Protein AF-A0A523Q2D2-F1 (afdb_monomer_lite)

Secondary structure (DSSP, 8-state):
-----------HHHHHHHHHHHS-SSSHHHHHHHHHHHHHHHHHHHHTSSSHHHHGGG--EEEEEETTTTEEEEEE-SS---HHHHHHHHH-TT--HHHHHHHHHTTT--HHHHHHHTT----SS-HHHHHHHHEEEEEEEEE-TTS--EEEEEETT-S--EEEE--HHHHHHHHHHTTPPP-SSEEEEEEEE-HHHHHHH---HHHHHHHHHHHHTT-SS-EEETTEE-SS--GGGTSTTT--HHHHHHHHHHHH---EEEEEEEEE-TTTT-EEEEEEEESS--SS---EEEEEETTEEEESS-SSSS-TT-TT-EEEEEESS--B-TTSSSB--SHHHHHHHHHHHHHHHHHHHHHHHS-HHHHHHHHGGGHHHHHHHHHH-HHHHHHHGGG-EEEETTEEEEHHHHHHHHHTTSS-SSEEEEE-SGGGHHHHHHHHHHH----EE--SHHHHHHHHHHHHHHT-EEEEHHHHHHHHSBPPTTGGGGHHHHHHHHHTT--EEEEB-S-TT--EEEEE-HHHHHHHHHHHHHHTTS-GGGHHHHHHHHHHHHTT--TTEEEEEETTSHHHHHHHTS-HHHHHHHHHHHHHHHHHHT-TTS-HHHHHHHHHHHHHHHHHHHHHHHHHHHHHHTS-S---------PPPPP-S--EEEEE--SSGGGHHHHHHHHHHHTSTTT--EEE-TTT---SSSHHHHHHHHHHH-SEEEEE-TT--HHHHHHHHHHHHTT--S-EEEEEETT--SPPPS-S--SEEEEEE-TTS-HHHHHHHHHHHHEETTEE--HHHHHHHHH--S-B--HHHHHTSSSPPPHHHHHHHHHH-SBHHHHHHS-HHHHHHHH---HHHHHHHHHHHHHTTT-

pLDDT: mean 80.3, std 15.92, range [27.22, 97.12]

Foldseek 3Di:
DDDDDDDDDDQLLVVLQCCQVAADPAPLLLVLLLVLVLLLQQLLVLLPDPHSLVSLAVKEWEWEQDVVQQKTKIWILGQWDAPVRCCVLVVCQFDFPLVVVVVVCVPDDDPSSVVSNLLRDDGGSNSVSNLQNFAQKKWKWWDGAPHFIKIWIDGRPDSDIDIDGDHPVVVQVVCVVVVHDDHNGIMMIMGNGDPVSCVPHVDDLVNSLLSCLLFAQLRSHFYHYNRHTRHPPQCCSVPVVPDDPVSLQVVCCNNPVFGFLDKQWDDDPPVPLQKGWIKGQTQADDPDFQAFEFEAASRGTQDTSACQQAAVLPRRMHIYMYTPPWDDDPRGSHTDNDPSSVVNRVVNVVSVLVSLLVLVVDPPVSVCSRCVNCLLSLLLSLLVDPSSVVSPQQPRWFDFQPDTDGPCRLLVQVVVQDVDRQEAEEDQALLCNLLLNVLCQFSVHTYTYNVDPSSVSSVVVVCVVVVGHYHYSVVSCVVAFAADPCQVLQVLLCVLCVVLPHREDETAIDDQQDFKRKGFDPVLVVVLVVLVVVLPPPPDVCNVVSVVVSSVVCSVDVPGMYMYGHPSHPLSNLLSVDDSVLSNVLSSVQVVLNVVLSDSPDDPVRSVLSNNQSSVVSVVLSVVLVVVVVVVVVDDPDDDDPDDPDDPPDPPLAAEEEEQERPDPLCVLVVLLVCLQQCAPPHLHHYDYLVVDAPDSDSVVSLVSSLVNHQEYEAEPLAPRVSSVVSLVVNVVVVDPHYYEYEYEPPRPDDDPPCPVDLYYFHQYHSVDGSVSSNVRNCVRQDDPSDGPGPNSVVSVVSRPFRFDDPSHQVPFPDDDDPLLSVQQVVQDGTLCVLLPDDLVRSCVRRVDDSVSSVSSNVRSVVSVVD

Sequence (867 aa):
MTEEQINLVADIPGLVAIFGDALYKDFGSIVRELVQNSHDTIIEIAAASQHPEEALREYRVDVDFDRARQRLTVCDDGKGMDRVTILDSLNNFAKSRKRDLQKNLNSSARSDSAQALMRIVGEYGVGFLSAMAVSDKLRVWSHRDGATPVLWEYNAGKATAHVTDIERSQFEAMLSRLRLRPIRSGTVVECQLKDSIFEQYWISEEDVGTSLTQYAGLLPVPINYNGEAVSCKYSAWSNPAAATEEEWLDAIRGMHKEEPMLVVPIYSPPRELDIQGVLWIPERTSYFTTPRLDVYVKRMFVVADDEIIVPTWARFVSGMLNGNKLRRIVSGNTIQNDKNATAIREYLKDRIIDEFKKLRSKPERDYWKVVSPHDEAIKGSAADDDEFRACVWDKLRFVCGDRRLTIPEYLTALERKTEKKNTIYFYDQKKQQHSADLVGEATGIPILDIDQTRDDMLVRKICADKDYELRSFRELAEEHFQKPAKEEDFSSLVAACAHWNIEAEVRDYSPAHLPAVMIEDQTFQDRRDQLLQGLNKHGDEHFAKDLEKLFRRQHAANFGVSFYLNSSNPLIQELARANFADQLQICLALYNTSFMAAVPNLKDAERKTIYESISTVYLSALSKATSERRTSSETKKDESKPHEKQRPAQTDGVITVFMITPFSDTYRKLEAAVRSVFEAPPYYFKVVLARDHTFHNSLIGNVKSHIARADAYVAEISDLNPNVMLELGAVLLTGSERPIFSLRDVNAKSDVPADLKSELYLQYGTIEDAEDTIAGRIRSLIERDGRPTHDGITTLLAKRQRRALTRTCMAKLSYRLGEDELSAVLRSYSTVEALQQATREQVIQTTGLKSYAVEALRGELLEADKR

Structure (mmCIF, N/CA/C/O backbone):
data_AF-A0A523Q2D2-F1
#
_entry.id   AF-A0A523Q2D2-F1
#
loop_
_atom_site.group_PDB
_atom_site.id
_atom_site.type_symbol
_atom_site.label_atom_id
_atom_site.label_alt_id
_atom_site.label_comp_id
_atom_site.label_asym_id
_atom_site.label_entity_id
_atom_site.label_seq_id
_atom_site.pdbx_PDB_ins_code
_atom_site.Cartn_x
_atom_site.Cartn_y
_atom_site.Cartn_z
_atom_site.occupancy
_atom_site.B_iso_or_equiv
_atom_site.auth_seq_id
_atom_site.auth_comp_id
_atom_site.auth_asym_id
_atom_site.auth_atom_id
_atom_site.pdbx_PDB_model_num
ATOM 1 N N . MET A 1 1 ? 46.027 -43.782 -34.708 1.00 42.00 1 MET A N 1
ATOM 2 C CA . MET A 1 1 ? 44.742 -43.092 -34.496 1.00 42.00 1 MET A CA 1
ATOM 3 C C . MET A 1 1 ? 44.568 -42.127 -35.647 1.00 42.00 1 MET A C 1
ATOM 5 O O . MET A 1 1 ? 45.498 -41.377 -35.907 1.00 42.00 1 MET A O 1
ATOM 9 N N . THR A 1 2 ? 43.469 -42.228 -36.384 1.00 44.62 2 THR A N 1
ATOM 10 C CA . THR A 1 2 ? 43.080 -41.246 -37.401 1.00 44.62 2 THR A CA 1
ATOM 11 C C . THR A 1 2 ? 42.182 -40.223 -36.726 1.00 44.62 2 THR A C 1
ATOM 13 O O . THR A 1 2 ? 41.169 -40.585 -36.135 1.00 44.62 2 THR A O 1
ATOM 16 N N . GLU A 1 3 ? 42.611 -38.969 -36.752 1.00 51.34 3 GLU A N 1
ATOM 17 C CA . GLU A 1 3 ? 41.861 -37.831 -36.236 1.00 51.34 3 GLU A CA 1
ATOM 18 C C . GLU A 1 3 ? 41.251 -37.104 -37.435 1.00 51.34 3 GLU A C 1
ATOM 20 O O . GLU A 1 3 ? 41.966 -36.739 -38.369 1.00 51.34 3 GLU A O 1
ATOM 25 N N . GLU A 1 4 ? 39.928 -36.946 -37.430 1.00 65.00 4 GLU A N 1
ATOM 26 C CA . GLU A 1 4 ? 39.203 -36.170 -38.433 1.00 65.00 4 GLU A CA 1
ATOM 27 C C . GLU A 1 4 ? 38.565 -34.956 -37.770 1.00 65.00 4 GLU A C 1
ATOM 29 O O . GLU A 1 4 ? 37.821 -35.063 -36.794 1.00 65.00 4 GLU A O 1
ATOM 34 N N . GLN A 1 5 ? 38.859 -33.788 -38.331 1.00 61.59 5 GLN A N 1
ATOM 35 C CA . GLN A 1 5 ? 38.245 -32.536 -37.934 1.00 61.59 5 GLN A CA 1
ATOM 36 C C . GLN A 1 5 ? 37.001 -32.305 -38.794 1.00 61.59 5 GLN A C 1
ATOM 38 O O . GLN A 1 5 ? 37.095 -32.155 -40.011 1.00 61.59 5 GLN A O 1
ATOM 43 N N . ILE A 1 6 ? 35.832 -32.267 -38.155 1.00 68.88 6 ILE A N 1
ATOM 44 C CA . ILE A 1 6 ? 34.550 -32.014 -38.820 1.00 68.88 6 ILE A CA 1
ATOM 45 C C . ILE A 1 6 ? 34.116 -30.579 -38.519 1.00 68.88 6 ILE A C 1
ATOM 47 O O . ILE A 1 6 ? 34.051 -30.168 -37.360 1.00 68.88 6 ILE A O 1
ATOM 51 N N . ASN A 1 7 ? 33.787 -29.823 -39.567 1.00 72.69 7 ASN A N 1
ATOM 52 C CA . ASN A 1 7 ? 33.152 -28.516 -39.424 1.00 72.69 7 ASN A CA 1
ATOM 53 C C . ASN A 1 7 ? 31.661 -28.701 -39.134 1.00 72.69 7 ASN A C 1
ATOM 55 O O . ASN A 1 7 ? 30.945 -29.340 -39.905 1.00 72.69 7 ASN A O 1
ATOM 59 N N . LEU A 1 8 ? 31.193 -28.122 -38.031 1.00 70.06 8 LEU A N 1
ATOM 60 C CA . LEU A 1 8 ? 29.776 -28.117 -37.687 1.00 70.06 8 LEU A CA 1
ATOM 61 C C . LEU A 1 8 ? 29.033 -27.115 -38.581 1.00 70.06 8 LEU A C 1
ATOM 63 O O . LEU A 1 8 ? 29.460 -25.970 -38.726 1.00 70.06 8 LEU A O 1
ATOM 67 N N . VAL A 1 9 ? 27.915 -27.549 -39.162 1.00 70.12 9 VAL A N 1
ATOM 68 C CA . VAL A 1 9 ? 27.018 -26.717 -39.975 1.00 70.12 9 VAL A CA 1
ATOM 69 C C . VAL A 1 9 ? 25.708 -26.541 -39.210 1.00 70.12 9 VAL A C 1
ATOM 71 O O . VAL A 1 9 ? 25.189 -27.508 -38.657 1.00 70.12 9 VAL A O 1
ATOM 74 N N . ALA A 1 10 ? 25.181 -25.316 -39.169 1.00 68.56 10 ALA A N 1
ATOM 75 C CA . ALA A 1 10 ? 23.910 -25.002 -38.521 1.00 68.56 10 ALA A CA 1
ATOM 76 C C . ALA A 1 10 ? 22.816 -24.706 -39.559 1.00 68.56 10 ALA A C 1
ATOM 78 O O . ALA A 1 10 ? 23.071 -24.021 -40.550 1.00 68.56 10 ALA A O 1
ATOM 79 N N . ASP A 1 11 ? 21.601 -25.200 -39.311 1.00 77.62 11 ASP A N 1
ATOM 80 C CA . ASP A 1 11 ? 20.426 -24.921 -40.139 1.00 77.62 11 ASP A CA 1
ATOM 81 C C . ASP A 1 11 ? 19.831 -23.550 -39.785 1.00 77.62 11 ASP A C 1
ATOM 83 O O . ASP A 1 11 ? 19.248 -23.366 -38.715 1.00 77.62 11 ASP A O 1
ATOM 87 N N . ILE A 1 12 ? 20.009 -22.570 -40.675 1.00 75.31 12 ILE A N 1
ATOM 88 C CA . ILE A 1 12 ? 19.568 -21.186 -40.450 1.00 75.31 12 ILE A CA 1
ATOM 89 C C . ILE A 1 12 ? 18.037 -21.088 -40.303 1.00 75.31 12 ILE A C 1
ATOM 91 O O . ILE A 1 12 ? 17.600 -20.489 -39.320 1.00 75.31 12 ILE A O 1
ATOM 95 N N . PRO A 1 13 ? 17.203 -21.687 -41.182 1.00 76.56 13 PRO A N 1
ATOM 96 C CA . PRO A 1 13 ? 15.758 -21.779 -40.966 1.00 76.56 13 PRO A CA 1
ATOM 97 C C . PRO A 1 13 ? 15.357 -22.338 -39.594 1.00 76.56 13 PRO A C 1
ATOM 99 O O . PRO A 1 13 ? 14.528 -21.728 -38.917 1.00 76.56 13 PRO A O 1
ATOM 102 N N . GLY A 1 14 ? 15.965 -23.446 -39.155 1.00 72.69 14 GLY A N 1
ATOM 103 C CA . GLY A 1 14 ? 15.716 -24.030 -37.837 1.00 72.69 14 GLY A CA 1
ATOM 104 C C . GLY A 1 14 ? 16.104 -23.104 -36.682 1.00 72.69 14 GLY A C 1
ATOM 105 O O . GLY A 1 14 ? 15.333 -22.945 -35.738 1.00 72.69 14 GLY A O 1
ATOM 106 N N . LEU A 1 15 ? 17.254 -22.426 -36.771 1.00 73.38 15 LEU A N 1
ATOM 107 C CA . LEU A 1 15 ? 17.663 -21.429 -35.776 1.00 73.38 15 LEU A CA 1
ATOM 108 C C . LEU A 1 15 ? 16.689 -20.248 -35.714 1.00 73.38 15 LEU A C 1
ATOM 110 O O . LEU A 1 15 ? 16.307 -19.834 -34.624 1.00 73.38 15 LEU A O 1
ATOM 114 N N . VAL A 1 16 ? 16.259 -19.724 -36.864 1.00 76.25 16 VAL A N 1
ATOM 115 C CA . VAL A 1 16 ? 15.290 -18.620 -36.939 1.00 76.25 16 VAL A CA 1
ATOM 116 C C . VAL A 1 16 ? 13.948 -19.020 -36.316 1.00 76.25 16 VAL A C 1
ATOM 118 O O . VAL A 1 16 ? 13.368 -18.219 -35.587 1.00 76.25 16 VAL A O 1
ATOM 121 N N . ALA A 1 17 ? 13.479 -20.251 -36.546 1.00 71.50 17 ALA A N 1
ATOM 122 C CA . ALA A 1 17 ? 12.258 -20.767 -35.926 1.00 71.50 17 ALA A CA 1
ATOM 123 C C . ALA A 1 17 ? 12.384 -20.867 -34.395 1.00 71.50 17 ALA A C 1
ATOM 125 O O . ALA A 1 17 ? 11.532 -20.361 -33.671 1.00 71.50 17 ALA A O 1
ATOM 126 N N . ILE A 1 18 ? 13.488 -21.433 -33.892 1.00 68.00 18 ILE A N 1
ATOM 127 C CA . ILE A 1 18 ? 13.741 -21.555 -32.447 1.00 68.00 18 ILE A CA 1
ATOM 128 C C . ILE A 1 18 ? 13.837 -20.176 -31.784 1.00 68.00 18 ILE A C 1
ATOM 130 O O . ILE A 1 18 ? 13.262 -19.954 -30.721 1.00 68.00 18 ILE A O 1
ATOM 134 N N . PHE A 1 19 ? 14.563 -19.239 -32.396 1.00 66.06 19 PHE A N 1
ATOM 135 C CA . PHE A 1 19 ? 14.744 -17.903 -31.834 1.00 66.06 19 PHE A CA 1
ATOM 136 C C . PHE A 1 19 ? 13.473 -17.050 -31.893 1.00 66.06 19 PHE A C 1
ATOM 138 O O . PHE A 1 19 ? 13.278 -16.229 -30.998 1.00 66.06 19 PHE A O 1
ATOM 145 N N . GLY A 1 20 ? 12.610 -17.259 -32.892 1.00 63.75 20 GLY A N 1
ATOM 146 C CA . GLY A 1 20 ? 11.301 -16.611 -32.974 1.00 63.75 20 GLY A CA 1
ATOM 147 C C . GLY A 1 20 ? 10.392 -16.974 -31.801 1.00 63.75 20 GLY A C 1
ATOM 148 O O . GLY A 1 20 ? 9.861 -16.078 -31.152 1.00 63.75 20 GLY A O 1
ATOM 149 N N . ASP A 1 21 ? 10.291 -18.267 -31.482 1.00 59.34 21 ASP A N 1
ATOM 150 C CA . ASP A 1 21 ? 9.347 -18.761 -30.472 1.00 59.34 21 ASP A CA 1
ATOM 151 C C . ASP A 1 21 ? 9.895 -18.705 -29.033 1.00 59.34 21 ASP A C 1
ATOM 153 O O . ASP A 1 21 ? 9.125 -18.576 -28.081 1.00 59.34 21 ASP A O 1
ATOM 157 N N . ALA A 1 22 ? 11.219 -18.811 -28.841 1.00 52.28 22 ALA A N 1
ATOM 158 C CA . ALA A 1 22 ? 11.813 -19.015 -27.514 1.00 52.28 22 ALA A CA 1
ATOM 159 C C . ALA A 1 22 ? 12.477 -17.779 -26.877 1.00 52.28 22 ALA A C 1
ATOM 161 O O . ALA A 1 22 ? 12.662 -17.771 -25.659 1.00 52.28 22 ALA A O 1
ATOM 162 N N . LEU A 1 23 ? 12.881 -16.756 -27.649 1.00 55.44 23 LEU A N 1
ATOM 163 C CA . LEU A 1 23 ? 13.675 -15.634 -27.110 1.00 55.44 23 LEU A CA 1
ATOM 164 C C . LEU A 1 23 ? 12.900 -14.338 -26.856 1.00 55.44 23 LEU A C 1
ATOM 166 O O . LEU A 1 23 ? 13.345 -13.536 -26.033 1.00 55.44 23 LEU A O 1
ATOM 170 N N . TYR A 1 24 ? 11.775 -14.107 -27.532 1.00 64.00 24 TYR A N 1
ATOM 171 C CA . TYR A 1 24 ? 11.112 -12.801 -27.521 1.00 64.00 24 TYR A CA 1
ATOM 172 C C . TYR A 1 24 ? 9.724 -12.888 -26.886 1.00 64.00 24 TYR A C 1
ATOM 174 O O . TYR A 1 24 ? 8.779 -13.422 -27.464 1.00 64.00 24 TYR A O 1
ATOM 182 N N . LYS A 1 25 ? 9.610 -12.349 -25.665 1.00 63.88 25 LYS A N 1
ATOM 183 C CA . LYS A 1 25 ? 8.348 -12.294 -24.908 1.00 63.88 25 LYS A CA 1
ATOM 184 C C . LYS A 1 25 ? 7.326 -11.334 -25.522 1.00 63.88 25 LYS A C 1
ATOM 186 O O . LYS A 1 25 ? 6.132 -11.528 -25.333 1.00 63.88 25 LYS A O 1
ATOM 191 N N . ASP A 1 26 ? 7.795 -10.319 -26.238 1.00 76.56 26 ASP A N 1
ATOM 192 C CA . ASP A 1 26 ? 6.992 -9.238 -26.800 1.00 76.56 26 ASP A CA 1
ATOM 193 C C . ASP A 1 26 ? 7.633 -8.694 -28.091 1.00 76.56 26 ASP A C 1
ATOM 195 O O . ASP A 1 26 ? 8.830 -8.878 -28.340 1.00 76.56 26 ASP A O 1
ATOM 199 N N . PHE A 1 27 ? 6.838 -8.001 -28.911 1.00 82.50 27 PHE A N 1
ATOM 200 C CA . PHE A 1 27 ? 7.305 -7.423 -30.173 1.00 82.50 27 PHE A CA 1
ATOM 201 C C . PHE A 1 27 ? 8.293 -6.259 -29.983 1.00 82.50 27 PHE A C 1
ATOM 203 O O . PHE A 1 27 ? 9.198 -6.065 -30.798 1.00 82.50 27 PHE A O 1
ATOM 210 N N . GLY A 1 28 ? 8.167 -5.500 -28.895 1.00 82.94 28 GLY A N 1
ATOM 211 C CA . GLY A 1 28 ? 9.057 -4.387 -28.581 1.00 82.94 28 GLY A CA 1
ATOM 212 C C . GLY A 1 28 ? 10.504 -4.834 -28.354 1.00 82.94 28 GLY A C 1
ATOM 213 O O . GLY A 1 28 ? 11.431 -4.142 -28.776 1.00 82.94 28 GLY A O 1
ATOM 214 N N . SER A 1 29 ? 10.719 -6.031 -27.806 1.00 79.25 29 SER A N 1
ATOM 215 C CA . SER A 1 29 ? 12.049 -6.635 -27.677 1.00 79.25 29 SER A CA 1
ATOM 216 C C . SER A 1 29 ? 12.773 -6.795 -29.027 1.00 79.25 29 SER A C 1
ATOM 218 O O . SER A 1 29 ? 13.994 -6.671 -29.075 1.00 79.25 29 SER A O 1
ATOM 220 N N . ILE A 1 30 ? 12.060 -7.006 -30.140 1.00 80.31 30 ILE A N 1
ATOM 221 C CA . ILE A 1 30 ? 12.662 -7.074 -31.488 1.00 80.31 30 ILE A CA 1
ATOM 222 C C . ILE A 1 30 ? 13.090 -5.683 -31.956 1.00 80.31 30 ILE A C 1
ATOM 224 O O . ILE A 1 30 ? 14.203 -5.497 -32.455 1.00 80.31 30 ILE A O 1
ATOM 228 N N . VAL A 1 31 ? 12.216 -4.691 -31.758 1.00 88.56 31 VAL A N 1
ATOM 229 C CA . VAL A 1 31 ? 12.511 -3.286 -32.070 1.00 88.56 31 VAL A CA 1
ATOM 230 C C . VAL A 1 31 ? 13.744 -2.829 -31.289 1.00 88.56 31 VAL A C 1
ATOM 232 O O . VAL A 1 31 ? 14.643 -2.219 -31.868 1.00 88.56 31 VAL A O 1
ATOM 235 N N . ARG A 1 32 ? 13.846 -3.209 -30.007 1.00 86.88 32 ARG A N 1
ATOM 236 C CA . ARG A 1 32 ? 15.015 -2.959 -29.156 1.00 86.88 32 ARG A CA 1
ATOM 237 C C . ARG A 1 32 ? 16.307 -3.485 -29.778 1.00 86.88 32 ARG A C 1
ATOM 239 O O . ARG A 1 32 ? 17.277 -2.739 -29.828 1.00 86.88 32 ARG A O 1
ATOM 246 N N . GLU A 1 33 ? 16.345 -4.730 -30.258 1.00 85.31 33 GLU A N 1
ATOM 247 C CA . GLU A 1 33 ? 17.566 -5.310 -30.847 1.00 85.31 33 GLU A CA 1
ATOM 248 C C . GLU A 1 33 ? 18.010 -4.569 -32.119 1.00 85.31 33 GLU A C 1
ATOM 250 O O . GLU A 1 33 ? 19.201 -4.315 -32.313 1.00 85.31 33 GLU A O 1
ATOM 255 N N . LEU A 1 34 ? 17.065 -4.189 -32.986 1.00 89.62 34 LEU A N 1
ATOM 256 C CA . LEU A 1 34 ? 17.369 -3.413 -34.192 1.00 89.62 34 LEU A CA 1
ATOM 257 C C . LEU A 1 34 ? 17.904 -2.020 -33.843 1.00 89.62 34 LEU A C 1
ATOM 259 O O . LEU A 1 34 ? 18.958 -1.623 -34.340 1.00 89.62 34 LEU A O 1
ATOM 263 N N . VAL A 1 35 ? 17.226 -1.320 -32.933 1.00 92.25 35 VAL A N 1
ATOM 264 C CA . VAL A 1 35 ? 17.639 0.003 -32.449 1.00 92.25 35 VAL A CA 1
ATOM 265 C C . VAL A 1 35 ? 18.993 -0.063 -31.747 1.00 92.25 35 VAL A C 1
ATOM 267 O O . VAL A 1 35 ? 19.826 0.817 -31.949 1.00 92.25 35 VAL A O 1
ATOM 270 N N . GLN A 1 36 ? 19.264 -1.122 -30.983 1.00 87.50 36 GLN A N 1
ATOM 271 C CA . GLN A 1 36 ? 20.547 -1.338 -30.321 1.00 87.50 36 GLN A CA 1
ATOM 272 C C . GLN A 1 36 ? 21.699 -1.476 -31.322 1.00 87.50 36 GLN A C 1
ATOM 274 O O . GLN A 1 36 ? 22.759 -0.895 -31.105 1.00 87.50 36 GLN A O 1
ATOM 279 N N . ASN A 1 37 ? 21.505 -2.191 -32.434 1.00 87.50 37 ASN A N 1
ATOM 280 C CA . ASN A 1 37 ? 22.538 -2.321 -33.469 1.00 87.50 37 ASN A CA 1
ATOM 281 C C . ASN A 1 37 ? 22.850 -0.976 -34.148 1.00 87.50 37 ASN A C 1
ATOM 283 O O . ASN A 1 37 ? 24.019 -0.651 -34.384 1.00 87.50 37 ASN A O 1
ATOM 287 N N . SER A 1 38 ? 21.813 -0.188 -34.435 1.00 91.62 38 SER A N 1
ATOM 288 C CA . SER A 1 38 ? 21.954 1.169 -34.970 1.00 91.62 38 SER A CA 1
ATOM 289 C C . SER A 1 38 ? 22.647 2.103 -33.970 1.00 91.62 38 SER A C 1
ATOM 291 O O . SER A 1 38 ? 23.609 2.786 -34.322 1.00 91.62 38 SER A O 1
ATOM 293 N N . HIS A 1 39 ? 22.232 2.069 -32.700 1.00 90.94 39 HIS A N 1
ATOM 294 C CA . HIS A 1 39 ? 22.859 2.805 -31.602 1.00 90.94 39 HIS A CA 1
ATOM 295 C C . HIS A 1 39 ? 24.345 2.459 -31.458 1.00 90.94 39 HIS A C 1
ATOM 297 O O . HIS A 1 39 ? 25.183 3.356 -31.458 1.00 90.94 39 HIS A O 1
ATOM 303 N N . ASP A 1 40 ? 24.688 1.171 -31.374 1.00 86.94 40 ASP A N 1
ATOM 304 C CA . ASP A 1 40 ? 26.066 0.717 -31.168 1.00 86.94 40 ASP A CA 1
ATOM 305 C C . ASP A 1 40 ? 26.981 1.161 -32.325 1.00 86.94 40 ASP A C 1
ATOM 307 O O . ASP A 1 40 ? 28.126 1.551 -32.094 1.00 86.94 40 ASP A O 1
ATOM 311 N N . THR A 1 41 ? 26.456 1.194 -33.556 1.00 88.12 41 THR A N 1
ATOM 312 C CA . THR A 1 41 ? 27.173 1.718 -34.731 1.00 88.12 41 THR A CA 1
ATOM 313 C C . THR A 1 41 ? 27.460 3.216 -34.599 1.00 88.12 41 THR A C 1
ATOM 315 O O . THR A 1 41 ? 28.573 3.660 -34.877 1.00 88.12 41 THR A O 1
ATOM 318 N N . ILE A 1 42 ? 26.482 4.005 -34.150 1.00 91.94 42 ILE A N 1
ATOM 319 C CA . ILE A 1 42 ? 26.646 5.450 -33.936 1.00 91.94 42 ILE A CA 1
ATOM 320 C C . ILE A 1 42 ? 27.626 5.728 -32.786 1.00 91.94 42 ILE A C 1
ATOM 322 O O . ILE A 1 42 ? 28.489 6.599 -32.914 1.00 91.94 42 ILE A O 1
ATOM 326 N N . ILE A 1 43 ? 27.559 4.957 -31.693 1.00 87.62 43 ILE A N 1
ATOM 327 C CA . ILE A 1 43 ? 28.524 5.035 -30.586 1.00 87.62 43 ILE A CA 1
ATOM 328 C C . ILE A 1 43 ? 29.952 4.777 -31.082 1.00 87.62 43 ILE A C 1
ATOM 330 O O . ILE A 1 43 ? 30.865 5.504 -30.693 1.00 87.62 43 ILE A O 1
ATOM 334 N N . GLU A 1 44 ? 30.163 3.767 -31.934 1.00 85.19 44 GLU A N 1
ATOM 335 C CA . GLU A 1 44 ? 31.485 3.447 -32.491 1.00 85.19 44 GLU A CA 1
ATOM 336 C C . GLU A 1 44 ? 32.065 4.624 -33.289 1.00 85.19 44 GLU A C 1
ATOM 338 O O . GLU A 1 44 ? 33.235 4.971 -33.122 1.00 85.19 44 GLU A O 1
ATOM 343 N N . ILE A 1 45 ? 31.242 5.272 -34.116 1.00 87.06 45 ILE A N 1
ATOM 344 C CA . ILE A 1 45 ? 31.650 6.445 -34.901 1.00 87.06 45 ILE A CA 1
ATOM 345 C C . ILE A 1 45 ? 31.987 7.613 -33.979 1.00 87.06 45 ILE A C 1
ATOM 347 O O . ILE A 1 45 ? 33.052 8.219 -34.098 1.00 87.06 45 ILE A O 1
ATOM 351 N N . ALA A 1 46 ? 31.102 7.911 -33.029 1.00 87.25 46 ALA A N 1
ATOM 352 C CA . ALA A 1 46 ? 31.290 9.007 -32.092 1.00 87.25 46 ALA A CA 1
ATOM 353 C C . ALA A 1 46 ? 32.535 8.810 -31.213 1.00 87.25 46 ALA A C 1
ATOM 355 O O . ALA A 1 46 ? 33.238 9.774 -30.924 1.00 87.25 46 ALA A O 1
ATOM 356 N N . ALA A 1 47 ? 32.870 7.570 -30.842 1.00 83.19 47 ALA A N 1
ATOM 357 C CA . ALA A 1 47 ? 34.066 7.254 -30.059 1.00 83.19 47 ALA A CA 1
ATOM 358 C C . ALA A 1 47 ? 35.390 7.604 -30.769 1.00 83.19 47 ALA A C 1
ATOM 360 O O . ALA A 1 47 ? 36.416 7.774 -30.099 1.00 83.19 47 ALA A O 1
ATOM 361 N N . ALA A 1 48 ? 35.375 7.719 -32.102 1.00 83.88 48 ALA A N 1
ATOM 362 C CA . ALA A 1 48 ? 36.514 8.172 -32.899 1.00 83.88 48 ALA A CA 1
ATOM 363 C C . ALA A 1 48 ? 36.649 9.710 -32.954 1.00 83.88 48 ALA A C 1
ATOM 365 O O . ALA A 1 48 ? 37.684 10.213 -33.395 1.00 83.88 48 ALA A O 1
ATOM 366 N N . SER A 1 49 ? 35.634 10.461 -32.505 1.00 85.81 49 SER A N 1
ATOM 367 C CA . SER A 1 49 ? 35.655 11.928 -32.434 1.00 85.81 49 SER A CA 1
ATOM 368 C C . SER A 1 49 ? 36.486 12.445 -31.251 1.00 85.81 49 SER A C 1
ATOM 370 O O . SER A 1 49 ? 36.682 11.755 -30.251 1.00 85.81 49 SER A O 1
ATOM 372 N N . GLN A 1 50 ? 36.950 13.698 -31.341 1.00 81.38 50 GLN A N 1
ATOM 373 C CA . GLN A 1 50 ? 37.571 14.410 -30.213 1.00 81.38 50 GLN A CA 1
ATOM 374 C C . GLN A 1 50 ? 36.557 14.759 -29.115 1.00 81.38 50 GLN A C 1
ATOM 376 O O . GLN A 1 50 ? 36.925 14.787 -27.943 1.00 81.38 50 GLN A O 1
ATOM 381 N N . HIS A 1 51 ? 35.290 14.966 -29.491 1.00 84.31 51 HIS A N 1
ATOM 382 C CA . HIS A 1 51 ? 34.178 15.248 -28.583 1.00 84.31 51 HIS A CA 1
ATOM 383 C C . HIS A 1 51 ? 33.051 14.231 -28.818 1.00 84.31 51 HIS A C 1
ATOM 385 O O . HIS A 1 51 ? 32.078 14.537 -29.511 1.00 84.31 51 HIS A O 1
ATOM 391 N N . PRO A 1 52 ? 33.171 12.997 -28.282 1.00 82.69 52 PRO A N 1
ATOM 392 C CA . PRO A 1 52 ? 32.223 11.924 -28.570 1.00 82.69 52 PRO A CA 1
ATOM 393 C C . PRO A 1 52 ? 30.768 12.278 -28.259 1.00 82.69 52 PRO A C 1
ATOM 395 O O . PRO A 1 52 ? 29.892 11.961 -29.050 1.00 82.69 52 PRO A O 1
ATOM 398 N N . GLU A 1 53 ? 30.486 12.963 -27.148 1.00 81.19 53 GLU A N 1
ATOM 399 C CA . GLU A 1 53 ? 29.101 13.296 -26.774 1.00 81.19 53 GLU A CA 1
ATOM 400 C C . GLU A 1 53 ? 28.449 14.331 -27.693 1.00 81.19 53 GLU A C 1
ATOM 402 O O . GLU A 1 53 ? 27.253 14.243 -27.961 1.00 81.19 53 GLU A O 1
ATOM 407 N N . GLU A 1 54 ? 29.226 15.286 -28.203 1.00 84.38 54 GLU A N 1
ATOM 408 C CA . GLU A 1 54 ? 28.744 16.260 -29.184 1.00 84.38 54 GLU A CA 1
ATOM 409 C C . GLU A 1 54 ? 28.495 15.580 -30.532 1.00 84.38 54 GLU A C 1
ATOM 411 O O . GLU A 1 54 ? 27.444 15.789 -31.136 1.00 84.38 54 GLU A O 1
ATOM 416 N N . ALA A 1 55 ? 29.401 14.686 -30.943 1.00 87.19 55 ALA A N 1
ATOM 417 C CA . ALA A 1 55 ? 29.275 13.923 -32.180 1.00 87.19 55 ALA A CA 1
ATOM 418 C C . ALA A 1 55 ? 28.004 13.059 -32.213 1.00 87.19 55 ALA A C 1
ATOM 420 O O . ALA A 1 55 ? 27.397 12.923 -33.269 1.00 87.19 55 ALA A O 1
ATOM 421 N N . LEU A 1 56 ? 27.544 12.520 -31.074 1.00 87.56 56 LEU A N 1
ATOM 422 C CA . LEU A 1 56 ? 26.299 11.735 -31.017 1.00 87.56 56 LEU A CA 1
ATOM 423 C C . LEU A 1 56 ? 25.065 12.517 -31.481 1.00 87.56 56 LEU A C 1
ATOM 425 O O . LEU A 1 56 ? 24.123 11.906 -31.976 1.00 87.56 56 LEU A O 1
ATOM 429 N N . ARG A 1 57 ? 25.062 13.848 -31.336 1.00 86.00 57 ARG A N 1
ATOM 430 C CA . ARG A 1 57 ? 23.927 14.702 -31.720 1.00 86.00 57 ARG A CA 1
ATOM 431 C C . ARG A 1 57 ? 23.827 14.926 -33.229 1.00 86.00 57 ARG A C 1
ATOM 433 O O . ARG A 1 57 ? 22.796 15.400 -33.695 1.00 86.00 57 ARG A O 1
ATOM 440 N N . GLU A 1 58 ? 24.880 14.606 -33.978 1.00 88.88 58 GLU A N 1
ATOM 441 C CA . GLU A 1 58 ? 24.894 14.693 -35.442 1.00 88.88 58 GLU A CA 1
ATOM 442 C C . GLU A 1 58 ? 24.186 13.504 -36.103 1.00 88.88 58 GLU A C 1
ATOM 444 O O . GLU A 1 58 ? 23.750 13.611 -37.249 1.00 88.88 58 GLU A O 1
ATOM 449 N N . TYR A 1 59 ? 24.050 12.399 -35.366 1.00 93.06 59 TYR A N 1
ATOM 450 C CA . TYR A 1 59 ? 23.441 11.154 -35.818 1.00 93.06 59 TYR A CA 1
ATOM 451 C C . TYR A 1 59 ? 22.058 10.958 -35.200 1.00 93.06 59 TYR A C 1
ATOM 453 O O . TYR A 1 59 ? 21.717 11.558 -34.179 1.00 93.06 59 TYR A O 1
ATOM 461 N N . ARG A 1 60 ? 21.245 10.095 -35.807 1.00 93.69 60 ARG A N 1
ATOM 462 C CA . ARG A 1 60 ? 19.921 9.729 -35.306 1.00 93.69 60 ARG A CA 1
ATOM 463 C C . ARG A 1 60 ? 19.420 8.415 -35.901 1.00 93.69 60 ARG A C 1
ATOM 465 O O . ARG A 1 60 ? 19.668 8.102 -37.066 1.00 93.69 60 ARG A O 1
ATOM 472 N N . VAL A 1 61 ? 18.634 7.695 -35.106 1.00 96.25 61 VAL A N 1
ATOM 473 C CA . VAL A 1 61 ? 17.875 6.517 -35.539 1.00 96.25 61 VAL A CA 1
ATOM 474 C C . VAL A 1 61 ? 16.402 6.893 -35.706 1.00 96.25 61 VAL A C 1
ATOM 476 O O . VAL A 1 61 ? 15.790 7.424 -34.785 1.00 96.25 61 VAL A O 1
ATOM 479 N N . ASP A 1 62 ? 15.823 6.630 -36.870 1.00 96.06 62 ASP A N 1
ATOM 480 C CA . ASP A 1 62 ? 14.400 6.803 -37.156 1.00 96.06 62 ASP A CA 1
ATOM 481 C C . ASP A 1 62 ? 13.728 5.418 -37.201 1.00 96.06 62 ASP A C 1
ATOM 483 O O . ASP A 1 62 ? 14.110 4.559 -37.999 1.00 96.06 62 ASP A O 1
ATOM 487 N N . VAL A 1 63 ? 12.738 5.194 -36.336 1.00 96.50 63 VAL A N 1
ATOM 488 C CA . VAL A 1 63 ? 11.902 3.988 -36.291 1.00 96.50 63 VAL A CA 1
ATOM 489 C C . VAL A 1 63 ? 10.511 4.342 -36.810 1.00 96.50 63 VAL A C 1
ATOM 491 O O . VAL A 1 63 ? 9.889 5.276 -36.315 1.00 96.50 63 VAL A O 1
ATOM 494 N N . ASP A 1 64 ? 10.019 3.600 -37.797 1.00 95.25 64 ASP A N 1
ATOM 495 C CA . ASP A 1 64 ? 8.683 3.775 -38.373 1.00 95.25 64 ASP A CA 1
ATOM 496 C C . ASP A 1 64 ? 7.921 2.448 -38.326 1.00 95.25 64 ASP A C 1
ATOM 498 O O . ASP A 1 64 ? 8.405 1.433 -38.837 1.00 95.25 64 ASP A O 1
ATOM 502 N N . PHE A 1 65 ? 6.747 2.440 -37.702 1.00 94.94 65 PHE A N 1
ATOM 503 C CA . PHE A 1 65 ? 5.852 1.286 -37.684 1.00 94.94 65 PHE A CA 1
ATOM 504 C C . PHE A 1 65 ? 4.499 1.673 -38.274 1.00 94.94 65 PHE A C 1
ATOM 506 O O . PHE A 1 65 ? 3.810 2.549 -37.757 1.00 94.94 65 PHE A O 1
ATOM 513 N N . ASP A 1 66 ? 4.137 0.989 -39.359 1.00 93.25 66 ASP A N 1
ATOM 514 C CA . ASP A 1 66 ? 2.902 1.182 -40.113 1.00 93.25 66 ASP A CA 1
ATOM 515 C C . ASP A 1 66 ? 2.078 -0.101 -40.015 1.00 93.25 66 ASP A C 1
ATOM 517 O O . ASP A 1 66 ? 2.350 -1.095 -40.708 1.00 93.25 66 ASP A O 1
ATOM 521 N N . ARG A 1 67 ? 1.066 -0.089 -39.139 1.00 91.25 67 ARG A N 1
ATOM 522 C CA . ARG A 1 67 ? 0.224 -1.271 -38.903 1.00 91.25 67 ARG A CA 1
ATOM 523 C C . ARG A 1 67 ? -0.577 -1.648 -40.147 1.00 91.25 67 ARG A C 1
ATOM 525 O O . ARG A 1 67 ? -0.720 -2.831 -40.442 1.00 91.25 67 ARG A O 1
ATOM 532 N N . ALA A 1 68 ? -1.074 -0.664 -40.896 1.00 91.25 68 ALA A N 1
ATOM 533 C CA . ALA A 1 68 ? -1.902 -0.898 -42.079 1.00 91.25 68 ALA A CA 1
ATOM 534 C C . ALA A 1 68 ? -1.122 -1.576 -43.215 1.00 91.25 68 ALA A C 1
ATOM 536 O O . ALA A 1 68 ? -1.691 -2.351 -43.981 1.00 91.25 68 ALA A O 1
ATOM 537 N N . ARG A 1 69 ? 0.181 -1.293 -43.326 1.00 91.94 69 ARG A N 1
ATOM 538 C CA . ARG A 1 69 ? 1.081 -1.930 -44.302 1.00 91.94 69 ARG A CA 1
ATOM 539 C C . ARG A 1 69 ? 1.893 -3.088 -43.726 1.00 91.94 69 ARG A C 1
ATOM 541 O O . ARG A 1 69 ? 2.717 -3.648 -44.451 1.00 91.94 69 ARG A O 1
ATOM 548 N N . GLN A 1 70 ? 1.676 -3.428 -42.455 1.00 93.56 70 GLN A N 1
ATOM 549 C CA . GLN A 1 70 ? 2.395 -4.470 -41.721 1.00 93.56 70 GLN A CA 1
ATOM 550 C C . GLN A 1 70 ? 3.919 -4.329 -41.833 1.00 93.56 70 GLN A C 1
ATOM 552 O O . GLN A 1 70 ? 4.641 -5.295 -42.089 1.00 93.56 70 GLN A O 1
ATOM 557 N N . ARG A 1 71 ? 4.416 -3.097 -41.702 1.00 94.25 71 ARG A N 1
ATOM 558 C CA . ARG A 1 71 ? 5.816 -2.773 -41.980 1.00 94.25 71 ARG A CA 1
ATOM 559 C C . ARG A 1 71 ? 6.468 -2.106 -40.780 1.00 94.25 71 ARG A C 1
ATOM 561 O O . ARG A 1 71 ? 5.955 -1.115 -40.273 1.00 94.25 71 ARG A O 1
ATOM 568 N N . LEU A 1 72 ? 7.630 -2.622 -40.392 1.00 95.19 72 LEU A N 1
ATOM 569 C CA . LEU A 1 72 ? 8.551 -1.982 -39.455 1.00 95.19 72 LEU A CA 1
ATOM 570 C C . LEU A 1 72 ? 9.801 -1.538 -40.221 1.00 95.19 72 LEU A C 1
ATOM 572 O O . LEU A 1 72 ? 10.390 -2.326 -40.960 1.00 95.19 72 LEU A O 1
ATOM 576 N N . THR A 1 73 ? 10.213 -0.292 -40.031 1.00 96.06 73 THR A N 1
ATOM 577 C CA . THR A 1 73 ? 11.420 0.281 -40.630 1.00 96.06 73 THR A CA 1
ATOM 578 C C . THR A 1 73 ? 12.309 0.844 -39.530 1.00 96.06 73 THR A C 1
ATOM 580 O O . THR A 1 73 ? 11.838 1.607 -38.695 1.00 96.06 73 THR A O 1
ATOM 583 N N . VAL A 1 74 ? 13.595 0.497 -39.536 1.00 96.44 74 VAL A N 1
ATOM 584 C CA . VAL A 1 74 ? 14.611 1.109 -38.666 1.00 96.44 74 VAL A CA 1
ATOM 585 C C . VAL A 1 74 ? 15.710 1.674 -39.551 1.00 96.44 74 VAL A C 1
ATOM 587 O O . VAL A 1 74 ? 16.306 0.945 -40.342 1.00 96.44 74 VAL A O 1
ATOM 590 N N . CYS A 1 75 ? 15.951 2.976 -39.449 1.00 96.62 75 CYS A N 1
ATOM 591 C CA . CYS A 1 75 ? 16.912 3.709 -40.261 1.00 96.62 75 CYS A CA 1
ATOM 592 C C . CYS A 1 75 ? 17.927 4.413 -39.363 1.00 96.62 75 CYS A C 1
ATOM 594 O O . CYS A 1 75 ? 17.543 5.255 -38.561 1.00 96.62 75 CYS A O 1
ATOM 596 N N . ASP A 1 76 ? 19.216 4.145 -39.543 1.00 96.38 76 ASP A N 1
ATOM 597 C CA . ASP A 1 76 ? 20.296 4.949 -38.967 1.00 96.38 76 ASP A CA 1
ATOM 598 C C . ASP A 1 76 ? 21.052 5.718 -40.045 1.00 96.38 76 ASP A C 1
ATOM 600 O O . ASP A 1 76 ? 21.152 5.273 -41.187 1.00 96.38 76 ASP A O 1
ATOM 604 N N . ASP A 1 77 ? 21.605 6.868 -39.669 1.00 94.56 77 ASP A N 1
ATOM 605 C CA . ASP A 1 77 ? 22.530 7.664 -40.482 1.00 94.56 77 ASP A CA 1
ATOM 606 C C . ASP A 1 77 ? 24.003 7.413 -40.111 1.00 94.56 77 ASP A C 1
ATOM 608 O O . ASP A 1 77 ? 24.852 8.294 -40.251 1.00 94.56 77 ASP A O 1
ATOM 612 N N . GLY A 1 78 ? 24.312 6.208 -39.618 1.00 92.31 78 GLY A N 1
ATOM 613 C CA . GLY A 1 78 ? 25.651 5.824 -39.193 1.00 92.31 78 GLY A CA 1
ATOM 614 C C . GLY A 1 78 ? 26.610 5.511 -40.352 1.00 92.31 78 GLY A C 1
ATOM 615 O O . GLY A 1 78 ? 26.518 5.999 -41.479 1.00 92.31 78 GLY A O 1
ATOM 616 N N . LYS A 1 79 ? 27.583 4.636 -40.085 1.00 90.62 79 LYS A N 1
ATOM 617 C CA . LYS A 1 79 ? 28.706 4.329 -40.993 1.00 90.62 79 LYS A CA 1
ATOM 618 C C . LYS A 1 79 ? 28.277 3.584 -42.258 1.00 90.62 79 LYS A C 1
ATOM 620 O O . LYS A 1 79 ? 29.012 3.577 -43.246 1.00 90.62 79 LYS A O 1
ATOM 625 N N . GLY A 1 80 ? 27.141 2.894 -42.192 1.00 91.50 80 GLY A N 1
ATOM 626 C CA . GLY A 1 80 ? 26.694 1.986 -43.237 1.00 91.50 80 GLY A CA 1
ATOM 627 C C . GLY A 1 80 ? 27.698 0.873 -43.565 1.00 91.50 80 GLY A C 1
ATOM 628 O O . GLY A 1 80 ? 28.786 0.718 -42.984 1.00 91.50 80 GLY A O 1
ATOM 629 N N . MET A 1 81 ? 27.318 0.052 -44.531 1.00 93.06 81 MET A N 1
ATOM 630 C CA . MET A 1 81 ? 28.047 -1.130 -44.959 1.00 93.06 81 MET A CA 1
ATOM 631 C C . MET A 1 81 ? 28.229 -1.108 -46.474 1.00 93.06 81 MET A C 1
ATOM 633 O O . MET A 1 81 ? 27.335 -0.719 -47.220 1.00 93.06 81 MET A O 1
ATOM 637 N N . ASP A 1 82 ? 29.407 -1.540 -46.913 1.00 92.62 82 ASP A N 1
ATOM 638 C CA . ASP A 1 82 ? 29.662 -1.914 -48.301 1.00 92.62 82 ASP A CA 1
ATOM 639 C C . ASP A 1 82 ? 29.355 -3.408 -48.509 1.00 92.62 82 ASP A C 1
ATOM 641 O O . ASP A 1 82 ? 29.040 -4.142 -47.565 1.00 92.62 82 ASP A O 1
ATOM 645 N N . ARG A 1 83 ? 29.464 -3.881 -49.755 1.00 92.06 83 ARG A N 1
ATOM 646 C CA . ARG A 1 83 ? 29.169 -5.274 -50.124 1.00 92.06 83 ARG A CA 1
ATOM 647 C C . ARG A 1 83 ? 29.963 -6.280 -49.291 1.00 92.06 83 ARG A C 1
ATOM 649 O O . ARG A 1 83 ? 29.411 -7.282 -48.843 1.00 92.06 83 ARG A O 1
ATOM 656 N N . VAL A 1 84 ? 31.250 -6.009 -49.079 1.00 89.56 84 VAL A N 1
ATOM 657 C CA . VAL A 1 84 ? 32.149 -6.886 -48.316 1.00 89.56 84 VAL A CA 1
ATOM 658 C C . VAL A 1 84 ? 31.699 -6.959 -46.859 1.00 89.56 84 VAL A C 1
ATOM 660 O O . VAL A 1 84 ? 31.562 -8.050 -46.310 1.00 89.56 84 VAL A O 1
ATOM 663 N N . THR A 1 85 ? 31.399 -5.808 -46.256 1.00 87.81 85 THR A N 1
ATOM 664 C CA . THR A 1 85 ? 30.936 -5.712 -44.870 1.00 87.81 85 THR A CA 1
ATOM 665 C C . THR A 1 85 ? 29.588 -6.410 -44.686 1.00 87.81 85 THR A C 1
ATOM 667 O O . THR A 1 85 ? 29.430 -7.134 -43.705 1.00 87.81 85 THR A O 1
ATOM 670 N N . ILE A 1 86 ? 28.638 -6.242 -45.618 1.00 88.06 86 ILE A N 1
ATOM 671 C CA . ILE A 1 86 ? 27.342 -6.943 -45.588 1.00 88.06 86 ILE A CA 1
ATOM 672 C C . ILE A 1 86 ? 27.549 -8.458 -45.621 1.00 88.06 86 ILE A C 1
ATOM 674 O O . ILE A 1 86 ? 26.969 -9.172 -44.803 1.00 88.06 86 ILE A O 1
ATOM 678 N N . LEU A 1 87 ? 28.392 -8.949 -46.533 1.00 85.62 87 LEU A N 1
ATOM 679 C CA . LEU A 1 87 ? 28.643 -10.380 -46.680 1.00 85.62 87 LEU A CA 1
ATOM 680 C C . LEU A 1 87 ? 29.358 -10.983 -45.463 1.00 85.62 87 LEU A C 1
ATOM 682 O O . LEU A 1 87 ? 29.049 -12.116 -45.115 1.00 85.62 87 LEU A O 1
ATOM 686 N N . ASP A 1 88 ? 30.270 -10.265 -44.799 1.00 82.44 88 ASP A N 1
ATOM 687 C CA . ASP A 1 88 ? 30.901 -10.763 -43.562 1.00 82.44 88 ASP A CA 1
ATOM 688 C C . ASP A 1 88 ? 29.950 -10.673 -42.357 1.00 82.44 88 ASP A C 1
ATOM 690 O O . ASP A 1 88 ? 29.877 -11.598 -41.551 1.00 82.44 88 ASP A O 1
ATOM 694 N N . SER A 1 89 ? 29.194 -9.577 -42.239 1.00 78.00 89 SER A N 1
ATOM 695 C CA . SER A 1 89 ? 28.413 -9.262 -41.033 1.00 78.00 89 SER A CA 1
ATOM 696 C C . SER A 1 89 ? 27.069 -9.981 -40.961 1.00 78.00 89 SER A C 1
ATOM 698 O O . SER A 1 89 ? 26.631 -10.311 -39.860 1.00 78.00 89 SER A O 1
ATOM 700 N N . LEU A 1 90 ? 26.403 -10.195 -42.102 1.00 77.94 90 LEU A N 1
ATOM 701 C CA . LEU A 1 90 ? 25.068 -10.804 -42.164 1.00 77.94 90 LEU A CA 1
ATOM 702 C C . LEU A 1 90 ? 25.089 -12.292 -42.536 1.00 77.94 90 LEU A C 1
ATOM 704 O O . LEU A 1 90 ? 24.047 -12.924 -42.456 1.00 77.94 90 LEU A O 1
ATOM 708 N N . ASN A 1 91 ? 26.237 -12.872 -42.908 1.00 69.38 91 ASN A N 1
ATOM 709 C CA . ASN A 1 91 ? 26.356 -14.326 -43.113 1.00 69.38 91 ASN A CA 1
ATOM 710 C C . ASN A 1 91 ? 26.966 -15.061 -41.906 1.00 69.38 91 ASN A C 1
ATOM 712 O O . ASN A 1 91 ? 26.865 -16.282 -41.823 1.00 69.38 91 ASN A O 1
ATOM 716 N N . ASN A 1 92 ? 27.581 -14.342 -40.959 1.00 69.69 92 ASN A N 1
ATOM 717 C CA . ASN A 1 92 ? 28.267 -14.918 -39.799 1.00 69.69 92 ASN A CA 1
ATOM 718 C C . ASN A 1 92 ? 27.574 -14.531 -38.477 1.00 69.69 92 ASN A C 1
ATOM 720 O O . ASN A 1 92 ? 28.115 -13.768 -37.675 1.00 69.69 92 ASN A O 1
ATOM 724 N N . PHE A 1 93 ? 26.390 -15.098 -38.218 1.00 62.00 93 PHE A N 1
ATOM 725 C CA . PHE A 1 93 ? 25.498 -14.747 -37.093 1.00 62.00 93 PHE A CA 1
ATOM 726 C C . PHE A 1 93 ? 26.045 -15.012 -35.667 1.00 62.00 93 PHE A C 1
ATOM 728 O O . PHE A 1 93 ? 25.374 -14.702 -34.688 1.00 62.00 93 PHE A O 1
ATOM 735 N N . ALA A 1 94 ? 27.260 -15.560 -35.520 1.00 55.44 94 ALA A N 1
ATOM 736 C CA . ALA A 1 94 ? 27.879 -15.913 -34.231 1.00 55.44 94 ALA A CA 1
ATOM 737 C C . ALA A 1 94 ? 29.228 -15.209 -33.953 1.00 55.44 94 ALA A C 1
ATOM 739 O O . ALA A 1 94 ? 29.934 -15.549 -32.999 1.00 55.44 94 ALA A O 1
ATOM 740 N N . LYS A 1 95 ? 29.624 -14.226 -34.773 1.00 58.88 95 LYS A N 1
ATOM 741 C CA . LYS A 1 95 ? 30.880 -13.483 -34.582 1.00 58.88 95 LYS A CA 1
ATOM 742 C C . LYS A 1 95 ? 30.648 -12.307 -33.621 1.00 58.88 95 LYS A C 1
ATOM 744 O O . LYS A 1 95 ? 30.045 -11.297 -33.976 1.00 58.88 95 LYS A O 1
ATOM 749 N N . SER A 1 96 ? 31.103 -12.442 -32.372 1.00 52.34 96 SER A N 1
ATOM 750 C CA . SER A 1 96 ? 30.966 -11.392 -31.348 1.00 52.34 96 SER A CA 1
ATOM 751 C C . SER A 1 96 ? 31.839 -10.174 -31.684 1.00 52.34 96 SER A C 1
ATOM 753 O O . SER A 1 96 ? 33.038 -10.164 -31.397 1.00 52.34 96 SER A O 1
ATOM 755 N N . ARG A 1 97 ? 31.228 -9.117 -32.245 1.00 55.62 97 ARG A N 1
ATOM 756 C CA . ARG A 1 97 ? 31.906 -7.849 -32.602 1.00 55.62 97 ARG A CA 1
ATOM 757 C C . ARG A 1 97 ? 32.641 -7.213 -31.416 1.00 55.62 97 ARG A C 1
ATOM 759 O O . ARG A 1 97 ? 33.709 -6.632 -31.582 1.00 55.62 97 ARG A O 1
ATOM 766 N N . LYS A 1 98 ? 32.121 -7.392 -30.197 1.00 55.94 98 LYS A N 1
ATOM 767 C CA . LYS A 1 98 ? 32.707 -6.868 -28.955 1.00 55.94 98 LYS A CA 1
ATOM 768 C C . LYS A 1 98 ? 34.081 -7.470 -28.630 1.00 55.94 98 LYS A C 1
ATOM 770 O O . LYS A 1 98 ? 34.945 -6.753 -28.129 1.00 55.94 98 LYS A O 1
ATOM 775 N N . ARG A 1 99 ? 34.314 -8.759 -28.924 1.00 56.38 99 ARG A N 1
ATOM 776 C CA . ARG A 1 99 ? 35.624 -9.409 -28.705 1.00 56.38 99 ARG A CA 1
ATOM 777 C C . ARG A 1 99 ? 36.693 -8.875 -29.653 1.00 56.38 99 ARG A C 1
ATOM 779 O O . ARG A 1 99 ? 37.831 -8.688 -29.228 1.00 56.38 99 ARG A O 1
ATOM 786 N N . ASP A 1 100 ? 36.326 -8.611 -30.902 1.00 59.22 100 ASP A N 1
ATOM 787 C CA . ASP A 1 100 ? 37.245 -8.051 -31.895 1.00 59.22 100 ASP A CA 1
ATOM 788 C C . ASP A 1 100 ? 37.578 -6.584 -31.567 1.00 59.22 100 ASP A C 1
ATOM 790 O O . ASP A 1 100 ? 38.740 -6.183 -31.633 1.00 59.22 100 ASP A O 1
ATOM 794 N N . LEU A 1 101 ? 36.601 -5.816 -31.067 1.00 56.31 101 LEU A N 1
ATOM 795 C CA . LEU A 1 101 ? 36.820 -4.451 -30.576 1.00 56.31 101 LEU A CA 1
ATOM 796 C C . LEU A 1 101 ? 37.715 -4.395 -29.322 1.00 56.31 101 LEU A C 1
ATOM 798 O O . LEU A 1 101 ? 38.625 -3.570 -29.249 1.00 56.31 101 LEU A O 1
ATOM 802 N N . GLN A 1 102 ? 37.506 -5.291 -28.348 1.00 55.88 102 GLN A N 1
ATOM 803 C CA . GLN A 1 102 ? 38.334 -5.376 -27.133 1.00 55.88 102 GLN A CA 1
ATOM 804 C C . GLN A 1 102 ? 39.795 -5.735 -27.424 1.00 55.88 102 GLN A C 1
ATOM 806 O O . GLN A 1 102 ? 40.689 -5.232 -26.747 1.00 55.88 102 GLN A O 1
ATOM 811 N N . LYS A 1 103 ? 40.058 -6.561 -28.444 1.00 58.09 103 LYS A N 1
ATOM 812 C CA . LYS A 1 103 ? 41.430 -6.861 -28.879 1.00 58.09 103 LYS A CA 1
ATOM 813 C C . LYS A 1 103 ? 42.140 -5.627 -29.442 1.00 58.09 103 LYS A C 1
ATOM 815 O O . LYS A 1 103 ? 43.314 -5.432 -29.143 1.00 58.09 103 LYS A O 1
ATOM 820 N N . ASN A 1 104 ? 41.425 -4.779 -30.182 1.00 54.41 104 ASN A N 1
ATOM 821 C CA . ASN A 1 104 ? 41.980 -3.565 -30.794 1.00 54.41 104 ASN A CA 1
ATOM 822 C C . ASN A 1 104 ? 42.162 -2.401 -29.793 1.00 54.41 104 ASN A C 1
ATOM 824 O O . ASN A 1 104 ? 42.996 -1.520 -30.008 1.00 54.41 104 ASN A O 1
ATOM 828 N N . LEU A 1 105 ? 41.421 -2.406 -28.677 1.00 51.69 105 LEU A N 1
ATOM 829 C CA . LEU A 1 105 ? 41.514 -1.413 -27.595 1.00 51.69 105 LEU A CA 1
ATOM 830 C C . LEU A 1 105 ? 42.833 -1.478 -26.805 1.00 51.69 105 LEU A C 1
ATOM 832 O O . LEU A 1 105 ? 43.319 -0.445 -26.346 1.00 51.69 105 LEU A O 1
ATOM 836 N N . ASN A 1 106 ? 43.441 -2.662 -26.688 1.00 49.69 106 ASN A N 1
ATOM 837 C CA . ASN A 1 106 ? 44.676 -2.869 -25.920 1.00 49.69 106 ASN A CA 1
ATOM 838 C C . ASN A 1 106 ? 45.936 -2.290 -26.589 1.00 49.69 106 ASN A C 1
ATOM 840 O O . ASN A 1 106 ? 47.000 -2.301 -25.972 1.00 49.69 106 ASN A O 1
ATOM 844 N N . SER A 1 107 ? 45.842 -1.797 -27.830 1.00 46.34 107 SER A N 1
ATOM 845 C CA . SER A 1 107 ? 47.015 -1.376 -28.604 1.00 46.34 107 SER A CA 1
ATOM 846 C C . SER A 1 107 ? 47.240 0.134 -28.734 1.00 46.34 107 SER A C 1
ATOM 848 O O . SER A 1 107 ? 48.390 0.503 -28.962 1.00 46.34 107 SER A O 1
ATOM 850 N N . SER A 1 108 ? 46.246 1.038 -28.619 1.00 46.06 108 SER A N 1
ATOM 851 C CA . SER A 1 108 ? 46.500 2.487 -28.876 1.00 46.06 108 SER A CA 1
ATOM 852 C C . SER A 1 108 ? 45.429 3.517 -28.429 1.00 46.06 108 SER A C 1
ATOM 854 O O . SER A 1 108 ? 45.483 4.657 -28.889 1.00 46.06 108 SER A O 1
ATOM 856 N N . ALA A 1 109 ? 44.425 3.192 -27.604 1.00 46.53 109 ALA A N 1
ATOM 857 C CA . ALA A 1 109 ? 43.287 4.107 -27.377 1.00 46.53 109 ALA A CA 1
ATOM 858 C C . ALA A 1 109 ? 43.496 5.143 -26.240 1.00 46.53 109 ALA A C 1
ATOM 860 O O . ALA A 1 109 ? 44.036 4.821 -25.183 1.00 46.53 109 ALA A O 1
ATOM 861 N N . ARG A 1 110 ? 43.013 6.386 -26.439 1.00 57.22 110 ARG A N 1
ATOM 862 C CA . ARG A 1 110 ? 42.872 7.433 -25.395 1.00 57.22 110 ARG A CA 1
ATOM 863 C C . ARG A 1 110 ? 41.803 7.026 -24.361 1.00 57.22 110 ARG A C 1
ATOM 865 O O . ARG A 1 110 ? 40.882 6.283 -24.702 1.00 57.22 110 ARG A O 1
ATOM 872 N N . SER A 1 111 ? 41.880 7.545 -23.127 1.00 56.50 111 SER A N 1
ATOM 873 C CA . SER A 1 111 ? 40.940 7.220 -22.031 1.00 56.50 111 SER A CA 1
ATOM 874 C C . SER A 1 111 ? 39.470 7.431 -22.401 1.00 56.50 111 SER A C 1
ATOM 876 O O . SER A 1 111 ? 38.626 6.610 -22.047 1.00 56.50 111 SER A O 1
ATOM 878 N N . ASP A 1 112 ? 39.175 8.493 -23.149 1.00 49.91 112 ASP A N 1
ATOM 879 C CA . ASP A 1 112 ? 37.801 8.927 -23.422 1.00 49.91 112 ASP A CA 1
ATOM 880 C C . ASP A 1 112 ? 37.162 8.100 -24.549 1.00 49.91 112 ASP A C 1
ATOM 882 O O . ASP A 1 112 ? 35.997 7.716 -24.462 1.00 49.91 112 ASP A O 1
ATOM 886 N N . SER A 1 113 ? 37.952 7.700 -25.555 1.00 53.75 113 SER A N 1
ATOM 887 C CA . SER A 1 113 ? 37.529 6.739 -26.584 1.00 53.75 113 SER A CA 1
ATOM 888 C C . SER A 1 113 ? 37.255 5.357 -25.984 1.00 53.75 113 SER A C 1
ATOM 890 O O . SER A 1 113 ? 36.283 4.699 -26.354 1.00 53.75 113 SER A O 1
ATOM 892 N N . ALA A 1 114 ? 38.069 4.919 -25.015 1.00 55.91 114 ALA A N 1
ATOM 893 C CA . ALA A 1 114 ? 37.826 3.669 -24.297 1.00 55.91 114 ALA A CA 1
ATOM 894 C C . ALA A 1 114 ? 36.521 3.721 -23.477 1.00 55.91 114 ALA A C 1
ATOM 896 O O . ALA A 1 114 ? 35.767 2.749 -23.478 1.00 55.91 114 ALA A O 1
ATOM 897 N N . GLN A 1 115 ? 36.212 4.855 -22.835 1.00 57.56 115 GLN A N 1
ATOM 898 C CA . GLN A 1 115 ? 34.946 5.057 -22.117 1.00 57.56 115 GLN A CA 1
ATOM 899 C C . GLN A 1 115 ? 33.729 5.102 -23.054 1.00 57.56 115 GLN A C 1
ATOM 901 O O . GLN A 1 115 ? 32.701 4.501 -22.741 1.00 57.56 115 GLN A O 1
ATOM 906 N N . ALA A 1 116 ? 33.830 5.749 -24.219 1.00 56.75 116 ALA A N 1
ATOM 907 C CA . ALA A 1 116 ? 32.749 5.776 -25.206 1.00 56.75 116 ALA A CA 1
ATOM 908 C C . ALA A 1 116 ? 32.413 4.364 -25.721 1.00 56.75 116 ALA A C 1
ATOM 910 O O . ALA A 1 116 ? 31.246 3.976 -25.758 1.00 56.75 116 ALA A O 1
ATOM 911 N N . LEU A 1 117 ? 33.430 3.544 -26.004 1.00 56.31 117 LEU A N 1
ATOM 912 C CA . LEU A 1 117 ? 33.253 2.161 -26.463 1.00 56.31 117 LEU A CA 1
ATOM 913 C C . LEU A 1 117 ? 32.699 1.221 -25.378 1.00 56.31 117 LEU A C 1
ATOM 915 O O . LEU A 1 117 ? 32.091 0.198 -25.698 1.00 56.31 117 LEU A O 1
ATOM 919 N N . MET A 1 118 ? 32.824 1.571 -24.092 1.00 56.97 118 MET A N 1
ATOM 920 C CA . MET A 1 118 ? 32.148 0.838 -23.015 1.00 56.97 118 MET A CA 1
ATOM 921 C C . MET A 1 118 ? 30.621 0.973 -23.066 1.00 56.97 118 MET A C 1
ATOM 923 O O . MET A 1 118 ? 29.952 0.129 -22.470 1.00 56.97 118 MET A O 1
ATOM 927 N N . ARG A 1 119 ? 30.054 1.951 -23.790 1.00 58.16 119 ARG A N 1
ATOM 928 C CA . ARG A 1 119 ? 28.596 2.145 -23.934 1.00 58.16 119 ARG A CA 1
ATOM 929 C C . ARG A 1 119 ? 27.929 1.134 -24.879 1.00 58.16 119 ARG A C 1
ATOM 931 O O . ARG A 1 119 ? 26.714 1.000 -24.828 1.00 58.16 119 ARG A O 1
ATOM 938 N N . ILE A 1 120 ? 28.705 0.368 -25.655 1.00 65.06 120 ILE A N 1
ATOM 939 C CA . ILE A 1 120 ? 28.186 -0.692 -26.539 1.00 65.06 120 ILE A CA 1
ATOM 940 C C . ILE A 1 120 ? 27.500 -1.793 -25.721 1.00 65.06 120 ILE A C 1
ATOM 942 O O . ILE A 1 120 ? 28.087 -2.346 -24.774 1.00 65.06 120 ILE A O 1
ATOM 946 N N . VAL A 1 121 ? 26.266 -2.127 -26.098 1.00 60.97 121 VAL A N 1
ATOM 947 C CA . VAL A 1 121 ? 25.420 -3.084 -25.368 1.00 60.97 121 VAL A CA 1
ATOM 948 C C . VAL A 1 121 ? 25.497 -4.486 -25.979 1.00 60.97 121 VAL A C 1
ATOM 950 O O . VAL A 1 121 ? 25.537 -5.459 -25.228 1.00 60.97 121 VAL A O 1
ATOM 953 N N . GLY A 1 122 ? 25.583 -4.615 -27.310 1.00 59.88 122 GLY A N 1
ATOM 954 C CA . GLY A 1 122 ? 25.531 -5.907 -28.006 1.00 59.88 122 GLY A CA 1
ATOM 955 C C . GLY A 1 122 ? 26.731 -6.827 -27.740 1.00 59.88 122 GLY A C 1
ATOM 956 O O . GLY A 1 122 ? 27.880 -6.461 -27.988 1.00 59.88 122 GLY A O 1
ATOM 957 N N . GLU A 1 123 ? 26.478 -8.059 -27.274 1.00 58.62 123 GLU A N 1
ATOM 958 C CA . GLU A 1 123 ? 27.539 -9.046 -26.975 1.00 58.62 123 GLU A CA 1
ATOM 959 C C . GLU A 1 123 ? 27.492 -10.312 -27.853 1.00 58.62 123 GLU A C 1
ATOM 961 O O . GLU A 1 123 ? 28.548 -10.882 -28.149 1.00 58.62 123 GLU A O 1
ATOM 966 N N . TYR A 1 124 ? 26.299 -10.735 -28.298 1.00 60.41 124 TYR A N 1
ATOM 967 C CA . TYR A 1 124 ? 26.055 -12.094 -28.815 1.00 60.41 124 TYR A CA 1
ATOM 968 C C . TYR A 1 124 ? 25.866 -12.200 -30.337 1.00 60.41 124 TYR A C 1
ATOM 970 O O . TYR A 1 124 ? 25.992 -13.293 -30.876 1.00 60.41 124 TYR A O 1
ATOM 978 N N . GLY A 1 125 ? 25.594 -11.098 -31.047 1.00 62.75 125 GLY A N 1
ATOM 979 C CA . GLY A 1 125 ? 25.492 -11.089 -32.519 1.00 62.75 125 GLY A CA 1
ATOM 980 C C . GLY A 1 125 ? 24.233 -11.739 -33.116 1.00 62.75 125 GLY A C 1
ATOM 981 O O . GLY A 1 125 ? 24.082 -11.743 -34.332 1.00 62.75 125 GLY A O 1
ATOM 982 N N . VAL A 1 126 ? 23.309 -12.226 -32.280 1.00 67.31 126 VAL A N 1
ATOM 983 C CA . VAL A 1 126 ? 22.075 -12.918 -32.704 1.00 67.31 126 VAL A CA 1
ATOM 984 C C . VAL A 1 126 ? 20.877 -11.991 -32.929 1.00 67.31 126 VAL A C 1
ATOM 986 O O . VAL A 1 126 ? 19.892 -12.413 -33.525 1.00 67.31 126 VAL A O 1
ATOM 989 N N . GLY A 1 127 ? 20.952 -10.722 -32.509 1.00 70.56 127 GLY A N 1
ATOM 990 C CA . GLY A 1 127 ? 19.817 -9.788 -32.540 1.00 70.56 127 GLY A CA 1
ATOM 991 C C . GLY A 1 127 ? 19.208 -9.578 -33.932 1.00 70.56 127 GLY A C 1
ATOM 992 O O . GLY A 1 127 ? 18.009 -9.363 -34.043 1.00 70.56 127 GLY A O 1
ATOM 993 N N . PHE A 1 128 ? 19.985 -9.726 -35.010 1.00 78.94 128 PHE A N 1
ATOM 994 C CA . PHE A 1 128 ? 19.474 -9.618 -36.384 1.00 78.94 128 PHE A CA 1
ATOM 995 C C . PHE A 1 128 ? 18.611 -10.821 -36.821 1.00 78.94 128 PHE A C 1
ATOM 997 O O . PHE A 1 128 ? 17.730 -10.667 -37.666 1.00 78.94 128 PHE A O 1
ATOM 1004 N N . LEU A 1 129 ? 18.794 -12.002 -36.213 1.00 79.25 129 LEU A N 1
ATOM 1005 C CA . LEU A 1 129 ? 17.949 -13.175 -36.482 1.00 79.25 129 LEU A CA 1
ATOM 1006 C C . LEU A 1 129 ? 16.493 -12.938 -36.057 1.00 79.25 129 LEU A C 1
ATOM 1008 O O . LEU A 1 129 ? 15.585 -13.503 -36.663 1.00 79.25 129 LEU A O 1
ATOM 1012 N N . SER A 1 130 ? 16.258 -12.061 -35.076 1.00 78.94 130 SER A N 1
ATOM 1013 C CA . SER A 1 130 ? 14.908 -11.679 -34.644 1.00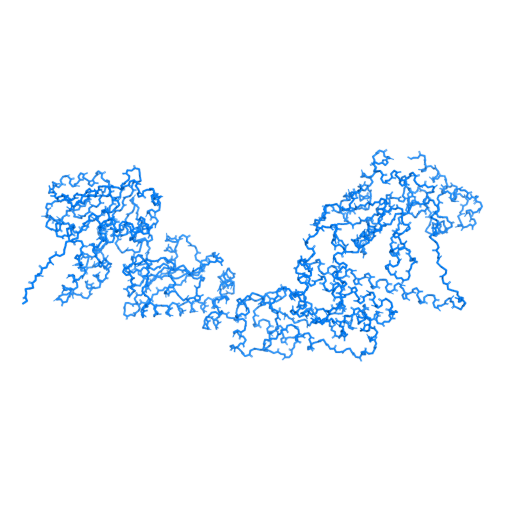 78.94 130 SER A CA 1
ATOM 1014 C C . SER A 1 130 ? 14.099 -11.027 -35.767 1.00 78.94 130 SER A C 1
ATOM 1016 O O . SER A 1 130 ? 12.948 -11.391 -35.995 1.00 78.94 130 SER A O 1
ATOM 1018 N N . ALA A 1 131 ? 14.728 -10.151 -36.556 1.00 86.56 131 ALA A N 1
ATOM 1019 C CA . ALA A 1 131 ? 14.100 -9.518 -37.709 1.00 86.56 131 ALA A CA 1
ATOM 1020 C C . ALA A 1 131 ? 13.759 -10.538 -38.805 1.00 86.56 131 ALA A C 1
ATOM 1022 O O . ALA A 1 131 ? 12.714 -10.430 -39.445 1.00 86.56 131 ALA A O 1
ATOM 1023 N N . MET A 1 132 ? 14.600 -11.563 -38.990 1.00 87.19 132 MET A N 1
ATOM 1024 C CA . MET A 1 132 ? 14.316 -12.677 -39.905 1.00 87.19 132 MET A CA 1
ATOM 1025 C C . MET A 1 132 ? 13.168 -13.562 -39.403 1.00 87.19 132 MET A C 1
ATOM 1027 O O . MET A 1 132 ? 12.408 -14.087 -40.215 1.00 87.19 132 MET A O 1
ATOM 1031 N N . ALA A 1 133 ? 13.032 -13.731 -38.085 1.00 83.50 133 ALA A N 1
ATOM 1032 C CA . ALA A 1 133 ? 11.994 -14.562 -37.481 1.00 83.50 133 ALA A CA 1
ATOM 1033 C C . ALA A 1 133 ? 10.592 -13.976 -37.668 1.00 83.50 133 ALA A C 1
ATOM 1035 O O . ALA A 1 133 ? 9.650 -14.723 -37.945 1.00 83.50 133 ALA A O 1
ATOM 1036 N N . VAL A 1 134 ? 10.459 -12.651 -37.597 1.00 86.50 134 VAL A N 1
ATOM 1037 C CA . VAL A 1 134 ? 9.152 -11.973 -37.643 1.00 86.50 134 VAL A CA 1
ATOM 1038 C C . VAL A 1 134 ? 8.745 -11.448 -39.013 1.00 86.50 134 VAL A C 1
ATOM 1040 O O . VAL A 1 134 ? 7.603 -11.028 -39.185 1.00 86.50 134 VAL A O 1
ATOM 1043 N N . SER A 1 135 ? 9.651 -11.481 -39.991 1.00 91.56 135 SER A N 1
ATOM 1044 C CA . SER A 1 135 ? 9.392 -10.947 -41.328 1.00 91.56 135 SER A CA 1
ATOM 1045 C C . SER A 1 135 ? 9.104 -12.052 -42.341 1.00 91.56 135 SER A C 1
ATOM 1047 O O . SER A 1 135 ? 9.850 -13.026 -42.418 1.00 91.56 135 SER A O 1
ATOM 1049 N N . ASP A 1 136 ? 8.080 -11.872 -43.176 1.00 93.31 136 ASP A N 1
ATOM 1050 C CA . ASP A 1 136 ? 7.910 -12.635 -44.420 1.00 93.31 136 ASP A CA 1
ATOM 1051 C C . ASP A 1 136 ? 8.963 -12.236 -45.451 1.00 93.31 136 ASP A C 1
ATOM 1053 O O . ASP A 1 136 ? 9.522 -13.076 -46.164 1.00 93.31 136 ASP A O 1
ATOM 1057 N N . LYS A 1 137 ? 9.275 -10.937 -45.488 1.00 95.50 137 LYS A N 1
ATOM 1058 C CA . LYS A 1 137 ? 10.326 -10.375 -46.326 1.00 95.50 137 LYS A CA 1
ATOM 1059 C C . LYS A 1 137 ? 11.131 -9.340 -45.554 1.00 95.50 137 LYS A C 1
ATOM 1061 O O . LYS A 1 137 ? 10.576 -8.384 -45.026 1.00 95.50 137 LYS A O 1
ATOM 1066 N N . LEU A 1 138 ? 12.446 -9.512 -45.539 1.00 95.31 138 LEU A N 1
ATOM 1067 C CA . LEU A 1 138 ? 13.390 -8.611 -44.890 1.00 95.31 138 LEU A CA 1
ATOM 1068 C C . LEU A 1 138 ? 14.294 -7.978 -45.946 1.00 95.31 138 LEU A C 1
ATOM 1070 O O . LEU A 1 138 ? 14.880 -8.689 -46.768 1.00 95.31 138 LEU A O 1
ATOM 1074 N N . ARG A 1 139 ? 14.417 -6.650 -45.927 1.00 96.44 139 ARG A N 1
ATOM 1075 C CA . ARG A 1 139 ? 15.350 -5.910 -46.783 1.00 96.44 139 ARG A CA 1
ATOM 1076 C C . ARG A 1 139 ? 16.285 -5.063 -45.937 1.00 96.44 139 ARG A C 1
ATOM 1078 O O . ARG A 1 139 ? 15.832 -4.338 -45.059 1.00 96.44 139 ARG A O 1
ATOM 1085 N N . VAL A 1 140 ? 17.575 -5.119 -46.235 1.00 96.31 140 VAL A N 1
ATOM 1086 C CA . VAL A 1 140 ? 18.588 -4.247 -45.642 1.00 96.31 140 VAL A CA 1
ATOM 1087 C C . VAL A 1 140 ? 19.225 -3.439 -46.756 1.00 96.31 140 VAL A C 1
ATOM 1089 O O . VAL A 1 140 ? 19.944 -3.974 -47.599 1.00 96.31 140 VAL A O 1
ATOM 1092 N N . TRP A 1 141 ? 18.948 -2.145 -46.756 1.00 96.88 141 TRP A N 1
ATOM 1093 C CA . TRP A 1 141 ? 19.574 -1.180 -47.644 1.00 96.88 141 TRP A CA 1
ATOM 1094 C C . TRP A 1 141 ? 20.706 -0.519 -46.875 1.00 96.88 141 TRP A C 1
ATOM 1096 O O . TRP A 1 141 ? 20.467 0.037 -45.808 1.00 96.88 141 TRP A O 1
ATOM 1106 N N . SER A 1 142 ? 21.933 -0.551 -47.378 1.00 96.12 142 SER A N 1
ATOM 1107 C CA . SER A 1 142 ? 23.050 0.093 -46.687 1.00 96.12 142 SER A CA 1
ATOM 1108 C C . SER A 1 142 ? 23.946 0.835 -47.659 1.00 96.12 142 SER A C 1
ATOM 1110 O O . SER A 1 142 ? 24.147 0.414 -48.799 1.00 96.12 142 SER A O 1
ATOM 1112 N N . HIS A 1 143 ? 24.473 1.961 -47.200 1.00 95.44 143 HIS A N 1
ATOM 1113 C CA . HIS A 1 143 ? 25.420 2.756 -47.954 1.00 95.44 143 HIS A CA 1
ATOM 1114 C C . HIS A 1 143 ? 26.487 3.293 -47.019 1.00 95.44 143 HIS A C 1
ATOM 1116 O O . HIS A 1 143 ? 26.178 4.001 -46.063 1.00 95.44 143 HIS A O 1
ATOM 1122 N N . ARG A 1 144 ? 27.742 2.988 -47.333 1.00 94.31 144 ARG A N 1
ATOM 1123 C CA . ARG A 1 144 ? 28.902 3.627 -46.723 1.00 94.31 144 ARG A CA 1
ATOM 1124 C C . ARG A 1 144 ? 29.375 4.767 -47.606 1.00 94.31 144 ARG A C 1
ATOM 1126 O O . ARG A 1 144 ? 29.479 4.584 -48.817 1.00 94.31 144 ARG A O 1
ATOM 1133 N N . ASP A 1 145 ? 29.708 5.896 -46.990 1.00 90.06 145 ASP A N 1
ATOM 1134 C CA . ASP A 1 145 ? 30.256 7.040 -47.716 1.00 90.06 145 ASP A CA 1
ATOM 1135 C C . ASP A 1 145 ? 31.470 6.630 -48.573 1.00 90.06 145 ASP A C 1
ATOM 1137 O O . ASP A 1 145 ? 32.364 5.911 -48.117 1.00 90.06 145 ASP A O 1
ATOM 1141 N N . GLY A 1 146 ? 31.461 7.035 -49.842 1.00 88.88 146 GLY A N 1
ATOM 1142 C CA . GLY A 1 146 ? 32.466 6.646 -50.836 1.00 88.88 146 GLY A CA 1
ATOM 1143 C C . GLY A 1 146 ? 32.349 5.226 -51.419 1.00 88.88 146 GLY A C 1
ATOM 1144 O O . GLY A 1 146 ? 33.181 4.866 -52.251 1.00 88.88 146 GLY A O 1
ATOM 1145 N N . ALA A 1 147 ? 31.347 4.422 -51.043 1.00 93.56 147 ALA A N 1
ATOM 1146 C CA . ALA A 1 147 ? 31.123 3.073 -51.579 1.00 93.56 147 ALA A CA 1
ATOM 1147 C C . ALA A 1 147 ? 29.802 2.952 -52.362 1.00 93.56 147 ALA A C 1
ATOM 1149 O O . ALA A 1 147 ? 28.882 3.751 -52.204 1.00 93.56 147 ALA A O 1
ATOM 1150 N N . THR A 1 148 ? 29.672 1.924 -53.204 1.00 94.00 148 THR A N 1
ATOM 1151 C CA . THR A 1 148 ? 28.401 1.620 -53.883 1.00 94.00 148 THR A CA 1
ATOM 1152 C C . THR A 1 148 ? 27.349 1.180 -52.853 1.00 94.00 148 THR A C 1
ATOM 1154 O O . THR A 1 148 ? 27.661 0.316 -52.029 1.00 94.00 148 THR A O 1
ATOM 1157 N N . PRO A 1 149 ? 26.120 1.743 -52.857 1.00 95.81 149 PRO A N 1
ATOM 1158 C CA . PRO A 1 149 ? 25.045 1.246 -52.005 1.00 95.81 149 PRO A CA 1
ATOM 1159 C C . PRO A 1 149 ? 24.680 -0.206 -52.337 1.00 95.81 149 PRO A C 1
ATOM 1161 O O . PRO A 1 149 ? 24.778 -0.649 -53.483 1.00 95.81 149 PRO A O 1
ATOM 1164 N N . VAL A 1 150 ? 24.226 -0.943 -51.327 1.00 96.50 150 VAL A N 1
ATOM 1165 C CA . VAL A 1 150 ? 23.934 -2.374 -51.434 1.00 96.50 150 VAL A CA 1
ATOM 1166 C C . VAL A 1 150 ? 22.566 -2.682 -50.840 1.00 96.50 150 VAL A C 1
ATOM 1168 O O . VAL A 1 150 ? 22.190 -2.156 -49.791 1.00 96.50 150 VAL A O 1
ATOM 1171 N N . LEU A 1 151 ? 21.836 -3.564 -51.515 1.00 96.25 151 LEU A N 1
ATOM 1172 C CA . LEU A 1 151 ? 20.594 -4.166 -51.059 1.00 96.25 151 LEU A CA 1
ATOM 1173 C C . LEU A 1 151 ? 20.835 -5.637 -50.713 1.00 96.25 151 LEU A C 1
ATOM 1175 O O . LEU A 1 151 ? 21.266 -6.419 -51.560 1.00 96.25 151 LEU A O 1
ATOM 1179 N N . TRP A 1 152 ? 20.505 -6.019 -49.485 1.00 95.69 152 TRP A N 1
ATOM 1180 C CA . TRP A 1 152 ? 20.409 -7.405 -49.041 1.00 95.69 152 TRP A CA 1
ATOM 1181 C C . TRP A 1 152 ? 18.930 -7.775 -48.845 1.00 95.69 152 TRP A C 1
ATOM 1183 O O . TRP A 1 152 ? 18.206 -7.056 -48.160 1.00 95.69 152 TRP A O 1
ATOM 1193 N N . GLU A 1 153 ? 18.462 -8.872 -49.446 1.00 95.25 153 GLU A N 1
ATOM 1194 C CA . GLU A 1 153 ? 17.069 -9.338 -49.357 1.00 95.25 153 GLU A CA 1
ATOM 1195 C C . GLU A 1 153 ? 16.975 -10.794 -48.894 1.00 95.25 153 GLU A C 1
ATOM 1197 O O . GLU A 1 153 ? 17.647 -11.681 -49.426 1.00 95.25 153 GLU A O 1
ATOM 1202 N N . TYR A 1 154 ? 16.055 -11.049 -47.967 1.00 92.00 154 TYR A N 1
ATOM 1203 C CA . TYR A 1 154 ? 15.734 -12.374 -47.451 1.00 92.00 154 TYR A CA 1
ATOM 1204 C C . TYR A 1 154 ? 14.221 -12.604 -47.437 1.00 92.00 154 TYR A C 1
ATOM 1206 O O . TYR A 1 154 ? 13.449 -11.701 -47.114 1.00 92.00 154 TYR A O 1
ATOM 1214 N N . ASN A 1 155 ? 13.803 -13.826 -47.773 1.00 92.56 155 ASN A N 1
ATOM 1215 C CA . ASN A 1 155 ? 12.413 -14.270 -47.667 1.00 92.56 155 ASN A CA 1
ATOM 1216 C C . ASN A 1 155 ? 12.325 -15.404 -46.643 1.00 92.56 155 ASN A C 1
ATOM 1218 O O . ASN A 1 155 ? 13.205 -16.270 -46.607 1.00 92.56 155 ASN A O 1
ATOM 1222 N N . ALA A 1 156 ? 11.255 -15.416 -45.849 1.00 87.38 156 ALA A N 1
ATOM 1223 C CA . ALA A 1 156 ? 11.055 -16.401 -44.794 1.00 87.38 156 ALA A CA 1
ATOM 1224 C C . ALA A 1 156 ? 11.165 -17.853 -45.298 1.00 87.38 156 ALA A C 1
ATOM 1226 O O . ALA A 1 156 ? 10.731 -18.200 -46.400 1.00 87.38 156 ALA A O 1
ATOM 1227 N N . GLY A 1 157 ? 11.766 -18.715 -44.472 1.00 80.38 157 GLY A N 1
ATOM 1228 C CA . GLY A 1 157 ? 11.908 -20.149 -44.745 1.00 80.38 157 GLY A CA 1
ATOM 1229 C C . GLY A 1 157 ? 12.950 -20.513 -45.810 1.00 80.38 157 GLY A C 1
ATOM 1230 O O . GLY A 1 157 ? 13.031 -21.675 -46.206 1.00 80.38 157 GLY A O 1
ATOM 1231 N N . LYS A 1 158 ? 13.746 -19.556 -46.303 1.00 84.94 158 LYS A N 1
ATOM 1232 C CA . LYS A 1 158 ? 14.859 -19.828 -47.226 1.00 84.94 158 LYS A CA 1
ATOM 1233 C C . LYS A 1 158 ? 16.176 -19.964 -46.465 1.00 84.94 158 LYS A C 1
ATOM 1235 O O . LYS A 1 158 ? 16.382 -19.331 -45.444 1.00 84.94 158 LYS A O 1
ATOM 1240 N N . ALA A 1 159 ? 17.099 -20.764 -46.992 1.00 81.56 159 ALA A N 1
ATOM 1241 C CA . ALA A 1 159 ? 18.460 -20.860 -46.457 1.00 81.56 159 ALA A CA 1
ATOM 1242 C C . ALA A 1 159 ? 19.410 -19.790 -47.036 1.00 81.56 159 ALA A C 1
ATOM 1244 O O . ALA A 1 159 ? 20.559 -19.690 -46.617 1.00 81.56 159 ALA A O 1
ATOM 1245 N N . THR A 1 160 ? 18.954 -19.007 -48.020 1.00 84.81 160 THR A N 1
ATOM 1246 C CA . THR A 1 160 ? 19.781 -18.071 -48.794 1.00 84.81 160 THR A CA 1
ATOM 1247 C C . THR A 1 160 ? 19.167 -16.675 -48.839 1.00 84.81 160 THR A C 1
ATOM 1249 O O . THR A 1 160 ? 17.949 -16.538 -48.957 1.00 84.81 160 THR A O 1
ATOM 1252 N N . ALA A 1 161 ? 20.024 -15.654 -48.839 1.00 88.69 161 ALA A N 1
ATOM 1253 C CA . ALA A 1 161 ? 19.676 -14.259 -49.097 1.00 88.69 161 ALA A CA 1
ATOM 1254 C C . ALA A 1 161 ? 20.341 -13.762 -50.394 1.00 88.69 161 ALA A C 1
ATOM 1256 O O . ALA A 1 161 ? 21.326 -14.340 -50.860 1.00 88.69 161 ALA A O 1
ATOM 1257 N N . HIS A 1 162 ? 19.811 -12.689 -50.975 1.00 92.62 162 HIS A N 1
ATOM 1258 C CA . HIS A 1 162 ? 20.330 -12.072 -52.197 1.00 92.62 162 HIS A CA 1
ATOM 1259 C C . HIS A 1 162 ? 21.018 -10.747 -51.879 1.00 92.62 162 HIS A C 1
ATOM 1261 O O . HIS A 1 162 ? 20.498 -9.970 -51.088 1.00 92.62 162 HIS A O 1
ATOM 1267 N N . VAL A 1 163 ? 22.170 -10.482 -52.507 1.00 94.00 163 VAL A N 1
ATOM 1268 C CA . VAL A 1 163 ? 22.942 -9.244 -52.307 1.00 94.00 163 VAL A CA 1
ATOM 1269 C C . VAL A 1 163 ? 23.223 -8.573 -53.644 1.00 94.00 163 VAL A C 1
ATOM 1271 O O . VAL A 1 163 ? 24.001 -9.091 -54.455 1.00 94.00 163 VAL A O 1
ATOM 1274 N N . THR A 1 164 ? 22.642 -7.396 -53.837 1.00 95.75 164 THR A N 1
ATOM 1275 C CA . THR A 1 164 ? 22.655 -6.645 -55.094 1.00 95.75 164 THR A CA 1
ATOM 1276 C C . THR A 1 164 ? 23.266 -5.268 -54.878 1.00 95.75 164 THR A C 1
ATOM 1278 O O . THR A 1 164 ? 22.879 -4.555 -53.954 1.00 95.75 164 THR A O 1
ATOM 1281 N N . ASP A 1 165 ? 24.201 -4.884 -55.742 1.00 95.50 165 ASP A N 1
ATOM 1282 C CA . ASP A 1 165 ? 24.711 -3.514 -55.778 1.00 95.50 165 ASP A CA 1
ATOM 1283 C C . ASP A 1 165 ? 23.675 -2.642 -56.498 1.00 95.50 165 ASP A C 1
ATOM 1285 O O . ASP A 1 165 ? 23.162 -3.031 -57.550 1.00 95.50 165 ASP A O 1
ATOM 1289 N N . ILE A 1 166 ? 23.335 -1.491 -55.923 1.00 95.19 166 ILE A N 1
ATOM 1290 C CA . ILE A 1 166 ? 22.278 -0.610 -56.436 1.00 95.19 166 ILE A CA 1
ATOM 1291 C C . ILE A 1 166 ? 22.824 0.787 -56.720 1.00 95.19 166 ILE A C 1
ATOM 1293 O O . ILE A 1 166 ? 23.822 1.224 -56.142 1.00 95.19 166 ILE A O 1
ATOM 1297 N N . GLU A 1 167 ? 22.147 1.522 -57.598 1.00 94.12 167 GLU A N 1
ATOM 1298 C CA . GLU A 1 167 ? 22.517 2.908 -57.873 1.00 94.12 167 GLU A CA 1
ATOM 1299 C C . GLU A 1 167 ? 22.165 3.827 -56.695 1.00 94.12 167 GLU A C 1
ATOM 1301 O O . GLU A 1 167 ? 21.186 3.617 -55.973 1.00 94.12 167 GLU A O 1
ATOM 1306 N N . ARG A 1 168 ? 22.927 4.915 -56.529 1.00 91.50 168 ARG A N 1
ATOM 1307 C CA . ARG A 1 168 ? 22.652 5.928 -55.496 1.00 91.50 168 ARG A CA 1
ATOM 1308 C C . ARG A 1 168 ? 21.249 6.533 -55.636 1.00 91.50 168 ARG A C 1
ATOM 1310 O O . ARG A 1 168 ? 20.566 6.719 -54.633 1.00 91.50 168 ARG A O 1
ATOM 1317 N N . SER A 1 169 ? 20.799 6.753 -56.870 1.00 93.62 169 SER A N 1
ATOM 1318 C CA . SER A 1 169 ? 19.445 7.213 -57.209 1.00 93.62 169 SER A CA 1
ATOM 1319 C C . SER A 1 169 ? 18.356 6.270 -56.677 1.00 93.62 169 SER A C 1
ATOM 1321 O O . SER A 1 169 ? 17.334 6.727 -56.169 1.00 93.62 169 SER A O 1
ATOM 1323 N N . GLN A 1 170 ? 18.581 4.953 -56.738 1.00 93.94 170 GLN A N 1
ATOM 1324 C CA . GLN A 1 170 ? 17.654 3.936 -56.233 1.00 93.94 170 GLN A CA 1
ATOM 1325 C C . GLN A 1 170 ? 17.602 3.936 -54.702 1.00 93.94 170 GLN A C 1
ATOM 1327 O O . GLN A 1 170 ? 16.521 3.811 -54.126 1.00 93.94 170 GLN A O 1
ATOM 1332 N N . PHE A 1 171 ? 18.748 4.128 -54.041 1.00 93.00 171 PHE A N 1
ATOM 1333 C CA . PHE A 1 171 ? 18.813 4.283 -52.587 1.00 93.00 171 PHE A CA 1
ATOM 1334 C C . PHE A 1 171 ? 18.061 5.544 -52.120 1.00 93.00 171 PHE A C 1
ATOM 1336 O O . PHE A 1 171 ? 17.240 5.479 -51.210 1.00 93.00 171 PHE A O 1
ATOM 1343 N N . GLU A 1 172 ? 18.254 6.681 -52.790 1.00 92.94 172 GLU A N 1
ATOM 1344 C CA . GLU A 1 172 ? 17.560 7.940 -52.472 1.00 92.94 172 GLU A CA 1
ATOM 1345 C C . GLU A 1 172 ? 16.050 7.878 -52.754 1.00 92.94 172 GLU A C 1
ATOM 1347 O O . GLU A 1 172 ? 15.235 8.374 -51.965 1.00 92.94 172 GLU A O 1
ATOM 1352 N N . ALA A 1 173 ? 15.652 7.203 -53.836 1.00 94.06 173 ALA A N 1
ATOM 1353 C CA . ALA A 1 173 ? 14.250 6.921 -54.127 1.00 94.06 173 ALA A CA 1
ATOM 1354 C C . ALA A 1 173 ? 13.613 6.019 -53.055 1.00 94.06 173 ALA A C 1
ATOM 1356 O O . ALA A 1 173 ? 12.455 6.226 -52.687 1.00 94.06 173 ALA A O 1
ATOM 1357 N N . MET A 1 174 ? 14.359 5.046 -52.518 1.00 94.56 174 MET A N 1
ATOM 1358 C CA . MET A 1 174 ? 13.907 4.187 -51.420 1.00 94.56 174 MET A CA 1
ATOM 1359 C C . MET A 1 174 ? 13.673 4.981 -50.129 1.00 94.56 174 MET A C 1
ATOM 1361 O O . MET A 1 174 ? 12.602 4.830 -49.541 1.00 94.56 174 MET A O 1
ATOM 1365 N N . LEU A 1 175 ? 14.598 5.866 -49.738 1.00 93.12 175 LEU A N 1
ATOM 1366 C CA . LEU A 1 175 ? 14.411 6.743 -48.573 1.00 93.12 175 LEU A CA 1
ATOM 1367 C C . LEU A 1 175 ? 13.139 7.584 -48.728 1.00 93.12 175 LEU A C 1
ATOM 1369 O O . LEU A 1 175 ? 12.296 7.617 -47.835 1.00 93.12 175 LEU A O 1
ATOM 1373 N N . SER A 1 176 ? 12.950 8.171 -49.913 1.00 92.44 176 SER A N 1
ATOM 1374 C CA . SER A 1 176 ? 11.765 8.971 -50.240 1.00 92.44 176 SER A CA 1
ATOM 1375 C C . SER A 1 176 ? 10.470 8.148 -50.180 1.00 92.44 176 SER A C 1
ATOM 1377 O O . SER A 1 176 ? 9.477 8.597 -49.609 1.00 92.44 176 SER A O 1
ATOM 1379 N N . ARG A 1 177 ? 10.476 6.915 -50.714 1.00 92.88 177 ARG A N 1
ATOM 1380 C CA . ARG A 1 177 ? 9.338 5.975 -50.659 1.00 92.88 177 ARG A CA 1
ATOM 1381 C C . ARG A 1 177 ? 8.948 5.642 -49.221 1.00 92.88 177 ARG A C 1
ATOM 1383 O O . ARG A 1 177 ? 7.759 5.544 -48.926 1.00 92.88 177 ARG A O 1
ATOM 1390 N N . LEU A 1 178 ? 9.939 5.451 -48.355 1.00 88.81 178 LEU A N 1
ATOM 1391 C CA . LEU A 1 178 ? 9.752 5.139 -46.939 1.00 88.81 178 LEU A CA 1
ATOM 1392 C C . LEU A 1 178 ? 9.546 6.386 -46.070 1.00 88.81 178 LEU A C 1
ATOM 1394 O O . LEU A 1 178 ? 9.415 6.252 -44.862 1.00 88.81 178 LEU A O 1
ATOM 1398 N N . ARG A 1 179 ? 9.481 7.585 -46.672 1.00 88.62 179 ARG A N 1
ATOM 1399 C CA . ARG A 1 179 ? 9.346 8.874 -45.968 1.00 88.62 179 ARG A CA 1
ATOM 1400 C C . ARG A 1 179 ? 10.464 9.123 -44.948 1.00 88.62 179 ARG A C 1
ATOM 1402 O O . ARG A 1 179 ? 10.277 9.851 -43.978 1.00 88.62 179 ARG A O 1
ATOM 1409 N N . LEU A 1 180 ? 11.635 8.545 -45.192 1.00 88.44 180 LEU A N 1
ATOM 1410 C CA . LEU A 1 180 ? 12.833 8.754 -44.395 1.00 88.44 180 LEU A CA 1
ATOM 1411 C C . LEU A 1 180 ? 13.558 10.011 -44.874 1.00 88.44 180 LEU A C 1
ATOM 1413 O O . LEU A 1 180 ? 13.500 10.385 -46.049 1.00 88.44 180 LEU A O 1
ATOM 1417 N N . ARG A 1 181 ? 14.280 10.664 -43.963 1.00 88.38 181 ARG A N 1
ATOM 1418 C CA . ARG A 1 181 ? 15.140 11.790 -44.338 1.00 88.38 181 ARG A CA 1
ATOM 1419 C C . ARG A 1 181 ? 16.256 11.338 -45.294 1.00 88.38 181 ARG A C 1
ATOM 1421 O O . ARG A 1 181 ? 16.693 10.187 -45.236 1.00 88.38 181 ARG A O 1
ATOM 1428 N N . PRO A 1 182 ? 16.795 12.249 -46.116 1.00 89.19 182 PRO A N 1
ATOM 1429 C CA . PRO A 1 182 ? 18.031 11.988 -46.838 1.00 89.19 182 PRO A CA 1
ATOM 1430 C C . PRO A 1 182 ? 19.180 11.719 -45.860 1.00 89.19 182 PRO A C 1
ATOM 1432 O O . PRO A 1 182 ? 19.426 12.518 -44.955 1.00 89.19 182 PRO A O 1
ATOM 1435 N N . ILE A 1 183 ? 19.903 10.619 -46.069 1.00 91.56 183 ILE A N 1
ATOM 1436 C CA . ILE A 1 183 ? 21.114 10.276 -45.314 1.00 91.56 183 ILE A CA 1
ATOM 1437 C C . ILE A 1 183 ? 22.301 10.147 -46.268 1.00 91.56 183 ILE A C 1
ATOM 1439 O O . ILE A 1 183 ? 22.174 9.651 -47.393 1.00 91.56 183 ILE A O 1
ATOM 1443 N N . ARG A 1 184 ? 23.475 10.622 -45.840 1.00 86.94 184 ARG A N 1
ATOM 1444 C CA . ARG A 1 184 ? 24.709 10.482 -46.630 1.00 86.94 184 ARG A CA 1
ATOM 1445 C C . ARG A 1 184 ? 25.201 9.047 -46.599 1.00 86.94 184 ARG A C 1
ATOM 1447 O O . ARG A 1 184 ? 25.451 8.483 -47.654 1.00 86.94 184 ARG A O 1
ATOM 1454 N N . SER A 1 185 ? 25.239 8.471 -45.406 1.00 93.44 185 SER A N 1
ATOM 1455 C CA . SER A 1 185 ? 25.666 7.115 -45.084 1.00 93.44 185 SER A CA 1
ATOM 1456 C C . SER A 1 185 ? 24.713 6.545 -44.034 1.00 93.44 185 SER A C 1
ATOM 1458 O O . SER A 1 185 ? 24.056 7.321 -43.343 1.00 93.44 185 SER A O 1
ATOM 1460 N N . GLY A 1 186 ? 24.606 5.220 -43.950 1.00 94.88 186 GLY A N 1
ATOM 1461 C CA . GLY A 1 186 ? 23.773 4.551 -42.954 1.00 94.88 186 GLY A CA 1
ATOM 1462 C C . GLY A 1 186 ? 23.131 3.261 -43.448 1.00 94.88 186 GLY A C 1
ATOM 1463 O O . GLY A 1 186 ? 23.507 2.717 -44.493 1.00 94.88 186 GLY A O 1
ATOM 1464 N N . THR A 1 187 ? 22.172 2.758 -42.674 1.00 96.25 187 THR A N 1
ATOM 1465 C CA . THR A 1 187 ? 21.468 1.498 -42.947 1.00 96.25 187 THR A CA 1
ATOM 1466 C C . THR A 1 187 ? 19.970 1.643 -42.704 1.00 96.25 187 THR A C 1
ATOM 1468 O O . THR A 1 187 ? 19.549 2.234 -41.718 1.00 96.25 187 THR A O 1
ATOM 1471 N N . VAL A 1 188 ? 19.165 1.063 -43.595 1.00 97.06 188 VAL A N 1
ATOM 1472 C CA . VAL A 1 188 ? 17.712 0.932 -43.468 1.00 97.06 188 VAL A CA 1
ATOM 1473 C C . VAL A 1 188 ? 17.353 -0.546 -43.438 1.00 97.06 188 VAL A C 1
ATOM 1475 O O . VAL A 1 188 ? 17.591 -1.267 -44.409 1.00 97.06 188 VAL A O 1
ATOM 1478 N N . VAL A 1 189 ? 16.757 -0.991 -42.339 1.00 96.06 189 VAL A N 1
ATOM 1479 C CA . VAL A 1 189 ? 16.180 -2.327 -42.180 1.00 96.06 189 VAL A CA 1
ATOM 1480 C C . VAL A 1 189 ? 14.666 -2.213 -42.357 1.00 96.06 189 VAL A C 1
ATOM 1482 O O . VAL A 1 189 ? 14.000 -1.573 -41.552 1.00 96.06 189 VAL A O 1
ATOM 1485 N N . GLU A 1 190 ? 14.132 -2.808 -43.422 1.00 96.38 190 GLU A N 1
ATOM 1486 C CA . GLU A 1 190 ? 12.702 -2.854 -43.757 1.00 96.38 190 GLU A CA 1
ATOM 1487 C C . GLU A 1 190 ? 12.184 -4.286 -43.544 1.00 96.38 190 GLU A C 1
ATOM 1489 O O . GLU A 1 190 ? 12.518 -5.204 -44.300 1.00 96.38 190 GLU A O 1
ATOM 1494 N N . CYS A 1 191 ? 11.356 -4.461 -42.518 1.00 95.19 191 CYS A N 1
ATOM 1495 C CA . CYS A 1 191 ? 10.702 -5.712 -42.152 1.00 95.19 191 CYS A CA 1
ATOM 1496 C C . CYS A 1 191 ? 9.251 -5.697 -42.652 1.00 95.19 191 CYS A C 1
ATOM 1498 O O . CYS A 1 191 ? 8.428 -4.934 -42.141 1.00 95.19 191 CYS A O 1
ATOM 1500 N N . GLN A 1 192 ? 8.922 -6.548 -43.624 1.00 96.12 192 GLN A N 1
ATOM 1501 C CA . GLN A 1 192 ? 7.534 -6.896 -43.933 1.00 96.12 192 GLN A CA 1
ATOM 1502 C C . GLN A 1 192 ? 7.110 -8.005 -42.974 1.00 96.12 192 GLN A C 1
ATOM 1504 O O . GLN A 1 192 ? 7.574 -9.137 -43.113 1.00 96.12 192 GLN A O 1
ATOM 1509 N N . LEU A 1 193 ? 6.281 -7.668 -41.992 1.00 92.81 193 LEU A N 1
ATOM 1510 C CA . LEU A 1 193 ? 5.921 -8.552 -40.887 1.00 92.81 193 LEU A CA 1
ATOM 1511 C C . LEU A 1 193 ? 4.939 -9.638 -41.331 1.00 92.81 193 LEU A C 1
ATOM 1513 O O . LEU A 1 193 ? 4.105 -9.399 -42.201 1.00 92.81 193 LEU A O 1
ATOM 1517 N N . LYS A 1 194 ? 5.040 -10.813 -40.704 1.00 90.38 194 LYS A N 1
ATOM 1518 C CA . LYS A 1 194 ? 4.107 -11.932 -40.899 1.00 90.38 194 LYS A CA 1
ATOM 1519 C C . LYS A 1 194 ? 2.749 -11.627 -40.272 1.00 90.38 194 LYS A C 1
ATOM 1521 O O . LYS A 1 194 ? 2.696 -11.037 -39.192 1.00 90.38 194 LYS A O 1
ATOM 1526 N N . ASP A 1 195 ? 1.672 -12.145 -40.858 1.00 88.19 195 ASP A N 1
ATOM 1527 C CA . ASP A 1 195 ? 0.322 -12.063 -40.274 1.00 88.19 195 ASP A CA 1
ATOM 1528 C C . ASP A 1 195 ? 0.269 -12.645 -38.849 1.00 88.19 195 ASP A C 1
ATOM 1530 O O . ASP A 1 195 ? -0.303 -12.036 -37.943 1.00 88.19 195 ASP A O 1
ATOM 1534 N N . SER A 1 196 ? 0.974 -13.760 -38.619 1.00 84.56 196 SER A N 1
ATOM 1535 C CA . SER A 1 196 ? 1.025 -14.454 -37.325 1.00 84.56 196 SER A CA 1
ATOM 1536 C C . SER A 1 196 ? 1.541 -13.581 -36.176 1.00 84.56 196 SER A C 1
ATOM 1538 O O . SER A 1 196 ? 1.202 -13.820 -35.024 1.00 84.56 196 SER A O 1
ATOM 1540 N N . ILE A 1 197 ? 2.343 -12.550 -36.462 1.00 84.00 197 ILE A N 1
ATOM 1541 C CA . ILE A 1 197 ? 2.870 -11.627 -35.447 1.00 84.00 197 ILE A CA 1
ATOM 1542 C C . ILE A 1 197 ? 1.762 -10.713 -34.912 1.00 84.00 197 ILE A C 1
ATOM 1544 O O . ILE A 1 197 ? 1.712 -10.426 -33.716 1.00 84.00 197 ILE A O 1
ATOM 1548 N N . PHE A 1 198 ? 0.828 -10.298 -35.769 1.00 84.31 198 PHE A N 1
ATOM 1549 C CA . PHE A 1 198 ? -0.326 -9.506 -35.345 1.00 84.31 198 PHE A CA 1
ATOM 1550 C C . PHE A 1 198 ? -1.337 -10.350 -34.569 1.00 84.31 198 PHE A C 1
ATOM 1552 O O . PHE A 1 198 ? -1.930 -9.846 -33.616 1.00 84.31 198 PHE A O 1
ATOM 1559 N N . GLU A 1 199 ? -1.494 -11.621 -34.947 1.00 81.25 199 GLU A N 1
ATOM 1560 C CA . GLU A 1 199 ? -2.320 -12.592 -34.221 1.00 81.25 199 GLU A CA 1
ATOM 1561 C C . GLU A 1 199 ? -1.735 -12.940 -32.849 1.00 81.25 199 GLU A C 1
ATOM 1563 O O . GLU A 1 199 ? -2.480 -13.096 -31.892 1.00 81.25 199 GLU A O 1
ATOM 1568 N N . GLN A 1 200 ? -0.409 -13.052 -32.739 1.00 77.25 200 GLN A N 1
ATOM 1569 C CA . GLN A 1 200 ? 0.264 -13.458 -31.506 1.00 77.25 200 GLN A CA 1
ATOM 1570 C C . GLN A 1 200 ? 0.368 -12.326 -30.477 1.00 77.25 200 GLN A C 1
ATOM 1572 O O . GLN A 1 200 ? 0.200 -12.568 -29.283 1.00 77.25 200 GLN A O 1
ATOM 1577 N N . TYR A 1 201 ? 0.670 -11.101 -30.919 1.00 76.69 201 TYR A N 1
ATOM 1578 C CA . TYR A 1 201 ? 1.062 -10.005 -30.024 1.00 76.69 201 TYR A CA 1
ATOM 1579 C C . TYR A 1 201 ? 0.067 -8.831 -29.978 1.00 76.69 201 TYR A C 1
ATOM 1581 O O . TYR A 1 201 ? 0.289 -7.901 -29.211 1.00 76.69 201 TYR A O 1
ATOM 1589 N N . TRP A 1 202 ? -1.006 -8.830 -30.786 1.00 76.75 202 TRP A N 1
ATOM 1590 C CA . TRP A 1 202 ? -2.017 -7.750 -30.828 1.00 76.75 202 TRP A CA 1
ATOM 1591 C C . TRP A 1 202 ? -1.448 -6.317 -30.964 1.00 76.75 202 TRP A C 1
ATOM 1593 O O . TRP A 1 202 ? -2.003 -5.351 -30.451 1.00 76.75 202 TRP A O 1
ATOM 1603 N N . ILE A 1 203 ? -0.365 -6.154 -31.723 1.00 83.56 203 ILE A N 1
ATOM 1604 C CA . ILE A 1 203 ? 0.494 -4.955 -31.716 1.00 83.56 203 ILE A CA 1
ATOM 1605 C C . ILE A 1 203 ? -0.207 -3.711 -32.278 1.00 83.56 203 ILE A C 1
ATOM 1607 O O . ILE A 1 203 ? -0.591 -3.693 -33.453 1.00 83.56 203 ILE A O 1
ATOM 1611 N N . SER A 1 204 ? -0.318 -2.633 -31.499 1.00 88.00 204 SER A N 1
ATOM 1612 C CA . SER A 1 204 ? -0.696 -1.296 -31.986 1.00 88.00 204 SER A CA 1
ATOM 1613 C C . SER A 1 204 ? 0.508 -0.360 -32.169 1.00 88.00 204 SER A C 1
ATOM 1615 O O . SER A 1 204 ? 1.602 -0.619 -31.672 1.00 88.00 204 SER A O 1
ATOM 1617 N N . GLU A 1 205 ? 0.312 0.746 -32.894 1.00 90.06 205 GLU A N 1
ATOM 1618 C CA . GLU A 1 205 ? 1.340 1.791 -33.026 1.00 90.06 205 GLU A CA 1
ATOM 1619 C C . GLU A 1 205 ? 1.664 2.453 -31.677 1.00 90.06 205 GLU A C 1
ATOM 1621 O O . GLU A 1 205 ? 2.813 2.824 -31.440 1.00 90.06 205 GLU A O 1
ATOM 1626 N N . GLU A 1 206 ? 0.691 2.547 -30.769 1.00 89.75 206 GLU A N 1
ATOM 1627 C CA . GLU A 1 206 ? 0.900 3.077 -29.419 1.00 89.75 206 GLU A CA 1
ATOM 1628 C C . GLU A 1 206 ? 1.735 2.120 -28.555 1.00 89.75 206 GLU A C 1
ATOM 1630 O O . GLU A 1 206 ? 2.642 2.566 -27.848 1.00 89.75 206 GLU A O 1
ATOM 1635 N N . ASP A 1 207 ? 1.501 0.808 -28.657 1.00 87.44 207 ASP A N 1
ATOM 1636 C CA . ASP A 1 207 ? 2.246 -0.200 -27.887 1.00 87.44 207 ASP A CA 1
ATOM 1637 C C . ASP A 1 207 ? 3.723 -0.233 -28.283 1.00 87.44 207 ASP A C 1
ATOM 1639 O O . ASP A 1 207 ? 4.606 -0.306 -27.424 1.00 87.44 207 ASP A O 1
ATOM 1643 N N . VAL A 1 208 ? 4.007 -0.139 -29.587 1.00 89.38 208 VAL A N 1
ATOM 1644 C CA . VAL A 1 208 ? 5.381 -0.075 -30.107 1.00 89.38 208 VAL A CA 1
ATOM 1645 C C . VAL A 1 208 ? 6.065 1.209 -29.655 1.00 89.38 208 VAL A C 1
ATOM 1647 O O . VAL A 1 208 ? 7.205 1.150 -29.197 1.00 89.38 208 VAL A O 1
ATOM 1650 N N . GLY A 1 209 ? 5.377 2.353 -29.722 1.00 91.00 209 GLY A N 1
ATOM 1651 C CA . GLY A 1 209 ? 5.912 3.629 -29.243 1.00 91.00 209 GLY A CA 1
ATOM 1652 C C . GLY A 1 209 ? 6.192 3.629 -27.738 1.00 91.00 209 GLY A C 1
ATOM 1653 O O . GLY A 1 209 ? 7.261 4.069 -27.307 1.00 91.00 209 GLY A O 1
ATOM 1654 N N . THR A 1 210 ? 5.280 3.071 -26.938 1.00 89.06 210 THR A N 1
ATOM 1655 C CA . THR A 1 210 ? 5.458 2.900 -25.486 1.00 89.06 210 THR A CA 1
ATOM 1656 C C . THR A 1 210 ? 6.646 1.989 -25.185 1.00 89.06 210 THR A C 1
ATOM 1658 O O . THR A 1 210 ? 7.540 2.370 -24.429 1.00 89.06 210 THR A O 1
ATOM 1661 N N . SER A 1 211 ? 6.712 0.828 -25.841 1.00 88.44 211 SER A N 1
ATOM 1662 C CA . SER A 1 211 ? 7.811 -0.129 -25.679 1.00 88.44 211 SER A CA 1
ATOM 1663 C C . SER A 1 211 ? 9.151 0.495 -26.057 1.00 88.44 211 SER A C 1
ATOM 1665 O O . SER A 1 211 ? 10.121 0.401 -25.314 1.00 88.44 211 SER A O 1
ATOM 1667 N N . LEU A 1 212 ? 9.216 1.186 -27.196 1.00 91.00 212 LEU A N 1
ATOM 1668 C CA . LEU A 1 212 ? 10.428 1.859 -27.648 1.00 91.00 212 LEU A CA 1
ATOM 1669 C C . LEU A 1 212 ? 10.852 2.977 -26.688 1.00 91.00 212 LEU A C 1
ATOM 1671 O O . LEU A 1 212 ? 12.043 3.121 -26.422 1.00 91.00 212 LEU A O 1
ATOM 1675 N N . THR A 1 213 ? 9.898 3.726 -26.130 1.00 91.06 213 THR A N 1
ATOM 1676 C CA . THR A 1 213 ? 10.176 4.732 -25.095 1.00 91.06 213 THR A CA 1
ATOM 1677 C C . THR A 1 213 ? 10.809 4.093 -23.868 1.00 91.06 213 THR A C 1
ATOM 1679 O O . THR A 1 213 ? 11.864 4.549 -23.434 1.00 91.06 213 THR A O 1
ATOM 1682 N N . GLN A 1 214 ? 10.253 2.987 -23.372 1.00 89.50 214 GLN A N 1
ATOM 1683 C CA . GLN A 1 214 ? 10.851 2.245 -22.265 1.00 89.50 214 GLN A CA 1
ATOM 1684 C C . GLN A 1 214 ? 12.238 1.702 -22.633 1.00 89.50 214 GLN A C 1
ATOM 1686 O O . GLN A 1 214 ? 13.188 1.871 -21.878 1.00 89.50 214 GLN A O 1
ATOM 1691 N N . TYR A 1 215 ? 12.401 1.090 -23.808 1.00 88.94 215 TYR A N 1
ATOM 1692 C CA . TYR A 1 215 ? 13.661 0.448 -24.176 1.00 88.94 215 TYR A CA 1
ATOM 1693 C C . TYR A 1 215 ? 14.809 1.426 -24.418 1.00 88.94 215 TYR A C 1
ATOM 1695 O O . TYR A 1 215 ? 15.946 1.164 -24.009 1.00 88.94 215 TYR A O 1
ATOM 1703 N N . ALA A 1 216 ? 14.505 2.525 -25.105 1.00 90.19 216 ALA A N 1
ATOM 1704 C CA . ALA A 1 216 ? 15.478 3.387 -25.753 1.00 90.19 216 ALA A CA 1
ATOM 1705 C C . ALA A 1 216 ? 15.413 4.856 -25.307 1.00 90.19 216 ALA A C 1
ATOM 1707 O O . ALA A 1 216 ? 16.298 5.630 -25.670 1.00 90.19 216 ALA A O 1
ATOM 1708 N N . GLY A 1 217 ? 14.420 5.255 -24.505 1.00 91.00 217 GLY A N 1
ATOM 1709 C CA . GLY A 1 217 ? 14.210 6.648 -24.090 1.00 91.00 217 GLY A CA 1
ATOM 1710 C C . GLY A 1 217 ? 15.393 7.269 -23.342 1.00 91.00 217 GLY A C 1
ATOM 1711 O O . GLY A 1 217 ? 15.596 8.481 -23.396 1.00 91.00 217 GLY A O 1
ATOM 1712 N N . LEU A 1 218 ? 16.230 6.445 -22.703 1.00 91.62 218 LEU A N 1
ATOM 1713 C CA . LEU A 1 218 ? 17.419 6.910 -21.984 1.00 91.62 218 LEU A CA 1
ATOM 1714 C C . LEU A 1 218 ? 18.692 6.943 -22.843 1.00 91.62 218 LEU A C 1
ATOM 1716 O O . LEU A 1 218 ? 19.725 7.439 -22.382 1.00 91.62 218 LEU A O 1
ATOM 1720 N N . LEU A 1 219 ? 18.669 6.419 -24.072 1.00 91.00 219 LEU A N 1
ATOM 1721 C CA . LEU A 1 219 ? 19.869 6.348 -24.904 1.00 91.00 219 LEU A CA 1
ATOM 1722 C C . LEU A 1 219 ? 20.387 7.752 -25.264 1.00 91.00 219 LEU A C 1
ATOM 1724 O O . LEU A 1 219 ? 19.600 8.669 -25.488 1.00 91.00 219 LEU A O 1
ATOM 1728 N N . PRO A 1 220 ? 21.718 7.938 -25.335 1.00 88.62 220 PRO A N 1
ATOM 1729 C CA . PRO A 1 220 ? 22.324 9.234 -25.648 1.00 88.62 220 PRO A CA 1
ATOM 1730 C C . PRO A 1 220 ? 22.301 9.570 -27.149 1.00 88.62 220 PRO A C 1
ATOM 1732 O O . PRO A 1 220 ? 22.662 10.678 -27.535 1.00 88.62 220 PRO A O 1
ATOM 1735 N N . VAL A 1 221 ? 21.924 8.608 -27.994 1.00 92.00 221 VAL A N 1
ATOM 1736 C CA . VAL A 1 221 ? 21.711 8.807 -29.431 1.00 92.00 221 VAL A CA 1
ATOM 1737 C C . VAL A 1 221 ? 20.271 9.274 -29.637 1.00 92.00 221 VAL A C 1
ATOM 1739 O O . VAL A 1 221 ? 19.377 8.640 -29.072 1.00 92.00 221 VAL A O 1
ATOM 1742 N N . PRO A 1 222 ? 20.014 10.323 -30.439 1.00 93.94 222 PRO A N 1
ATOM 1743 C CA . PRO A 1 222 ? 18.660 10.714 -30.815 1.00 93.94 222 PRO A CA 1
ATOM 1744 C C . PRO A 1 222 ? 17.924 9.574 -31.534 1.00 93.94 222 PRO A C 1
ATOM 1746 O O . PRO A 1 222 ? 18.405 9.034 -32.531 1.00 93.94 222 PRO A O 1
ATOM 1749 N N . ILE A 1 223 ? 16.753 9.206 -31.025 1.00 94.75 223 ILE A N 1
ATOM 1750 C CA . ILE A 1 223 ? 15.890 8.153 -31.565 1.00 94.75 223 ILE A CA 1
ATOM 1751 C C . ILE A 1 223 ? 14.515 8.757 -31.767 1.00 94.75 223 ILE A C 1
ATOM 1753 O O . ILE A 1 223 ? 13.979 9.366 -30.842 1.00 94.75 223 ILE A O 1
ATOM 1757 N N . ASN A 1 224 ? 13.954 8.565 -32.954 1.00 94.88 224 ASN A N 1
ATOM 1758 C CA . ASN A 1 224 ? 12.616 9.005 -33.304 1.00 94.88 224 ASN A CA 1
ATOM 1759 C C . ASN A 1 224 ? 11.703 7.809 -33.571 1.00 94.88 224 ASN A C 1
ATOM 1761 O O . ASN A 1 224 ? 12.150 6.796 -34.106 1.00 94.88 224 ASN A O 1
ATOM 1765 N N . TYR A 1 225 ? 10.421 7.966 -33.266 1.00 95.25 225 TYR A N 1
ATOM 1766 C CA . TYR A 1 225 ? 9.357 7.027 -33.586 1.00 95.25 225 TYR A CA 1
ATOM 1767 C C . TYR A 1 225 ? 8.255 7.733 -34.367 1.00 95.25 225 TYR A C 1
ATOM 1769 O O . TYR A 1 225 ? 7.709 8.723 -33.887 1.00 95.25 225 TYR A O 1
ATOM 1777 N N . ASN A 1 226 ? 7.965 7.270 -35.584 1.00 94.31 226 ASN A N 1
ATOM 1778 C CA . ASN A 1 226 ? 6.970 7.865 -36.487 1.00 94.31 226 ASN A CA 1
ATOM 1779 C C . ASN A 1 226 ? 7.120 9.403 -36.635 1.00 94.31 226 ASN A C 1
ATOM 1781 O O . ASN A 1 226 ? 6.147 10.131 -36.821 1.00 94.31 226 ASN A O 1
ATOM 1785 N N . GLY A 1 227 ? 8.361 9.904 -36.556 1.00 91.12 227 GLY A N 1
ATOM 1786 C CA . GLY A 1 227 ? 8.708 11.327 -36.666 1.00 91.12 227 GLY A CA 1
ATOM 1787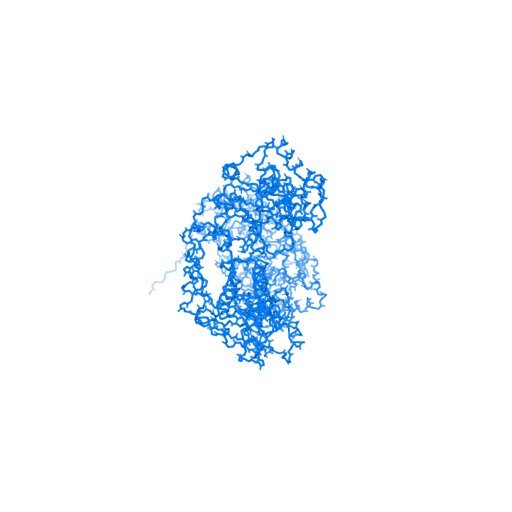 C C . GLY A 1 227 ? 8.796 12.101 -35.345 1.00 91.12 227 GLY A C 1
ATOM 1788 O O . GLY A 1 227 ? 9.310 13.220 -35.348 1.00 91.12 227 GLY A O 1
ATOM 1789 N N . GLU A 1 228 ? 8.372 11.525 -34.222 1.00 92.44 228 GLU A N 1
ATOM 1790 C CA . GLU A 1 228 ? 8.475 12.146 -32.899 1.00 92.44 228 GLU A CA 1
ATOM 1791 C C . GLU A 1 228 ? 9.734 11.688 -32.165 1.00 92.44 228 GLU A C 1
ATOM 1793 O O . GLU A 1 228 ? 10.110 10.522 -32.238 1.00 92.44 228 GLU A O 1
ATOM 1798 N N . ALA A 1 229 ? 10.393 12.584 -31.426 1.00 92.12 229 ALA A N 1
ATOM 1799 C CA . ALA A 1 229 ? 11.532 12.195 -30.596 1.00 92.12 229 ALA A CA 1
ATOM 1800 C C . ALA A 1 229 ? 11.099 11.172 -29.535 1.00 92.12 229 ALA A C 1
ATOM 1802 O O . ALA A 1 229 ? 9.994 11.259 -29.004 1.00 92.12 229 ALA A O 1
ATOM 1803 N N . VAL A 1 230 ? 11.981 10.243 -29.182 1.00 91.44 230 VAL A N 1
ATOM 1804 C CA . VAL A 1 230 ? 11.805 9.254 -28.108 1.00 91.44 230 VAL A CA 1
ATOM 1805 C C . VAL A 1 230 ? 12.884 9.427 -27.046 1.00 91.44 230 VAL A C 1
ATOM 1807 O O . VAL A 1 230 ? 12.562 9.557 -25.869 1.00 91.44 230 VAL A O 1
ATOM 1810 N N . SER A 1 231 ? 14.151 9.473 -27.456 1.00 88.75 231 SER A N 1
ATOM 1811 C CA . SER A 1 231 ? 15.292 9.666 -26.558 1.00 88.75 231 SER A CA 1
ATOM 1812 C C . SER A 1 231 ? 15.744 11.129 -26.494 1.00 88.75 231 SER A C 1
ATOM 1814 O O . SER A 1 231 ? 15.222 11.991 -27.204 1.00 88.75 231 SER A O 1
ATOM 1816 N N . CYS A 1 232 ? 16.717 11.424 -25.624 1.00 84.06 232 CYS A N 1
ATOM 1817 C CA . CYS A 1 232 ? 17.303 12.762 -25.448 1.00 84.06 232 CYS A CA 1
ATOM 1818 C C . CYS A 1 232 ? 16.303 13.865 -25.036 1.00 84.06 232 CYS A C 1
ATOM 1820 O O . CYS A 1 232 ? 16.617 15.048 -25.153 1.00 84.06 232 CYS A O 1
ATOM 1822 N N . LYS A 1 233 ? 15.120 13.491 -24.532 1.00 83.25 233 LYS A N 1
ATOM 1823 C CA . LYS A 1 233 ? 14.102 14.427 -24.023 1.00 83.25 233 LYS A CA 1
ATOM 1824 C C . LYS A 1 233 ? 14.439 14.984 -22.644 1.00 83.25 233 LYS A C 1
ATOM 1826 O O . LYS A 1 233 ? 14.164 16.141 -22.363 1.00 83.25 233 LYS A O 1
ATOM 1831 N N . TYR A 1 234 ? 15.041 14.150 -21.799 1.00 84.69 234 TYR A N 1
ATOM 1832 C CA . TYR A 1 234 ? 15.144 14.400 -20.365 1.00 84.69 234 TYR A CA 1
ATOM 1833 C C . TYR A 1 234 ? 16.553 14.869 -19.987 1.00 84.69 234 TYR A C 1
ATOM 1835 O O . TYR A 1 234 ? 17.523 14.103 -20.064 1.00 84.69 234 TYR A O 1
ATOM 1843 N N . SER A 1 235 ? 16.680 16.127 -19.555 1.00 85.56 235 SER A N 1
ATOM 1844 C CA . SER A 1 235 ? 17.974 16.744 -19.225 1.00 85.56 235 SER A CA 1
ATOM 1845 C C . SER A 1 235 ? 18.671 16.084 -18.032 1.00 85.56 235 SER A C 1
ATOM 1847 O O . SER A 1 235 ? 19.902 16.000 -18.034 1.00 85.56 235 SER A O 1
ATOM 1849 N N . ALA A 1 236 ? 17.909 15.519 -17.086 1.00 90.12 236 ALA A N 1
ATOM 1850 C CA . ALA A 1 236 ? 18.440 14.807 -15.922 1.00 90.12 236 ALA A CA 1
ATOM 1851 C C . ALA A 1 236 ? 19.459 13.725 -16.310 1.00 90.12 236 ALA A C 1
ATOM 1853 O O . ALA A 1 236 ? 20.511 13.597 -15.690 1.00 90.12 236 ALA A O 1
ATOM 1854 N N . TRP A 1 237 ? 19.205 12.996 -17.399 1.00 89.75 237 TRP A N 1
ATOM 1855 C CA . TRP A 1 237 ? 20.091 11.936 -17.883 1.00 89.75 237 TRP A CA 1
ATOM 1856 C C . TRP A 1 237 ? 21.332 12.458 -18.614 1.00 89.75 237 TRP A C 1
ATOM 1858 O O . TRP A 1 237 ? 22.287 11.708 -18.814 1.00 89.75 237 TRP A O 1
ATOM 1868 N N . SER A 1 238 ? 21.362 13.731 -19.008 1.00 85.69 238 SER A N 1
ATOM 1869 C CA . SER A 1 238 ? 22.539 14.342 -19.636 1.00 85.69 238 SER A CA 1
ATOM 1870 C C . SER A 1 238 ? 23.610 14.688 -18.604 1.00 85.69 238 SER A C 1
ATOM 1872 O O . SER A 1 238 ? 24.782 14.411 -18.840 1.00 85.69 238 SER A O 1
ATOM 1874 N N . ASN A 1 239 ? 23.218 15.218 -17.439 1.00 88.00 239 ASN A N 1
ATOM 1875 C CA . ASN A 1 239 ? 24.135 15.486 -16.328 1.00 88.00 239 ASN A CA 1
ATOM 1876 C C . ASN A 1 239 ? 23.551 15.042 -14.970 1.00 88.00 239 ASN A C 1
ATOM 1878 O O . ASN A 1 239 ? 23.208 15.888 -14.143 1.00 88.00 239 ASN A O 1
ATOM 1882 N N . PRO A 1 240 ? 23.472 13.723 -14.700 1.00 89.75 240 PRO A N 1
ATOM 1883 C CA . PRO A 1 240 ? 22.802 13.199 -13.504 1.00 89.75 240 PRO A CA 1
ATOM 1884 C C . PRO A 1 240 ? 23.392 13.686 -12.181 1.00 89.75 240 PRO A C 1
ATOM 1886 O O . PRO A 1 240 ? 22.674 13.799 -11.193 1.00 89.75 240 PRO A O 1
ATOM 1889 N N . ALA A 1 241 ? 24.690 14.000 -12.157 1.00 90.50 241 ALA A N 1
ATOM 1890 C CA . ALA A 1 241 ? 25.378 14.481 -10.962 1.00 90.50 241 ALA A CA 1
ATOM 1891 C C . ALA A 1 241 ? 24.916 15.881 -10.520 1.00 90.50 241 ALA A C 1
ATOM 1893 O O . ALA A 1 241 ? 25.003 16.204 -9.337 1.00 90.50 241 ALA A O 1
ATOM 1894 N N . ALA A 1 242 ? 24.464 16.710 -11.466 1.00 92.38 242 ALA A N 1
ATOM 1895 C CA . ALA A 1 242 ? 24.010 18.080 -11.223 1.00 92.38 242 ALA A CA 1
ATOM 1896 C C . ALA A 1 242 ? 22.510 18.275 -11.501 1.00 92.38 242 ALA A C 1
ATOM 1898 O O . ALA A 1 242 ? 22.028 19.405 -11.435 1.00 92.38 242 ALA A O 1
ATOM 1899 N N . ALA A 1 243 ? 21.794 17.197 -11.825 1.00 94.25 243 ALA A N 1
ATOM 1900 C CA . ALA A 1 243 ? 20.377 17.234 -12.145 1.00 94.25 243 ALA A CA 1
ATOM 1901 C C . ALA A 1 243 ? 19.551 17.682 -10.933 1.00 94.25 243 ALA A C 1
ATOM 1903 O O . ALA A 1 243 ? 19.744 17.219 -9.805 1.00 94.25 243 ALA A O 1
ATOM 1904 N N . THR A 1 244 ? 18.616 18.585 -11.186 1.00 94.25 244 THR A N 1
ATOM 1905 C CA . THR A 1 244 ? 17.677 19.103 -10.193 1.00 94.25 244 THR A CA 1
ATOM 1906 C C . THR A 1 244 ? 16.501 18.150 -9.985 1.00 94.25 244 THR A C 1
ATOM 1908 O O . THR A 1 244 ? 16.244 17.255 -10.790 1.00 94.25 244 THR A O 1
ATOM 1911 N N . GLU A 1 245 ? 15.758 18.347 -8.895 1.00 92.00 245 GLU A N 1
ATOM 1912 C CA . GLU A 1 245 ? 14.544 17.571 -8.618 1.00 92.00 245 GLU A CA 1
ATOM 1913 C C . GLU A 1 245 ? 13.497 17.720 -9.736 1.00 92.00 245 GLU A C 1
ATOM 1915 O O . GLU A 1 245 ? 12.924 16.720 -10.154 1.00 92.00 245 GLU A O 1
ATOM 1920 N N . GLU A 1 246 ? 13.312 18.924 -10.294 1.00 93.25 246 GLU A N 1
ATOM 1921 C CA . GLU A 1 246 ? 12.345 19.168 -11.381 1.00 93.25 246 GLU A CA 1
ATOM 1922 C C . GLU A 1 246 ? 12.711 18.430 -12.675 1.00 93.25 246 GLU A C 1
ATOM 1924 O O . GLU A 1 246 ? 11.841 17.912 -13.369 1.00 93.25 246 GLU A O 1
ATOM 1929 N N . GLU A 1 247 ? 14.002 18.313 -12.988 1.00 94.88 247 GLU A N 1
ATOM 1930 C CA . GLU A 1 247 ? 14.444 17.554 -14.162 1.00 94.88 247 GLU A CA 1
ATOM 1931 C C . GLU A 1 247 ? 14.190 16.049 -13.994 1.00 94.88 247 GLU A C 1
ATOM 1933 O O . GLU A 1 247 ? 13.878 15.356 -14.964 1.00 94.88 247 GLU A O 1
ATOM 1938 N N . TRP A 1 248 ? 14.290 15.532 -12.765 1.00 95.44 248 TRP A N 1
ATOM 1939 C CA . TRP A 1 248 ? 13.893 14.157 -12.461 1.00 95.44 248 TRP A CA 1
ATOM 1940 C C . TRP A 1 248 ? 12.374 13.973 -12.485 1.00 95.44 248 TRP A C 1
ATOM 1942 O O . TRP A 1 248 ? 11.907 12.939 -12.962 1.00 95.44 248 TRP A O 1
ATOM 1952 N N . LEU A 1 249 ? 11.602 14.965 -12.031 1.00 94.25 249 LEU A N 1
ATOM 1953 C CA . LEU A 1 249 ? 10.139 14.963 -12.136 1.00 94.25 249 LEU A CA 1
ATOM 1954 C C . LEU A 1 249 ? 9.681 14.867 -13.595 1.00 94.25 249 LEU A C 1
ATOM 1956 O O . LEU A 1 249 ? 8.830 14.037 -13.909 1.00 94.25 249 LEU A O 1
ATOM 1960 N N . ASP A 1 250 ? 10.272 15.659 -14.491 1.00 93.00 250 ASP A N 1
ATOM 1961 C CA . ASP A 1 250 ? 9.976 15.606 -15.927 1.00 93.00 250 ASP A CA 1
ATOM 1962 C C . ASP A 1 250 ? 10.268 14.217 -16.524 1.00 93.00 250 ASP A C 1
ATOM 1964 O O . ASP A 1 250 ? 9.440 13.648 -17.241 1.00 93.00 250 ASP A O 1
ATOM 1968 N N . ALA A 1 251 ? 11.394 13.604 -16.140 1.00 93.12 251 ALA A N 1
ATOM 1969 C CA . ALA A 1 251 ? 11.728 12.242 -16.553 1.00 93.12 251 ALA A CA 1
ATOM 1970 C C . ALA A 1 251 ? 10.704 11.201 -16.061 1.00 93.12 251 ALA A C 1
ATOM 1972 O O . ALA A 1 251 ? 10.297 10.333 -16.834 1.00 93.12 251 ALA A O 1
ATOM 1973 N N . ILE A 1 252 ? 10.258 11.288 -14.802 1.00 93.00 252 ILE A N 1
ATOM 1974 C CA . ILE A 1 252 ? 9.258 10.372 -14.225 1.00 93.00 252 ILE A CA 1
ATOM 1975 C C . ILE A 1 252 ? 7.907 10.529 -14.936 1.00 93.00 252 ILE A C 1
ATOM 1977 O O . ILE A 1 252 ? 7.331 9.536 -15.388 1.00 93.00 252 ILE A O 1
ATOM 1981 N N . ARG A 1 253 ? 7.426 11.767 -15.103 1.00 91.81 253 ARG A N 1
ATOM 1982 C CA . ARG A 1 253 ? 6.162 12.066 -15.798 1.00 91.81 253 ARG A CA 1
ATOM 1983 C C . ARG A 1 253 ? 6.193 11.587 -17.248 1.00 91.81 253 ARG A C 1
ATOM 1985 O O . ARG A 1 253 ? 5.216 11.024 -17.733 1.00 91.81 253 ARG A O 1
ATOM 1992 N N . GLY A 1 254 ? 7.317 11.783 -17.932 1.00 88.38 254 GLY A N 1
ATOM 1993 C CA . GLY A 1 254 ? 7.478 11.397 -19.328 1.00 88.38 254 GLY A CA 1
ATOM 1994 C C . GLY A 1 254 ? 7.577 9.885 -19.552 1.00 88.38 254 GLY A C 1
ATOM 1995 O O . GLY A 1 254 ? 6.941 9.373 -20.471 1.00 88.38 254 GLY A O 1
ATOM 1996 N N . MET A 1 255 ? 8.348 9.177 -18.722 1.00 88.81 255 MET A N 1
ATOM 1997 C CA . MET A 1 255 ? 8.613 7.740 -18.892 1.00 88.81 255 MET A CA 1
ATOM 1998 C C . MET A 1 255 ? 7.541 6.849 -18.253 1.00 88.81 255 MET A C 1
ATOM 2000 O O . MET A 1 255 ? 7.187 5.823 -18.826 1.00 88.81 255 MET A O 1
ATOM 2004 N N . HIS A 1 256 ? 7.014 7.233 -17.085 1.00 86.94 256 HIS A N 1
ATOM 2005 C CA . HIS A 1 256 ? 6.085 6.405 -16.301 1.00 86.94 256 HIS A CA 1
ATOM 2006 C C . HIS A 1 256 ? 4.682 7.000 -16.161 1.00 86.94 256 HIS A C 1
ATOM 2008 O O . HIS A 1 256 ? 3.785 6.304 -15.692 1.00 86.94 256 HIS A O 1
ATOM 2014 N N . LYS A 1 257 ? 4.460 8.256 -16.579 1.00 88.19 257 LYS A N 1
ATOM 2015 C CA . LYS A 1 257 ? 3.166 8.952 -16.435 1.00 88.19 257 LYS A CA 1
ATOM 2016 C C . LYS A 1 257 ? 2.679 9.002 -14.975 1.00 88.19 257 LYS A C 1
ATOM 2018 O O . LYS A 1 257 ? 1.478 8.956 -14.718 1.00 88.19 257 LYS A O 1
ATOM 2023 N N . GLU A 1 258 ? 3.611 9.097 -14.024 1.00 87.62 258 GLU A N 1
ATOM 2024 C CA . GLU A 1 258 ? 3.329 9.176 -12.586 1.00 87.62 258 GLU A CA 1
ATOM 2025 C C . GLU A 1 258 ? 3.678 10.546 -12.002 1.00 87.62 258 GLU A C 1
ATOM 2027 O O . GLU A 1 258 ? 4.596 11.219 -12.470 1.00 87.62 258 GLU A O 1
ATOM 2032 N N . GLU A 1 259 ? 2.972 10.914 -10.929 1.00 89.44 259 GLU A N 1
ATOM 2033 C CA . GLU A 1 259 ? 3.263 12.098 -10.125 1.00 89.44 259 GLU A CA 1
ATOM 2034 C C . GLU A 1 259 ? 3.814 11.657 -8.753 1.00 89.44 259 GLU A C 1
ATOM 2036 O O . GLU A 1 259 ? 3.086 11.054 -7.953 1.00 89.44 259 GLU A O 1
ATOM 2041 N N . PRO A 1 260 ? 5.109 11.876 -8.468 1.00 92.44 260 PRO A N 1
ATOM 2042 C CA . PRO A 1 260 ? 5.720 11.419 -7.225 1.00 92.44 260 PRO A CA 1
ATOM 2043 C C . PRO A 1 260 ? 5.473 12.387 -6.058 1.00 92.44 260 PRO A C 1
ATOM 2045 O O . PRO A 1 260 ? 5.474 13.606 -6.207 1.00 92.44 260 PRO A O 1
ATOM 2048 N N . MET A 1 261 ? 5.324 11.838 -4.851 1.00 91.06 261 MET A N 1
ATOM 2049 C CA . MET A 1 261 ? 5.224 12.601 -3.597 1.00 91.06 261 MET A CA 1
ATOM 2050 C C . MET A 1 261 ? 6.586 12.948 -3.001 1.00 91.06 261 MET A C 1
ATOM 2052 O O . MET A 1 261 ? 6.709 13.913 -2.246 1.00 91.06 261 MET A O 1
ATOM 2056 N N . LEU A 1 262 ? 7.582 12.116 -3.295 1.00 92.88 262 LEU A N 1
ATOM 2057 C CA . LEU A 1 262 ? 8.964 12.270 -2.872 1.00 92.88 262 LEU A CA 1
ATOM 2058 C C . LEU A 1 262 ? 9.865 11.744 -3.982 1.00 92.88 262 LEU A C 1
ATOM 2060 O O . LEU A 1 262 ? 9.642 10.637 -4.469 1.00 92.88 262 LEU A O 1
ATOM 2064 N N . VAL A 1 263 ? 10.887 12.517 -4.335 1.00 94.88 263 VAL A N 1
ATOM 2065 C CA . VAL A 1 263 ? 11.895 12.161 -5.334 1.00 94.88 263 VAL A CA 1
ATOM 2066 C C . VAL A 1 263 ? 13.234 11.957 -4.634 1.00 94.88 263 VAL A C 1
ATOM 2068 O O . VAL A 1 263 ? 13.644 12.763 -3.803 1.00 94.88 263 VAL A O 1
ATOM 2071 N N . VAL A 1 264 ? 13.926 10.874 -4.975 1.00 95.25 264 VAL A N 1
ATOM 2072 C CA . VAL A 1 264 ? 15.215 10.487 -4.399 1.00 95.25 264 VAL A CA 1
ATOM 2073 C C . VAL A 1 264 ? 16.227 10.301 -5.534 1.00 95.25 264 VAL A C 1
ATOM 2075 O O . VAL A 1 264 ? 16.324 9.214 -6.110 1.00 95.25 264 VAL A O 1
ATOM 2078 N N . PRO A 1 265 ? 16.991 11.348 -5.892 1.00 95.19 265 PRO A N 1
ATOM 2079 C CA . PRO A 1 265 ? 18.038 11.239 -6.901 1.00 95.19 265 PRO A CA 1
ATOM 2080 C C . PRO A 1 265 ? 19.142 10.266 -6.471 1.00 95.19 265 PRO A C 1
ATOM 2082 O O . PRO A 1 265 ? 19.642 10.319 -5.337 1.00 95.19 265 PRO A O 1
ATOM 2085 N N . ILE A 1 266 ? 19.546 9.400 -7.399 1.00 95.62 266 ILE A N 1
ATOM 2086 C CA . ILE A 1 266 ? 20.556 8.360 -7.206 1.00 95.62 266 ILE A CA 1
ATOM 2087 C C . ILE A 1 266 ? 21.735 8.636 -8.135 1.00 95.62 266 ILE A C 1
ATOM 2089 O O . ILE A 1 266 ? 21.583 8.695 -9.355 1.00 95.62 266 ILE A O 1
ATOM 2093 N N . TYR A 1 267 ? 22.929 8.771 -7.558 1.00 95.06 267 TYR A N 1
ATOM 2094 C CA . TYR A 1 267 ? 24.156 8.960 -8.322 1.00 95.06 267 TYR A CA 1
ATOM 2095 C C . TYR A 1 267 ? 25.378 8.438 -7.560 1.00 95.06 267 TYR A C 1
ATOM 2097 O O . TYR A 1 267 ? 25.683 8.900 -6.461 1.00 95.06 267 TYR A O 1
ATOM 2105 N N . SER A 1 268 ? 26.120 7.527 -8.186 1.00 95.12 268 SER A N 1
ATOM 2106 C CA . SER A 1 268 ? 27.462 7.118 -7.772 1.00 95.12 268 SER A CA 1
ATOM 2107 C C . SER A 1 268 ? 28.396 7.136 -8.989 1.00 95.12 268 SER A C 1
ATOM 2109 O O . SER A 1 268 ? 28.048 6.585 -10.039 1.00 95.12 268 SER A O 1
ATOM 2111 N N . PRO A 1 269 ? 29.583 7.760 -8.877 1.00 90.31 269 PRO A N 1
ATOM 2112 C CA . PRO A 1 269 ? 30.481 7.980 -10.003 1.00 90.31 269 PRO A CA 1
ATOM 2113 C C . PRO A 1 269 ? 31.081 6.674 -10.568 1.00 90.31 269 PRO A C 1
ATOM 2115 O O . PRO A 1 269 ? 31.137 5.653 -9.876 1.00 90.31 269 PRO A O 1
ATOM 2118 N N . PRO A 1 270 ? 31.661 6.706 -11.788 1.00 84.94 270 PRO A N 1
ATOM 2119 C CA . PRO A 1 270 ? 32.201 5.516 -12.460 1.00 84.94 270 PRO A CA 1
ATOM 2120 C C . PRO A 1 270 ? 33.268 4.731 -11.682 1.00 84.94 270 PRO A C 1
ATOM 2122 O O . PRO A 1 270 ? 33.420 3.515 -11.840 1.00 84.94 270 PRO A O 1
ATOM 2125 N N . ARG A 1 271 ? 34.029 5.416 -10.819 1.00 85.75 271 ARG A N 1
ATOM 2126 C CA . ARG A 1 271 ? 35.070 4.793 -9.984 1.00 85.75 271 ARG A CA 1
ATOM 2127 C C . ARG A 1 271 ? 34.500 3.944 -8.841 1.00 85.75 271 ARG A C 1
ATOM 2129 O O . ARG A 1 271 ? 35.219 3.094 -8.332 1.00 85.75 271 ARG A O 1
ATOM 2136 N N . GLU A 1 272 ? 33.229 4.128 -8.497 1.00 89.25 272 GLU A N 1
ATOM 2137 C CA . GLU A 1 272 ? 32.536 3.456 -7.394 1.00 89.25 272 GLU A CA 1
ATOM 2138 C C . GLU A 1 272 ? 31.512 2.447 -7.934 1.00 89.25 272 GLU A C 1
ATOM 2140 O O . GLU A 1 272 ? 31.915 1.432 -8.505 1.00 89.25 272 GLU A O 1
ATOM 2145 N N . LEU A 1 273 ? 30.207 2.704 -7.801 1.00 92.06 273 LEU A N 1
ATOM 2146 C CA . LEU A 1 273 ? 29.152 1.796 -8.256 1.00 92.06 273 LEU A CA 1
ATOM 2147 C C . LEU A 1 273 ? 28.735 2.049 -9.710 1.00 92.06 273 LEU A C 1
ATOM 2149 O O . LEU A 1 273 ? 28.228 1.130 -10.350 1.00 92.06 273 LEU A O 1
ATOM 2153 N N . ASP A 1 274 ? 29.016 3.242 -10.252 1.00 93.44 274 ASP A N 1
ATOM 2154 C CA . ASP A 1 274 ? 28.652 3.637 -11.622 1.00 93.44 274 ASP A CA 1
ATOM 2155 C C . ASP A 1 274 ? 27.150 3.441 -11.903 1.00 93.44 274 ASP A C 1
ATOM 2157 O O . ASP A 1 274 ? 26.737 2.722 -12.826 1.00 93.44 274 ASP A O 1
ATOM 2161 N N . ILE A 1 275 ? 26.341 4.045 -11.027 1.00 94.69 275 ILE A N 1
ATOM 2162 C CA . ILE A 1 275 ? 24.880 4.009 -11.070 1.00 94.69 275 ILE A CA 1
ATOM 2163 C C . ILE A 1 275 ? 24.316 5.426 -11.071 1.00 94.69 275 ILE A C 1
ATOM 2165 O O . ILE A 1 275 ? 24.801 6.307 -10.365 1.00 94.69 275 ILE A O 1
ATOM 2169 N N . GLN A 1 276 ? 23.282 5.641 -11.873 1.00 94.81 276 GLN A N 1
ATOM 2170 C CA . GLN A 1 276 ? 22.591 6.920 -11.999 1.00 94.81 276 GLN A CA 1
ATOM 2171 C C . GLN A 1 276 ? 21.097 6.677 -12.220 1.00 94.81 276 GLN A C 1
ATOM 2173 O O . GLN A 1 276 ? 20.730 5.719 -12.903 1.00 94.81 276 GLN A O 1
ATOM 2178 N N . GLY A 1 277 ? 20.245 7.534 -11.673 1.00 95.50 277 GLY A N 1
ATOM 2179 C CA . GLY A 1 277 ? 18.803 7.453 -11.867 1.00 95.50 277 GLY A CA 1
ATOM 2180 C C . GLY A 1 277 ? 18.037 8.100 -10.727 1.00 95.50 277 GLY A C 1
ATOM 2181 O O . GLY A 1 277 ? 18.544 8.987 -10.041 1.00 95.50 277 GLY A O 1
ATOM 2182 N N . VAL A 1 278 ? 16.815 7.631 -10.512 1.00 96.06 278 VAL A N 1
ATOM 2183 C CA . VAL A 1 278 ? 15.914 8.197 -9.513 1.00 96.06 278 VAL A CA 1
ATOM 2184 C C . VAL A 1 278 ? 15.025 7.117 -8.917 1.00 96.06 278 VAL A C 1
ATOM 2186 O O . VAL A 1 278 ? 14.532 6.241 -9.626 1.00 96.06 278 VAL A O 1
ATOM 2189 N N . LEU A 1 279 ? 14.827 7.189 -7.604 1.00 95.25 279 LEU A N 1
ATOM 2190 C CA . LEU A 1 279 ? 13.751 6.494 -6.906 1.00 95.25 279 LEU A CA 1
ATOM 2191 C C . LEU A 1 279 ? 12.676 7.510 -6.520 1.00 95.25 279 LEU A C 1
ATOM 2193 O O . LEU A 1 279 ? 12.979 8.685 -6.318 1.00 95.25 279 LEU A O 1
ATOM 2197 N N . TRP A 1 280 ? 11.430 7.083 -6.385 1.00 94.31 280 TRP A N 1
ATOM 2198 C CA . TRP A 1 280 ? 10.349 7.942 -5.921 1.00 94.31 280 TRP A CA 1
ATOM 2199 C C . TRP A 1 280 ? 9.285 7.176 -5.141 1.00 94.31 280 TRP A C 1
ATOM 2201 O O . TRP A 1 280 ? 9.160 5.955 -5.238 1.00 94.31 280 TRP A O 1
ATOM 2211 N N . ILE A 1 281 ? 8.498 7.921 -4.367 1.00 92.38 281 ILE A N 1
ATOM 2212 C CA . ILE A 1 281 ? 7.279 7.426 -3.724 1.00 92.38 281 ILE A CA 1
ATOM 2213 C C . ILE A 1 281 ? 6.087 7.931 -4.547 1.00 92.38 281 ILE A C 1
ATOM 2215 O O . ILE A 1 281 ? 5.941 9.149 -4.675 1.00 92.38 281 ILE A O 1
ATOM 2219 N N . PRO A 1 282 ? 5.251 7.054 -5.129 1.00 90.00 282 PRO A N 1
ATOM 2220 C CA . PRO A 1 282 ? 4.126 7.469 -5.968 1.00 90.00 282 PRO A CA 1
ATOM 2221 C C . PRO A 1 282 ? 2.987 8.089 -5.141 1.00 90.00 282 PRO A C 1
ATOM 2223 O O . PRO A 1 282 ? 2.840 7.796 -3.955 1.00 90.00 282 PRO A O 1
ATOM 2226 N N . GLU A 1 283 ? 2.144 8.923 -5.762 1.00 85.00 283 GLU A N 1
ATOM 2227 C CA . GLU A 1 283 ? 0.959 9.509 -5.104 1.00 85.00 283 GLU A CA 1
ATOM 2228 C C . GLU A 1 283 ? -0.067 8.463 -4.647 1.00 85.00 283 GLU A C 1
ATOM 2230 O O . GLU A 1 283 ? -0.743 8.641 -3.633 1.00 85.00 283 GLU A O 1
ATOM 2235 N N . ARG A 1 284 ? -0.176 7.352 -5.379 1.00 72.44 284 ARG A N 1
ATOM 2236 C CA . ARG A 1 284 ? -1.108 6.266 -5.069 1.00 72.44 284 ARG A CA 1
ATOM 2237 C C . ARG A 1 284 ? -0.350 5.026 -4.636 1.00 72.44 284 ARG A C 1
ATOM 2239 O O . ARG A 1 284 ? 0.589 4.600 -5.304 1.00 72.44 284 ARG A O 1
ATOM 2246 N N . THR A 1 285 ? -0.812 4.413 -3.554 1.00 62.41 285 THR A N 1
ATOM 2247 C CA . THR A 1 285 ? -0.434 3.049 -3.203 1.00 62.41 285 THR A CA 1
ATOM 2248 C C . THR A 1 285 ? -1.181 2.063 -4.086 1.00 62.41 285 THR A C 1
ATOM 2250 O O . THR A 1 285 ? -2.396 2.154 -4.259 1.00 62.41 285 THR A O 1
ATOM 2253 N N . SER A 1 286 ? -0.464 1.077 -4.619 1.00 56.28 286 SER A N 1
ATOM 2254 C CA . SER A 1 286 ? -1.100 -0.200 -4.911 1.00 56.28 286 SER A CA 1
ATOM 2255 C C . SER A 1 286 ? -1.033 -1.034 -3.636 1.00 56.28 286 SER A C 1
ATOM 2257 O O . SER A 1 286 ? 0.041 -1.215 -3.067 1.00 56.28 286 SER A O 1
ATOM 2259 N N . TYR A 1 287 ? -2.179 -1.525 -3.167 1.00 47.97 287 TYR A N 1
ATOM 2260 C CA . TYR A 1 287 ? -2.281 -2.339 -1.948 1.00 47.97 287 TYR A CA 1
ATOM 2261 C C . TYR A 1 287 ? -1.467 -3.646 -2.025 1.00 47.97 287 TYR A C 1
ATOM 2263 O O . TYR A 1 287 ? -1.181 -4.261 -1.001 1.00 47.97 287 TYR A O 1
ATOM 2271 N N . PHE A 1 288 ? -1.066 -4.049 -3.235 1.00 48.81 288 PHE A N 1
ATOM 2272 C CA . PHE A 1 288 ? -0.277 -5.242 -3.516 1.00 48.81 288 PHE A CA 1
ATOM 2273 C C . PHE A 1 288 ? 0.748 -4.930 -4.607 1.00 48.81 288 PHE A C 1
ATOM 2275 O O . PHE A 1 288 ? 0.464 -5.151 -5.781 1.00 48.81 288 PHE A O 1
ATOM 2282 N N . THR A 1 289 ? 1.931 -4.414 -4.277 1.00 51.66 289 THR A N 1
ATOM 2283 C CA . THR A 1 289 ? 2.996 -4.314 -5.288 1.00 51.66 289 THR A CA 1
ATOM 2284 C C . THR A 1 289 ? 4.342 -4.781 -4.775 1.00 51.66 289 THR A C 1
ATOM 2286 O O . THR A 1 289 ? 4.823 -4.402 -3.707 1.00 51.66 289 THR A O 1
ATOM 2289 N N . THR A 1 290 ? 4.941 -5.633 -5.597 1.00 60.22 290 THR A N 1
ATOM 2290 C CA . THR A 1 290 ? 6.381 -5.753 -5.767 1.00 60.22 290 THR A CA 1
ATOM 22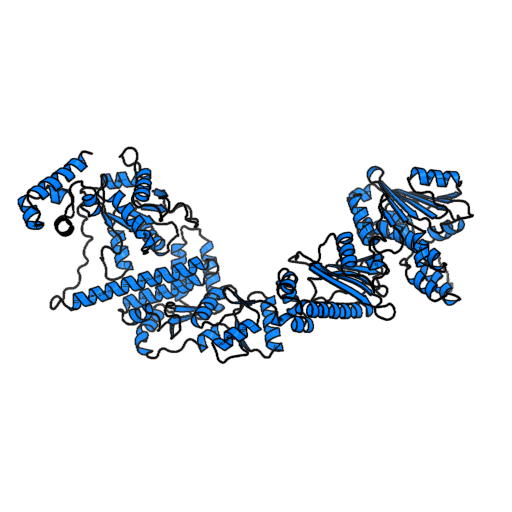91 C C . THR A 1 290 ? 6.986 -4.363 -6.011 1.00 60.22 290 THR A C 1
ATOM 2293 O O . THR A 1 290 ? 6.319 -3.489 -6.567 1.00 60.22 290 THR A O 1
ATOM 2296 N N . PRO A 1 291 ? 8.222 -4.108 -5.566 1.00 67.12 291 PRO A N 1
ATOM 2297 C CA . PRO A 1 291 ? 8.906 -2.858 -5.881 1.00 67.12 291 PRO A CA 1
ATOM 2298 C C . PRO A 1 291 ? 8.936 -2.637 -7.402 1.00 67.12 291 PRO A C 1
ATOM 2300 O O . PRO A 1 291 ? 9.285 -3.547 -8.151 1.00 67.12 291 PRO A O 1
ATOM 2303 N N . ARG A 1 292 ? 8.571 -1.430 -7.854 1.00 83.25 292 ARG A N 1
ATOM 2304 C CA . ARG A 1 292 ? 8.520 -1.091 -9.286 1.00 83.25 292 ARG A CA 1
ATOM 2305 C C . ARG A 1 292 ? 9.805 -0.411 -9.711 1.00 83.25 292 ARG A C 1
ATOM 2307 O O . ARG A 1 292 ? 9.878 0.816 -9.745 1.00 83.25 292 ARG A O 1
ATOM 2314 N N . LEU A 1 293 ? 10.845 -1.209 -9.924 1.00 90.25 293 LEU A N 1
ATOM 2315 C CA . LEU A 1 293 ? 12.166 -0.718 -10.286 1.00 90.25 293 LEU A CA 1
ATOM 2316 C C . LEU A 1 293 ? 12.549 -1.129 -11.708 1.00 90.25 293 LEU A C 1
ATOM 2318 O O . LEU A 1 293 ? 12.927 -2.273 -11.955 1.00 90.25 293 LEU A O 1
ATOM 2322 N N . ASP A 1 294 ? 12.531 -0.162 -12.619 1.00 92.19 294 ASP A N 1
ATOM 2323 C CA . ASP A 1 294 ? 13.024 -0.345 -13.978 1.00 92.19 294 ASP A CA 1
ATOM 2324 C C . ASP A 1 294 ? 14.550 -0.237 -14.006 1.00 92.19 294 ASP A C 1
ATOM 2326 O O . ASP A 1 294 ? 15.142 0.762 -13.583 1.00 92.19 294 ASP A O 1
ATOM 2330 N N . VAL A 1 295 ? 15.208 -1.266 -14.537 1.00 92.31 295 VAL A N 1
ATOM 2331 C CA . VAL A 1 295 ? 16.669 -1.341 -14.585 1.00 92.31 295 VAL A CA 1
ATOM 2332 C C . VAL A 1 295 ? 17.169 -1.260 -16.015 1.00 92.31 295 VAL A C 1
ATOM 2334 O O . VAL A 1 295 ? 16.784 -2.019 -16.907 1.00 92.31 295 VAL A O 1
ATOM 2337 N N . TYR A 1 296 ? 18.120 -0.357 -16.199 1.00 92.31 296 TYR A N 1
ATOM 2338 C CA . TYR A 1 296 ? 18.829 -0.084 -17.428 1.00 92.31 296 TYR A CA 1
ATOM 2339 C C . TYR A 1 296 ? 20.301 -0.444 -17.242 1.00 92.31 296 TYR A C 1
ATOM 2341 O O . TYR A 1 296 ? 20.904 -0.241 -16.186 1.00 92.31 296 TYR A O 1
ATOM 2349 N N . VAL A 1 297 ? 20.907 -0.963 -18.302 1.00 88.75 297 VAL A N 1
ATOM 2350 C CA . VAL A 1 297 ? 22.351 -1.186 -18.371 1.00 88.75 297 VAL A CA 1
ATOM 2351 C C . VAL A 1 297 ? 22.855 -0.445 -19.587 1.00 88.75 297 VAL A C 1
ATOM 2353 O O . VAL A 1 297 ? 22.435 -0.752 -20.704 1.00 88.75 297 VAL A O 1
ATOM 2356 N N . LYS A 1 298 ? 23.746 0.527 -19.361 1.00 86.62 298 LYS A N 1
ATOM 2357 C CA . LYS A 1 298 ? 24.265 1.438 -20.394 1.00 86.62 298 LYS A CA 1
ATOM 2358 C C . LYS A 1 298 ? 23.147 2.191 -21.125 1.00 86.62 298 LYS A C 1
ATOM 2360 O O . LYS A 1 298 ? 23.188 2.376 -22.334 1.00 86.62 298 LYS A O 1
ATOM 2365 N N . ARG A 1 299 ? 22.137 2.607 -20.360 1.00 90.19 299 ARG A N 1
ATOM 2366 C CA . ARG A 1 299 ? 20.929 3.333 -20.772 1.00 90.19 299 ARG A CA 1
ATOM 2367 C C . ARG A 1 299 ? 20.013 2.580 -21.737 1.00 90.19 299 ARG A C 1
ATOM 2369 O O . ARG A 1 299 ? 19.079 3.164 -22.267 1.00 90.19 299 ARG A O 1
ATOM 2376 N N . MET A 1 300 ? 20.245 1.282 -21.909 1.00 87.75 300 MET A N 1
ATOM 2377 C CA . MET A 1 300 ? 19.321 0.368 -22.566 1.00 87.75 300 MET A CA 1
ATOM 2378 C C . MET A 1 300 ? 18.559 -0.407 -21.498 1.00 87.75 300 MET A C 1
ATOM 2380 O O . MET A 1 300 ? 19.182 -1.013 -20.619 1.00 87.75 300 MET A O 1
ATOM 2384 N N . PHE A 1 301 ? 17.237 -0.433 -21.588 1.00 89.06 301 PHE A N 1
ATOM 2385 C CA . PHE A 1 301 ? 16.398 -1.161 -20.640 1.00 89.06 301 PHE A CA 1
ATOM 2386 C C . PHE A 1 301 ? 16.709 -2.664 -20.624 1.00 89.06 301 PHE A C 1
ATOM 2388 O O . PHE A 1 301 ? 17.141 -3.261 -21.624 1.00 89.06 301 PHE A O 1
ATOM 2395 N N . VAL A 1 302 ? 16.512 -3.276 -19.460 1.00 84.69 302 VAL A N 1
ATOM 2396 C CA . VAL A 1 302 ? 16.770 -4.696 -19.211 1.00 84.69 302 VAL A CA 1
ATOM 2397 C C . VAL A 1 302 ? 15.526 -5.392 -18.695 1.00 84.69 302 VAL A C 1
ATOM 2399 O O . VAL A 1 302 ? 15.115 -6.404 -19.259 1.00 84.69 302 VAL A O 1
ATOM 2402 N N . VAL A 1 303 ? 14.999 -4.881 -17.587 1.00 86.25 303 VAL A N 1
ATOM 2403 C CA . VAL A 1 303 ? 13.994 -5.537 -16.762 1.00 86.25 303 VAL A CA 1
ATOM 2404 C C . VAL A 1 303 ? 13.153 -4.464 -16.078 1.00 86.25 303 VAL A C 1
ATOM 2406 O O . VAL A 1 303 ? 13.694 -3.448 -15.639 1.00 86.25 303 VAL A O 1
ATOM 2409 N N . ALA A 1 304 ? 11.845 -4.699 -16.033 1.00 85.12 304 ALA A N 1
ATOM 2410 C CA . ALA A 1 304 ? 10.905 -3.956 -15.201 1.00 85.12 304 ALA A CA 1
ATOM 2411 C C . ALA A 1 304 ? 10.733 -4.685 -13.869 1.00 85.12 304 ALA A C 1
ATOM 2413 O O . ALA A 1 304 ? 10.904 -5.906 -13.817 1.00 85.12 304 ALA A O 1
ATOM 2414 N N . ASP A 1 305 ? 10.352 -3.941 -12.832 1.00 82.94 305 ASP A N 1
ATOM 2415 C CA . ASP A 1 305 ? 10.013 -4.480 -11.510 1.00 82.94 305 ASP A CA 1
ATOM 2416 C C . ASP A 1 305 ? 11.109 -5.396 -10.926 1.00 82.94 305 ASP A C 1
ATOM 2418 O O . ASP A 1 305 ? 10.841 -6.483 -10.412 1.00 82.94 305 ASP A O 1
ATOM 2422 N N . ASP A 1 306 ? 12.376 -4.982 -11.040 1.00 83.06 306 ASP A N 1
ATOM 2423 C CA . ASP A 1 306 ? 13.499 -5.777 -10.546 1.00 83.06 306 ASP A CA 1
ATOM 2424 C C . ASP A 1 306 ? 13.473 -5.899 -9.016 1.00 83.06 306 ASP A C 1
ATOM 2426 O O . ASP A 1 306 ? 13.550 -4.912 -8.284 1.00 83.06 306 ASP A O 1
ATOM 2430 N N . GLU A 1 307 ? 13.436 -7.138 -8.526 1.00 83.44 307 GLU A N 1
ATOM 2431 C CA . GLU A 1 307 ? 13.467 -7.456 -7.093 1.00 83.44 307 GLU A CA 1
ATOM 2432 C C . GLU A 1 307 ? 14.890 -7.701 -6.556 1.00 83.44 307 GLU A C 1
ATOM 2434 O O . GLU A 1 307 ? 15.082 -7.950 -5.365 1.00 83.44 307 GLU A O 1
ATOM 2439 N N . ILE A 1 308 ? 15.905 -7.682 -7.426 1.00 85.50 308 ILE A N 1
ATOM 2440 C CA . ILE A 1 308 ? 17.276 -8.072 -7.085 1.00 85.50 308 ILE A CA 1
ATOM 2441 C C . ILE A 1 308 ? 18.070 -6.879 -6.572 1.00 85.50 308 ILE A C 1
ATOM 2443 O O . ILE A 1 308 ? 18.868 -7.045 -5.657 1.00 85.50 308 ILE A O 1
ATOM 2447 N N . ILE A 1 309 ? 17.940 -5.686 -7.138 1.00 88.81 309 ILE A N 1
ATOM 2448 C CA . ILE A 1 309 ? 18.765 -4.544 -6.719 1.00 88.81 309 ILE A CA 1
ATOM 2449 C C . ILE A 1 309 ? 18.036 -3.609 -5.756 1.00 88.81 309 ILE A C 1
ATOM 2451 O O . ILE A 1 309 ? 18.692 -2.847 -5.057 1.00 88.81 309 ILE A O 1
ATOM 2455 N N . VAL A 1 310 ? 16.709 -3.667 -5.680 1.00 87.19 310 VAL A N 1
ATOM 2456 C CA . VAL A 1 310 ? 15.933 -2.913 -4.688 1.00 87.19 310 VAL A CA 1
ATOM 2457 C C . VAL A 1 310 ? 16.009 -3.590 -3.311 1.00 87.19 310 VAL A C 1
ATOM 2459 O O . VAL A 1 310 ? 15.997 -4.823 -3.228 1.00 87.19 310 VAL A O 1
ATOM 2462 N N . PRO A 1 311 ? 16.097 -2.835 -2.200 1.00 89.50 311 PRO A N 1
ATOM 2463 C CA . PRO A 1 311 ? 15.972 -3.419 -0.869 1.00 89.50 311 PRO A CA 1
ATOM 2464 C C . PRO A 1 311 ? 14.630 -4.143 -0.724 1.00 89.50 311 PRO A C 1
ATOM 2466 O O . PRO A 1 311 ? 13.578 -3.581 -1.021 1.00 89.50 311 PRO A O 1
ATOM 2469 N N . THR A 1 312 ? 14.645 -5.385 -0.236 1.00 85.31 312 THR A N 1
ATOM 2470 C CA . THR A 1 312 ? 13.452 -6.257 -0.197 1.00 85.31 312 THR A CA 1
ATOM 2471 C C . THR A 1 312 ? 12.320 -5.710 0.673 1.00 85.31 312 THR A C 1
ATOM 2473 O O . THR A 1 312 ? 11.157 -6.067 0.476 1.00 85.31 312 THR A O 1
ATOM 2476 N N . TRP A 1 313 ? 12.658 -4.854 1.639 1.00 89.31 313 TRP A N 1
ATOM 2477 C CA . TRP A 1 313 ? 11.704 -4.160 2.494 1.00 89.31 313 TRP A CA 1
ATOM 2478 C C . TRP A 1 313 ? 11.085 -2.933 1.806 1.00 89.31 313 TRP A C 1
ATOM 2480 O O . TRP A 1 313 ? 9.946 -2.601 2.095 1.00 89.31 313 TRP A O 1
ATOM 2490 N N . ALA A 1 314 ? 11.763 -2.288 0.849 1.00 89.00 314 ALA A N 1
ATOM 2491 C CA . ALA A 1 314 ? 11.373 -0.996 0.267 1.00 89.00 314 ALA A CA 1
ATOM 2492 C C . ALA A 1 314 ? 10.297 -1.105 -0.835 1.00 89.00 314 ALA A C 1
ATOM 2494 O O . ALA A 1 314 ? 10.403 -0.502 -1.901 1.00 89.00 314 ALA A O 1
ATOM 2495 N N . ARG A 1 315 ? 9.232 -1.875 -0.587 1.00 81.88 315 ARG A N 1
ATOM 2496 C CA . ARG A 1 315 ? 8.182 -2.192 -1.577 1.00 81.88 315 ARG A CA 1
ATOM 2497 C C . ARG A 1 315 ? 7.323 -0.998 -2.008 1.00 81.88 315 ARG A C 1
ATOM 2499 O O . ARG A 1 315 ? 6.689 -1.046 -3.055 1.00 81.88 315 ARG A O 1
ATOM 2506 N N . PHE A 1 316 ? 7.293 0.063 -1.205 1.00 86.88 316 PHE A N 1
ATOM 2507 C CA . PHE A 1 316 ? 6.548 1.297 -1.484 1.00 86.88 316 PHE A CA 1
ATOM 2508 C C . PHE A 1 316 ? 7.292 2.257 -2.429 1.00 86.88 316 PHE A C 1
ATOM 2510 O O . PHE A 1 316 ? 6.768 3.313 -2.782 1.00 86.88 316 PHE A O 1
ATOM 2517 N N . VAL A 1 317 ? 8.521 1.911 -2.823 1.00 89.69 317 VAL A N 1
ATOM 2518 C CA . VAL A 1 317 ? 9.365 2.723 -3.699 1.00 89.69 317 VAL A CA 1
ATOM 2519 C C . VAL A 1 317 ? 9.224 2.250 -5.144 1.00 89.69 317 VAL A C 1
ATOM 2521 O O . VAL A 1 317 ? 9.218 1.055 -5.439 1.00 89.69 317 VAL A O 1
ATOM 2524 N N . SER A 1 318 ? 9.114 3.213 -6.053 1.00 91.88 318 SER A N 1
ATOM 2525 C CA . SER A 1 318 ? 9.258 3.015 -7.495 1.00 91.88 318 SER A CA 1
ATOM 2526 C C . SER A 1 318 ? 10.579 3.636 -7.957 1.00 91.88 318 SER A C 1
ATOM 2528 O O . SER A 1 318 ? 11.165 4.456 -7.247 1.00 91.88 318 SER A O 1
ATOM 2530 N N . GLY A 1 319 ? 11.105 3.237 -9.107 1.00 92.94 319 GLY A N 1
ATOM 2531 C CA . GLY A 1 319 ? 12.400 3.730 -9.547 1.00 92.94 319 GLY A CA 1
ATOM 2532 C C . GLY A 1 319 ? 12.738 3.426 -10.993 1.00 92.94 319 GLY A C 1
ATOM 2533 O O . GLY A 1 319 ? 12.213 2.494 -11.593 1.00 92.94 319 GLY A O 1
ATOM 2534 N N . MET A 1 320 ? 13.689 4.195 -11.517 1.00 94.50 320 MET A N 1
ATOM 2535 C CA . MET A 1 320 ? 14.385 3.901 -12.762 1.00 94.50 320 MET A CA 1
ATOM 2536 C C . MET A 1 320 ? 15.886 4.097 -12.549 1.00 94.50 320 MET A C 1
ATOM 2538 O O . MET A 1 320 ? 16.342 5.171 -12.144 1.00 94.50 320 MET A O 1
ATOM 2542 N N . LEU A 1 321 ? 16.674 3.052 -12.788 1.00 95.06 321 LEU A N 1
ATOM 2543 C CA . LEU A 1 321 ? 18.106 3.054 -12.503 1.00 95.06 321 LEU A CA 1
ATOM 2544 C C . LEU A 1 321 ? 18.913 2.543 -13.681 1.00 95.06 321 LEU A C 1
ATOM 2546 O O . LEU A 1 321 ? 18.660 1.468 -14.208 1.00 95.06 321 LEU A O 1
ATOM 2550 N N . ASN A 1 322 ? 19.963 3.276 -14.037 1.00 94.19 322 ASN A N 1
ATOM 2551 C CA . ASN A 1 322 ? 20.987 2.815 -14.955 1.00 94.19 322 ASN A CA 1
ATOM 2552 C C . ASN A 1 322 ? 22.254 2.411 -14.202 1.00 94.19 322 ASN A C 1
ATOM 2554 O O . ASN A 1 322 ? 22.953 3.284 -13.687 1.00 94.19 322 ASN A O 1
ATOM 2558 N N . GLY A 1 323 ? 22.606 1.127 -14.240 1.00 93.62 323 GLY A N 1
ATOM 2559 C CA . GLY A 1 323 ? 23.876 0.614 -13.727 1.00 93.62 323 GLY A CA 1
ATOM 2560 C C . GLY A 1 323 ? 24.795 0.147 -14.853 1.00 93.62 323 GLY A C 1
ATOM 2561 O O . GLY A 1 323 ? 24.493 -0.817 -15.554 1.00 93.62 323 GLY A O 1
ATOM 2562 N N . ASN A 1 324 ? 25.955 0.782 -15.021 1.00 89.44 324 ASN A N 1
ATOM 2563 C CA . ASN A 1 324 ? 26.897 0.417 -16.091 1.00 89.44 324 ASN A CA 1
ATOM 2564 C C . ASN A 1 324 ? 27.732 -0.836 -15.758 1.00 89.44 324 ASN A C 1
ATOM 2566 O O . ASN A 1 324 ? 28.257 -1.490 -16.662 1.00 89.44 324 ASN A O 1
ATOM 2570 N N . LYS A 1 325 ? 27.840 -1.180 -14.466 1.00 87.94 325 LYS A N 1
ATOM 2571 C CA . LYS A 1 325 ? 28.546 -2.369 -13.950 1.00 87.94 325 LYS A CA 1
ATOM 2572 C C . LYS A 1 325 ? 27.639 -3.580 -13.707 1.00 87.94 325 LYS A C 1
ATOM 2574 O O . LYS A 1 325 ? 28.148 -4.654 -13.374 1.00 87.94 325 LYS A O 1
ATOM 2579 N N . LEU A 1 326 ? 26.325 -3.418 -13.867 1.00 89.25 326 LEU A N 1
ATOM 2580 C CA . LEU A 1 326 ? 25.354 -4.504 -13.755 1.00 89.25 326 LEU A CA 1
ATOM 2581 C C . LEU A 1 326 ? 25.475 -5.464 -14.944 1.00 89.25 326 LEU A C 1
ATOM 2583 O O . LEU A 1 326 ? 25.780 -5.061 -16.071 1.00 89.25 326 LEU A O 1
ATOM 2587 N N . ARG A 1 327 ? 25.222 -6.749 -14.691 1.00 82.31 327 ARG A N 1
ATOM 2588 C CA . ARG A 1 327 ? 25.263 -7.813 -15.702 1.00 82.31 327 ARG A CA 1
ATOM 2589 C C . ARG A 1 327 ? 23.889 -8.447 -15.857 1.00 82.31 327 ARG A C 1
ATOM 2591 O O . ARG A 1 327 ? 23.173 -8.630 -14.878 1.00 82.31 327 ARG A O 1
ATOM 2598 N N . ARG A 1 328 ? 23.538 -8.792 -17.094 1.00 78.06 328 ARG A N 1
ATOM 2599 C CA . ARG A 1 328 ? 22.296 -9.496 -17.442 1.00 78.06 328 ARG A CA 1
ATOM 2600 C C . ARG A 1 328 ? 22.568 -10.996 -17.545 1.00 78.06 328 ARG A C 1
ATOM 2602 O O . ARG A 1 328 ? 23.676 -11.391 -17.910 1.00 78.06 328 ARG A O 1
ATOM 2609 N N . ILE A 1 329 ? 21.564 -11.823 -17.280 1.00 71.75 329 ILE A N 1
ATOM 2610 C CA . ILE A 1 329 ? 21.632 -13.263 -17.560 1.00 71.75 329 ILE A CA 1
ATOM 2611 C C . ILE A 1 329 ? 21.449 -13.485 -19.071 1.00 71.75 329 ILE A C 1
ATOM 2613 O O . ILE A 1 329 ? 20.540 -12.930 -19.674 1.00 71.75 329 ILE A O 1
ATOM 2617 N N . VAL A 1 330 ? 22.299 -14.312 -19.693 1.00 57.81 330 VAL A N 1
ATOM 2618 C CA . VAL A 1 330 ? 22.338 -14.521 -21.162 1.00 57.81 330 VAL A CA 1
ATOM 2619 C C . VAL A 1 330 ? 20.993 -14.980 -21.743 1.00 57.81 330 VAL A C 1
ATOM 2621 O O . VAL A 1 330 ? 20.653 -14.632 -22.868 1.00 57.81 330 VAL A O 1
ATOM 2624 N N . SER A 1 331 ? 20.230 -15.756 -20.974 1.00 50.25 331 SER A N 1
ATOM 2625 C CA . SER A 1 331 ? 18.959 -16.360 -21.379 1.00 50.25 331 SER A CA 1
ATOM 2626 C C . SER A 1 331 ? 17.717 -15.611 -20.877 1.00 50.25 331 SER A C 1
ATOM 2628 O O . SER A 1 331 ? 16.626 -16.173 -20.951 1.00 50.25 331 SER A O 1
ATOM 2630 N N . GLY A 1 332 ? 17.840 -14.404 -20.306 1.00 55.31 332 GLY A N 1
ATOM 2631 C CA . GLY A 1 332 ? 16.688 -13.752 -19.674 1.00 55.31 332 GLY A CA 1
ATOM 2632 C C . GLY A 1 332 ? 16.770 -12.236 -19.495 1.00 55.31 332 GLY A C 1
ATOM 2633 O O . GLY A 1 332 ? 17.839 -11.643 -19.382 1.00 55.31 332 GLY A O 1
ATOM 2634 N N . ASN A 1 333 ? 15.591 -11.619 -19.396 1.00 65.31 333 ASN A N 1
ATOM 2635 C CA . ASN A 1 333 ? 15.394 -10.218 -19.009 1.00 65.31 333 ASN A CA 1
ATOM 2636 C C . ASN A 1 333 ? 15.518 -10.067 -17.480 1.00 65.31 333 ASN A C 1
ATOM 2638 O O . ASN A 1 333 ? 14.564 -9.687 -16.810 1.00 65.31 333 ASN A O 1
ATOM 2642 N N . THR A 1 334 ? 16.657 -10.457 -16.904 1.00 74.88 334 THR A N 1
ATOM 2643 C CA . THR A 1 334 ? 16.891 -10.408 -15.450 1.00 74.88 334 THR A CA 1
ATOM 2644 C C . THR A 1 334 ? 18.344 -10.054 -15.155 1.00 74.88 334 THR A C 1
ATOM 2646 O O . THR A 1 334 ? 19.259 -10.435 -15.897 1.00 74.88 334 THR A O 1
ATOM 2649 N N . ILE A 1 335 ? 18.561 -9.321 -14.065 1.00 86.12 335 ILE A N 1
ATOM 2650 C CA . ILE A 1 335 ? 19.890 -8.962 -13.577 1.00 86.12 335 ILE A CA 1
ATOM 2651 C C . ILE A 1 335 ? 20.527 -10.154 -12.858 1.00 86.12 335 ILE A C 1
ATOM 2653 O O . ILE A 1 335 ? 19.879 -10.916 -12.146 1.00 86.12 335 ILE A O 1
ATOM 2657 N N . GLN A 1 336 ? 21.826 -10.344 -13.055 1.00 87.06 336 GLN A N 1
ATOM 2658 C CA . GLN A 1 336 ? 22.577 -11.335 -12.303 1.00 87.06 336 GLN A CA 1
ATOM 2659 C C . GLN A 1 336 ? 22.750 -10.851 -10.859 1.00 87.06 336 GLN A C 1
ATOM 2661 O O . GLN A 1 336 ? 23.277 -9.765 -10.626 1.00 87.06 336 GLN A O 1
ATOM 2666 N N . ASN A 1 337 ? 22.360 -11.676 -9.886 1.00 89.75 337 ASN A N 1
ATOM 2667 C CA . ASN A 1 337 ? 22.591 -11.399 -8.469 1.00 89.75 337 ASN A CA 1
ATOM 2668 C C . ASN A 1 337 ? 24.076 -11.620 -8.110 1.00 89.75 337 ASN A C 1
ATOM 2670 O O . ASN A 1 337 ? 24.460 -12.672 -7.597 1.00 89.75 337 ASN A O 1
ATOM 2674 N N . ASP A 1 338 ? 24.922 -10.657 -8.475 1.00 90.81 338 ASP A N 1
ATOM 2675 C CA . ASP A 1 338 ? 26.361 -10.640 -8.215 1.00 90.81 338 ASP A CA 1
ATOM 2676 C C . ASP A 1 338 ? 26.751 -9.601 -7.143 1.00 90.81 338 ASP A C 1
ATOM 2678 O O . ASP A 1 338 ? 25.914 -8.904 -6.571 1.00 90.81 338 ASP A O 1
ATOM 2682 N N . LYS A 1 339 ? 28.057 -9.479 -6.868 1.00 91.94 339 LYS A N 1
ATOM 2683 C CA . LYS A 1 339 ? 28.573 -8.527 -5.871 1.00 91.94 339 LYS A CA 1
ATOM 2684 C C . LYS A 1 339 ? 28.215 -7.069 -6.184 1.00 91.94 339 LYS A C 1
ATOM 2686 O O . LYS A 1 339 ? 28.053 -6.292 -5.249 1.00 91.94 339 LYS A O 1
ATOM 2691 N N . ASN A 1 340 ? 28.106 -6.690 -7.461 1.00 91.50 340 ASN A N 1
ATOM 2692 C CA . ASN A 1 340 ? 27.736 -5.326 -7.839 1.00 91.50 340 ASN A CA 1
ATOM 2693 C C . ASN A 1 340 ? 26.252 -5.084 -7.557 1.00 91.50 340 ASN A C 1
ATOM 2695 O O . ASN A 1 340 ? 25.912 -4.041 -7.007 1.00 91.50 340 ASN A O 1
ATOM 2699 N N . ALA A 1 341 ? 25.387 -6.051 -7.881 1.00 92.38 341 ALA A N 1
ATOM 2700 C CA . ALA A 1 341 ? 23.962 -5.984 -7.567 1.00 92.38 341 ALA A CA 1
ATOM 2701 C C . ALA A 1 341 ? 23.721 -5.848 -6.053 1.00 92.38 341 ALA A C 1
ATOM 2703 O O . ALA A 1 341 ? 22.951 -4.988 -5.630 1.00 92.38 341 ALA A O 1
ATOM 2704 N N . THR A 1 342 ? 24.434 -6.626 -5.228 1.00 93.50 342 THR A N 1
ATOM 2705 C CA . THR A 1 342 ? 24.372 -6.501 -3.760 1.00 93.50 342 THR A CA 1
ATOM 2706 C C . THR A 1 342 ? 24.875 -5.139 -3.274 1.00 93.50 342 THR A C 1
ATOM 2708 O O . THR A 1 342 ? 24.203 -4.498 -2.477 1.00 93.50 342 THR A O 1
ATOM 2711 N N . ALA A 1 343 ? 26.021 -4.660 -3.770 1.00 94.44 343 ALA A N 1
ATOM 2712 C CA . ALA A 1 343 ? 26.569 -3.363 -3.361 1.00 94.44 343 ALA A CA 1
ATOM 2713 C C . ALA A 1 343 ? 25.651 -2.187 -3.738 1.00 94.44 343 ALA A C 1
ATOM 2715 O O . ALA A 1 343 ? 25.511 -1.240 -2.968 1.00 94.44 343 ALA A O 1
ATOM 2716 N N . ILE A 1 344 ? 24.998 -2.260 -4.902 1.00 95.00 344 ILE A N 1
ATOM 2717 C CA . ILE A 1 344 ? 23.974 -1.293 -5.306 1.00 95.00 344 ILE A CA 1
ATOM 2718 C C . ILE A 1 344 ? 22.777 -1.356 -4.356 1.00 95.00 344 ILE A C 1
ATOM 2720 O O . ILE A 1 344 ? 22.327 -0.306 -3.916 1.00 95.00 344 ILE A O 1
ATOM 2724 N N . ARG A 1 345 ? 22.295 -2.551 -3.995 1.00 94.44 345 ARG A N 1
ATOM 2725 C CA . ARG A 1 345 ? 21.163 -2.710 -3.071 1.00 94.44 345 ARG A CA 1
ATOM 2726 C C . ARG A 1 345 ? 21.409 -2.049 -1.718 1.00 94.44 345 ARG A C 1
ATOM 2728 O O . ARG A 1 345 ? 20.550 -1.303 -1.256 1.00 94.44 345 ARG A O 1
ATOM 2735 N N . GLU A 1 346 ? 22.582 -2.267 -1.126 1.00 94.75 346 GLU A N 1
ATOM 2736 C CA . GLU A 1 346 ? 22.968 -1.617 0.136 1.00 94.75 346 GLU A CA 1
ATOM 2737 C C . GLU A 1 346 ? 23.071 -0.095 -0.021 1.00 94.75 346 GLU A C 1
ATOM 2739 O O . GLU A 1 346 ? 22.538 0.658 0.787 1.00 94.75 346 GLU A O 1
ATOM 2744 N N . TYR A 1 347 ? 23.649 0.383 -1.125 1.00 96.00 347 TYR A N 1
ATOM 2745 C CA . TYR A 1 347 ? 23.678 1.816 -1.406 1.00 96.00 347 TYR A CA 1
ATOM 2746 C C . TYR A 1 347 ? 22.267 2.414 -1.533 1.00 96.00 347 TYR A C 1
ATOM 2748 O O . TYR A 1 347 ? 21.997 3.476 -0.978 1.00 96.00 347 TYR A O 1
ATOM 2756 N N . LEU A 1 348 ? 21.335 1.745 -2.220 1.00 95.50 348 LEU A N 1
ATOM 2757 C CA . LEU A 1 348 ? 19.949 2.213 -2.321 1.00 95.50 348 LEU A CA 1
ATOM 2758 C C . LEU A 1 348 ? 19.242 2.206 -0.961 1.00 95.50 348 LEU A C 1
ATOM 2760 O O . LEU A 1 348 ? 18.508 3.151 -0.673 1.00 95.50 348 LEU A O 1
ATOM 2764 N N . LYS A 1 349 ? 19.487 1.191 -0.120 1.00 95.06 349 LYS A N 1
ATOM 2765 C CA . LYS A 1 349 ? 19.003 1.141 1.269 1.00 95.06 349 LYS A CA 1
ATOM 2766 C C . LYS A 1 349 ? 19.413 2.411 2.020 1.00 95.06 349 LYS A C 1
ATOM 2768 O O . LYS A 1 349 ? 18.538 3.123 2.519 1.00 95.06 349 LYS A O 1
ATOM 2773 N N . ASP A 1 350 ? 20.704 2.738 2.019 1.00 95.88 350 ASP A N 1
ATOM 2774 C CA . ASP A 1 350 ? 21.234 3.926 2.699 1.00 95.88 350 ASP A CA 1
ATOM 2775 C C . ASP A 1 350 ? 20.602 5.215 2.162 1.00 95.88 350 ASP A C 1
ATOM 2777 O O . ASP A 1 350 ? 20.174 6.083 2.927 1.00 95.88 350 ASP A O 1
ATOM 2781 N N . ARG A 1 351 ? 20.474 5.329 0.833 1.00 95.75 351 ARG A N 1
ATOM 2782 C CA . ARG A 1 351 ? 19.869 6.500 0.182 1.00 95.75 351 ARG A CA 1
ATOM 2783 C C . ARG A 1 351 ? 18.401 6.692 0.549 1.00 95.75 351 ARG A C 1
ATOM 2785 O O . ARG A 1 351 ? 17.999 7.830 0.790 1.00 95.75 351 ARG A O 1
ATOM 2792 N N . ILE A 1 352 ? 17.615 5.617 0.611 1.00 95.12 352 ILE A N 1
ATOM 2793 C CA . ILE A 1 352 ? 16.207 5.680 1.028 1.00 95.12 352 ILE A CA 1
ATOM 2794 C C . ILE A 1 352 ? 16.124 6.131 2.490 1.00 95.12 352 ILE A C 1
ATOM 2796 O O . ILE A 1 352 ? 15.385 7.064 2.801 1.00 95.12 352 ILE A O 1
ATOM 2800 N N . ILE A 1 353 ? 16.912 5.524 3.381 1.00 96.00 353 ILE A N 1
ATOM 2801 C CA . ILE A 1 353 ? 16.924 5.869 4.809 1.00 96.00 353 ILE A CA 1
ATOM 2802 C C . ILE A 1 353 ? 17.318 7.338 5.013 1.00 96.00 353 ILE A C 1
ATOM 2804 O O . ILE A 1 353 ? 16.651 8.063 5.754 1.00 96.00 353 ILE A O 1
ATOM 2808 N N . ASP A 1 354 ? 18.366 7.810 4.340 1.00 96.00 354 ASP A N 1
ATOM 2809 C CA . ASP A 1 354 ? 18.816 9.197 4.442 1.00 96.00 354 ASP A CA 1
ATOM 2810 C C . ASP A 1 354 ? 17.772 10.196 3.942 1.00 96.00 354 ASP A C 1
ATOM 2812 O O . ASP A 1 354 ? 17.603 11.263 4.538 1.00 96.00 354 ASP A O 1
ATOM 2816 N N . GLU A 1 355 ? 17.025 9.858 2.891 1.00 95.31 355 GLU A N 1
ATOM 2817 C CA . GLU A 1 355 ? 15.947 10.721 2.418 1.00 95.31 355 GLU A CA 1
ATOM 2818 C C . GLU A 1 355 ? 14.769 10.757 3.400 1.00 95.31 355 GLU A C 1
ATOM 2820 O O . GLU A 1 355 ? 14.213 11.827 3.653 1.00 95.31 355 GLU A O 1
ATOM 2825 N N . PHE A 1 356 ? 14.451 9.643 4.067 1.00 95.00 356 PHE A N 1
ATOM 2826 C CA . PHE A 1 356 ? 13.475 9.636 5.162 1.00 95.00 356 PHE A CA 1
ATOM 2827 C C . PHE A 1 356 ? 13.942 10.452 6.376 1.00 95.00 356 PHE A C 1
ATOM 2829 O O . PHE A 1 356 ? 13.127 11.150 6.986 1.00 95.00 356 PHE A O 1
ATOM 2836 N N . LYS A 1 357 ? 15.244 10.453 6.704 1.00 95.31 357 LYS A N 1
ATOM 2837 C CA . LYS A 1 357 ? 15.808 11.342 7.742 1.00 95.31 357 LYS A CA 1
ATOM 2838 C C . LYS A 1 357 ? 15.628 12.816 7.371 1.00 95.31 357 LYS A C 1
ATOM 2840 O O . LYS A 1 357 ? 15.276 13.623 8.233 1.00 95.31 357 LYS A O 1
ATOM 2845 N N . LYS A 1 358 ? 15.815 13.183 6.098 1.00 95.25 358 LYS A N 1
ATOM 2846 C CA . LYS A 1 358 ? 15.545 14.551 5.620 1.00 95.25 358 LYS A CA 1
ATOM 2847 C C . LYS A 1 358 ? 14.057 14.876 5.660 1.00 95.25 358 LYS A C 1
ATOM 2849 O O . LYS A 1 358 ? 13.688 15.922 6.188 1.00 95.25 358 LYS A O 1
ATOM 2854 N N . LEU A 1 359 ? 13.198 13.985 5.167 1.00 94.50 359 LEU A N 1
ATOM 2855 C CA . LEU A 1 359 ? 11.742 14.145 5.202 1.00 94.50 359 LEU A CA 1
ATOM 2856 C C . LEU A 1 359 ? 11.238 14.357 6.636 1.00 94.50 359 LEU A C 1
ATOM 2858 O O . LEU A 1 359 ? 10.395 15.215 6.875 1.00 94.50 359 LEU A O 1
ATOM 2862 N N . ARG A 1 360 ? 11.814 13.641 7.606 1.00 93.00 360 ARG A N 1
ATOM 2863 C CA . ARG A 1 360 ? 11.520 13.780 9.037 1.00 93.00 360 ARG A CA 1
ATOM 2864 C C . ARG A 1 360 ? 11.822 15.175 9.598 1.00 93.00 360 ARG A C 1
ATOM 2866 O O . ARG A 1 360 ? 11.184 15.575 10.569 1.00 93.00 360 ARG A O 1
ATOM 2873 N N . SER A 1 361 ? 12.786 15.891 9.016 1.00 92.88 361 SER A N 1
ATOM 2874 C CA . SER A 1 361 ? 13.149 17.259 9.414 1.00 92.88 361 SER A CA 1
ATOM 2875 C C . SER A 1 361 ? 12.223 18.339 8.834 1.00 92.88 361 SER A C 1
ATOM 2877 O O . SER A 1 361 ? 12.276 19.488 9.275 1.00 92.88 361 SER A O 1
ATOM 2879 N N . LYS A 1 362 ? 11.368 17.986 7.861 1.00 93.69 362 LYS A N 1
ATOM 2880 C CA . LYS A 1 362 ? 10.375 18.894 7.269 1.00 93.69 362 LYS A CA 1
ATOM 2881 C C . LYS A 1 362 ? 9.179 19.106 8.216 1.00 93.69 362 LYS A C 1
ATOM 2883 O O . LYS A 1 362 ? 8.998 18.333 9.162 1.00 93.69 362 LYS A O 1
ATOM 2888 N N . PRO A 1 363 ? 8.342 20.138 7.982 1.00 94.06 363 PRO A N 1
ATOM 2889 C CA . PRO A 1 363 ? 7.106 20.329 8.731 1.00 94.06 363 PRO A CA 1
ATOM 2890 C C . PRO A 1 363 ? 6.238 19.070 8.745 1.00 94.06 363 PRO A C 1
ATOM 2892 O O . PRO A 1 363 ? 6.157 18.338 7.759 1.00 94.06 363 PRO A O 1
ATOM 2895 N N . GLU A 1 364 ? 5.532 18.851 9.853 1.00 90.12 364 GLU A N 1
ATOM 2896 C CA . GLU A 1 364 ? 4.733 17.642 10.070 1.00 90.12 364 GLU A CA 1
ATOM 2897 C C . GLU A 1 364 ? 3.719 17.385 8.939 1.00 90.12 364 GLU A C 1
ATOM 2899 O O . GLU A 1 364 ? 3.542 16.246 8.511 1.00 90.12 364 GLU A O 1
ATOM 2904 N N . ARG A 1 365 ? 3.115 18.446 8.388 1.00 92.00 365 ARG A N 1
ATOM 2905 C CA . ARG A 1 365 ? 2.210 18.355 7.233 1.00 92.00 365 ARG A CA 1
ATOM 2906 C C . ARG A 1 365 ? 2.868 17.685 6.021 1.00 92.00 365 ARG A C 1
ATOM 2908 O O . ARG A 1 365 ? 2.229 16.860 5.376 1.00 92.00 365 ARG A O 1
ATOM 2915 N N . ASP A 1 366 ? 4.111 18.040 5.712 1.00 91.19 366 ASP A N 1
ATOM 2916 C CA . ASP A 1 366 ? 4.814 17.547 4.523 1.00 91.19 366 ASP A CA 1
ATOM 2917 C C . ASP A 1 366 ? 5.276 16.102 4.719 1.00 91.19 366 ASP A C 1
ATOM 2919 O O . ASP A 1 366 ? 5.177 15.293 3.799 1.00 91.19 366 ASP A O 1
ATOM 2923 N N . TYR A 1 367 ? 5.696 15.756 5.940 1.00 92.25 367 TYR A N 1
ATOM 2924 C CA . TYR A 1 367 ? 5.990 14.375 6.322 1.00 92.25 367 TYR A CA 1
ATOM 2925 C C . TYR A 1 367 ? 4.758 13.480 6.132 1.00 92.25 367 TYR A C 1
ATOM 2927 O O . TYR A 1 367 ? 4.811 12.477 5.420 1.00 92.25 367 TYR A O 1
ATOM 2935 N N . TRP A 1 368 ? 3.617 13.872 6.707 1.00 90.12 368 TRP A N 1
ATOM 2936 C CA . TRP A 1 368 ? 2.391 13.076 6.626 1.00 90.12 368 TRP A CA 1
ATOM 2937 C C . TRP A 1 368 ? 1.772 13.043 5.240 1.00 90.12 368 TRP A C 1
ATOM 2939 O O . TRP A 1 368 ? 1.110 12.058 4.920 1.00 90.12 368 TRP A O 1
ATOM 2949 N N . LYS A 1 369 ? 2.011 14.062 4.405 1.00 91.19 369 LYS A N 1
ATOM 2950 C CA . LYS A 1 369 ? 1.608 14.024 2.999 1.00 91.19 369 LYS A CA 1
ATOM 2951 C C . LYS A 1 369 ? 2.190 12.781 2.321 1.00 91.19 369 LYS A C 1
ATOM 2953 O O . LYS A 1 369 ? 1.455 12.097 1.629 1.00 91.19 369 LYS A O 1
ATOM 2958 N N . VAL A 1 370 ? 3.462 12.468 2.566 1.00 91.25 370 VAL A N 1
ATOM 2959 C CA . VAL A 1 370 ? 4.145 11.302 1.981 1.00 91.25 370 VAL A CA 1
ATOM 2960 C C . VAL A 1 370 ? 3.829 10.010 2.738 1.00 91.25 370 VAL A C 1
ATOM 2962 O O . VAL A 1 370 ? 3.600 8.980 2.118 1.00 91.25 370 VAL A O 1
ATOM 2965 N N . VAL A 1 371 ? 3.817 10.040 4.073 1.00 90.25 371 VAL A N 1
ATOM 2966 C CA . VAL A 1 371 ? 3.719 8.815 4.887 1.00 90.25 371 VAL A CA 1
ATOM 2967 C C . VAL A 1 371 ? 2.290 8.286 4.992 1.00 90.25 371 VAL A C 1
ATOM 2969 O O . VAL A 1 371 ? 2.092 7.080 4.930 1.00 90.25 371 VAL A O 1
ATOM 2972 N N . SER A 1 372 ? 1.278 9.152 5.109 1.00 88.44 372 SER A N 1
ATOM 2973 C CA . SER A 1 372 ? -0.105 8.717 5.356 1.00 88.44 372 SER A CA 1
ATOM 2974 C C . SER A 1 372 ? -0.690 7.808 4.264 1.00 88.44 372 SER A C 1
ATOM 2976 O O . SER A 1 372 ? -1.385 6.864 4.636 1.00 88.44 372 SER A O 1
ATOM 2978 N N . PRO A 1 373 ? -0.460 8.040 2.954 1.00 87.62 373 PRO A N 1
ATOM 2979 C CA . PRO A 1 373 ? -0.956 7.135 1.913 1.00 87.62 373 PRO A CA 1
ATOM 2980 C C . PRO A 1 373 ? -0.270 5.763 1.925 1.00 87.62 373 PRO A C 1
ATOM 2982 O O . PRO A 1 373 ? -0.848 4.793 1.442 1.00 87.62 373 PRO A O 1
ATOM 2985 N N . HIS A 1 374 ? 0.941 5.693 2.491 1.00 87.56 374 HIS A N 1
ATOM 2986 C CA . HIS A 1 374 ? 1.844 4.537 2.490 1.00 87.56 374 HIS A CA 1
ATOM 2987 C C . HIS A 1 374 ? 2.030 3.916 3.886 1.00 87.56 374 HIS A C 1
ATOM 2989 O O . HIS A 1 374 ? 2.957 3.133 4.074 1.00 87.56 374 HIS A O 1
ATOM 2995 N N . ASP A 1 375 ? 1.170 4.249 4.857 1.00 86.56 375 ASP A N 1
ATOM 2996 C CA . ASP A 1 375 ? 1.331 3.911 6.285 1.00 86.56 375 ASP A CA 1
ATOM 2997 C C . ASP A 1 375 ? 1.594 2.412 6.506 1.00 86.56 375 ASP A C 1
ATOM 2999 O O . ASP A 1 375 ? 2.630 2.038 7.049 1.00 86.56 375 ASP A O 1
ATOM 3003 N N . GLU A 1 376 ? 0.728 1.547 5.976 1.00 85.12 376 GLU A N 1
ATOM 3004 C CA . GLU A 1 376 ? 0.851 0.085 6.089 1.00 85.12 376 GLU A CA 1
ATOM 3005 C C . GLU A 1 376 ? 2.142 -0.457 5.455 1.00 85.12 376 GLU A C 1
ATOM 3007 O O . GLU A 1 376 ? 2.836 -1.302 6.025 1.00 85.12 376 GLU A O 1
ATOM 3012 N N . ALA A 1 377 ? 2.514 0.057 4.278 1.00 87.25 377 ALA A N 1
ATOM 3013 C CA . ALA A 1 377 ? 3.719 -0.383 3.584 1.00 87.25 377 ALA A CA 1
ATOM 3014 C C . ALA A 1 377 ? 4.988 0.063 4.325 1.00 87.25 377 ALA A C 1
ATOM 3016 O O . ALA A 1 377 ? 5.942 -0.709 4.434 1.00 87.25 377 ALA A O 1
ATOM 3017 N N . ILE A 1 378 ? 4.996 1.278 4.879 1.00 90.69 378 ILE A N 1
ATOM 3018 C CA . ILE A 1 378 ? 6.102 1.815 5.679 1.00 90.69 378 ILE A CA 1
ATOM 3019 C C . ILE A 1 378 ? 6.219 1.060 7.006 1.00 90.69 378 ILE A C 1
ATOM 3021 O O . ILE A 1 378 ? 7.330 0.698 7.394 1.00 90.69 378 ILE A O 1
ATOM 3025 N N . LYS A 1 379 ? 5.104 0.761 7.682 1.00 91.31 379 LYS A N 1
ATOM 3026 C CA . LYS A 1 379 ? 5.098 -0.069 8.894 1.00 91.31 379 LYS A CA 1
ATOM 3027 C C . LYS A 1 379 ? 5.622 -1.474 8.616 1.00 91.31 379 LYS A C 1
ATOM 3029 O O . LYS A 1 379 ? 6.512 -1.939 9.322 1.00 91.31 379 LYS A O 1
ATOM 3034 N N . GLY A 1 380 ? 5.155 -2.114 7.542 1.00 90.06 380 GLY A N 1
ATOM 3035 C CA . GLY A 1 380 ? 5.671 -3.411 7.101 1.00 90.06 380 GLY A CA 1
ATOM 3036 C C . GLY A 1 380 ? 7.169 -3.369 6.785 1.00 90.06 380 GLY A C 1
ATOM 3037 O O . GLY A 1 380 ? 7.913 -4.253 7.198 1.00 90.06 380 GLY A O 1
ATOM 3038 N N . SER A 1 381 ? 7.632 -2.297 6.144 1.00 91.62 381 SER A N 1
ATOM 3039 C CA . SER A 1 381 ? 9.053 -2.070 5.855 1.00 91.62 381 SER A CA 1
ATOM 3040 C C . SER A 1 381 ? 9.892 -1.910 7.125 1.00 91.62 381 SER A C 1
ATOM 3042 O O . SER A 1 381 ? 10.967 -2.492 7.238 1.00 91.62 381 SER A O 1
ATOM 3044 N N . ALA A 1 382 ? 9.392 -1.159 8.109 1.00 93.94 382 ALA A N 1
ATOM 3045 C CA . ALA A 1 382 ? 10.025 -1.006 9.418 1.00 93.94 382 ALA A CA 1
ATOM 3046 C C . ALA A 1 382 ? 9.993 -2.314 10.233 1.00 93.94 382 ALA A C 1
ATOM 3048 O O . ALA A 1 382 ? 10.888 -2.583 11.034 1.00 93.94 382 ALA A O 1
ATOM 3049 N N . ALA A 1 383 ? 8.987 -3.164 10.024 1.00 93.50 383 ALA A N 1
ATOM 3050 C CA . ALA A 1 383 ? 8.978 -4.501 10.600 1.00 93.50 383 ALA A CA 1
ATOM 3051 C C . ALA A 1 383 ? 10.076 -5.384 9.986 1.00 93.50 383 ALA A C 1
ATOM 3053 O O . ALA A 1 383 ? 10.602 -6.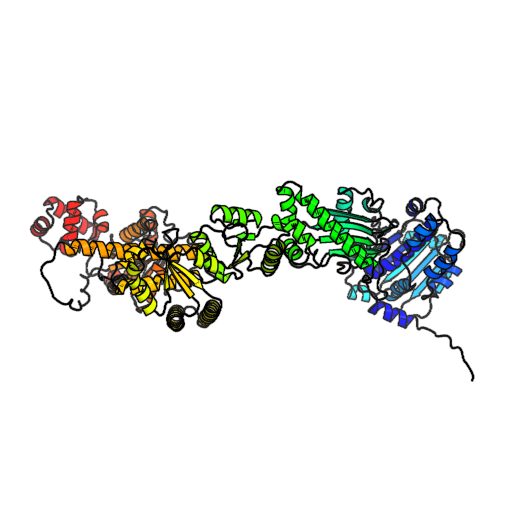247 10.683 1.00 93.50 383 ALA A O 1
ATOM 3054 N N . ASP A 1 384 ? 10.451 -5.165 8.724 1.00 92.06 384 ASP A N 1
ATOM 3055 C CA . ASP A 1 384 ? 11.407 -6.003 7.994 1.00 92.06 384 ASP A CA 1
ATOM 3056 C C . ASP A 1 384 ? 12.879 -5.538 8.129 1.00 92.06 384 ASP A C 1
ATOM 3058 O O . ASP A 1 384 ? 13.762 -6.396 8.114 1.00 92.06 384 ASP A O 1
ATOM 3062 N N . ASP A 1 385 ? 13.168 -4.239 8.323 1.00 94.69 385 ASP A N 1
ATOM 3063 C CA . ASP A 1 385 ? 14.543 -3.691 8.434 1.00 94.69 385 ASP A CA 1
ATOM 3064 C C . ASP A 1 385 ? 14.773 -2.822 9.685 1.00 94.69 385 ASP A C 1
ATOM 3066 O O . ASP A 1 385 ? 14.000 -1.914 9.999 1.00 94.69 385 ASP A O 1
ATOM 3070 N N . ASP A 1 386 ? 15.866 -3.099 10.403 1.00 95.62 386 ASP A N 1
ATOM 3071 C CA . ASP A 1 386 ? 16.179 -2.496 11.706 1.00 95.62 386 ASP A CA 1
ATOM 3072 C C . ASP A 1 386 ? 16.632 -1.031 11.613 1.00 95.62 386 ASP A C 1
ATOM 3074 O O . ASP A 1 386 ? 16.253 -0.204 12.446 1.00 95.62 386 ASP A O 1
ATOM 3078 N N . GLU A 1 387 ? 17.405 -0.673 10.587 1.00 96.06 387 GLU A N 1
ATOM 3079 C CA . GLU A 1 387 ? 17.895 0.697 10.407 1.00 96.06 387 GLU A CA 1
ATOM 3080 C C . GLU A 1 387 ? 16.778 1.627 9.933 1.00 96.06 387 GLU A C 1
ATOM 3082 O O . GLU A 1 387 ? 16.636 2.750 10.432 1.00 96.06 387 GLU A O 1
ATOM 3087 N N . PHE A 1 388 ? 15.937 1.146 9.014 1.00 96.06 388 PHE A N 1
ATOM 3088 C CA . PHE A 1 388 ? 14.748 1.871 8.594 1.00 96.06 388 PHE A CA 1
ATOM 3089 C C . PHE A 1 388 ? 13.773 2.039 9.764 1.00 96.06 388 PHE A C 1
ATOM 3091 O O . PHE A 1 388 ? 13.308 3.157 10.004 1.00 96.06 388 PHE A O 1
ATOM 3098 N N . ARG A 1 389 ? 13.541 0.992 10.574 1.00 96.06 389 ARG A N 1
ATOM 3099 C CA . ARG A 1 389 ? 12.736 1.093 11.805 1.00 96.06 389 ARG A CA 1
ATOM 3100 C C . ARG A 1 389 ? 13.261 2.165 12.745 1.00 96.06 389 ARG A C 1
ATOM 3102 O O . ARG A 1 389 ? 12.486 3.019 13.175 1.00 96.06 389 ARG A O 1
ATOM 3109 N N . ALA A 1 390 ? 14.565 2.171 13.018 1.00 95.56 390 ALA A N 1
ATOM 3110 C CA . ALA A 1 390 ? 15.195 3.172 13.873 1.00 95.56 390 ALA A CA 1
ATOM 3111 C C . ALA A 1 390 ? 14.959 4.611 13.372 1.00 95.56 390 ALA A C 1
ATOM 3113 O O . ALA A 1 390 ? 14.865 5.535 14.185 1.00 95.56 390 ALA A O 1
ATOM 3114 N N . CYS A 1 391 ? 14.809 4.802 12.057 1.00 94.81 391 CYS A N 1
ATOM 3115 C CA . CYS A 1 391 ? 14.528 6.095 11.440 1.00 94.81 391 CYS A CA 1
ATOM 3116 C C . CYS A 1 391 ? 13.072 6.567 11.620 1.00 94.81 391 CYS A C 1
ATOM 3118 O O . CYS A 1 391 ? 12.852 7.776 11.777 1.00 94.81 391 CYS A O 1
ATOM 3120 N N . VAL A 1 392 ? 12.086 5.658 11.573 1.00 94.00 392 VAL A N 1
ATOM 3121 C CA . VAL A 1 392 ? 10.660 6.030 11.446 1.00 94.00 392 VAL A CA 1
ATOM 3122 C C . VAL A 1 392 ? 9.780 5.722 12.662 1.00 94.00 392 VAL A C 1
ATOM 3124 O O . VAL A 1 392 ? 8.748 6.374 12.809 1.00 94.00 392 VAL A O 1
ATOM 3127 N N . TRP A 1 393 ? 10.162 4.783 13.538 1.00 94.50 393 TRP A N 1
ATOM 3128 C CA . TRP A 1 393 ? 9.270 4.197 14.558 1.00 94.50 393 TRP A CA 1
ATOM 3129 C C . TRP A 1 393 ? 8.522 5.217 15.433 1.00 94.50 393 TRP A C 1
ATOM 3131 O O . TRP A 1 393 ? 7.347 5.026 15.733 1.00 94.50 393 TRP A O 1
ATOM 3141 N N . ASP A 1 394 ? 9.176 6.314 15.825 1.00 94.44 394 ASP A N 1
ATOM 3142 C CA . ASP A 1 394 ? 8.640 7.303 16.766 1.00 94.44 394 ASP A CA 1
ATOM 3143 C C . ASP A 1 394 ? 7.616 8.254 16.136 1.00 94.44 394 ASP A C 1
ATOM 3145 O O . ASP A 1 394 ? 6.959 9.015 16.844 1.00 94.44 394 ASP A O 1
ATOM 3149 N N . LYS A 1 395 ? 7.477 8.215 14.807 1.00 92.69 395 LYS A N 1
ATOM 3150 C CA . LYS A 1 395 ? 6.491 8.997 14.058 1.00 92.69 395 LYS A CA 1
ATOM 3151 C C . LYS A 1 395 ? 5.352 8.156 13.497 1.00 92.69 395 LYS A C 1
ATOM 3153 O O . LYS A 1 395 ? 4.375 8.744 13.049 1.00 92.69 395 LYS A O 1
ATOM 3158 N N . LEU A 1 396 ? 5.443 6.826 13.527 1.00 92.00 396 LEU A N 1
ATOM 3159 C CA . LEU A 1 396 ? 4.373 5.947 13.052 1.00 92.00 396 LEU A CA 1
ATOM 3160 C C . LEU A 1 396 ? 3.186 5.981 14.014 1.00 92.00 396 LEU A C 1
ATOM 3162 O O . LEU A 1 396 ? 3.366 5.997 15.231 1.00 92.00 396 LEU A O 1
ATOM 3166 N N . ARG A 1 397 ? 1.972 6.008 13.459 1.00 91.12 397 ARG A N 1
ATOM 3167 C CA . ARG A 1 397 ? 0.727 6.107 14.225 1.00 91.12 397 ARG A CA 1
ATOM 3168 C C . ARG A 1 397 ? 0.022 4.758 14.284 1.00 91.12 397 ARG A C 1
ATOM 3170 O O . ARG A 1 397 ? -0.197 4.110 13.264 1.00 91.12 397 ARG A O 1
ATOM 3177 N N . PHE A 1 398 ? -0.400 4.390 15.480 1.00 92.75 398 PHE A N 1
ATOM 3178 C CA . PHE A 1 398 ? -1.119 3.159 15.775 1.00 92.75 398 PHE A CA 1
ATOM 3179 C C . PHE A 1 398 ? -2.513 3.492 16.290 1.00 92.75 398 PHE A C 1
ATOM 3181 O O . PHE A 1 398 ? -2.735 4.571 16.849 1.00 92.75 398 PHE A O 1
ATOM 3188 N N . VAL A 1 399 ? -3.463 2.593 16.054 1.00 91.62 399 VAL A N 1
ATOM 3189 C CA . VAL A 1 399 ? -4.833 2.755 16.539 1.00 91.62 399 VAL A CA 1
ATOM 3190 C C . VAL A 1 399 ? -4.853 2.487 18.044 1.00 91.62 399 VAL A C 1
ATOM 3192 O O . VAL A 1 399 ? -4.325 1.483 18.512 1.00 91.62 399 VAL A O 1
ATOM 3195 N N . CYS A 1 400 ? -5.436 3.417 18.798 1.00 90.94 400 CYS A N 1
ATOM 3196 C CA . CYS A 1 400 ? -5.571 3.366 20.249 1.00 90.94 400 CYS A CA 1
ATOM 3197 C C . CYS A 1 400 ? -6.992 3.802 20.632 1.00 90.94 400 CYS A C 1
ATOM 3199 O O . CYS A 1 400 ? -7.224 4.990 20.893 1.00 90.94 400 CYS A O 1
ATOM 3201 N N . GLY A 1 401 ? -7.946 2.868 20.629 1.00 83.56 401 GLY A N 1
ATOM 3202 C CA . GLY A 1 401 ? -9.373 3.178 20.766 1.00 83.56 401 GLY A CA 1
ATOM 3203 C C . GLY A 1 401 ? -9.867 4.077 19.624 1.00 83.56 401 GLY A C 1
ATOM 3204 O O . GLY A 1 401 ? -9.740 3.740 18.450 1.00 83.56 401 GLY A O 1
ATOM 3205 N N . ASP A 1 402 ? -10.381 5.261 19.959 1.00 80.75 402 ASP A N 1
ATOM 3206 C CA . ASP A 1 402 ? -10.892 6.262 19.009 1.00 80.75 402 ASP A CA 1
ATOM 3207 C C . ASP A 1 402 ? -9.809 7.182 18.410 1.00 80.75 402 ASP A C 1
ATOM 3209 O O . ASP A 1 402 ? -10.090 8.023 17.551 1.00 80.75 402 ASP A O 1
ATOM 3213 N N . ARG A 1 403 ? -8.557 7.045 18.860 1.00 88.25 403 ARG A N 1
ATOM 3214 C CA . ARG A 1 403 ? -7.437 7.908 18.467 1.00 88.25 403 ARG A CA 1
ATOM 3215 C C . ARG A 1 403 ? -6.372 7.137 17.706 1.00 88.25 403 ARG A C 1
ATOM 3217 O O . ARG A 1 403 ? -6.252 5.921 17.801 1.00 88.25 403 ARG A O 1
ATOM 3224 N N . ARG A 1 404 ? -5.540 7.883 16.979 1.00 90.88 404 ARG A N 1
ATOM 3225 C CA . ARG A 1 404 ? -4.279 7.384 16.428 1.00 90.88 404 ARG A CA 1
ATOM 3226 C C . ARG A 1 404 ? -3.120 8.086 17.115 1.00 90.88 404 ARG A C 1
ATOM 3228 O O . ARG A 1 404 ? -3.012 9.305 17.005 1.00 90.88 404 ARG A O 1
ATOM 3235 N N . LEU A 1 405 ? -2.291 7.327 17.821 1.00 93.50 405 LEU A N 1
ATOM 3236 C CA . LEU A 1 405 ? -1.163 7.846 18.594 1.00 93.50 405 LEU A CA 1
ATOM 3237 C C . LEU A 1 405 ? 0.139 7.232 18.093 1.00 93.50 405 LEU A C 1
ATOM 3239 O O . LEU A 1 405 ? 0.186 6.070 17.696 1.00 93.50 405 LEU A O 1
ATOM 3243 N N . THR A 1 406 ? 1.211 8.007 18.139 1.00 94.56 406 THR A N 1
ATOM 3244 C CA . THR A 1 406 ? 2.569 7.463 18.084 1.00 94.56 406 THR A CA 1
ATOM 3245 C C . THR A 1 406 ? 2.925 6.784 19.408 1.00 94.56 406 THR A C 1
ATOM 3247 O O . THR A 1 406 ? 2.332 7.083 20.446 1.00 94.56 406 THR A O 1
ATOM 3250 N N . ILE A 1 407 ? 3.917 5.889 19.409 1.00 95.50 407 ILE A N 1
ATOM 3251 C CA . ILE A 1 407 ? 4.384 5.253 20.654 1.00 95.50 407 ILE A CA 1
ATOM 3252 C C . ILE A 1 407 ? 4.853 6.296 21.694 1.00 95.50 407 ILE A C 1
ATOM 3254 O O . ILE A 1 407 ? 4.450 6.186 22.850 1.00 95.50 407 ILE A O 1
ATOM 3258 N N . PRO A 1 408 ? 5.613 7.357 21.346 1.00 95.69 408 PRO A N 1
ATOM 3259 C CA . PRO A 1 408 ? 5.943 8.414 22.307 1.00 95.69 408 PRO A CA 1
ATOM 3260 C C . PRO A 1 408 ? 4.720 9.143 22.889 1.00 95.69 408 PRO A C 1
ATOM 3262 O O . PRO A 1 408 ? 4.672 9.416 24.091 1.00 95.69 408 PRO A O 1
ATOM 3265 N N . GLU A 1 409 ? 3.714 9.450 22.063 1.00 95.38 409 GLU A N 1
ATOM 3266 C CA . GLU A 1 409 ? 2.464 10.067 22.530 1.00 95.38 409 GLU A CA 1
ATOM 3267 C C . GLU A 1 409 ? 1.683 9.124 23.450 1.00 95.38 409 GLU A C 1
ATOM 3269 O O . GLU A 1 409 ? 1.153 9.562 24.473 1.00 95.38 409 GLU A O 1
ATOM 3274 N N . TYR A 1 410 ? 1.652 7.831 23.117 1.00 95.69 410 TYR A N 1
ATOM 3275 C CA . TYR A 1 410 ? 1.064 6.782 23.942 1.00 95.69 410 TYR A CA 1
ATOM 3276 C C . TYR A 1 410 ? 1.729 6.721 25.322 1.00 95.69 410 TYR A C 1
ATOM 3278 O O . TYR A 1 410 ? 1.042 6.823 26.338 1.00 95.69 410 TYR A O 1
ATOM 3286 N N . LEU A 1 411 ? 3.063 6.634 25.374 1.00 95.25 411 LEU A N 1
ATOM 3287 C CA . LEU A 1 411 ? 3.814 6.564 26.631 1.00 95.25 411 LEU A CA 1
ATOM 3288 C C . LEU A 1 411 ? 3.625 7.835 27.470 1.00 95.25 411 LEU A C 1
ATOM 3290 O O . LEU A 1 411 ? 3.454 7.758 28.684 1.00 95.25 411 LEU A O 1
ATOM 3294 N N . THR A 1 412 ? 3.546 9.003 26.825 1.00 93.88 412 THR A N 1
ATOM 3295 C CA . THR A 1 412 ? 3.226 10.268 27.508 1.00 93.88 412 THR A CA 1
ATOM 3296 C C . THR A 1 412 ? 1.816 10.251 28.107 1.00 93.88 412 THR A C 1
ATOM 3298 O O . THR A 1 412 ? 1.592 10.767 29.204 1.00 93.88 412 THR A O 1
ATOM 3301 N N . ALA A 1 413 ? 0.836 9.684 27.397 1.00 91.50 413 ALA A N 1
ATOM 3302 C CA . ALA A 1 413 ? -0.523 9.537 27.910 1.00 91.50 413 ALA A CA 1
ATOM 3303 C C . ALA A 1 413 ? -0.585 8.547 29.087 1.00 91.50 413 ALA A C 1
ATOM 3305 O O . ALA A 1 413 ? -1.298 8.813 30.057 1.00 91.50 413 ALA A O 1
ATOM 3306 N N . LEU A 1 414 ? 0.192 7.462 29.026 1.00 92.44 414 LEU A N 1
ATOM 3307 C CA . LEU A 1 414 ? 0.325 6.470 30.092 1.00 92.44 414 LEU A CA 1
ATOM 3308 C C . LEU A 1 414 ? 0.966 7.059 31.357 1.00 92.44 414 LEU A C 1
ATOM 3310 O O . LEU A 1 414 ? 0.426 6.875 32.446 1.00 92.44 414 LEU A O 1
ATOM 3314 N N . GLU A 1 415 ? 2.067 7.804 31.232 1.00 91.69 415 GLU A N 1
ATOM 3315 C CA . GLU A 1 415 ? 2.783 8.418 32.366 1.00 91.69 415 GLU A CA 1
ATOM 3316 C C . GLU A 1 415 ? 1.918 9.455 33.109 1.00 91.69 415 GLU A C 1
ATOM 3318 O O . GLU A 1 415 ? 2.055 9.675 34.308 1.00 91.69 415 GLU A O 1
ATOM 3323 N N . ARG A 1 416 ? 0.959 10.093 32.427 1.00 88.88 416 ARG A N 1
ATOM 3324 C CA . ARG A 1 416 ? -0.002 10.995 33.091 1.00 88.88 416 ARG A CA 1
ATOM 3325 C C . ARG A 1 416 ? -1.008 10.262 33.978 1.00 88.88 416 ARG A C 1
ATOM 3327 O O . ARG A 1 416 ? -1.650 10.900 34.811 1.00 88.88 416 ARG A O 1
ATOM 3334 N N . LYS A 1 417 ? -1.214 8.966 33.745 1.00 86.38 417 LYS A N 1
ATOM 3335 C CA . LYS A 1 417 ? -2.205 8.128 34.436 1.00 86.38 417 LYS A CA 1
ATOM 3336 C C . LYS A 1 417 ? -1.574 7.123 35.390 1.00 86.38 417 LYS A C 1
ATOM 3338 O O . LYS A 1 417 ? -2.236 6.682 36.322 1.00 86.38 417 LYS A O 1
ATOM 3343 N N . THR A 1 418 ? -0.317 6.774 35.158 1.00 82.38 418 THR A N 1
ATOM 3344 C CA . THR A 1 418 ? 0.426 5.753 35.892 1.00 82.38 418 THR A CA 1
ATOM 3345 C C . THR A 1 418 ? 1.841 6.244 36.171 1.00 82.38 418 THR A C 1
ATOM 3347 O O . THR A 1 418 ? 2.341 7.121 35.481 1.00 82.38 418 THR A O 1
ATOM 3350 N N . GLU A 1 419 ? 2.535 5.632 37.126 1.00 84.38 419 GLU A N 1
ATOM 3351 C CA . GLU A 1 419 ? 3.973 5.874 37.325 1.00 84.38 419 GLU A CA 1
ATOM 3352 C C . GLU A 1 419 ? 4.853 5.094 36.319 1.00 84.38 419 GLU A C 1
ATOM 3354 O O . GLU A 1 419 ? 6.083 5.171 36.371 1.00 84.38 419 GLU A O 1
ATOM 3359 N N . LYS A 1 420 ? 4.244 4.335 35.392 1.00 87.50 420 LYS A N 1
ATOM 3360 C CA . LYS A 1 420 ? 4.949 3.526 34.391 1.00 87.50 420 LYS A CA 1
ATOM 3361 C C . LYS A 1 420 ? 5.360 4.384 33.190 1.00 87.50 420 LYS A C 1
ATOM 3363 O O . LYS A 1 420 ? 4.574 5.186 32.693 1.00 87.50 420 LYS A O 1
ATOM 3368 N N . LYS A 1 421 ? 6.585 4.171 32.695 1.00 87.94 421 LYS A N 1
ATOM 3369 C CA . LYS A 1 421 ? 7.161 4.920 31.555 1.00 87.94 421 LYS A CA 1
ATOM 3370 C C . LYS A 1 421 ? 7.502 4.068 30.333 1.00 87.94 421 LYS A C 1
ATOM 3372 O O . LYS A 1 421 ? 7.647 4.609 29.244 1.00 87.94 421 LYS A O 1
ATOM 3377 N N . ASN A 1 422 ? 7.607 2.752 30.516 1.00 93.31 422 ASN A N 1
ATOM 3378 C CA . ASN A 1 422 ? 8.132 1.817 29.520 1.00 93.31 422 ASN A CA 1
ATOM 3379 C C . ASN A 1 422 ? 7.182 0.627 29.301 1.00 93.31 422 ASN A C 1
ATOM 3381 O O . ASN A 1 422 ? 7.649 -0.472 29.041 1.00 93.31 422 ASN A O 1
ATOM 3385 N N . THR A 1 423 ? 5.868 0.803 29.456 1.00 96.06 423 THR A N 1
ATOM 3386 C CA . THR A 1 423 ? 4.887 -0.283 29.269 1.00 96.06 423 THR A CA 1
ATOM 3387 C C . THR A 1 423 ? 3.936 0.070 28.134 1.00 96.06 423 THR A C 1
ATOM 3389 O O . THR A 1 423 ? 3.488 1.208 28.039 1.00 96.06 423 THR A O 1
ATOM 3392 N N . ILE A 1 424 ? 3.616 -0.896 27.280 1.00 96.19 424 ILE A N 1
ATOM 3393 C CA . ILE A 1 424 ? 2.613 -0.777 26.223 1.00 96.19 424 ILE A CA 1
ATOM 3394 C C . ILE A 1 424 ? 1.552 -1.845 26.461 1.00 96.19 424 ILE A C 1
ATOM 3396 O O . ILE A 1 424 ? 1.872 -3.031 26.524 1.00 96.19 424 ILE A O 1
ATOM 3400 N N . TYR A 1 425 ? 0.298 -1.412 26.589 1.00 96.00 425 TYR A N 1
ATOM 3401 C CA . TYR A 1 425 ? -0.854 -2.301 26.688 1.00 96.00 425 TYR A CA 1
ATOM 3402 C C . TYR A 1 425 ? -1.518 -2.474 25.329 1.00 96.00 425 TYR A C 1
ATOM 3404 O O . TYR A 1 425 ? -1.799 -1.475 24.663 1.00 96.00 425 TYR A O 1
ATOM 3412 N N . PHE A 1 426 ? -1.789 -3.718 24.935 1.00 95.62 426 PHE A N 1
ATOM 3413 C CA . PHE A 1 426 ? -2.319 -4.040 23.608 1.00 95.62 426 PHE A CA 1
ATOM 3414 C C . PHE A 1 426 ? -3.448 -5.081 23.624 1.00 95.62 426 PHE A C 1
ATOM 3416 O O . PHE A 1 426 ? -3.639 -5.803 24.609 1.00 95.62 426 PHE A O 1
ATOM 3423 N N . TYR A 1 427 ? -4.149 -5.179 22.494 1.00 92.88 427 TYR A N 1
ATOM 3424 C CA . TYR A 1 427 ? -4.896 -6.362 22.062 1.00 92.88 427 TYR A CA 1
ATOM 3425 C C . TYR A 1 427 ? -4.453 -6.757 20.644 1.00 92.88 427 TYR A C 1
ATOM 3427 O O . TYR A 1 427 ? -4.099 -5.895 19.844 1.00 92.88 427 TYR A O 1
ATOM 3435 N N . ASP A 1 428 ? -4.434 -8.054 20.341 1.00 90.75 428 ASP A N 1
ATOM 3436 C CA . ASP A 1 428 ? -3.904 -8.608 19.081 1.00 90.75 428 ASP A CA 1
ATOM 3437 C C . ASP A 1 428 ? -4.970 -9.276 18.210 1.00 90.75 428 ASP A C 1
ATOM 3439 O O . ASP A 1 428 ? -4.655 -9.915 17.209 1.00 90.75 428 ASP A O 1
ATOM 3443 N N . GLN A 1 429 ? -6.237 -9.165 18.610 1.00 86.00 429 GLN A N 1
ATOM 3444 C CA . GLN A 1 429 ? -7.360 -9.728 17.878 1.00 86.00 429 GLN A CA 1
ATOM 3445 C C . GLN A 1 429 ? -8.528 -8.758 17.870 1.00 86.00 429 GLN A C 1
ATOM 3447 O O . GLN A 1 429 ? -9.021 -8.364 18.926 1.00 86.00 429 GLN A O 1
ATOM 3452 N N . LYS A 1 430 ? -9.072 -8.462 16.691 1.00 83.38 430 LYS A N 1
ATOM 3453 C CA . LYS A 1 430 ? -10.195 -7.526 16.523 1.00 83.38 430 LYS A CA 1
ATOM 3454 C C . LYS A 1 430 ? -11.415 -7.866 17.378 1.00 83.38 430 LYS A C 1
ATOM 3456 O O . LYS A 1 430 ? -12.128 -6.985 17.845 1.00 83.38 430 LYS A O 1
ATOM 3461 N N . LYS A 1 431 ? -11.652 -9.154 17.637 1.00 79.94 431 LYS A N 1
ATOM 3462 C CA . LYS A 1 431 ? -12.737 -9.622 18.516 1.00 79.94 431 LYS A CA 1
ATOM 3463 C C . LYS A 1 431 ? -12.572 -9.220 19.990 1.00 79.94 431 LYS A C 1
ATOM 3465 O O . LYS A 1 431 ? -13.555 -9.254 20.723 1.00 79.94 431 LYS A O 1
ATOM 3470 N N . GLN A 1 432 ? -11.372 -8.826 20.415 1.00 85.75 432 GLN A N 1
ATOM 3471 C CA . GLN A 1 432 ? -11.080 -8.319 21.760 1.00 85.75 432 GLN A CA 1
ATOM 3472 C C . GLN A 1 432 ? -11.315 -6.808 21.888 1.00 85.75 432 GLN A C 1
ATOM 3474 O O . GLN A 1 432 ? -11.373 -6.316 23.014 1.00 85.75 432 GLN A O 1
ATOM 3479 N N . GLN A 1 433 ? -11.485 -6.086 20.771 1.00 85.88 433 GLN A N 1
ATOM 3480 C CA . GLN A 1 433 ? -11.568 -4.623 20.735 1.00 85.88 433 GLN A CA 1
ATOM 3481 C C . GLN A 1 433 ? -12.574 -4.071 21.750 1.00 85.88 433 GLN A C 1
ATOM 3483 O O . GLN A 1 433 ? -12.230 -3.194 22.526 1.00 85.88 433 GLN A O 1
ATOM 3488 N N . HIS A 1 434 ? -13.789 -4.624 21.817 1.00 82.81 434 HIS A N 1
ATOM 3489 C CA . HIS A 1 434 ? -14.809 -4.121 22.740 1.00 82.81 434 HIS A CA 1
ATOM 3490 C C . HIS A 1 434 ? -14.395 -4.251 24.217 1.00 82.81 434 HIS A C 1
ATOM 3492 O O . HIS A 1 434 ? -14.528 -3.302 24.988 1.00 82.81 434 HIS A O 1
ATOM 3498 N N . SER A 1 435 ? -13.870 -5.414 24.618 1.00 86.56 435 SER A N 1
ATOM 3499 C CA . SER A 1 435 ? -13.369 -5.625 25.982 1.00 86.56 435 SER A CA 1
ATOM 3500 C C . SER A 1 435 ? -12.177 -4.718 26.280 1.00 86.56 435 SER A C 1
ATOM 3502 O O . SER A 1 435 ? -12.100 -4.161 27.373 1.00 86.56 435 SER A O 1
ATOM 3504 N N . ALA A 1 436 ? -11.273 -4.546 25.314 1.00 90.06 436 ALA A N 1
ATOM 3505 C CA . ALA A 1 436 ? -10.153 -3.626 25.428 1.00 90.06 436 ALA A CA 1
ATOM 3506 C C . ALA A 1 436 ? -10.644 -2.182 25.602 1.00 90.06 436 ALA A C 1
ATOM 3508 O O . ALA A 1 436 ? -10.253 -1.534 26.563 1.00 90.06 436 ALA A O 1
ATOM 3509 N N . ASP A 1 437 ? -11.567 -1.703 24.772 1.00 87.81 437 ASP A N 1
ATOM 3510 C CA . ASP A 1 437 ? -12.120 -0.349 24.857 1.00 87.81 437 ASP A CA 1
ATOM 3511 C C . ASP A 1 437 ? -12.769 -0.081 26.222 1.00 87.81 437 ASP A C 1
ATOM 3513 O O . ASP A 1 437 ? -12.519 0.964 26.821 1.00 87.81 437 ASP A O 1
ATOM 3517 N N . LEU A 1 438 ? -13.525 -1.043 26.771 1.00 87.06 438 LEU A N 1
ATOM 3518 C CA . LEU A 1 438 ? -14.097 -0.934 28.118 1.00 87.06 438 LEU A CA 1
ATOM 3519 C C . LEU A 1 438 ? -13.021 -0.851 29.209 1.00 87.06 438 LEU A C 1
ATOM 3521 O O . LEU A 1 438 ? -13.151 -0.058 30.140 1.00 87.06 438 LEU A O 1
ATOM 3525 N N . VAL A 1 439 ? -11.949 -1.644 29.108 1.00 90.88 439 VAL A N 1
ATOM 3526 C CA . VAL A 1 439 ? -10.812 -1.563 30.043 1.00 90.88 439 VAL A CA 1
ATOM 3527 C C . VAL A 1 439 ? -10.079 -0.226 29.889 1.00 90.88 439 VAL A C 1
ATOM 3529 O O . VAL A 1 439 ? -9.694 0.387 30.888 1.00 90.88 439 VAL A O 1
ATOM 3532 N N . GLY A 1 440 ? -9.919 0.267 28.663 1.00 90.94 440 GLY A N 1
ATOM 3533 C CA . GLY A 1 440 ? -9.299 1.557 28.376 1.00 90.94 440 GLY A CA 1
ATOM 3534 C C . GLY A 1 440 ? -10.123 2.731 28.904 1.00 90.94 440 GLY A C 1
ATOM 3535 O O . GLY A 1 440 ? -9.568 3.654 29.501 1.00 90.94 440 GLY A O 1
ATOM 3536 N N . GLU A 1 441 ? -11.451 2.673 28.777 1.00 88.69 441 GLU A N 1
ATOM 3537 C CA . GLU A 1 441 ? -12.377 3.627 29.396 1.00 88.69 441 GLU A CA 1
ATOM 3538 C C . GLU A 1 441 ? -12.288 3.554 30.924 1.00 88.69 441 GLU A C 1
ATOM 3540 O O . GLU A 1 441 ? -12.193 4.591 31.587 1.00 88.69 441 GLU A O 1
ATOM 3545 N N . ALA A 1 442 ? -12.251 2.339 31.481 1.00 88.50 442 ALA A N 1
ATOM 3546 C CA . ALA A 1 442 ? -12.261 2.137 32.921 1.00 88.50 442 ALA A CA 1
ATOM 3547 C C . ALA A 1 442 ? -10.981 2.629 33.619 1.00 88.50 442 ALA A C 1
ATOM 3549 O O . ALA A 1 442 ? -10.997 3.213 34.706 1.00 88.50 442 ALA A O 1
ATOM 3550 N N . THR A 1 443 ? -9.842 2.419 32.969 1.00 88.50 443 THR A N 1
ATOM 3551 C CA . THR A 1 443 ? -8.528 2.825 33.484 1.00 88.50 443 THR A CA 1
ATOM 3552 C C . THR A 1 443 ? -8.130 4.235 33.043 1.00 88.50 443 THR A C 1
ATOM 3554 O O . THR A 1 443 ? -7.267 4.869 33.655 1.00 88.50 443 THR A O 1
ATOM 3557 N N . GLY A 1 444 ? -8.748 4.752 31.978 1.00 88.38 444 GLY A N 1
ATOM 3558 C CA . GLY A 1 444 ? -8.328 5.972 31.295 1.00 88.38 444 GLY A CA 1
ATOM 3559 C C . GLY A 1 444 ? -6.983 5.838 30.570 1.00 88.38 444 GLY A C 1
ATOM 3560 O O . GLY A 1 444 ? -6.390 6.865 30.223 1.00 88.38 444 GLY A O 1
ATOM 3561 N N . ILE A 1 445 ? -6.489 4.610 30.381 1.00 90.69 445 ILE A N 1
ATOM 3562 C CA . ILE A 1 445 ? -5.233 4.286 29.700 1.00 90.69 445 ILE A CA 1
ATOM 3563 C C . ILE A 1 445 ? -5.569 3.810 28.281 1.00 90.69 445 ILE A C 1
ATOM 3565 O O . ILE A 1 445 ? -6.374 2.894 28.125 1.00 90.69 445 ILE A O 1
ATOM 3569 N N . PRO A 1 446 ? -4.979 4.403 27.227 1.00 90.81 446 PRO A N 1
ATOM 3570 C CA . PRO A 1 446 ? -5.178 3.913 25.867 1.00 90.81 446 PRO A CA 1
ATOM 3571 C C . PRO A 1 446 ? -4.658 2.477 25.717 1.00 90.81 446 PRO A C 1
ATOM 3573 O O . PRO A 1 446 ? -3.632 2.123 26.301 1.00 90.81 446 PRO A O 1
ATOM 3576 N N . ILE A 1 447 ? -5.320 1.672 24.888 1.00 94.44 447 ILE A N 1
ATOM 3577 C CA . ILE A 1 447 ? -4.869 0.321 24.535 1.00 94.44 447 ILE A CA 1
ATOM 3578 C C . ILE A 1 447 ? -4.594 0.284 23.037 1.00 94.44 447 ILE A C 1
ATOM 3580 O O . ILE A 1 447 ? -5.413 0.746 22.246 1.00 94.44 447 ILE A O 1
ATOM 3584 N N . LEU A 1 448 ? -3.419 -0.226 22.680 1.00 95.44 448 LEU A N 1
ATOM 3585 C CA . LEU A 1 448 ? -2.923 -0.331 21.316 1.00 95.44 448 LEU A CA 1
ATOM 3586 C C . LEU A 1 448 ? -3.609 -1.493 20.579 1.00 95.44 448 LEU A C 1
ATOM 3588 O O . LEU A 1 448 ? -3.633 -2.617 21.081 1.00 95.44 448 LEU A O 1
ATOM 3592 N N . ASP A 1 449 ? -4.121 -1.231 19.384 1.00 93.88 449 ASP A N 1
ATOM 3593 C CA . ASP A 1 449 ? -4.568 -2.258 18.443 1.00 93.88 449 ASP A CA 1
ATOM 3594 C C . ASP A 1 449 ? -3.369 -2.759 17.630 1.00 93.88 449 ASP A C 1
ATOM 3596 O O . ASP A 1 449 ? -2.742 -1.981 16.902 1.00 93.88 449 ASP A O 1
ATOM 3600 N N . ILE A 1 450 ? -3.049 -4.046 17.764 1.00 93.38 450 ILE A N 1
ATOM 3601 C CA . ILE A 1 450 ? -2.040 -4.727 16.944 1.00 93.38 450 ILE A CA 1
ATOM 3602 C C . ILE A 1 450 ? -2.608 -5.972 16.248 1.00 93.38 450 ILE A C 1
ATOM 3604 O O . ILE A 1 450 ? -1.860 -6.886 15.920 1.00 93.38 450 ILE A O 1
ATOM 3608 N N . ASP A 1 451 ? -3.922 -6.013 15.991 1.00 87.50 451 ASP A N 1
ATOM 3609 C CA . ASP A 1 451 ? -4.585 -7.115 15.266 1.00 87.50 451 ASP A CA 1
ATOM 3610 C C . ASP A 1 451 ? -3.979 -7.364 13.877 1.00 87.50 451 ASP A C 1
ATOM 3612 O O . ASP A 1 451 ? -3.905 -8.494 13.387 1.00 87.50 451 ASP A O 1
ATOM 3616 N N . GLN A 1 452 ? -3.480 -6.308 13.234 1.00 81.94 452 GLN A N 1
ATOM 3617 C CA . GLN A 1 452 ? -2.773 -6.449 11.972 1.00 81.94 452 GLN A CA 1
ATOM 3618 C C . GLN A 1 452 ? -1.410 -7.120 12.182 1.00 81.94 452 GLN A C 1
ATOM 3620 O O . GLN A 1 452 ? -0.552 -6.605 12.895 1.00 81.94 452 GLN A O 1
ATOM 3625 N N . THR A 1 453 ? -1.152 -8.220 11.461 1.00 77.19 453 THR A N 1
ATOM 3626 C CA . THR A 1 453 ? 0.092 -9.011 11.579 1.00 77.19 453 THR A CA 1
ATOM 3627 C C . THR A 1 453 ? 1.365 -8.163 11.466 1.00 77.19 453 THR A C 1
ATOM 3629 O O . THR A 1 453 ? 2.361 -8.445 12.127 1.00 77.19 453 THR A O 1
ATOM 3632 N N . ARG A 1 454 ? 1.359 -7.119 10.624 1.00 83.81 454 ARG A N 1
ATOM 3633 C CA . ARG A 1 454 ? 2.514 -6.225 10.455 1.00 83.81 454 ARG A CA 1
ATOM 3634 C C . ARG A 1 454 ? 2.691 -5.258 11.628 1.00 83.81 454 ARG A C 1
ATOM 3636 O O . ARG A 1 454 ? 3.838 -5.018 12.007 1.00 83.81 454 ARG A O 1
ATOM 3643 N N . ASP A 1 455 ? 1.603 -4.773 12.223 1.00 90.12 455 ASP A N 1
ATOM 3644 C CA . ASP A 1 455 ? 1.648 -3.914 13.412 1.00 90.12 455 ASP A CA 1
ATOM 3645 C C . ASP A 1 455 ? 2.130 -4.715 14.628 1.00 90.12 455 ASP A C 1
ATOM 3647 O O . ASP A 1 455 ? 3.021 -4.243 15.332 1.00 90.12 455 ASP A O 1
ATOM 3651 N N . ASP A 1 456 ? 1.666 -5.959 14.809 1.00 92.69 456 ASP A N 1
ATOM 3652 C CA . ASP A 1 456 ? 2.158 -6.862 15.864 1.00 92.69 456 ASP A CA 1
ATOM 3653 C C . ASP A 1 456 ? 3.675 -7.080 15.772 1.00 92.69 456 ASP A C 1
ATOM 3655 O O . ASP A 1 456 ? 4.419 -6.824 16.725 1.00 92.69 456 ASP A O 1
ATOM 3659 N N . MET A 1 457 ? 4.162 -7.479 14.592 1.00 93.25 457 MET A N 1
ATOM 3660 C CA . MET A 1 457 ? 5.595 -7.681 14.362 1.00 93.25 457 MET A CA 1
ATOM 3661 C C . MET A 1 457 ? 6.406 -6.407 14.627 1.00 93.25 457 MET A C 1
ATOM 3663 O O . MET A 1 457 ? 7.456 -6.467 15.274 1.00 93.25 457 MET A O 1
ATOM 3667 N N . LEU A 1 458 ? 5.939 -5.258 14.132 1.00 95.56 458 LEU A N 1
ATOM 3668 C CA . LEU A 1 458 ? 6.620 -3.978 14.296 1.00 95.56 458 LEU A CA 1
ATOM 3669 C C . LEU A 1 458 ? 6.686 -3.559 15.767 1.00 95.56 458 LEU A C 1
ATOM 3671 O O . LEU A 1 458 ? 7.765 -3.232 16.258 1.00 95.56 458 LEU A O 1
ATOM 3675 N N . VAL A 1 459 ? 5.558 -3.583 16.478 1.00 96.56 459 VAL A N 1
ATOM 3676 C CA . VAL A 1 459 ? 5.469 -3.145 17.877 1.00 96.56 459 VAL A CA 1
ATOM 3677 C C . VAL A 1 459 ? 6.338 -4.020 18.769 1.00 96.56 459 VAL A C 1
ATOM 3679 O O . VAL A 1 459 ? 7.114 -3.484 19.558 1.00 96.56 459 VAL A O 1
ATOM 3682 N N . ARG A 1 460 ? 6.314 -5.348 18.592 1.00 95.62 460 ARG A N 1
ATOM 3683 C CA . ARG A 1 460 ? 7.198 -6.261 19.338 1.00 95.62 460 ARG A CA 1
ATOM 3684 C C . ARG A 1 460 ? 8.676 -5.948 19.120 1.00 95.62 460 ARG A C 1
ATOM 3686 O O . ARG A 1 460 ? 9.443 -5.951 20.081 1.00 95.62 460 ARG A O 1
ATOM 3693 N N . LYS A 1 461 ? 9.080 -5.647 17.882 1.00 96.69 461 LYS A N 1
ATOM 3694 C CA . LYS A 1 461 ? 10.460 -5.239 17.579 1.00 96.69 461 LYS A CA 1
ATOM 3695 C C . LYS A 1 461 ? 10.815 -3.892 18.204 1.00 96.69 461 LYS A C 1
ATOM 3697 O O . LYS A 1 461 ? 11.895 -3.764 18.766 1.00 96.69 461 LYS A O 1
ATOM 3702 N N . ILE A 1 462 ? 9.908 -2.912 18.177 1.00 97.12 462 ILE A N 1
ATOM 3703 C CA . ILE A 1 462 ? 10.120 -1.623 18.855 1.00 97.12 462 ILE A CA 1
ATOM 3704 C C . ILE A 1 462 ? 10.289 -1.835 20.364 1.00 97.12 462 ILE A C 1
ATOM 3706 O O . ILE A 1 462 ? 11.198 -1.257 20.957 1.00 97.12 462 ILE A O 1
ATOM 3710 N N . CYS A 1 463 ? 9.460 -2.683 20.977 1.00 96.56 463 CYS A N 1
ATOM 3711 C CA . CYS A 1 463 ? 9.582 -3.035 22.388 1.00 96.56 463 CYS A CA 1
ATOM 3712 C C . CYS A 1 463 ? 10.939 -3.670 22.704 1.00 96.56 463 CYS A C 1
ATOM 3714 O O . CYS A 1 463 ? 11.580 -3.258 23.666 1.00 96.56 463 CYS A O 1
ATOM 3716 N N . ALA A 1 464 ? 11.414 -4.600 21.871 1.00 96.12 464 ALA A N 1
ATOM 3717 C CA . ALA A 1 464 ? 12.735 -5.204 22.031 1.00 96.12 464 ALA A CA 1
ATOM 3718 C C . ALA A 1 464 ? 13.879 -4.180 21.878 1.00 96.12 464 ALA A C 1
ATOM 3720 O O . ALA A 1 464 ? 14.795 -4.161 22.696 1.00 96.12 464 ALA A O 1
ATOM 3721 N N . ASP A 1 465 ? 13.811 -3.294 20.878 1.00 95.75 465 ASP A N 1
ATOM 3722 C CA . ASP A 1 465 ? 14.846 -2.281 20.613 1.00 95.75 465 ASP A CA 1
ATOM 3723 C C . ASP A 1 465 ? 14.930 -1.204 21.709 1.00 95.75 465 ASP A C 1
ATOM 3725 O O . ASP A 1 465 ? 15.982 -0.589 21.908 1.00 95.75 465 ASP A O 1
ATOM 3729 N N . LYS A 1 466 ? 13.802 -0.904 22.364 1.00 95.81 466 LYS A N 1
ATOM 3730 C CA . LYS A 1 466 ? 13.673 0.172 23.360 1.00 95.81 466 LYS A CA 1
ATOM 3731 C C . LYS A 1 466 ? 13.571 -0.312 24.800 1.00 95.81 466 LYS A C 1
ATOM 3733 O O . LYS A 1 466 ? 13.465 0.533 25.686 1.00 95.81 466 LYS A O 1
ATOM 3738 N N . ASP A 1 467 ? 13.632 -1.623 25.019 1.00 95.44 467 ASP A N 1
ATOM 3739 C CA . ASP A 1 467 ? 13.426 -2.249 26.328 1.00 95.44 467 ASP A CA 1
ATOM 3740 C C . ASP A 1 467 ? 12.080 -1.826 26.954 1.00 95.44 467 ASP A C 1
ATOM 3742 O O . ASP A 1 467 ? 11.983 -1.436 28.120 1.00 95.44 467 ASP A O 1
ATOM 3746 N N . TYR A 1 468 ? 11.026 -1.827 26.129 1.00 96.88 468 TYR A N 1
ATOM 3747 C CA . TYR A 1 468 ? 9.655 -1.613 26.586 1.00 96.88 468 TYR A CA 1
ATOM 3748 C C . TYR A 1 468 ? 8.987 -2.944 26.899 1.00 96.88 468 TYR A C 1
ATOM 3750 O O . TYR A 1 468 ? 9.089 -3.919 26.157 1.00 96.88 468 TYR A O 1
ATOM 3758 N N . GLU A 1 469 ? 8.225 -2.948 27.977 1.00 96.62 469 GLU A N 1
ATOM 3759 C CA . GLU A 1 469 ? 7.389 -4.058 28.371 1.00 96.62 469 GLU A CA 1
ATOM 3760 C C . GLU A 1 469 ? 6.089 -4.058 27.562 1.00 96.62 469 GLU A C 1
ATOM 3762 O O . GLU A 1 469 ? 5.376 -3.055 27.515 1.00 96.62 469 GLU A O 1
ATOM 3767 N N . LEU A 1 470 ? 5.762 -5.187 26.939 1.00 96.25 470 LEU A N 1
ATOM 3768 C CA . LEU A 1 470 ? 4.528 -5.367 26.181 1.00 96.25 470 LEU A CA 1
ATOM 3769 C C . LEU A 1 470 ? 3.580 -6.266 26.984 1.00 96.25 470 LEU A C 1
ATOM 3771 O O . LEU A 1 470 ? 3.875 -7.445 27.172 1.00 96.25 470 LEU A O 1
ATOM 3775 N N . ARG A 1 471 ? 2.463 -5.710 27.463 1.00 95.75 471 ARG A N 1
ATOM 3776 C CA . ARG A 1 471 ? 1.461 -6.414 28.282 1.00 95.75 471 ARG A CA 1
ATOM 3777 C C . ARG A 1 471 ? 0.099 -6.419 27.607 1.00 95.75 471 ARG A C 1
ATOM 3779 O O . ARG A 1 471 ? -0.275 -5.479 26.913 1.00 95.75 471 ARG A O 1
ATOM 3786 N N . SER A 1 472 ? -0.674 -7.465 27.832 1.00 94.00 472 SER A N 1
ATOM 3787 C CA . SER A 1 472 ? -2.055 -7.528 27.363 1.00 94.00 472 SER A CA 1
ATOM 3788 C C . SER A 1 472 ? -2.947 -6.542 28.126 1.00 94.00 472 SER A C 1
ATOM 3790 O O . SER A 1 472 ? -2.709 -6.213 29.291 1.00 94.00 472 SER A O 1
ATOM 3792 N N . PHE A 1 473 ? -4.040 -6.105 27.502 1.00 93.19 473 PHE A N 1
ATOM 3793 C CA . PHE A 1 473 ? -5.070 -5.326 28.197 1.00 93.19 473 PHE A CA 1
ATOM 3794 C C . PHE A 1 473 ? -5.730 -6.092 29.366 1.00 93.19 473 PHE A C 1
ATOM 3796 O O . PHE A 1 473 ? -6.302 -5.477 30.263 1.00 93.19 473 PHE A O 1
ATOM 3803 N N . ARG A 1 474 ? -5.644 -7.431 29.383 1.00 91.62 474 ARG A N 1
ATOM 3804 C CA . ARG A 1 474 ? -6.109 -8.268 30.500 1.00 91.62 474 ARG A CA 1
ATOM 3805 C C . ARG A 1 474 ? -5.264 -8.037 31.752 1.00 91.62 474 ARG A C 1
ATOM 3807 O O . ARG A 1 474 ? -5.826 -7.814 32.818 1.00 91.62 474 ARG A O 1
ATOM 3814 N N . GLU A 1 475 ? -3.941 -8.021 31.612 1.00 92.31 475 GLU A N 1
ATOM 3815 C CA . GLU A 1 475 ? -3.029 -7.714 32.723 1.00 92.31 475 GLU A CA 1
ATOM 3816 C C . GLU A 1 475 ? -3.274 -6.298 33.261 1.00 92.31 475 GLU A C 1
ATOM 3818 O O . GLU A 1 475 ? -3.286 -6.085 34.470 1.00 92.31 475 GLU A O 1
ATOM 3823 N N . LEU A 1 476 ? -3.573 -5.335 32.377 1.00 92.44 476 LEU A N 1
ATOM 3824 C CA . LEU A 1 476 ? -3.966 -3.987 32.794 1.00 92.44 476 LEU A CA 1
ATOM 3825 C C . LEU A 1 476 ? -5.217 -4.001 33.687 1.00 92.44 476 LEU A C 1
ATOM 3827 O O . LEU A 1 476 ? -5.254 -3.311 34.708 1.00 92.44 476 LEU A O 1
ATOM 3831 N N . ALA A 1 477 ? -6.236 -4.777 33.312 1.00 91.12 477 ALA A N 1
ATOM 3832 C CA . ALA A 1 477 ? -7.447 -4.918 34.111 1.00 91.12 477 ALA A CA 1
ATOM 3833 C C . ALA A 1 477 ? -7.150 -5.556 35.477 1.00 91.12 477 ALA A C 1
ATOM 3835 O O . ALA A 1 477 ? -7.601 -5.039 36.494 1.00 91.12 477 ALA A O 1
ATOM 3836 N N . GLU A 1 478 ? -6.351 -6.624 35.524 1.00 89.31 478 GLU A N 1
ATOM 3837 C CA . GLU A 1 478 ? -5.969 -7.301 36.773 1.00 89.31 478 GLU A CA 1
ATOM 3838 C C . GLU A 1 478 ? -5.212 -6.379 37.744 1.00 89.31 478 GLU A C 1
ATOM 3840 O O . GLU A 1 478 ? -5.416 -6.454 38.958 1.00 89.31 478 GLU A O 1
ATOM 3845 N N . GLU A 1 479 ? -4.379 -5.478 37.220 1.00 89.31 479 GLU A N 1
ATOM 3846 C CA . GLU A 1 479 ? -3.626 -4.501 38.012 1.00 89.31 479 GLU A CA 1
ATOM 3847 C C . GLU A 1 479 ? -4.486 -3.343 38.538 1.00 89.31 479 GLU A C 1
ATOM 3849 O O . GLU A 1 479 ? -4.281 -2.875 39.661 1.00 89.31 479 GLU A O 1
ATOM 3854 N N . HIS A 1 480 ? -5.428 -2.846 37.730 1.00 89.06 480 HIS A N 1
ATOM 3855 C CA . HIS A 1 480 ? -6.195 -1.639 38.049 1.00 89.06 480 HIS A CA 1
ATOM 3856 C C . HIS A 1 480 ? -7.549 -1.917 38.706 1.00 89.06 480 HIS A C 1
ATOM 3858 O O . HIS A 1 480 ? -8.053 -1.053 39.425 1.00 89.06 480 HIS A O 1
ATOM 3864 N N . PHE A 1 481 ? -8.146 -3.090 38.493 1.00 91.94 481 PHE A N 1
ATOM 3865 C CA . PHE A 1 481 ? -9.431 -3.452 39.088 1.00 91.94 481 PHE A CA 1
ATOM 3866 C C . PHE A 1 481 ? -9.210 -3.942 40.522 1.00 91.94 481 PHE A C 1
ATOM 3868 O O . PHE A 1 481 ? -8.947 -5.118 40.793 1.00 91.94 481 PHE A O 1
ATOM 3875 N N . GLN A 1 482 ? -9.304 -3.006 41.464 1.00 90.38 482 GLN A N 1
ATOM 3876 C CA . GLN A 1 482 ? -9.020 -3.255 42.875 1.00 90.38 482 GLN A CA 1
ATOM 3877 C C . GLN A 1 482 ? -10.153 -4.025 43.546 1.00 90.38 482 GLN A C 1
ATOM 3879 O O . GLN A 1 482 ? -11.287 -4.042 43.075 1.00 90.38 482 GLN A O 1
ATOM 3884 N N . LYS A 1 483 ? -9.869 -4.684 44.667 1.00 90.56 483 LYS A N 1
ATOM 3885 C CA . LYS A 1 483 ? -10.941 -5.282 45.467 1.00 90.56 483 LYS A CA 1
ATOM 3886 C C . LYS A 1 483 ? -11.736 -4.188 46.195 1.00 90.56 483 LYS A C 1
ATOM 3888 O O . LYS A 1 483 ? -11.127 -3.230 46.677 1.00 90.56 483 LYS A O 1
ATOM 3893 N N . PRO A 1 484 ? -13.071 -4.303 46.302 1.00 89.38 484 PRO A N 1
ATOM 3894 C CA . PRO A 1 484 ? -13.876 -3.324 47.022 1.00 89.38 484 PRO A CA 1
ATOM 3895 C C . PRO A 1 484 ? -13.541 -3.332 48.516 1.00 89.38 484 PRO A C 1
ATOM 3897 O O . PRO A 1 484 ? -13.285 -4.378 49.101 1.00 89.38 484 PRO A O 1
ATOM 3900 N N . ALA A 1 485 ? -13.642 -2.176 49.175 1.00 85.00 485 ALA A N 1
ATOM 3901 C CA . ALA A 1 485 ? -13.360 -2.059 50.612 1.00 85.00 485 ALA A CA 1
ATOM 3902 C C . ALA A 1 485 ? -14.254 -2.950 51.505 1.00 85.00 485 ALA A C 1
ATOM 3904 O O . ALA A 1 485 ? -13.891 -3.246 52.641 1.00 85.00 485 ALA A O 1
ATOM 3905 N N . LYS A 1 486 ? -15.429 -3.358 51.007 1.00 87.19 486 LYS A N 1
ATOM 3906 C CA . LYS A 1 486 ? -16.388 -4.237 51.691 1.00 87.19 486 LYS A CA 1
ATOM 3907 C C . LYS A 1 486 ? -16.819 -5.383 50.775 1.00 87.19 486 LYS A C 1
ATOM 3909 O O . LYS A 1 486 ? -17.930 -5.382 50.258 1.00 87.19 486 LYS A O 1
ATOM 3914 N N . GLU A 1 487 ? -15.936 -6.354 50.555 1.00 85.94 487 GLU A N 1
ATOM 3915 C CA . GLU A 1 487 ? -16.225 -7.532 49.713 1.00 85.94 487 GLU A CA 1
ATOM 3916 C C . GLU A 1 487 ? -17.475 -8.307 50.172 1.00 85.94 487 GLU A C 1
ATOM 3918 O O . GLU A 1 487 ? -18.258 -8.775 49.345 1.00 85.94 487 GLU A O 1
ATOM 3923 N N . GLU A 1 488 ? -17.705 -8.390 51.487 1.00 86.31 488 GLU A N 1
ATOM 3924 C CA . GLU A 1 488 ? -18.832 -9.125 52.078 1.00 86.31 488 GLU A CA 1
ATOM 3925 C C . GLU A 1 488 ? -20.201 -8.611 51.603 1.00 86.31 488 GLU A C 1
ATOM 3927 O O . GLU A 1 488 ? -21.101 -9.421 51.358 1.00 86.31 488 GLU A O 1
ATOM 3932 N N . ASP A 1 489 ? -20.333 -7.295 51.385 1.00 88.56 489 ASP A N 1
ATOM 3933 C CA . ASP A 1 489 ? -21.580 -6.642 50.958 1.00 88.56 489 ASP A CA 1
ATOM 3934 C C . ASP A 1 489 ? -22.052 -7.143 49.580 1.00 88.56 489 ASP A C 1
ATOM 3936 O O . ASP A 1 489 ? -23.244 -7.103 49.274 1.00 88.56 489 ASP A O 1
ATOM 3940 N N . PHE A 1 490 ? -21.137 -7.661 48.755 1.00 92.94 490 PHE A N 1
ATOM 3941 C CA . PHE A 1 490 ? -21.421 -8.108 47.389 1.00 92.94 490 PHE A CA 1
ATOM 3942 C C . PHE A 1 490 ? -21.360 -9.632 47.212 1.00 92.94 490 PHE A C 1
ATOM 3944 O O . PHE A 1 490 ? -21.596 -10.136 46.112 1.00 92.94 490 PHE A O 1
ATOM 3951 N N . SER A 1 491 ? -21.101 -10.388 48.283 1.00 90.25 491 SER A N 1
ATOM 3952 C CA . SER A 1 491 ? -21.013 -11.859 48.257 1.00 90.25 491 SER A CA 1
ATOM 3953 C C . SER A 1 491 ? -22.269 -12.532 47.681 1.00 90.25 491 SER A C 1
ATOM 3955 O O . SER A 1 491 ? -22.177 -13.516 46.944 1.00 90.25 491 SER A O 1
ATOM 3957 N N . SER A 1 492 ? -23.447 -11.960 47.950 1.00 90.75 492 SER A N 1
ATOM 3958 C CA . SER A 1 492 ? -24.729 -12.425 47.405 1.00 90.75 492 SER A CA 1
ATOM 3959 C C . SER A 1 492 ? -24.824 -12.286 45.879 1.00 90.75 492 SER A C 1
ATOM 3961 O O . SER A 1 492 ? -25.403 -13.155 45.230 1.00 90.75 492 SER A O 1
ATOM 3963 N N . LEU A 1 493 ? -24.186 -11.271 45.284 1.00 91.31 493 LEU A N 1
ATOM 3964 C CA . LEU A 1 493 ? -24.125 -11.095 43.828 1.00 91.31 493 LEU A CA 1
ATOM 3965 C C . LEU A 1 493 ? -23.230 -12.141 43.170 1.00 91.31 493 LEU A C 1
ATOM 3967 O O . LEU A 1 493 ? -23.604 -12.716 42.150 1.00 91.31 493 LEU A O 1
ATOM 3971 N N . VAL A 1 494 ? -22.077 -12.431 43.777 1.00 90.62 494 VAL A N 1
ATOM 3972 C CA . VAL A 1 494 ? -21.178 -13.495 43.305 1.00 90.62 494 VAL A CA 1
ATOM 3973 C C . VAL A 1 494 ? -21.898 -14.844 43.352 1.00 90.62 494 VAL A C 1
ATOM 3975 O O . VAL A 1 494 ? -21.866 -15.595 42.379 1.00 90.62 494 VAL A O 1
ATOM 3978 N N . ALA A 1 495 ? -22.634 -15.123 44.433 1.00 87.38 495 ALA A N 1
ATOM 3979 C CA . ALA A 1 495 ? -23.463 -16.324 44.539 1.00 87.38 495 ALA A CA 1
ATOM 3980 C C . ALA A 1 495 ? -24.592 -16.366 43.489 1.00 87.38 495 ALA A C 1
ATOM 3982 O O . ALA A 1 495 ? -24.898 -17.435 42.956 1.00 87.38 495 ALA A O 1
ATOM 3983 N N . ALA A 1 496 ? -25.193 -15.218 43.158 1.00 83.12 496 ALA A N 1
ATOM 3984 C CA . ALA A 1 496 ? -26.208 -15.120 42.113 1.00 83.12 496 ALA A CA 1
ATOM 3985 C C . ALA A 1 496 ? -25.631 -15.400 40.712 1.00 83.12 496 ALA A C 1
ATOM 3987 O O . ALA A 1 496 ? -26.247 -16.127 39.935 1.00 83.12 496 ALA A O 1
ATOM 3988 N N . CYS A 1 497 ? -24.434 -14.897 40.397 1.00 85.00 497 CYS A N 1
ATOM 3989 C CA . CYS A 1 497 ? -23.709 -15.252 39.171 1.00 85.00 497 CYS A CA 1
ATOM 3990 C C . CYS A 1 497 ? -23.359 -16.749 39.137 1.00 85.00 497 CYS A C 1
ATOM 3992 O O . CYS A 1 497 ? -23.634 -17.431 38.146 1.00 85.00 497 CYS A O 1
ATOM 3994 N N . ALA A 1 498 ? -22.837 -17.285 40.244 1.00 84.81 498 ALA A N 1
ATOM 3995 C CA . ALA A 1 498 ? -22.450 -18.689 40.361 1.00 84.81 498 ALA A CA 1
ATOM 3996 C C . ALA A 1 498 ? -23.634 -19.655 40.175 1.00 84.81 498 ALA A C 1
ATOM 3998 O O . ALA A 1 498 ? -23.452 -20.744 39.638 1.00 84.81 498 ALA A O 1
ATOM 3999 N N . HIS A 1 499 ? -24.859 -19.254 40.537 1.00 79.75 499 HIS A N 1
ATOM 4000 C CA . HIS A 1 499 ? -26.073 -20.035 40.264 1.00 79.75 499 HIS A CA 1
ATOM 4001 C C . HIS A 1 499 ? -26.282 -20.319 38.766 1.00 79.75 499 HIS A C 1
ATOM 4003 O O . HIS A 1 499 ? -26.825 -21.358 38.398 1.00 79.75 499 HIS A O 1
ATOM 4009 N N . TRP A 1 500 ? -25.826 -19.412 37.901 1.00 69.44 500 TRP A N 1
ATOM 4010 C CA . TRP A 1 500 ? -25.848 -19.551 36.442 1.00 69.44 500 TRP A CA 1
ATOM 4011 C C . TRP A 1 500 ? -24.526 -20.085 35.874 1.00 69.44 500 TRP A C 1
ATOM 4013 O O . TRP A 1 500 ? -24.278 -19.964 34.672 1.00 69.44 500 TRP A O 1
ATOM 4023 N N . ASN A 1 501 ? -23.668 -20.641 36.738 1.00 72.62 501 ASN A N 1
ATOM 4024 C CA . ASN A 1 501 ? -22.285 -21.018 36.454 1.00 72.62 501 ASN A CA 1
ATOM 4025 C C . ASN A 1 501 ? -21.450 -19.864 35.876 1.00 72.62 501 ASN A C 1
ATOM 4027 O O . ASN A 1 501 ? -20.563 -20.099 35.065 1.00 72.62 501 ASN A O 1
ATOM 4031 N N . ILE A 1 502 ? -21.736 -18.609 36.220 1.00 80.00 502 ILE A N 1
ATOM 4032 C CA . ILE A 1 502 ? -20.933 -17.459 35.788 1.00 80.00 502 ILE A CA 1
ATOM 4033 C C . ILE A 1 502 ? -19.878 -17.197 36.861 1.00 80.00 502 ILE A C 1
ATOM 4035 O O . ILE A 1 502 ? -20.222 -16.872 37.999 1.00 80.00 502 ILE A O 1
ATOM 4039 N N . GLU A 1 503 ? -18.603 -17.330 36.498 1.00 84.00 503 GLU A N 1
ATOM 4040 C CA . GLU A 1 503 ? -17.492 -16.920 37.354 1.00 84.00 503 GLU A CA 1
ATOM 4041 C C . GLU A 1 503 ? -17.384 -15.393 37.312 1.00 84.00 503 GLU A C 1
ATOM 4043 O O . GLU A 1 503 ? -17.072 -14.798 36.279 1.00 84.00 503 GLU A O 1
ATOM 4048 N N . ALA A 1 504 ? -17.746 -14.758 38.425 1.00 89.12 504 ALA A N 1
ATOM 4049 C CA . ALA A 1 504 ? -17.801 -13.313 38.543 1.00 89.12 504 ALA A CA 1
ATOM 4050 C C . ALA A 1 504 ? -16.996 -12.844 39.749 1.00 89.12 504 ALA A C 1
ATOM 4052 O O . ALA A 1 504 ? -17.066 -13.435 40.826 1.00 89.12 504 ALA A O 1
ATOM 4053 N N . GLU A 1 505 ? -16.309 -11.724 39.579 1.00 91.50 505 GLU A N 1
ATOM 4054 C CA . GLU A 1 505 ? -15.634 -11.019 40.657 1.00 91.50 505 GLU A CA 1
ATOM 4055 C C . GLU A 1 505 ? -16.207 -9.616 40.785 1.00 91.50 505 GLU A C 1
ATOM 4057 O O . GLU A 1 505 ? -16.541 -8.971 39.796 1.00 91.50 505 GLU A O 1
ATOM 4062 N N . VAL A 1 506 ? -16.302 -9.115 42.010 1.00 92.81 506 VAL A N 1
ATOM 4063 C CA . VAL A 1 506 ? -16.686 -7.724 42.249 1.00 92.81 506 VAL A CA 1
ATOM 4064 C C . VAL A 1 506 ? -15.406 -6.935 42.463 1.00 92.81 506 VAL A C 1
ATOM 4066 O O . VAL A 1 506 ? -14.603 -7.282 43.329 1.00 92.81 506 VAL A O 1
ATOM 4069 N N . ARG A 1 507 ? -15.208 -5.894 41.660 1.00 93.62 507 ARG A N 1
ATOM 4070 C CA . ARG A 1 507 ? -14.020 -5.041 41.678 1.00 93.62 507 ARG A CA 1
ATOM 4071 C C . ARG A 1 507 ? -14.421 -3.574 41.680 1.00 93.62 507 ARG A C 1
ATOM 4073 O O . ARG A 1 507 ? -15.489 -3.213 41.193 1.00 93.62 507 ARG A O 1
ATOM 4080 N N . ASP A 1 508 ? -13.545 -2.740 42.210 1.00 90.25 508 ASP A N 1
ATOM 4081 C CA . ASP A 1 508 ? -13.693 -1.297 42.226 1.00 90.25 508 ASP A CA 1
ATOM 4082 C C . ASP A 1 508 ? -12.919 -0.673 41.067 1.00 90.25 508 ASP A C 1
ATOM 4084 O O . ASP A 1 508 ? -11.699 -0.836 40.961 1.00 90.25 508 ASP A O 1
ATOM 4088 N N . TYR A 1 509 ? -13.639 0.012 40.177 1.00 90.19 509 TYR A N 1
ATOM 4089 C CA . TYR A 1 509 ? -13.059 0.743 39.057 1.00 90.19 509 TYR A CA 1
ATOM 4090 C C . TYR A 1 509 ? -13.965 1.900 38.602 1.00 90.19 509 TYR A C 1
ATOM 4092 O O . TYR A 1 509 ? -15.182 1.906 38.788 1.00 90.19 509 TYR A O 1
ATOM 4100 N N . SER A 1 510 ? -13.356 2.925 38.009 1.00 82.81 510 SER A N 1
ATOM 4101 C CA . SER A 1 510 ? -14.064 4.036 37.353 1.00 82.81 510 SER A CA 1
ATOM 4102 C C . SER A 1 510 ? -14.278 3.721 35.869 1.00 82.81 510 SER A C 1
ATOM 4104 O O . SER A 1 510 ? -13.699 2.752 35.407 1.00 82.81 510 SER A O 1
ATOM 4106 N N . PRO A 1 511 ? -15.082 4.490 35.115 1.00 83.19 511 PRO A N 1
ATOM 4107 C CA . PRO A 1 511 ? -16.117 5.397 35.596 1.00 83.19 511 PRO A CA 1
ATOM 4108 C C . PRO A 1 511 ? -17.324 4.632 36.169 1.00 83.19 511 PRO A C 1
ATOM 4110 O O . PRO A 1 511 ? -17.675 3.539 35.729 1.00 83.19 511 PRO A O 1
ATOM 4113 N N . ALA A 1 512 ? -17.996 5.236 37.152 1.00 79.56 512 ALA A N 1
ATOM 4114 C CA . ALA A 1 512 ? -19.089 4.604 37.895 1.00 79.56 512 ALA A CA 1
ATOM 4115 C C . ALA A 1 512 ? -20.323 4.260 37.039 1.00 79.56 512 ALA A C 1
ATOM 4117 O O . ALA A 1 512 ? -21.196 3.541 37.510 1.00 79.56 512 ALA A O 1
ATOM 4118 N N . HIS A 1 513 ? -20.440 4.745 35.798 1.00 79.38 513 HIS A N 1
ATOM 4119 C CA . HIS A 1 513 ? -21.558 4.378 34.920 1.00 79.38 513 HIS A CA 1
ATOM 4120 C C . HIS A 1 513 ? -21.419 2.987 34.296 1.00 79.38 513 HIS A C 1
ATOM 4122 O O . HIS A 1 513 ? -22.432 2.461 33.850 1.00 79.38 513 HIS A O 1
ATOM 4128 N N . LEU A 1 514 ? -20.230 2.371 34.297 1.00 83.75 514 LEU A N 1
ATOM 4129 C CA . LEU A 1 514 ? -20.027 1.005 33.799 1.00 83.75 514 LEU A CA 1
ATOM 4130 C C . LEU A 1 514 ? -20.370 -0.024 34.896 1.00 83.75 514 LEU A C 1
ATOM 4132 O O . LEU A 1 514 ? -19.622 -0.104 35.868 1.00 83.75 514 LEU A O 1
ATOM 4136 N N . PRO A 1 515 ? -21.468 -0.805 34.804 1.00 85.38 515 PRO A N 1
ATOM 4137 C CA . PRO A 1 515 ? -21.811 -1.826 35.795 1.00 85.38 515 PRO A CA 1
ATOM 4138 C C . PRO A 1 515 ? -20.948 -3.089 35.737 1.00 85.38 515 PRO A C 1
ATOM 4140 O O . PRO A 1 515 ? -20.784 -3.735 36.770 1.00 85.38 515 PRO A O 1
ATOM 4143 N N . ALA A 1 516 ? -20.434 -3.476 34.567 1.00 88.44 516 ALA A N 1
ATOM 4144 C CA . ALA A 1 516 ? -19.647 -4.699 34.415 1.00 88.44 516 ALA A CA 1
ATOM 4145 C C . ALA A 1 516 ? -18.712 -4.688 33.193 1.00 88.44 516 ALA A C 1
ATOM 4147 O O . ALA A 1 516 ? -19.100 -4.226 32.119 1.00 88.44 516 ALA A O 1
ATOM 4148 N N . VAL A 1 517 ? -17.530 -5.291 33.332 1.00 88.69 517 VAL A N 1
ATOM 4149 C CA . VAL A 1 517 ? -16.566 -5.537 32.247 1.00 88.69 517 VAL A CA 1
ATOM 4150 C C . VAL A 1 517 ? -16.374 -7.041 32.089 1.00 88.69 517 VAL A C 1
ATOM 4152 O O . VAL A 1 517 ? -16.129 -7.747 33.065 1.00 88.69 517 VAL A O 1
ATOM 4155 N N . MET A 1 518 ? -16.478 -7.536 30.855 1.00 86.81 518 MET A N 1
ATOM 4156 C CA . MET A 1 518 ? -16.247 -8.942 30.526 1.00 86.81 518 MET A CA 1
ATOM 4157 C C . MET A 1 518 ? -14.983 -9.077 29.678 1.00 86.81 518 MET A C 1
ATOM 4159 O O . MET A 1 518 ? -14.877 -8.450 28.622 1.00 86.81 518 MET A O 1
ATOM 4163 N N . ILE A 1 519 ? -14.043 -9.905 30.133 1.00 87.75 519 ILE A N 1
ATOM 4164 C CA . ILE A 1 519 ? -12.803 -10.215 29.415 1.00 87.75 519 ILE A CA 1
ATOM 4165 C C . ILE A 1 519 ? -12.781 -11.706 29.084 1.00 87.75 519 ILE A C 1
ATOM 4167 O O . ILE A 1 519 ? -12.742 -12.562 29.968 1.00 87.75 519 ILE A O 1
ATOM 4171 N N . GLU A 1 520 ? -12.795 -12.015 27.793 1.00 83.19 520 GLU A N 1
ATOM 4172 C CA . GLU A 1 520 ? -12.800 -13.384 27.275 1.00 83.19 520 GLU A CA 1
ATOM 4173 C C . GLU A 1 520 ? -11.375 -13.857 26.972 1.00 83.19 520 GLU A C 1
ATOM 4175 O O . GLU A 1 520 ? -10.525 -13.070 26.549 1.00 83.19 520 GLU A O 1
ATOM 4180 N N . ASP A 1 521 ? -11.080 -15.130 27.217 1.00 80.19 521 ASP A N 1
ATOM 4181 C CA . ASP A 1 521 ? -9.874 -15.784 26.717 1.00 80.19 521 ASP A CA 1
ATOM 4182 C C . ASP A 1 521 ? -10.096 -16.332 25.297 1.00 80.19 521 ASP A C 1
ATOM 4184 O O . ASP A 1 521 ? -11.209 -16.317 24.758 1.00 80.19 521 ASP A O 1
ATOM 4188 N N . GLN A 1 522 ? -9.025 -16.837 24.683 1.00 77.31 522 GLN A N 1
ATOM 4189 C CA . GLN A 1 522 ? -9.102 -17.403 23.337 1.00 77.31 522 GLN A CA 1
ATOM 4190 C C . GLN A 1 522 ? -10.087 -18.575 23.255 1.00 77.31 522 GLN A C 1
ATOM 4192 O O . GLN A 1 522 ? -10.893 -18.661 22.329 1.00 77.31 522 GLN A O 1
ATOM 4197 N N . THR A 1 523 ? -10.037 -19.472 24.241 1.00 78.06 523 THR A N 1
ATOM 4198 C CA . THR A 1 523 ? -10.839 -20.697 24.286 1.00 78.06 523 THR A CA 1
ATOM 4199 C C . THR A 1 523 ? -12.332 -20.387 24.265 1.00 78.06 523 THR A C 1
ATOM 4201 O O . THR A 1 523 ? -13.116 -21.056 23.586 1.00 78.06 523 THR A O 1
ATOM 4204 N N . PHE A 1 524 ? -12.744 -19.379 25.028 1.00 77.88 524 PHE A N 1
ATOM 4205 C CA . PHE A 1 524 ? -14.122 -18.946 25.108 1.00 77.88 524 PHE A CA 1
ATOM 4206 C C . PHE A 1 524 ? -14.572 -18.292 23.805 1.00 77.88 524 PHE A C 1
ATOM 4208 O O . PHE A 1 524 ? -15.642 -18.639 23.301 1.00 77.88 524 PHE A O 1
ATOM 4215 N N . GLN A 1 525 ? -13.736 -17.432 23.222 1.00 75.88 525 GLN A N 1
ATOM 4216 C CA . GLN A 1 525 ? -14.033 -16.791 21.944 1.00 75.88 525 GLN A CA 1
ATOM 4217 C C . GLN A 1 525 ? -14.226 -17.823 20.823 1.00 75.88 525 GLN A C 1
ATOM 4219 O O . GLN A 1 525 ? -15.216 -17.759 20.100 1.00 75.88 525 GLN A O 1
ATOM 4224 N N . ASP A 1 526 ? -13.345 -18.820 20.714 1.00 75.38 526 ASP A N 1
ATOM 4225 C CA . ASP A 1 526 ? -13.439 -19.847 19.670 1.00 75.38 526 ASP A CA 1
ATOM 4226 C C . ASP A 1 526 ? -14.710 -20.703 19.826 1.00 75.38 526 ASP A C 1
ATOM 4228 O O . ASP A 1 526 ? -15.383 -21.029 18.844 1.00 75.38 526 ASP A O 1
ATOM 4232 N N . ARG A 1 527 ? -15.100 -21.033 21.067 1.00 72.88 527 ARG A N 1
ATOM 4233 C CA . ARG A 1 527 ? -16.373 -21.726 21.339 1.00 72.88 527 ARG A CA 1
ATOM 4234 C C . ARG A 1 527 ? -17.577 -20.859 21.000 1.00 72.88 527 ARG A C 1
ATOM 4236 O O . ARG A 1 527 ? -18.535 -21.364 20.418 1.00 72.88 527 ARG A O 1
ATOM 4243 N N . ARG A 1 528 ? -17.550 -19.575 21.362 1.00 74.06 528 ARG A N 1
ATOM 4244 C CA . ARG A 1 528 ? -18.598 -18.614 21.009 1.00 74.06 528 ARG A CA 1
ATOM 4245 C C . ARG A 1 528 ? -18.764 -18.543 19.495 1.00 74.06 528 ARG A C 1
ATOM 4247 O O . ARG A 1 528 ? -19.886 -18.665 19.017 1.00 74.06 528 ARG A O 1
ATOM 4254 N N . ASP A 1 529 ? -17.674 -18.441 18.745 1.00 71.88 529 ASP A N 1
ATOM 4255 C CA . ASP A 1 529 ? -17.712 -18.369 17.283 1.00 71.88 529 ASP A CA 1
ATOM 4256 C C . ASP A 1 529 ? -18.273 -19.664 16.669 1.00 71.88 529 ASP A C 1
ATOM 4258 O O . ASP A 1 529 ? -19.135 -19.609 15.790 1.00 71.88 529 ASP A O 1
ATOM 4262 N N . GLN A 1 530 ? -17.886 -20.838 17.185 1.00 68.69 530 GLN A N 1
ATOM 4263 C CA . GLN A 1 530 ? -18.487 -22.122 16.791 1.00 68.69 530 GLN A CA 1
ATOM 4264 C C . GLN A 1 530 ? -19.995 -22.183 17.087 1.00 68.69 530 GLN A C 1
ATOM 4266 O O . GLN A 1 530 ? -20.771 -22.696 16.276 1.00 68.69 530 GLN A O 1
ATOM 4271 N N . LEU A 1 531 ? -20.426 -21.660 18.239 1.00 65.44 531 LEU A N 1
ATOM 4272 C CA . LEU A 1 531 ? -21.838 -21.592 18.617 1.00 65.44 531 LEU A CA 1
ATOM 4273 C C . LEU A 1 531 ? -22.618 -20.638 17.700 1.00 65.44 531 LEU A C 1
ATOM 4275 O O . LEU A 1 531 ? -23.701 -21.000 17.239 1.00 65.44 531 LEU A O 1
ATOM 4279 N N . LEU A 1 532 ? -22.057 -19.466 17.389 1.00 65.56 532 LEU A N 1
ATOM 4280 C CA . LEU A 1 532 ? -22.657 -18.464 16.503 1.00 65.56 532 LEU A CA 1
ATOM 4281 C C . LEU A 1 532 ? -22.751 -18.955 15.051 1.00 65.56 532 LEU A C 1
ATOM 4283 O O . LEU A 1 532 ? -23.781 -18.759 14.410 1.00 65.56 532 LEU A O 1
ATOM 4287 N N . GLN A 1 533 ? -21.746 -19.673 14.537 1.00 64.19 533 GLN A N 1
ATOM 4288 C CA . GLN A 1 533 ? -21.821 -20.319 13.216 1.00 64.19 533 GLN A CA 1
ATOM 4289 C C . GLN A 1 533 ? -22.972 -21.335 13.125 1.00 64.19 533 GLN A C 1
ATOM 4291 O O . GLN A 1 533 ? -23.537 -21.552 12.052 1.00 64.19 533 GLN A O 1
ATOM 4296 N N . GLY A 1 534 ? -23.349 -21.945 14.252 1.00 57.72 534 GLY A N 1
ATOM 4297 C CA . GLY A 1 534 ? -24.504 -22.832 14.350 1.00 57.72 534 GLY A CA 1
ATOM 4298 C C . GLY A 1 534 ? -25.858 -22.131 14.186 1.00 57.72 534 GLY A C 1
ATOM 4299 O O . GLY A 1 534 ? -26.806 -22.792 13.766 1.00 57.72 534 GLY A O 1
ATOM 4300 N N . LEU A 1 535 ? -25.949 -20.823 14.463 1.00 53.72 535 LEU A N 1
ATOM 4301 C CA . LEU A 1 535 ? -27.190 -20.039 14.361 1.00 53.72 535 LEU A CA 1
ATOM 4302 C C . LEU A 1 535 ? -27.606 -19.766 12.904 1.00 53.72 535 LEU A C 1
ATOM 4304 O O . LEU A 1 535 ? -28.793 -19.686 12.609 1.00 53.72 535 LEU A O 1
ATOM 4308 N N . ASN A 1 536 ? -26.653 -19.701 11.968 1.00 48.69 536 ASN A N 1
ATOM 4309 C CA . ASN A 1 536 ? -26.909 -19.373 10.555 1.00 48.69 536 ASN A CA 1
ATOM 4310 C C . ASN A 1 536 ? -27.459 -20.538 9.704 1.00 48.69 536 ASN A C 1
ATOM 4312 O O . ASN A 1 536 ? -27.577 -20.408 8.487 1.00 48.69 536 ASN A O 1
ATOM 4316 N N . LYS A 1 537 ? -27.783 -21.697 10.297 1.00 48.84 537 LYS A N 1
ATOM 4317 C CA . LYS A 1 537 ? -28.208 -22.891 9.537 1.00 48.84 537 LYS A CA 1
ATOM 4318 C C . LYS A 1 537 ? -29.711 -22.989 9.254 1.00 48.84 537 LYS A C 1
ATOM 4320 O O . LYS A 1 537 ? -30.084 -23.793 8.401 1.00 48.84 537 LYS A O 1
ATOM 4325 N N . HIS A 1 538 ? -30.566 -22.228 9.942 1.00 43.22 538 HIS A N 1
ATOM 4326 C CA . HIS A 1 538 ? -32.021 -22.465 9.920 1.00 43.22 538 HIS A CA 1
ATOM 4327 C C . HIS A 1 538 ? -32.913 -21.260 9.569 1.00 43.22 538 HIS A C 1
ATOM 4329 O O . HIS A 1 538 ? -34.130 -21.419 9.566 1.00 43.22 538 HIS A O 1
ATOM 4335 N N . GLY A 1 539 ? -32.351 -20.104 9.193 1.00 43.53 539 GLY A N 1
ATOM 4336 C CA . GLY A 1 539 ? -33.145 -18.904 8.883 1.00 43.53 539 GLY A CA 1
ATOM 4337 C C . GLY A 1 539 ? -33.887 -18.317 10.099 1.00 43.53 539 GLY A C 1
ATOM 4338 O O . GLY A 1 539 ? -33.861 -18.878 11.198 1.00 43.53 539 GLY A O 1
ATOM 4339 N N . ASP A 1 540 ? -34.542 -17.169 9.897 1.00 49.84 540 ASP A N 1
ATOM 4340 C CA . ASP A 1 540 ? -35.068 -16.295 10.965 1.00 49.84 540 ASP A CA 1
ATOM 4341 C C . ASP A 1 540 ? -36.108 -16.955 11.895 1.00 49.84 540 ASP A C 1
ATOM 4343 O O . ASP A 1 540 ? -36.176 -16.625 13.080 1.00 49.84 540 ASP A O 1
ATOM 4347 N N . GLU A 1 541 ? -36.869 -17.952 11.423 1.00 42.03 541 GLU A N 1
ATOM 4348 C CA . GLU A 1 541 ? -37.954 -18.589 12.197 1.00 42.03 541 GLU A CA 1
ATOM 4349 C C . GLU A 1 541 ? -37.491 -19.353 13.454 1.00 42.03 541 GLU A C 1
ATOM 4351 O O . GLU A 1 541 ? -38.305 -19.652 14.333 1.00 42.03 541 GLU A O 1
ATOM 4356 N N . HIS A 1 542 ? -36.200 -19.680 13.575 1.00 43.53 542 HIS A N 1
ATOM 4357 C CA . HIS A 1 542 ? -35.651 -20.406 14.730 1.00 43.53 542 HIS A CA 1
ATOM 4358 C C . HIS A 1 542 ? -34.590 -19.633 15.523 1.00 43.53 542 HIS A C 1
ATOM 4360 O O . HIS A 1 542 ? -34.142 -20.129 16.560 1.00 43.53 542 HIS A O 1
ATOM 4366 N N . PHE A 1 543 ? -34.267 -18.395 15.133 1.00 41.72 543 PHE A N 1
ATOM 4367 C CA . PHE A 1 543 ? -33.210 -17.585 15.748 1.00 41.72 543 PHE A CA 1
ATOM 4368 C C . PHE A 1 543 ? -33.377 -17.424 17.268 1.00 41.72 543 PHE A C 1
ATOM 4370 O O . PHE A 1 543 ? -32.433 -17.629 18.025 1.00 41.72 543 PHE A O 1
ATOM 4377 N N . ALA A 1 544 ? -34.600 -17.167 17.746 1.00 38.19 544 ALA A N 1
ATOM 4378 C CA . ALA A 1 544 ? -34.887 -17.036 19.178 1.00 38.19 544 ALA A CA 1
ATOM 4379 C C . ALA A 1 544 ? -34.697 -18.353 19.961 1.00 38.19 544 ALA A C 1
ATOM 4381 O O . ALA A 1 544 ? -34.158 -18.347 21.067 1.00 38.19 544 ALA A O 1
ATOM 4382 N N . LYS A 1 545 ? -35.097 -19.498 19.384 1.00 43.47 545 LYS A N 1
ATOM 4383 C CA . LYS A 1 545 ? -34.898 -20.826 19.997 1.00 43.47 545 LYS A CA 1
ATOM 4384 C C . LYS A 1 545 ? -33.434 -21.247 19.967 1.00 43.47 545 LYS A C 1
ATOM 4386 O O . LYS A 1 545 ? -32.979 -21.944 20.873 1.00 43.47 545 LYS A O 1
ATOM 4391 N N . ASP A 1 546 ? -32.705 -20.861 18.930 1.00 47.28 546 ASP A N 1
ATOM 4392 C CA . ASP A 1 546 ? -31.293 -21.184 18.794 1.00 47.28 546 ASP A CA 1
ATOM 4393 C C . ASP A 1 546 ? -30.419 -20.270 19.670 1.00 47.28 546 ASP A C 1
ATOM 4395 O O . ASP A 1 546 ? -29.484 -20.774 20.289 1.00 47.28 546 ASP A O 1
ATOM 4399 N N . LEU A 1 547 ? -30.802 -19.002 19.878 1.00 48.09 547 LEU A N 1
ATOM 4400 C CA . LEU A 1 547 ? -30.267 -18.140 20.942 1.00 48.09 547 LEU A CA 1
ATOM 4401 C C . LEU A 1 547 ? -30.553 -18.712 22.337 1.00 48.09 547 LEU A C 1
ATOM 4403 O O . LEU A 1 547 ? -29.651 -18.788 23.164 1.00 48.09 547 LEU A O 1
ATOM 4407 N N . GLU A 1 548 ? -31.775 -19.184 22.606 1.00 46.59 548 GLU A N 1
ATOM 4408 C CA . GLU A 1 548 ? -32.117 -19.822 23.887 1.00 46.59 548 GLU A CA 1
ATOM 4409 C C . GLU A 1 548 ? -31.277 -21.091 24.137 1.00 46.59 548 GLU A C 1
ATOM 4411 O O . GLU A 1 548 ? -30.785 -21.316 25.248 1.00 46.59 548 GLU A O 1
ATOM 4416 N N . LYS A 1 549 ? -31.057 -21.917 23.102 1.00 51.06 549 LYS A N 1
ATOM 4417 C CA . LYS A 1 549 ? -30.135 -23.064 23.169 1.00 51.06 549 LYS A CA 1
ATOM 4418 C C . LYS A 1 549 ? -28.685 -22.624 23.358 1.00 51.06 549 LYS A C 1
ATOM 4420 O O . LYS A 1 549 ? -27.958 -23.322 24.062 1.00 51.06 549 LYS A O 1
ATOM 4425 N N . LEU A 1 550 ? -28.264 -21.522 22.737 1.00 53.41 550 LEU A N 1
ATOM 4426 C CA . LEU A 1 550 ? -26.920 -20.963 22.864 1.00 53.41 550 LEU A CA 1
ATOM 4427 C C . LEU A 1 550 ? -26.664 -20.513 24.302 1.00 53.41 550 LEU A C 1
ATOM 4429 O O . LEU A 1 550 ? -25.719 -21.012 24.908 1.00 53.41 550 LEU A O 1
ATOM 4433 N N . PHE A 1 551 ? -27.555 -19.704 24.884 1.00 54.34 551 PHE A N 1
ATOM 4434 C CA . PHE A 1 551 ? -27.461 -19.295 26.287 1.00 54.34 551 PHE A CA 1
ATOM 4435 C C . PHE A 1 551 ? -27.435 -20.521 27.213 1.00 54.34 551 PHE A C 1
ATOM 4437 O O . PHE A 1 551 ? -26.522 -20.669 28.020 1.00 54.34 551 PHE A O 1
ATOM 4444 N N . ARG A 1 552 ? -28.342 -21.498 27.036 1.00 55.78 552 ARG A N 1
ATOM 4445 C CA . ARG A 1 552 ? -28.336 -22.733 27.852 1.00 55.78 552 ARG A CA 1
ATOM 4446 C C . ARG A 1 552 ? -27.059 -23.570 27.722 1.00 55.78 552 ARG A C 1
ATOM 4448 O O . ARG A 1 552 ? -26.639 -24.165 28.710 1.00 55.78 552 ARG A O 1
ATOM 4455 N N . ARG A 1 553 ? -26.467 -23.664 26.526 1.00 55.50 553 ARG A N 1
ATOM 4456 C CA . ARG A 1 553 ? -25.219 -24.417 26.287 1.00 55.50 553 ARG A CA 1
ATOM 4457 C C . ARG A 1 553 ? -23.992 -23.681 26.822 1.00 55.50 553 ARG A C 1
ATOM 4459 O O . ARG A 1 553 ? -23.080 -24.338 27.311 1.00 55.50 553 ARG A O 1
ATOM 4466 N N . GLN A 1 554 ? -23.988 -22.351 26.772 1.00 55.91 554 GLN A N 1
ATOM 4467 C CA . GLN A 1 554 ? -22.924 -21.498 27.303 1.00 55.91 554 GLN A CA 1
ATOM 4468 C C . GLN A 1 554 ? -22.794 -21.639 28.827 1.00 55.91 554 GLN A C 1
ATOM 4470 O O . GLN A 1 554 ? -21.701 -21.892 29.326 1.00 55.91 554 GLN A O 1
ATOM 4475 N N . HIS A 1 555 ? -23.913 -21.620 29.558 1.00 55.06 555 HIS A N 1
ATOM 4476 C CA . HIS A 1 555 ? -23.927 -21.796 31.018 1.00 55.06 555 HIS A CA 1
ATOM 4477 C C . HIS A 1 555 ? -23.405 -23.164 31.503 1.00 55.06 555 HIS A C 1
ATOM 4479 O O . HIS A 1 555 ? -23.229 -23.360 32.700 1.00 55.06 555 HIS A O 1
ATOM 4485 N N . ALA A 1 556 ? -23.155 -24.138 30.623 1.00 48.34 556 ALA A N 1
ATOM 4486 C CA . ALA A 1 556 ? -22.636 -25.448 31.018 1.00 48.34 556 ALA A CA 1
ATOM 4487 C C . ALA A 1 556 ? -21.094 -25.514 31.098 1.00 48.34 556 ALA A C 1
ATOM 4489 O O . ALA A 1 556 ? -20.575 -26.488 31.641 1.00 48.34 556 ALA A O 1
ATOM 4490 N N . ALA A 1 557 ? -20.356 -24.522 30.571 1.00 50.72 557 ALA A N 1
ATOM 4491 C CA . ALA A 1 557 ? -18.887 -24.561 30.497 1.00 50.72 557 ALA A CA 1
ATOM 4492 C C . ALA A 1 557 ? -18.232 -23.159 30.438 1.00 50.72 557 ALA A C 1
ATOM 4494 O O . ALA A 1 557 ? -17.533 -22.829 29.479 1.00 50.72 557 ALA A O 1
ATOM 4495 N N . ASN A 1 558 ? -18.422 -22.337 31.472 1.00 59.34 558 ASN A N 1
ATOM 4496 C CA . ASN A 1 558 ? -17.902 -20.960 31.564 1.00 59.34 558 ASN A CA 1
ATOM 4497 C C . ASN A 1 558 ? -16.410 -20.847 31.960 1.00 59.34 558 ASN A C 1
ATOM 4499 O O . ASN A 1 558 ? -16.012 -19.914 32.647 1.00 59.34 558 ASN A O 1
ATOM 4503 N N . PHE A 1 559 ? -15.553 -21.765 31.511 1.00 60.97 559 PHE A N 1
ATOM 4504 C CA . PHE A 1 559 ? -14.105 -21.609 31.696 1.00 60.97 559 PHE A CA 1
ATOM 4505 C C . PHE A 1 559 ? -13.559 -20.551 30.729 1.00 60.97 559 PHE A C 1
ATOM 4507 O O . PHE A 1 559 ? -13.851 -20.635 29.536 1.00 60.97 559 PHE A O 1
ATOM 4514 N N . GLY A 1 560 ? -12.752 -19.602 31.207 1.00 66.25 560 GLY A N 1
ATOM 4515 C CA . GLY A 1 560 ? -12.057 -18.639 30.338 1.00 66.25 560 GLY A CA 1
ATOM 4516 C C . GLY A 1 560 ? -12.725 -17.268 30.182 1.00 66.25 560 GLY A C 1
ATOM 4517 O O . GLY A 1 560 ? -12.361 -16.510 29.287 1.00 66.25 560 GLY A O 1
ATOM 4518 N N . VAL A 1 561 ? -13.687 -16.915 31.042 1.00 79.12 561 VAL A N 1
ATOM 4519 C CA . VAL A 1 561 ? -14.262 -15.559 31.104 1.00 79.12 561 VAL A CA 1
ATOM 4520 C C . VAL A 1 561 ? -14.003 -14.954 32.470 1.00 79.12 561 VAL A C 1
ATOM 4522 O O . VAL A 1 561 ? -14.319 -15.563 33.484 1.00 79.12 561 VAL A O 1
ATOM 4525 N N . SER A 1 562 ? -13.490 -13.730 32.486 1.00 84.94 562 SER A N 1
ATOM 4526 C CA . SER A 1 562 ? -13.380 -12.916 33.693 1.00 84.94 562 SER A CA 1
ATOM 4527 C C . SER A 1 562 ? -14.476 -11.853 33.653 1.00 84.94 562 SER A C 1
ATOM 4529 O O . SER A 1 562 ? -14.421 -10.931 32.834 1.00 84.94 562 SER A O 1
ATOM 4531 N N . PHE A 1 563 ? -15.510 -12.013 34.484 1.00 89.88 563 PHE A N 1
ATOM 4532 C CA . PHE A 1 563 ? -16.646 -11.091 34.551 1.00 89.88 563 PHE A CA 1
ATOM 4533 C C . PHE A 1 563 ? -16.557 -10.213 35.804 1.00 89.88 563 PHE A C 1
ATOM 4535 O O . PHE A 1 563 ? -16.837 -10.662 36.915 1.00 89.88 563 PHE A O 1
ATOM 4542 N N . TYR A 1 564 ? -16.155 -8.955 35.627 1.00 91.69 564 TYR A N 1
ATOM 4543 C CA . TYR A 1 564 ? -15.919 -8.010 36.715 1.00 91.69 564 TYR A CA 1
ATOM 4544 C C . TYR A 1 564 ? -17.127 -7.095 36.922 1.00 91.69 564 TYR A C 1
ATOM 4546 O O . TYR A 1 564 ? -17.378 -6.214 36.103 1.00 91.69 564 TYR A O 1
ATOM 4554 N N . LEU A 1 565 ? -17.852 -7.249 38.028 1.00 92.56 565 LEU A N 1
ATOM 4555 C CA . LEU A 1 565 ? -18.916 -6.335 38.454 1.00 92.56 565 LEU A CA 1
ATOM 4556 C C . LEU A 1 565 ? -18.315 -5.103 39.142 1.00 92.56 565 LEU A C 1
ATOM 4558 O O . LEU A 1 565 ? -17.476 -5.247 40.029 1.00 92.56 565 LEU A O 1
ATOM 4562 N N . ASN A 1 566 ? -18.761 -3.904 38.771 1.00 93.06 566 ASN A N 1
ATOM 4563 C CA . ASN A 1 566 ? -18.232 -2.652 39.306 1.00 93.06 566 ASN A CA 1
ATOM 4564 C C . ASN A 1 566 ? -18.882 -2.267 40.644 1.00 93.06 566 ASN A C 1
ATOM 4566 O O . ASN A 1 566 ? -20.026 -1.813 40.670 1.00 93.06 566 ASN A O 1
ATOM 4570 N N . SER A 1 567 ? -18.156 -2.346 41.759 1.00 93.06 567 SER A N 1
ATOM 4571 C CA . SER A 1 567 ? -18.667 -1.919 43.072 1.00 93.06 567 SER A CA 1
ATOM 4572 C C . SER A 1 567 ? -18.953 -0.418 43.178 1.00 93.06 567 SER A C 1
ATOM 4574 O O . SER A 1 567 ? -19.767 -0.007 44.009 1.00 93.06 567 SER A O 1
ATOM 4576 N N . SER A 1 568 ? -18.310 0.411 42.353 1.00 89.44 568 SER A N 1
ATOM 4577 C CA . SER A 1 568 ? -18.556 1.857 42.297 1.00 89.44 568 SER A CA 1
ATOM 4578 C C . SER A 1 568 ? -19.843 2.212 41.545 1.00 89.44 568 SER A C 1
ATOM 4580 O O . SER A 1 568 ? -20.315 3.347 41.630 1.00 89.44 568 SER A O 1
ATOM 4582 N N . ASN A 1 569 ? -20.447 1.260 40.828 1.00 90.81 569 ASN A N 1
ATOM 4583 C CA . ASN A 1 569 ? -21.631 1.519 40.023 1.00 90.81 569 ASN A CA 1
ATOM 4584 C C . ASN A 1 569 ? -22.932 1.537 40.862 1.00 90.81 569 ASN A C 1
ATOM 4586 O O . ASN A 1 569 ? -23.192 0.589 41.609 1.00 90.81 569 ASN A O 1
ATOM 4590 N N . PRO A 1 570 ? -23.807 2.556 40.707 1.00 85.19 570 PRO A N 1
ATOM 4591 C CA . PRO A 1 570 ? -25.053 2.653 41.473 1.00 85.19 570 PRO A CA 1
ATOM 4592 C C . PRO A 1 570 ? -26.009 1.464 41.301 1.00 85.19 570 PRO A C 1
ATOM 4594 O O . PRO A 1 570 ? -26.659 1.068 42.267 1.00 85.19 570 PRO A O 1
ATOM 4597 N N . LEU A 1 571 ? -26.091 0.869 40.102 1.00 84.44 571 LEU A N 1
ATOM 4598 C CA . LEU A 1 571 ? -26.920 -0.318 39.863 1.00 84.44 571 LEU A CA 1
ATOM 4599 C C . LEU A 1 571 ? -26.389 -1.506 40.657 1.00 84.44 571 LEU A C 1
ATOM 4601 O O . LEU A 1 571 ? -27.176 -2.185 41.304 1.00 84.44 571 LEU A O 1
ATOM 4605 N N . ILE A 1 572 ? -25.076 -1.732 40.653 1.00 90.69 572 ILE A N 1
ATOM 4606 C CA . ILE A 1 572 ? -24.455 -2.837 41.393 1.00 90.69 572 ILE A CA 1
ATOM 4607 C C . ILE A 1 572 ? -24.622 -2.651 42.907 1.00 90.69 572 ILE A C 1
ATOM 4609 O O . ILE A 1 572 ? -24.941 -3.610 43.609 1.00 90.69 572 ILE A O 1
ATOM 4613 N N . GLN A 1 573 ? -24.493 -1.421 43.413 1.00 89.25 573 GLN A N 1
ATOM 4614 C CA . GLN A 1 573 ? -24.718 -1.115 44.831 1.00 89.25 573 GLN A CA 1
ATOM 4615 C C . GLN A 1 573 ? -26.170 -1.337 45.270 1.00 89.25 573 GLN A C 1
ATOM 4617 O O . GLN A 1 573 ? -26.413 -1.891 46.344 1.00 89.25 573 GLN A O 1
ATOM 4622 N N . GLU A 1 574 ? -27.146 -0.926 44.458 1.00 85.12 574 GLU A N 1
ATOM 4623 C CA . GLU A 1 574 ? -28.561 -1.178 44.750 1.00 85.12 574 GLU A CA 1
ATOM 4624 C C . GLU A 1 574 ? -28.915 -2.661 44.590 1.00 85.12 574 GLU A C 1
ATOM 4626 O O . GLU A 1 574 ? -29.658 -3.214 45.403 1.00 85.12 574 GLU A O 1
ATOM 4631 N N . LEU A 1 575 ? -28.326 -3.340 43.603 1.00 85.56 575 LEU A N 1
ATOM 4632 C CA . LEU A 1 575 ? -28.523 -4.768 43.382 1.00 85.56 575 LEU A CA 1
ATOM 4633 C C . LEU A 1 575 ? -27.993 -5.605 44.551 1.00 85.56 575 LEU A C 1
ATOM 4635 O O . LEU A 1 575 ? -28.650 -6.560 44.966 1.00 85.56 575 LEU A O 1
ATOM 4639 N N . ALA A 1 576 ? -26.860 -5.218 45.143 1.00 88.75 576 ALA A N 1
ATOM 4640 C CA . ALA A 1 576 ? -26.307 -5.865 46.335 1.00 88.75 576 ALA A CA 1
ATOM 4641 C C . ALA A 1 576 ? -27.289 -5.870 47.525 1.00 88.75 576 ALA A C 1
ATOM 4643 O O . ALA A 1 576 ? -27.254 -6.772 48.358 1.00 88.75 576 ALA A O 1
ATOM 4644 N N . ARG A 1 577 ? -28.212 -4.898 47.577 1.00 86.19 577 ARG A N 1
ATOM 4645 C CA . ARG A 1 577 ? -29.250 -4.766 48.617 1.00 86.19 577 ARG A CA 1
ATOM 4646 C C . ARG A 1 577 ? -30.603 -5.364 48.215 1.00 86.19 577 ARG A C 1
ATOM 4648 O O . ARG A 1 577 ? -31.527 -5.393 49.032 1.00 86.19 577 ARG A O 1
ATOM 4655 N N . ALA A 1 578 ? -30.755 -5.785 46.961 1.00 80.38 578 ALA A N 1
ATOM 4656 C CA . ALA A 1 578 ? -31.984 -6.381 46.455 1.00 80.38 578 ALA A CA 1
ATOM 4657 C C . ALA A 1 578 ? -32.197 -7.798 47.018 1.00 80.38 578 ALA A C 1
ATOM 4659 O O . ALA A 1 578 ? -31.325 -8.380 47.658 1.00 80.38 578 ALA A O 1
ATOM 4660 N N . ASN A 1 579 ? -33.383 -8.375 46.793 1.00 80.06 579 ASN A N 1
ATOM 4661 C CA . ASN A 1 579 ? -33.586 -9.783 47.142 1.00 80.06 579 ASN A CA 1
ATOM 4662 C C . ASN A 1 579 ? -32.820 -10.684 46.155 1.00 80.06 579 ASN A C 1
ATOM 4664 O O . ASN A 1 579 ? -32.559 -10.301 45.015 1.00 80.06 579 ASN A O 1
ATOM 4668 N N . PHE A 1 580 ? -32.521 -11.913 46.576 1.00 77.06 580 PHE A N 1
ATOM 4669 C CA . PHE A 1 580 ? -31.730 -12.846 45.774 1.00 77.06 580 PHE A CA 1
ATOM 4670 C C . PHE A 1 580 ? -32.370 -13.194 44.415 1.00 77.06 580 PHE A C 1
ATOM 4672 O O . PHE A 1 580 ? -31.663 -13.443 43.445 1.00 77.06 580 PHE A O 1
ATOM 4679 N N . ALA A 1 581 ? -33.705 -13.176 44.300 1.00 69.50 581 ALA A N 1
ATOM 4680 C CA . ALA A 1 581 ? -34.384 -13.454 43.032 1.00 69.50 581 ALA A CA 1
ATOM 4681 C C . ALA A 1 581 ? -34.141 -12.350 41.987 1.00 69.50 581 ALA A C 1
ATOM 4683 O O . ALA A 1 581 ? -33.914 -12.656 40.816 1.00 69.50 581 ALA A O 1
ATOM 4684 N N . ASP A 1 582 ? -34.142 -11.086 42.413 1.00 72.19 582 ASP A N 1
ATOM 4685 C CA . ASP A 1 582 ? -33.809 -9.944 41.560 1.00 72.19 582 ASP A CA 1
ATOM 4686 C C . ASP A 1 582 ? -32.316 -9.967 41.189 1.00 72.19 582 ASP A C 1
ATOM 4688 O O . ASP A 1 582 ? -31.972 -9.776 40.022 1.00 72.19 582 ASP A O 1
ATOM 4692 N N . GLN A 1 583 ? -31.437 -10.307 42.143 1.00 79.69 583 GLN A N 1
ATOM 4693 C CA . GLN A 1 583 ? -30.002 -10.508 41.895 1.00 79.69 583 GLN A CA 1
ATOM 4694 C C . GLN A 1 583 ? -29.755 -11.557 40.806 1.00 79.69 583 GLN A C 1
ATOM 4696 O O . GLN A 1 583 ? -29.051 -11.276 39.840 1.00 79.69 583 GLN A O 1
ATOM 4701 N N . LEU A 1 584 ? -30.401 -12.727 40.892 1.00 70.75 584 LEU A N 1
ATOM 4702 C CA . LEU A 1 584 ? -30.277 -13.795 39.893 1.00 70.75 584 LEU A CA 1
ATOM 4703 C C . LEU A 1 584 ? -30.602 -13.323 38.474 1.00 70.75 584 LEU A C 1
ATOM 4705 O O . LEU A 1 584 ? -29.872 -13.648 37.540 1.00 70.75 584 LEU A O 1
ATOM 4709 N N . GLN A 1 585 ? -31.705 -12.595 38.298 1.00 64.75 585 GLN A N 1
ATOM 4710 C CA . GLN A 1 585 ? -32.160 -12.179 36.969 1.00 64.75 585 GLN A CA 1
ATOM 4711 C C . GLN A 1 585 ? -31.293 -11.058 36.394 1.00 64.75 585 GLN A C 1
ATOM 4713 O O . GLN A 1 585 ? -30.949 -11.086 35.214 1.00 64.75 585 GLN A O 1
ATOM 4718 N N . ILE A 1 586 ? -30.921 -10.083 37.222 1.00 73.88 586 ILE A N 1
ATOM 4719 C CA . ILE A 1 586 ? -30.188 -8.900 36.765 1.00 73.88 586 ILE A CA 1
ATOM 4720 C C . ILE A 1 586 ? -28.716 -9.236 36.518 1.00 73.88 586 ILE A C 1
ATOM 4722 O O . ILE A 1 586 ? -28.173 -8.811 35.502 1.00 73.88 586 ILE A O 1
ATOM 4726 N N . CYS A 1 587 ? -28.084 -10.060 37.361 1.00 79.12 587 CYS A N 1
ATOM 4727 C CA . CYS A 1 587 ? -26.728 -10.558 37.109 1.00 79.12 587 CYS A CA 1
ATOM 4728 C C . CYS A 1 587 ? -26.646 -11.334 35.785 1.00 79.12 587 CYS A C 1
ATOM 4730 O O . CYS A 1 587 ? -25.743 -11.089 34.985 1.00 79.12 587 CYS A O 1
ATOM 4732 N N . LEU A 1 588 ? -27.620 -12.213 35.514 1.00 71.69 588 LEU A N 1
ATOM 4733 C CA . LEU A 1 588 ? -27.703 -12.935 34.242 1.00 71.69 588 LEU A CA 1
ATOM 4734 C C . LEU A 1 588 ? -27.865 -11.977 33.056 1.00 71.69 588 LEU A C 1
ATOM 4736 O O . LEU A 1 588 ? -27.225 -12.146 32.020 1.00 71.69 588 LEU A O 1
ATOM 4740 N N . ALA A 1 589 ? -28.709 -10.958 33.201 1.00 67.75 589 ALA A N 1
ATOM 4741 C CA . ALA A 1 589 ? -28.921 -9.984 32.146 1.00 67.75 589 ALA A CA 1
ATOM 4742 C C . ALA A 1 589 ? -27.675 -9.141 31.863 1.00 67.75 589 ALA A C 1
ATOM 4744 O O . ALA A 1 589 ? -27.349 -8.943 30.695 1.00 67.75 589 ALA A O 1
ATOM 4745 N N . LEU A 1 590 ? -26.959 -8.686 32.896 1.00 77.75 590 LEU A N 1
ATOM 4746 C CA . LEU A 1 590 ? -25.691 -7.969 32.738 1.00 77.75 590 LEU A CA 1
ATOM 4747 C C . LEU A 1 590 ? -24.673 -8.826 31.979 1.00 77.75 590 LEU A C 1
ATOM 4749 O O . LEU A 1 590 ? -24.093 -8.359 31.004 1.00 77.75 590 LEU A O 1
ATOM 4753 N N . TYR A 1 591 ? -24.535 -10.099 32.358 1.00 78.00 591 TYR A N 1
ATOM 4754 C CA . TYR A 1 591 ? -23.647 -11.038 31.675 1.00 78.00 591 TYR A CA 1
ATOM 4755 C C . TYR A 1 591 ? -24.028 -11.242 30.201 1.00 78.00 591 TYR A C 1
ATOM 4757 O O . TYR A 1 591 ? -23.190 -11.081 29.316 1.00 78.00 591 TYR A O 1
ATOM 4765 N N . ASN A 1 592 ? -25.302 -11.525 29.914 1.00 70.56 592 ASN A N 1
ATOM 4766 C CA . ASN A 1 592 ? -25.781 -11.715 28.541 1.00 70.56 592 ASN A CA 1
ATOM 4767 C C . ASN A 1 592 ? -25.608 -10.450 27.692 1.00 70.56 592 ASN A C 1
ATOM 4769 O O . ASN A 1 592 ? -25.322 -10.539 26.500 1.00 70.56 592 ASN A O 1
ATOM 4773 N N . THR A 1 593 ? -25.754 -9.276 28.306 1.00 70.12 593 THR A N 1
ATOM 4774 C CA . THR A 1 593 ? -25.551 -7.985 27.641 1.00 70.12 593 THR A CA 1
ATOM 4775 C C . THR A 1 593 ? -24.084 -7.792 27.267 1.00 70.12 593 THR A C 1
ATOM 4777 O O . THR A 1 593 ? -23.795 -7.471 26.117 1.00 70.12 593 THR A O 1
ATOM 4780 N N . SER A 1 594 ? -23.154 -8.049 28.192 1.00 75.38 594 SER A N 1
ATOM 4781 C CA . SER A 1 594 ? -21.715 -8.008 27.906 1.00 75.38 594 SER A CA 1
ATOM 4782 C C . SER A 1 594 ? -21.314 -9.029 26.839 1.00 75.38 594 SER A C 1
ATOM 4784 O O . SER A 1 594 ? -20.540 -8.706 25.943 1.00 75.38 594 SER A O 1
ATOM 4786 N N . PHE A 1 595 ? -21.888 -10.233 26.881 1.00 72.88 595 PHE A N 1
ATOM 4787 C CA . PHE A 1 595 ? -21.662 -11.268 25.874 1.00 72.88 595 PHE A CA 1
ATOM 4788 C C . PHE A 1 595 ? -22.134 -10.848 24.479 1.00 72.88 595 PHE A C 1
ATOM 4790 O O . PHE A 1 595 ? -21.411 -11.026 23.502 1.00 72.88 595 PHE A O 1
ATOM 4797 N N . MET A 1 596 ? -23.320 -10.245 24.380 1.00 68.81 596 MET A N 1
ATOM 4798 C CA . MET A 1 596 ? -23.835 -9.715 23.117 1.00 68.81 596 MET A CA 1
ATOM 4799 C C . MET A 1 596 ? -23.015 -8.534 22.609 1.00 68.81 596 MET A C 1
ATOM 4801 O O . MET A 1 596 ? -22.710 -8.479 21.423 1.00 68.81 596 MET A O 1
ATOM 4805 N N . ALA A 1 597 ? -22.584 -7.632 23.488 1.00 64.94 597 ALA A N 1
ATOM 4806 C CA . ALA A 1 597 ? -21.731 -6.515 23.100 1.00 64.94 597 ALA A CA 1
ATOM 4807 C C . ALA A 1 597 ? -20.348 -6.974 22.599 1.00 64.94 597 ALA A C 1
ATOM 4809 O O . ALA A 1 597 ? -19.756 -6.326 21.743 1.00 64.94 597 ALA A O 1
ATOM 4810 N N . ALA A 1 598 ? -19.850 -8.125 23.046 1.00 64.44 598 ALA A N 1
ATOM 4811 C CA . ALA A 1 598 ? -18.591 -8.684 22.566 1.00 64.44 598 ALA A CA 1
ATOM 4812 C C . ALA A 1 598 ? -18.697 -9.399 21.196 1.00 64.44 598 ALA A C 1
ATOM 4814 O O . ALA A 1 598 ? -17.685 -9.889 20.682 1.00 64.44 598 ALA A O 1
ATOM 4815 N N . VAL A 1 599 ? -19.888 -9.465 20.579 1.00 67.00 599 VAL A N 1
ATOM 4816 C CA . VAL A 1 599 ? -20.085 -10.073 19.251 1.00 67.00 599 VAL A CA 1
ATOM 4817 C C . VAL A 1 599 ? -19.507 -9.159 18.148 1.00 67.00 599 VAL A C 1
ATOM 4819 O O . VAL A 1 599 ? -19.878 -7.982 18.075 1.00 67.00 599 VAL A O 1
ATOM 4822 N N . PRO A 1 600 ? -18.653 -9.673 17.234 1.00 55.44 600 PRO A N 1
ATOM 4823 C CA . PRO A 1 600 ? -17.895 -8.850 16.279 1.00 55.44 600 PRO A CA 1
ATOM 4824 C C . PRO A 1 600 ? -18.721 -8.008 15.286 1.00 55.44 600 PRO A C 1
ATOM 4826 O O . PRO A 1 600 ? -18.202 -7.028 14.759 1.00 55.44 600 PRO A O 1
ATOM 4829 N N . ASN A 1 601 ? -19.991 -8.355 15.035 1.00 55.03 601 ASN A N 1
ATOM 4830 C CA . ASN A 1 601 ? -20.805 -7.786 13.945 1.00 55.03 601 ASN A CA 1
ATOM 4831 C C . ASN A 1 601 ? -21.825 -6.706 14.365 1.00 55.03 601 ASN A C 1
ATOM 4833 O O . ASN A 1 601 ? -22.573 -6.230 13.515 1.00 55.03 601 ASN A O 1
ATOM 4837 N N . LEU A 1 602 ? -21.885 -6.318 15.642 1.00 53.28 602 LEU A N 1
ATOM 4838 C CA . LEU A 1 602 ? -22.703 -5.178 16.092 1.00 53.28 602 LEU A CA 1
ATOM 4839 C C . LEU A 1 602 ? -21.920 -3.868 15.917 1.00 53.28 602 LEU A C 1
ATOM 4841 O O . LEU A 1 602 ? -20.710 -3.854 16.124 1.00 53.28 602 LEU A O 1
ATOM 4845 N N . LYS A 1 603 ? -22.564 -2.753 15.550 1.00 48.81 603 LYS A N 1
ATOM 4846 C CA . LYS A 1 603 ? -21.876 -1.447 15.492 1.00 48.81 603 LYS A CA 1
ATOM 4847 C C . LYS A 1 603 ? -21.637 -0.902 16.902 1.00 48.81 603 LYS A C 1
ATOM 4849 O O . LYS A 1 603 ? -22.431 -1.147 17.806 1.00 48.81 603 LYS A O 1
ATOM 4854 N N . ASP A 1 604 ? -20.603 -0.081 17.092 1.00 48.09 604 ASP A N 1
ATOM 4855 C CA . ASP A 1 604 ? -20.250 0.484 18.411 1.00 48.09 604 ASP A CA 1
ATOM 4856 C C . ASP A 1 604 ? -21.384 1.267 19.080 1.00 48.09 604 ASP A C 1
ATOM 4858 O O . ASP A 1 604 ? -21.628 1.119 20.277 1.00 48.09 604 ASP A O 1
ATOM 4862 N N . ALA A 1 605 ? -22.127 2.055 18.298 1.00 42.50 605 ALA A N 1
ATOM 4863 C CA . ALA A 1 605 ? -23.296 2.777 18.792 1.00 42.50 605 ALA A CA 1
ATOM 4864 C C . ALA A 1 605 ? -24.397 1.815 19.273 1.00 42.50 605 ALA A C 1
ATOM 4866 O O . ALA A 1 605 ? -24.967 2.021 20.340 1.00 42.50 605 ALA A O 1
ATOM 4867 N N . GLU A 1 606 ? -24.644 0.732 18.530 1.00 44.69 606 GLU A N 1
ATOM 4868 C CA . GLU A 1 606 ? -25.643 -0.288 18.868 1.00 44.69 606 GLU A CA 1
ATOM 4869 C C . GLU A 1 606 ? -25.239 -1.023 20.158 1.00 44.69 606 GLU A C 1
ATOM 4871 O O . GLU A 1 606 ? -26.059 -1.165 21.066 1.00 44.69 606 GLU A O 1
ATOM 4876 N N . ARG A 1 607 ? -23.955 -1.392 20.298 1.00 52.81 607 ARG A N 1
ATOM 4877 C CA . ARG A 1 607 ? -23.390 -2.003 21.517 1.00 52.81 607 ARG A CA 1
ATOM 4878 C C . ARG A 1 607 ? -23.605 -1.125 22.752 1.00 52.81 607 ARG A C 1
ATOM 4880 O O . ARG A 1 607 ? -24.105 -1.604 23.772 1.00 52.81 607 ARG A O 1
ATOM 4887 N N . LYS A 1 608 ? -23.278 0.167 22.650 1.00 49.28 608 LYS A N 1
ATOM 4888 C CA . LYS A 1 608 ? -23.423 1.138 23.744 1.00 49.28 608 LYS A CA 1
ATOM 4889 C C . LYS A 1 608 ? -24.889 1.361 24.130 1.00 49.28 608 LYS A C 1
ATOM 4891 O O . LYS A 1 608 ? -25.226 1.319 25.311 1.00 49.28 608 LYS A O 1
ATOM 4896 N N . THR A 1 609 ? -25.777 1.519 23.148 1.00 43.72 609 THR A N 1
ATOM 4897 C CA . THR A 1 609 ? -27.214 1.723 23.386 1.00 43.72 609 THR A CA 1
ATOM 4898 C C . THR A 1 609 ? -27.879 0.516 24.045 1.00 43.72 609 THR A C 1
ATOM 4900 O O . THR A 1 609 ? -28.702 0.704 24.946 1.00 43.72 609 THR A O 1
ATOM 4903 N N . ILE A 1 610 ? -27.521 -0.712 23.643 1.00 50.19 610 ILE A N 1
ATOM 4904 C CA . ILE A 1 610 ? -28.001 -1.947 24.285 1.00 50.19 610 ILE A CA 1
ATOM 4905 C C . ILE A 1 610 ? -27.627 -1.936 25.775 1.00 50.19 610 ILE A C 1
ATOM 4907 O O . ILE A 1 610 ? -28.479 -2.158 26.638 1.00 50.19 610 ILE A O 1
ATOM 4911 N N . TYR A 1 611 ? -26.369 -1.621 26.077 1.00 51.00 611 TYR A N 1
ATOM 4912 C CA . TYR A 1 611 ? -25.826 -1.658 27.431 1.00 51.00 611 TYR A CA 1
ATOM 4913 C C . TYR A 1 611 ? -26.419 -0.577 28.358 1.00 51.00 611 TYR A C 1
ATOM 4915 O O . TYR A 1 611 ? -26.824 -0.871 29.489 1.00 51.00 611 TYR A O 1
ATOM 4923 N N . GLU A 1 612 ? -26.553 0.661 27.874 1.00 48.09 612 GLU A N 1
ATOM 4924 C CA . GLU A 1 612 ? -27.134 1.777 28.637 1.00 48.09 612 GLU A CA 1
ATOM 4925 C C . GLU A 1 612 ? -28.643 1.592 28.875 1.00 48.09 612 GLU A C 1
ATOM 4927 O O . GLU A 1 612 ? -29.114 1.728 30.006 1.00 48.09 612 GLU A O 1
ATOM 4932 N N . SER A 1 613 ? -29.400 1.198 27.842 1.00 41.59 613 SER A N 1
ATOM 4933 C CA . SER A 1 613 ? -30.864 1.060 27.921 1.00 41.59 613 SER A CA 1
ATOM 4934 C C . SER A 1 613 ? -31.298 -0.013 28.920 1.00 41.59 613 SER A C 1
ATOM 4936 O O . SER A 1 613 ? -32.250 0.178 29.679 1.00 41.59 613 SER A O 1
ATOM 4938 N N . ILE A 1 614 ? -30.594 -1.146 28.937 1.00 51.78 614 ILE A N 1
ATOM 4939 C CA . ILE A 1 614 ? -30.876 -2.258 29.849 1.00 51.78 614 ILE A CA 1
ATOM 4940 C C . ILE A 1 614 ? -30.555 -1.851 31.297 1.00 51.78 614 ILE A C 1
ATOM 4942 O O . ILE A 1 614 ? -31.350 -2.098 32.208 1.00 51.78 614 ILE A O 1
ATOM 4946 N N . SER A 1 615 ? -29.441 -1.146 31.507 1.00 47.47 615 SER A N 1
ATOM 4947 C CA . SER A 1 615 ? -29.030 -0.650 32.826 1.00 47.47 615 SER A CA 1
ATOM 4948 C C . SER A 1 615 ? -30.044 0.337 33.419 1.00 47.47 615 SER A C 1
ATOM 4950 O O . SER A 1 615 ? -30.393 0.237 34.598 1.00 47.47 615 SER A O 1
ATOM 4952 N N . THR A 1 616 ? -30.588 1.251 32.607 1.00 44.81 616 THR A N 1
ATOM 4953 C CA . THR A 1 616 ? -31.625 2.205 33.038 1.00 44.81 616 THR A CA 1
ATOM 4954 C C . THR A 1 616 ? -32.940 1.515 33.409 1.00 44.81 616 THR A C 1
ATOM 4956 O O . THR A 1 616 ? -33.559 1.877 34.414 1.00 44.81 616 THR A O 1
ATOM 4959 N N . VAL A 1 617 ? -33.359 0.495 32.651 1.00 44.94 617 VAL A N 1
ATOM 4960 C CA . VAL A 1 617 ? -34.574 -0.283 32.952 1.00 44.94 617 VAL A CA 1
ATOM 4961 C C . VAL A 1 617 ? -34.439 -1.015 34.286 1.00 44.94 617 VAL A C 1
ATOM 4963 O O . VAL A 1 617 ? -35.355 -0.955 35.111 1.00 44.94 617 VAL A O 1
ATOM 4966 N N . TYR A 1 618 ? -33.289 -1.642 34.543 1.00 54.75 618 TYR A N 1
ATOM 4967 C CA . TYR A 1 618 ? -33.052 -2.318 35.817 1.00 54.75 618 TYR A CA 1
ATOM 4968 C C . TYR A 1 618 ? -33.004 -1.346 36.998 1.00 54.75 618 TYR A C 1
ATOM 4970 O O . TYR A 1 618 ? -33.649 -1.605 38.014 1.00 54.75 618 TYR A O 1
ATOM 4978 N N . LEU A 1 619 ? -32.338 -0.197 36.849 1.00 48.06 619 LEU A N 1
ATOM 4979 C CA . LEU A 1 619 ? -32.308 0.859 37.868 1.00 48.06 619 LEU A CA 1
ATOM 4980 C C . LEU A 1 619 ? -33.706 1.408 38.191 1.00 48.06 619 LEU A C 1
ATOM 4982 O O . LEU A 1 619 ? -34.058 1.588 39.361 1.00 48.06 619 LEU A O 1
ATOM 4986 N N . SER A 1 620 ? -34.531 1.656 37.172 1.00 43.25 620 SER A N 1
ATOM 4987 C CA . SER A 1 620 ? -35.894 2.167 37.356 1.00 43.25 620 SER A CA 1
ATOM 4988 C C . SER A 1 620 ? -36.806 1.133 38.029 1.00 43.25 620 SER A C 1
ATOM 4990 O O . SER A 1 620 ? -37.534 1.465 38.964 1.00 43.25 620 SER A O 1
ATOM 4992 N N . ALA A 1 621 ? -36.723 -0.138 37.624 1.00 49.00 621 ALA A N 1
ATOM 4993 C CA . ALA A 1 621 ? -37.504 -1.216 38.229 1.00 49.00 621 ALA A CA 1
ATOM 4994 C C . ALA A 1 621 ? -37.113 -1.469 39.697 1.00 49.00 621 ALA A C 1
ATOM 4996 O O . ALA A 1 621 ? -37.989 -1.611 40.552 1.00 49.00 621 ALA A O 1
ATOM 4997 N N . LEU A 1 622 ? -35.810 -1.471 40.001 1.00 53.09 622 LEU A N 1
ATOM 4998 C CA . LEU A 1 622 ? -35.296 -1.655 41.360 1.00 53.09 622 LEU A CA 1
ATOM 4999 C C . LEU A 1 622 ? -35.684 -0.495 42.280 1.00 53.09 622 LEU A C 1
ATOM 5001 O O . LEU A 1 622 ? -36.201 -0.740 43.367 1.00 53.09 622 LEU A O 1
ATOM 5005 N N . SER A 1 623 ? -35.493 0.753 41.838 1.00 50.72 623 SER A N 1
ATOM 5006 C CA . SER A 1 623 ? -35.821 1.952 42.629 1.00 50.72 623 SER A CA 1
ATOM 5007 C C . SER A 1 623 ? -37.322 2.084 42.927 1.00 50.72 623 SER A C 1
ATOM 5009 O O . SER A 1 623 ? -37.724 2.481 44.028 1.00 50.72 623 SER A O 1
ATOM 5011 N N . LYS A 1 624 ? -38.187 1.689 41.984 1.00 48.19 624 LYS A N 1
ATOM 5012 C CA . LYS A 1 624 ? -39.642 1.665 42.194 1.00 48.19 624 LYS A CA 1
ATOM 5013 C C . LYS A 1 624 ? -40.047 0.561 43.181 1.00 48.19 624 LYS A C 1
ATOM 5015 O O . LYS A 1 624 ? -40.780 0.831 44.127 1.00 48.19 624 LYS A O 1
ATOM 5020 N N . ALA A 1 625 ? -39.468 -0.637 43.065 1.00 50.72 625 ALA A N 1
ATOM 5021 C CA . ALA A 1 625 ? -39.710 -1.735 44.003 1.00 50.72 625 ALA A CA 1
ATOM 5022 C C . ALA A 1 625 ? -39.224 -1.435 45.438 1.00 50.72 625 ALA A C 1
ATOM 5024 O O . ALA A 1 625 ? -39.878 -1.826 46.408 1.00 50.72 625 ALA A O 1
ATOM 5025 N N . THR A 1 626 ? -38.103 -0.725 45.615 1.00 48.91 626 THR A N 1
ATOM 5026 C CA . THR A 1 626 ? -37.621 -0.307 46.947 1.00 48.91 626 THR A CA 1
ATOM 5027 C C . THR A 1 626 ? -38.434 0.845 47.542 1.00 48.91 626 THR A C 1
ATOM 5029 O O . THR A 1 626 ? -38.681 0.843 48.750 1.00 48.91 626 THR A O 1
ATOM 5032 N N . SER A 1 627 ? -38.907 1.801 46.734 1.00 49.28 627 SER A N 1
ATOM 5033 C CA . SER A 1 627 ? -39.785 2.891 47.205 1.00 49.28 627 SER A CA 1
ATOM 5034 C C . SER A 1 627 ? -41.195 2.416 47.593 1.00 49.28 627 SER A C 1
ATOM 5036 O O . SER A 1 627 ? -41.725 2.841 48.625 1.00 49.28 627 SER A O 1
ATOM 5038 N N . GLU A 1 628 ? -41.770 1.464 46.852 1.00 46.16 628 GLU A N 1
ATOM 5039 C CA . GLU A 1 628 ? -43.034 0.795 47.199 1.00 46.16 628 GLU A CA 1
ATOM 5040 C C . GLU A 1 628 ? -42.893 -0.074 48.465 1.00 46.16 628 GLU A C 1
ATOM 5042 O O . GLU A 1 628 ? -43.822 -0.161 49.269 1.00 46.16 628 GLU A O 1
ATOM 5047 N N . ARG A 1 629 ? -41.709 -0.655 48.726 1.00 50.81 629 ARG A N 1
ATOM 5048 C CA . ARG A 1 629 ? -41.399 -1.341 50.001 1.00 50.81 629 ARG A CA 1
ATOM 5049 C C . ARG A 1 629 ? -41.263 -0.389 51.191 1.00 50.81 629 ARG A C 1
ATOM 5051 O O . ARG A 1 629 ? -41.719 -0.722 52.280 1.00 50.81 629 ARG A O 1
ATOM 5058 N N . ARG A 1 630 ? -40.669 0.796 51.007 1.00 43.94 630 ARG A N 1
ATOM 5059 C CA . ARG A 1 630 ? -40.571 1.804 52.081 1.00 43.94 630 ARG A CA 1
ATOM 5060 C C . ARG A 1 630 ? -41.947 2.336 52.484 1.00 43.94 630 ARG A C 1
ATOM 5062 O O . ARG A 1 630 ? -42.251 2.367 53.671 1.00 43.94 630 ARG A O 1
ATOM 5069 N N . THR A 1 631 ? -42.804 2.641 51.512 1.00 39.19 631 THR A N 1
ATOM 5070 C CA . THR A 1 631 ? -44.180 3.109 51.766 1.00 39.19 631 THR A CA 1
ATOM 5071 C C . THR A 1 631 ? -45.077 2.026 52.374 1.00 39.19 631 THR A C 1
ATOM 5073 O O . THR A 1 631 ? -45.850 2.315 53.283 1.00 39.19 631 THR A O 1
ATOM 5076 N N . SER A 1 632 ? -44.928 0.761 51.965 1.00 38.81 632 SER A N 1
ATOM 5077 C CA . SER A 1 632 ? -45.658 -0.368 52.568 1.00 38.81 632 SER A CA 1
ATOM 5078 C C . SER A 1 632 ? -45.149 -0.774 53.962 1.00 38.81 632 SER A C 1
ATOM 5080 O O . SER A 1 632 ? -45.927 -1.298 54.761 1.00 38.81 632 SER A O 1
ATOM 5082 N N . SER A 1 633 ? -43.888 -0.475 54.304 1.00 36.53 633 SER A N 1
ATOM 5083 C CA . SER A 1 633 ? -43.339 -0.704 55.651 1.00 36.53 633 SER A CA 1
ATOM 5084 C C . SER A 1 633 ? -43.875 0.259 56.722 1.00 36.53 633 SER A C 1
ATOM 5086 O O . SER A 1 633 ? -43.848 -0.076 57.904 1.00 36.53 633 SER A O 1
ATOM 5088 N N . GLU A 1 634 ? -44.446 1.404 56.326 1.00 38.06 634 GLU A N 1
ATOM 5089 C CA . GLU A 1 634 ? -45.090 2.352 57.249 1.00 38.06 634 GLU A CA 1
ATOM 5090 C C . GLU A 1 634 ? -46.580 2.043 57.502 1.00 38.06 634 GLU A C 1
ATOM 5092 O O . GLU A 1 634 ? -47.181 2.647 58.388 1.00 38.06 634 GLU A O 1
ATOM 5097 N N . THR A 1 635 ? -47.197 1.087 56.784 1.00 35.53 635 THR A N 1
ATOM 5098 C CA . THR A 1 635 ? -48.662 0.874 56.843 1.00 35.53 635 THR A CA 1
ATOM 5099 C C . THR A 1 635 ? -49.184 -0.550 57.053 1.00 35.53 635 THR A C 1
ATOM 5101 O O . THR A 1 635 ? -50.390 -0.738 56.913 1.00 35.53 635 THR A O 1
ATOM 5104 N N . LYS A 1 636 ? -48.391 -1.553 57.459 1.00 32.78 636 LYS A N 1
ATOM 5105 C CA . LYS A 1 636 ? -48.972 -2.859 57.857 1.00 32.78 636 LYS A CA 1
ATOM 5106 C C . LYS A 1 636 ? -48.282 -3.536 59.048 1.00 32.78 636 LYS A C 1
ATOM 5108 O O . LYS A 1 636 ? -47.388 -4.362 58.894 1.00 32.78 636 LYS A O 1
ATOM 5113 N N . LYS A 1 637 ? -48.813 -3.272 60.250 1.00 33.06 637 LYS A N 1
ATOM 5114 C CA . LYS A 1 637 ? -49.215 -4.370 61.145 1.00 33.06 637 LYS A CA 1
ATOM 5115 C C . LYS A 1 637 ? -50.525 -4.910 60.575 1.00 33.06 637 LYS A C 1
ATOM 5117 O O . LYS A 1 637 ? -51.417 -4.120 60.296 1.00 33.06 637 LYS A O 1
ATOM 5122 N N . ASP A 1 638 ? -50.603 -6.227 60.483 1.00 34.97 638 ASP A N 1
ATOM 5123 C CA . ASP A 1 638 ? -51.740 -7.035 60.034 1.00 34.97 638 ASP A CA 1
ATOM 5124 C C . ASP A 1 638 ? -51.755 -7.392 58.535 1.00 34.97 638 ASP A C 1
ATOM 5126 O O . ASP A 1 638 ? -52.012 -6.568 57.659 1.00 34.97 638 ASP A O 1
ATOM 5130 N N . GLU A 1 639 ? -51.388 -8.653 58.275 1.00 31.33 639 GLU A N 1
ATOM 5131 C CA . GLU A 1 639 ? -52.051 -9.623 57.387 1.00 31.33 639 GLU A CA 1
ATOM 5132 C C . GLU A 1 639 ? -51.048 -10.661 56.864 1.00 31.33 639 GLU A C 1
ATOM 5134 O O . GLU A 1 639 ? -50.451 -10.546 55.794 1.00 31.33 639 GLU A O 1
ATOM 5139 N N . SER A 1 640 ? -50.912 -11.749 57.620 1.00 32.22 640 SER A N 1
ATOM 5140 C CA . SER A 1 640 ? -50.449 -13.033 57.109 1.00 32.22 640 SER A CA 1
ATOM 5141 C C . SER A 1 640 ? -51.594 -13.732 56.364 1.00 32.22 640 SER A C 1
ATOM 5143 O O . SER A 1 640 ? -52.409 -14.410 56.992 1.00 32.22 640 SER A O 1
ATOM 5145 N N . LYS A 1 641 ? -51.652 -13.617 55.033 1.00 27.22 641 LYS A N 1
ATOM 5146 C CA . LYS A 1 641 ? -52.327 -14.602 54.170 1.00 27.22 641 LYS A CA 1
ATOM 5147 C C . LYS A 1 641 ? -51.522 -14.823 52.882 1.00 27.22 641 LYS A C 1
ATOM 5149 O O . LYS A 1 641 ? -51.040 -13.853 52.302 1.00 27.22 641 LYS A O 1
ATOM 5154 N N . PRO A 1 642 ? -51.363 -16.078 52.426 1.00 30.53 642 PRO A N 1
ATOM 5155 C CA . PRO A 1 642 ? -50.688 -16.380 51.170 1.00 30.53 642 PRO A CA 1
ATOM 5156 C C . PRO A 1 642 ? -51.514 -15.838 49.998 1.00 30.53 642 PRO A C 1
ATOM 5158 O O . PRO A 1 642 ? -52.725 -16.050 49.947 1.00 30.53 642 PRO A O 1
ATOM 5161 N N . HIS A 1 643 ? -50.864 -15.138 49.063 1.00 30.53 643 HIS A N 1
ATOM 5162 C CA . HIS A 1 643 ? -51.505 -14.653 47.844 1.00 30.53 643 HIS A CA 1
ATOM 5163 C C . HIS A 1 643 ? -52.071 -15.833 47.041 1.00 30.53 643 HIS A C 1
ATOM 5165 O O . HIS A 1 643 ? -51.341 -16.597 46.408 1.00 30.53 643 HIS A O 1
ATOM 5171 N N . GLU A 1 644 ? -53.395 -15.973 47.088 1.00 27.80 644 GLU A N 1
ATOM 5172 C CA . GLU A 1 644 ? -54.177 -16.788 46.169 1.00 27.80 644 GLU A CA 1
ATOM 5173 C C . GLU A 1 644 ? -53.816 -16.441 44.721 1.00 27.80 644 GLU A C 1
ATOM 5175 O O . GLU A 1 644 ? -53.703 -15.270 44.352 1.00 27.80 644 GLU A O 1
ATOM 5180 N N . LYS A 1 645 ? -53.679 -17.478 43.885 1.00 32.94 645 LYS A N 1
ATOM 5181 C CA . LYS A 1 645 ? -53.644 -17.365 42.424 1.00 32.94 645 LYS A CA 1
ATOM 5182 C C . LYS A 1 645 ? -54.902 -16.625 41.956 1.00 32.94 645 LYS A C 1
ATOM 5184 O O . LYS A 1 645 ? -55.942 -17.247 41.741 1.00 32.94 645 LYS A O 1
ATOM 5189 N N . GLN A 1 646 ? -54.814 -15.309 41.784 1.00 31.52 646 GLN A N 1
ATOM 5190 C CA . GLN A 1 646 ? -55.875 -14.540 41.148 1.00 31.52 646 GLN A CA 1
ATOM 5191 C C . GLN A 1 646 ? -56.003 -15.007 39.695 1.00 31.52 646 GLN A C 1
ATOM 5193 O O . GLN A 1 646 ? -55.089 -14.850 38.884 1.00 31.52 646 GLN A O 1
ATOM 5198 N N . ARG A 1 647 ? -57.158 -15.602 39.374 1.00 29.30 647 ARG A N 1
ATOM 5199 C CA . ARG A 1 647 ? -57.654 -15.715 37.995 1.00 29.30 647 ARG A CA 1
ATOM 5200 C C . ARG A 1 647 ? -57.571 -14.332 37.327 1.00 29.30 647 ARG A C 1
ATOM 5202 O O . ARG A 1 647 ? -57.754 -13.334 38.027 1.00 29.30 647 ARG A O 1
ATOM 5209 N N . PRO A 1 648 ? -57.314 -14.241 36.009 1.00 35.84 648 PRO A N 1
ATOM 5210 C CA . PRO A 1 648 ? -57.265 -12.951 35.334 1.00 35.84 648 PRO A CA 1
ATOM 5211 C C . PRO A 1 648 ? -58.610 -12.253 35.542 1.00 35.84 648 PRO A C 1
ATOM 5213 O O . PRO A 1 648 ? -59.654 -12.802 35.190 1.00 35.84 648 PRO A O 1
ATOM 5216 N N . ALA A 1 649 ? -58.583 -11.085 36.189 1.00 39.97 649 ALA A N 1
ATOM 5217 C CA . ALA A 1 649 ? -59.762 -10.252 36.349 1.00 39.97 649 ALA A CA 1
ATOM 5218 C C . ALA A 1 649 ? -60.351 -9.999 34.959 1.00 39.97 649 ALA A C 1
ATOM 5220 O O . ALA A 1 649 ? -59.657 -9.531 34.056 1.00 39.97 649 ALA A O 1
ATOM 5221 N N . GLN A 1 650 ? -61.609 -10.392 34.796 1.00 43.31 650 GLN A N 1
ATOM 5222 C CA . GLN A 1 650 ? -62.414 -10.154 33.609 1.00 43.31 650 GLN A CA 1
ATOM 5223 C C . GLN A 1 650 ? -62.376 -8.643 33.336 1.00 43.31 650 GLN A C 1
ATOM 5225 O O . GLN A 1 650 ? -62.745 -7.858 34.208 1.00 43.31 650 GLN A O 1
ATOM 5230 N N . THR A 1 651 ? -61.840 -8.227 32.186 1.00 52.59 651 THR A N 1
ATOM 5231 C CA . THR A 1 651 ? -61.852 -6.818 31.779 1.00 52.59 651 THR A CA 1
ATOM 5232 C C . THR A 1 651 ? -63.310 -6.361 31.703 1.00 52.59 651 THR A C 1
ATOM 5234 O O . THR A 1 651 ? -64.164 -7.126 31.257 1.00 52.59 651 THR A O 1
ATOM 5237 N N . ASP A 1 652 ? -63.613 -5.139 32.154 1.00 63.88 652 ASP A N 1
ATOM 5238 C CA . ASP A 1 652 ? -64.960 -4.530 32.234 1.00 63.88 652 ASP A CA 1
ATOM 5239 C C . ASP A 1 652 ? -65.660 -4.348 30.857 1.00 63.88 652 ASP A C 1
ATOM 5241 O O . ASP A 1 652 ? -66.449 -3.426 30.663 1.00 63.88 652 ASP A O 1
ATOM 5245 N N . GLY A 1 653 ? -65.357 -5.175 29.853 1.00 76.00 653 GLY A N 1
ATOM 5246 C CA . GLY A 1 653 ? -65.825 -5.033 28.475 1.00 76.00 653 GLY A CA 1
ATOM 5247 C C . GLY A 1 653 ? -65.085 -3.954 27.675 1.00 76.00 653 GLY A C 1
ATOM 5248 O O . GLY A 1 653 ? -65.474 -3.660 26.543 1.00 76.00 653 GLY A O 1
ATOM 5249 N N . VAL A 1 654 ? -64.035 -3.363 28.258 1.00 89.19 654 VAL A N 1
ATOM 5250 C CA . VAL A 1 654 ? -63.168 -2.344 27.649 1.00 89.19 654 VAL A CA 1
ATOM 5251 C C . VAL A 1 654 ? -61.997 -3.008 26.933 1.00 89.19 654 VAL A C 1
ATOM 5253 O O . VAL A 1 654 ? -61.340 -3.878 27.501 1.00 89.19 654 VAL A O 1
ATOM 5256 N N . ILE A 1 655 ? -61.701 -2.540 25.721 1.00 93.50 655 ILE A N 1
ATOM 5257 C CA . ILE A 1 655 ? -60.525 -2.960 24.955 1.00 93.50 655 ILE A CA 1
ATOM 5258 C C . ILE A 1 655 ? -59.266 -2.306 25.525 1.00 93.50 655 ILE A C 1
ATOM 5260 O O . ILE A 1 655 ? -59.181 -1.077 25.600 1.00 93.50 655 ILE A O 1
ATOM 5264 N N . THR A 1 656 ? -58.284 -3.125 25.898 1.00 92.56 656 THR A N 1
ATOM 5265 C CA . THR A 1 656 ? -56.984 -2.660 26.404 1.00 92.56 656 THR A CA 1
ATOM 5266 C C . THR A 1 656 ? -55.894 -2.810 25.344 1.00 92.56 656 THR A C 1
ATOM 5268 O O . THR A 1 656 ? -55.678 -3.902 24.828 1.00 92.56 656 THR A O 1
ATOM 5271 N N . VAL A 1 657 ? -55.169 -1.733 25.053 1.00 93.12 657 VAL A N 1
ATOM 5272 C CA . VAL A 1 657 ? -54.048 -1.702 24.107 1.00 93.12 657 VAL A CA 1
ATOM 5273 C C . VAL A 1 657 ? -52.747 -1.544 24.888 1.00 93.12 657 VAL A C 1
ATOM 5275 O O . VAL A 1 657 ? -52.541 -0.523 25.541 1.00 93.12 657 VAL A O 1
ATOM 5278 N N . PHE A 1 658 ? -51.866 -2.543 24.849 1.00 93.06 658 PHE A N 1
ATOM 5279 C CA . PHE A 1 658 ? -50.555 -2.451 25.495 1.00 93.06 658 PHE A CA 1
ATOM 5280 C C . PHE A 1 658 ? -49.544 -1.811 24.542 1.00 93.06 658 PHE A C 1
ATOM 5282 O O . PHE A 1 658 ? -49.279 -2.343 23.463 1.00 93.06 658 PHE A O 1
ATOM 5289 N N . MET A 1 659 ? -49.014 -0.650 24.929 1.00 93.00 659 MET A N 1
ATOM 5290 C CA . MET A 1 659 ? -48.015 0.075 24.153 1.00 93.00 659 MET A CA 1
ATOM 5291 C C . MET A 1 659 ? -46.605 -0.339 24.582 1.00 93.00 659 MET A C 1
ATOM 5293 O O . MET A 1 659 ? -46.177 -0.074 25.706 1.00 93.00 659 MET A O 1
ATOM 5297 N N . ILE A 1 660 ? -45.902 -0.965 23.645 1.00 89.81 660 ILE A N 1
ATOM 5298 C CA . ILE A 1 660 ? -44.513 -1.397 23.708 1.00 89.81 660 ILE A CA 1
ATOM 5299 C C . ILE A 1 660 ? -43.669 -0.288 23.073 1.00 89.81 660 ILE A C 1
ATOM 5301 O O . ILE A 1 660 ? -43.707 -0.061 21.865 1.00 89.81 660 ILE A O 1
ATOM 5305 N N . THR A 1 661 ? -42.929 0.446 23.892 1.00 86.50 661 THR A N 1
ATOM 5306 C CA . THR A 1 661 ? -42.157 1.617 23.459 1.00 86.50 661 THR A CA 1
ATOM 5307 C C . THR A 1 661 ? -40.833 1.667 24.212 1.00 86.50 661 THR A C 1
ATOM 5309 O O . THR A 1 661 ? -40.770 1.184 25.348 1.00 86.50 661 THR A O 1
ATOM 5312 N N . PRO A 1 662 ? -39.772 2.264 23.641 1.00 78.12 662 PRO A N 1
ATOM 5313 C CA . PRO A 1 662 ? -38.554 2.522 24.390 1.00 78.12 662 PRO A CA 1
ATOM 5314 C C . PRO A 1 662 ? -38.852 3.331 25.657 1.00 78.12 662 PRO A C 1
ATOM 5316 O O . PRO A 1 662 ? -39.649 4.272 25.649 1.00 78.12 662 PRO A O 1
ATOM 5319 N N . PHE A 1 663 ? -38.184 2.987 26.758 1.00 66.94 663 PHE A N 1
ATOM 5320 C CA . PHE A 1 663 ? -38.285 3.714 28.025 1.00 66.94 663 PHE A CA 1
ATOM 5321 C C . PHE A 1 663 ? -37.402 4.965 28.002 1.00 66.94 663 PHE A C 1
ATOM 5323 O O . PHE A 1 663 ? -36.412 5.059 28.722 1.00 66.94 663 PHE A O 1
ATOM 5330 N N . SER A 1 664 ? -37.756 5.916 27.141 1.00 74.25 664 SER A N 1
ATOM 5331 C CA . SER A 1 664 ? -37.055 7.188 26.984 1.00 74.25 664 SER A CA 1
ATOM 5332 C C . SER A 1 664 ? -38.045 8.345 26.898 1.00 74.25 664 SER A C 1
ATOM 5334 O O . SER A 1 664 ? -39.095 8.243 26.262 1.00 74.25 664 SER A O 1
ATOM 5336 N N . ASP A 1 665 ? -37.686 9.473 27.513 1.00 74.38 665 ASP A N 1
ATOM 5337 C CA . ASP A 1 665 ? -38.501 10.689 27.503 1.00 74.38 665 ASP A CA 1
ATOM 5338 C C . ASP A 1 665 ? -38.709 11.260 26.097 1.00 74.38 665 ASP A C 1
ATOM 5340 O O . ASP A 1 665 ? -39.716 11.928 25.850 1.00 74.38 665 ASP A O 1
ATOM 5344 N N . THR A 1 666 ? -37.822 10.923 25.157 1.00 79.00 666 THR A N 1
ATOM 5345 C CA . THR A 1 666 ? -37.956 11.252 23.733 1.00 79.00 666 THR A CA 1
ATOM 5346 C C . THR A 1 666 ? -39.278 10.742 23.148 1.00 79.00 666 THR A C 1
ATOM 5348 O O . THR A 1 666 ? -39.858 11.390 22.282 1.00 79.00 666 THR A O 1
ATOM 5351 N N . TYR A 1 667 ? -39.810 9.627 23.665 1.00 85.38 667 TYR A N 1
ATOM 5352 C CA . TYR A 1 667 ? -40.998 8.962 23.126 1.00 85.38 667 TYR A CA 1
ATOM 5353 C C . TYR A 1 667 ? -42.320 9.441 23.738 1.00 85.38 667 TYR A C 1
ATOM 5355 O O . TYR A 1 667 ? -43.387 9.051 23.265 1.00 85.38 667 TYR A O 1
ATOM 5363 N N . ARG A 1 668 ? -42.303 10.356 24.721 1.00 85.38 668 ARG A N 1
ATOM 5364 C CA . ARG A 1 668 ? -43.537 10.848 25.369 1.00 85.38 668 ARG A CA 1
ATOM 5365 C C . ARG A 1 668 ? -44.537 11.469 24.389 1.00 85.38 668 ARG A C 1
ATOM 5367 O O . ARG A 1 668 ? -45.740 11.308 24.574 1.00 85.38 668 ARG A O 1
ATOM 5374 N N . LYS A 1 669 ? -44.060 12.163 23.347 1.00 88.31 669 LYS A N 1
ATOM 5375 C CA . LYS A 1 669 ? -44.931 12.737 22.303 1.00 88.31 669 LYS A CA 1
ATOM 5376 C C . LYS A 1 669 ? -45.659 11.652 21.512 1.00 88.31 669 LYS A C 1
ATOM 5378 O O . LYS A 1 669 ? -46.847 11.788 21.240 1.00 88.31 669 LYS A O 1
ATOM 5383 N N . LEU A 1 670 ? -44.957 10.571 21.174 1.00 91.19 670 LEU A N 1
ATOM 5384 C CA . LEU A 1 670 ? -45.542 9.430 20.481 1.00 91.19 670 LEU A CA 1
ATOM 5385 C C . LEU A 1 670 ? -46.571 8.722 21.367 1.00 91.19 670 LEU A C 1
ATOM 5387 O O . LEU A 1 670 ? -47.664 8.410 20.907 1.00 91.19 670 LEU A O 1
ATOM 5391 N N . GLU A 1 671 ? -46.261 8.519 22.648 1.00 91.56 671 GLU A N 1
ATOM 5392 C CA . GLU A 1 671 ? -47.204 7.939 23.609 1.00 91.56 671 GLU A CA 1
ATOM 5393 C C . GLU A 1 671 ? -48.491 8.764 23.730 1.00 91.56 671 GLU A C 1
ATOM 5395 O O . GLU A 1 671 ? -49.592 8.209 23.703 1.00 91.56 671 GLU A O 1
ATOM 5400 N N . ALA A 1 672 ? -48.367 10.091 23.831 1.00 90.12 672 ALA A N 1
ATOM 5401 C CA . ALA A 1 672 ? -49.508 11.000 23.874 1.00 90.12 672 ALA A CA 1
ATOM 5402 C C . ALA A 1 672 ? -50.320 10.952 22.568 1.00 90.12 672 ALA A C 1
ATOM 5404 O O . ALA A 1 672 ? -51.545 10.825 22.609 1.00 90.12 672 ALA A O 1
ATOM 5405 N N . ALA A 1 673 ? -49.646 10.920 21.414 1.00 92.06 673 ALA A N 1
ATOM 5406 C CA . ALA A 1 673 ? -50.289 10.791 20.111 1.00 92.06 673 ALA A CA 1
ATOM 5407 C C . ALA A 1 673 ? -51.070 9.472 19.973 1.00 92.06 673 ALA A C 1
ATOM 5409 O O . ALA A 1 673 ? -52.231 9.485 19.563 1.00 92.06 673 ALA A O 1
ATOM 5410 N N . VAL A 1 674 ? -50.484 8.338 20.375 1.00 92.75 674 VAL A N 1
ATOM 5411 C CA . VAL A 1 674 ? -51.149 7.022 20.378 1.00 92.75 674 VAL A CA 1
ATOM 5412 C C . VAL A 1 674 ? -52.380 7.045 21.285 1.00 92.75 674 VAL A C 1
ATOM 5414 O O . VAL A 1 674 ? -53.456 6.612 20.870 1.00 92.75 674 VAL A O 1
ATOM 5417 N N . ARG A 1 675 ? -52.279 7.615 22.492 1.00 93.00 675 ARG A N 1
ATOM 5418 C CA . ARG A 1 675 ? -53.443 7.798 23.375 1.00 93.00 675 ARG A CA 1
ATOM 5419 C C . ARG A 1 675 ? -54.520 8.671 22.735 1.00 93.00 675 ARG A C 1
ATOM 5421 O O . ARG A 1 675 ? -55.694 8.319 22.784 1.00 93.00 675 ARG A O 1
ATOM 5428 N N . SER A 1 676 ? -54.137 9.782 22.107 1.00 90.94 676 SER A N 1
ATOM 5429 C CA . SER A 1 676 ? -55.043 10.719 21.422 1.00 90.94 676 SER A CA 1
ATOM 5430 C C . SER A 1 676 ? -55.793 10.066 20.256 1.00 90.94 676 SER A C 1
ATOM 5432 O O . SER A 1 676 ? -56.926 10.447 19.954 1.00 90.94 676 SER A O 1
ATOM 5434 N N . VAL A 1 677 ? -55.197 9.055 19.618 1.00 90.50 677 VAL A N 1
ATOM 5435 C CA . VAL A 1 677 ? -55.862 8.232 18.604 1.00 90.50 677 VAL A CA 1
ATOM 5436 C C . VAL A 1 677 ? -56.801 7.221 19.257 1.00 90.50 677 VAL A C 1
ATOM 5438 O O . VAL A 1 677 ? -58.001 7.283 19.018 1.00 90.50 677 VAL A O 1
ATOM 5441 N N . PHE A 1 678 ? -56.286 6.315 20.090 1.00 91.81 678 PHE A N 1
ATOM 5442 C CA . PHE A 1 678 ? -57.036 5.135 20.537 1.00 91.81 678 PHE A CA 1
ATOM 5443 C C . PHE A 1 678 ? -57.997 5.382 21.704 1.00 91.81 678 PHE A C 1
ATOM 5445 O O . PHE A 1 678 ? -58.998 4.680 21.822 1.00 91.81 678 PHE A O 1
ATOM 5452 N N . GLU A 1 679 ? -57.720 6.344 22.583 1.00 92.06 679 GLU A N 1
ATOM 5453 C CA . GLU A 1 679 ? -58.572 6.604 23.750 1.00 92.06 679 GLU A CA 1
ATOM 5454 C C . GLU A 1 679 ? -59.703 7.598 23.456 1.00 92.06 679 GLU A C 1
ATOM 5456 O O . GLU A 1 679 ? -60.661 7.684 24.218 1.00 92.06 679 GLU A O 1
ATOM 5461 N N . ALA A 1 680 ? -59.617 8.346 22.357 1.00 84.94 680 ALA A N 1
ATOM 5462 C CA . ALA A 1 680 ? -60.600 9.351 21.960 1.00 84.94 680 ALA A CA 1
ATOM 5463 C C . ALA A 1 680 ? -61.668 8.775 20.995 1.00 84.94 680 ALA A C 1
ATOM 5465 O O . ALA A 1 680 ? -61.547 7.626 20.552 1.00 84.94 680 ALA A O 1
ATOM 5466 N N . PRO A 1 681 ? -62.721 9.546 20.643 1.00 81.50 681 PRO A N 1
ATOM 5467 C CA . PRO A 1 681 ? -63.681 9.133 19.620 1.00 81.50 681 PRO A CA 1
ATOM 5468 C C . PRO A 1 681 ? -62.996 8.867 18.261 1.00 81.50 681 PRO A C 1
ATOM 5470 O O . PRO A 1 681 ? -62.122 9.654 17.862 1.00 81.50 681 PRO A O 1
ATOM 5473 N N . PRO A 1 682 ? -63.391 7.797 17.536 1.00 80.94 682 PRO A N 1
ATOM 5474 C CA . PRO A 1 682 ? -64.524 6.893 17.815 1.00 80.94 682 PRO A CA 1
ATOM 5475 C C . PRO A 1 682 ? -64.192 5.641 18.670 1.00 80.94 682 PRO A C 1
ATOM 5477 O O . PRO A 1 682 ? -65.081 4.827 18.953 1.00 80.94 682 PRO A O 1
ATOM 5480 N N . TYR A 1 683 ? -62.938 5.447 19.098 1.00 88.44 683 TYR A N 1
ATOM 5481 C CA . TYR A 1 683 ? -62.453 4.159 19.622 1.00 88.44 683 TYR A CA 1
ATOM 5482 C C . TYR A 1 683 ? -62.618 3.930 21.114 1.00 88.44 683 TYR A C 1
ATOM 5484 O O . TYR A 1 683 ? -62.979 2.817 21.500 1.00 88.44 683 TYR A O 1
ATOM 5492 N N . TYR A 1 684 ? -62.387 4.934 21.961 1.00 90.19 684 TYR A N 1
ATOM 5493 C CA . TYR A 1 684 ? -62.523 4.791 23.418 1.00 90.19 684 TYR A CA 1
ATOM 5494 C C . TYR A 1 684 ? -61.872 3.510 23.990 1.00 90.19 684 TYR A C 1
ATOM 5496 O O . TYR A 1 684 ? -62.445 2.837 24.854 1.00 90.19 684 TYR A O 1
ATOM 5504 N N . PHE A 1 685 ? -60.712 3.115 23.466 1.00 93.25 685 PHE A N 1
ATOM 5505 C CA . PHE A 1 685 ? -59.903 2.039 24.033 1.00 93.25 685 PHE A CA 1
ATOM 5506 C C . PHE A 1 685 ? -59.090 2.575 25.216 1.00 93.25 685 PHE A C 1
ATOM 5508 O O . PHE A 1 685 ? -59.030 3.779 25.457 1.00 93.25 685 PHE A O 1
ATOM 5515 N N . LYS A 1 686 ? -58.454 1.686 25.977 1.00 92.94 686 LYS A N 1
ATOM 5516 C CA . LYS A 1 686 ? -57.536 2.068 27.054 1.00 92.94 686 LYS A CA 1
ATOM 5517 C C . LYS A 1 686 ? -56.110 1.713 26.662 1.00 92.94 686 LYS A C 1
ATOM 5519 O O . LYS A 1 686 ? -55.803 0.529 26.554 1.00 92.94 686 LYS A O 1
ATOM 5524 N N . VAL A 1 687 ? -55.235 2.704 26.498 1.00 93.44 687 VAL A N 1
ATOM 5525 C CA . VAL A 1 687 ? -53.810 2.443 26.259 1.00 93.44 687 VAL A CA 1
ATOM 5526 C C . VAL A 1 687 ? -53.102 2.291 27.605 1.00 93.44 687 VAL A C 1
ATOM 5528 O O . VAL A 1 687 ? -53.333 3.065 28.537 1.00 93.44 687 VAL A O 1
ATOM 5531 N N . VAL A 1 688 ? -52.248 1.282 27.738 1.00 91.00 688 VAL A N 1
ATOM 5532 C CA . VAL A 1 688 ? -51.462 1.027 28.952 1.00 91.00 688 VAL A CA 1
ATOM 5533 C C . VAL A 1 688 ? -49.995 0.830 28.600 1.00 91.00 688 VAL A C 1
ATOM 5535 O O . VAL A 1 688 ? -49.677 0.172 27.614 1.00 91.00 688 VAL A O 1
ATOM 5538 N N . LEU A 1 689 ? -49.102 1.385 29.417 1.00 87.12 689 LEU A N 1
ATOM 5539 C CA . LEU A 1 689 ? -47.671 1.090 29.400 1.00 87.12 689 LEU A CA 1
ATOM 5540 C C . LEU A 1 689 ? -47.291 0.261 30.628 1.00 87.12 689 LEU A C 1
ATOM 5542 O O . LEU A 1 689 ? -47.943 0.329 31.673 1.00 87.12 689 LEU A O 1
ATOM 5546 N N . ALA A 1 690 ? -46.171 -0.460 30.552 1.00 77.81 690 ALA A N 1
ATOM 5547 C CA . ALA A 1 690 ? -45.731 -1.324 31.649 1.00 77.81 690 ALA A CA 1
ATOM 5548 C C . ALA A 1 690 ? -45.419 -0.540 32.939 1.00 77.81 690 ALA A C 1
ATOM 5550 O O . ALA A 1 690 ? -45.470 -1.098 34.035 1.00 77.81 690 ALA A O 1
ATOM 5551 N N . ARG A 1 691 ? -45.135 0.765 32.815 1.00 74.62 691 ARG A N 1
ATOM 5552 C CA . ARG A 1 691 ? -44.889 1.677 33.941 1.00 74.62 691 ARG A CA 1
ATOM 5553 C C . ARG A 1 691 ? -46.150 2.259 34.582 1.00 74.62 691 ARG A C 1
ATOM 5555 O O . ARG A 1 691 ? -46.042 2.763 35.702 1.00 74.62 691 ARG A O 1
ATOM 5562 N N . ASP A 1 692 ? -47.296 2.197 33.901 1.00 73.12 692 ASP A N 1
ATOM 5563 C CA . ASP A 1 692 ? -48.552 2.798 34.371 1.00 73.12 692 ASP A CA 1
ATOM 5564 C C . ASP A 1 692 ? -49.141 2.010 35.546 1.00 73.12 692 ASP A C 1
ATOM 5566 O O . ASP A 1 692 ? -49.697 2.593 36.475 1.00 73.12 692 ASP A O 1
ATOM 5570 N N . HIS A 1 693 ? -48.990 0.681 35.527 1.00 70.56 693 HIS A N 1
ATOM 5571 C CA . HIS A 1 693 ? -49.476 -0.215 36.573 1.00 70.56 693 HIS A CA 1
ATOM 5572 C C . HIS A 1 693 ? -48.521 -1.390 36.809 1.00 70.56 693 HIS A C 1
ATOM 5574 O O . HIS A 1 693 ? -48.042 -2.015 35.862 1.00 70.56 693 HIS A O 1
ATOM 5580 N N . THR A 1 694 ? -48.299 -1.723 38.081 1.00 72.94 694 THR A N 1
ATOM 5581 C CA . THR A 1 694 ? -47.476 -2.860 38.508 1.00 72.94 694 THR A CA 1
ATOM 5582 C C . THR A 1 694 ? -48.385 -4.011 38.944 1.00 72.94 694 THR A C 1
ATOM 5584 O O . THR A 1 694 ? -49.032 -3.944 39.984 1.00 72.94 694 THR A O 1
ATOM 5587 N N . PHE A 1 695 ? -48.458 -5.075 38.146 1.00 69.06 695 PHE A N 1
ATOM 5588 C CA . PHE A 1 695 ? -49.229 -6.289 38.439 1.00 69.06 695 PHE A CA 1
ATOM 5589 C C . PHE A 1 695 ? -48.408 -7.381 39.133 1.00 69.06 695 PHE A C 1
ATOM 5591 O O . PHE A 1 695 ? -48.977 -8.335 39.660 1.00 69.06 695 PHE A O 1
ATOM 5598 N N . HIS A 1 696 ? -47.079 -7.286 39.088 1.00 64.88 696 HIS A N 1
ATOM 5599 C CA . HIS A 1 696 ? -46.178 -8.278 39.661 1.00 64.88 696 HIS A CA 1
ATOM 5600 C C . HIS A 1 696 ? -44.884 -7.624 40.144 1.00 64.88 696 HIS A C 1
ATOM 5602 O O . HIS A 1 696 ? -44.373 -6.708 39.506 1.00 64.88 696 HIS A O 1
ATOM 5608 N N . ASN A 1 697 ? -44.301 -8.172 41.210 1.00 51.97 697 ASN A N 1
ATOM 5609 C CA . ASN A 1 697 ? -43.116 -7.622 41.882 1.00 51.97 697 ASN A CA 1
ATOM 5610 C C . ASN A 1 697 ? -41.794 -7.824 41.119 1.00 51.97 697 ASN A C 1
ATOM 5612 O O . ASN A 1 697 ? -40.748 -7.410 41.597 1.00 51.97 697 ASN A O 1
ATOM 5616 N N . SER A 1 698 ? -41.832 -8.474 39.954 1.00 51.38 698 SER A N 1
ATOM 5617 C CA . SER A 1 698 ? -40.668 -8.698 39.089 1.00 51.38 698 SER A CA 1
ATOM 5618 C C . SER A 1 698 ? -40.969 -8.102 37.725 1.00 51.38 698 SER A C 1
ATOM 5620 O O . SER A 1 698 ? -42.068 -8.343 37.215 1.00 51.38 698 SER A O 1
ATOM 5622 N N . LEU A 1 699 ? -40.000 -7.446 37.090 1.00 54.69 699 LEU A N 1
ATOM 5623 C CA . LEU A 1 699 ? -40.190 -6.792 35.792 1.00 54.69 699 LEU A CA 1
ATOM 5624 C C . LEU A 1 699 ? -40.778 -7.739 34.732 1.00 54.69 699 LEU A C 1
ATOM 5626 O O . LEU A 1 699 ? -41.827 -7.450 34.161 1.00 54.69 699 LEU A O 1
ATOM 5630 N N . ILE A 1 700 ? -40.173 -8.915 34.539 1.00 58.91 700 ILE A N 1
ATOM 5631 C CA . ILE A 1 700 ? -40.641 -9.912 33.560 1.00 58.91 700 ILE A CA 1
ATOM 5632 C C . ILE A 1 700 ? -42.059 -10.389 33.897 1.00 58.91 700 ILE A C 1
ATOM 5634 O O . ILE A 1 700 ? -42.909 -10.503 33.017 1.00 58.91 700 ILE A O 1
ATOM 5638 N N . GLY A 1 701 ? -42.345 -10.647 35.175 1.00 63.47 701 GLY A N 1
ATOM 5639 C CA . GLY A 1 701 ? -43.694 -10.989 35.635 1.00 63.47 701 GLY A CA 1
ATOM 5640 C C . GLY A 1 701 ? -44.720 -9.873 35.394 1.00 63.47 701 GLY A C 1
ATOM 5641 O O . GLY A 1 701 ? -45.880 -10.170 35.097 1.00 63.47 701 GLY A O 1
ATOM 5642 N N . ASN A 1 702 ? -44.304 -8.604 35.475 1.00 74.81 702 ASN A N 1
ATOM 5643 C CA . ASN A 1 702 ? -45.158 -7.447 35.222 1.00 74.81 702 ASN A CA 1
ATOM 5644 C C . ASN A 1 702 ? -45.455 -7.308 33.724 1.00 74.81 702 ASN A C 1
ATOM 5646 O O . ASN A 1 702 ? -46.615 -7.233 33.333 1.00 74.81 702 ASN A O 1
ATOM 5650 N N . VAL A 1 703 ? -44.427 -7.385 32.877 1.00 75.12 703 VAL A N 1
ATOM 5651 C CA . VAL A 1 703 ? -44.565 -7.376 31.412 1.00 75.12 703 VAL A CA 1
ATOM 5652 C C . VAL A 1 703 ? -45.436 -8.543 30.940 1.00 75.12 703 VAL A C 1
ATOM 5654 O O . VAL A 1 703 ? -46.415 -8.327 30.232 1.00 75.12 703 VAL A O 1
ATOM 5657 N N . LYS A 1 704 ? -45.183 -9.774 31.410 1.00 76.62 704 LYS A N 1
ATOM 5658 C CA . LYS A 1 704 ? -46.041 -10.940 31.112 1.00 76.62 704 LYS A CA 1
ATOM 5659 C C . LYS A 1 704 ? -47.492 -10.713 31.536 1.00 76.62 704 LYS A C 1
ATOM 5661 O O . LYS A 1 704 ? -48.416 -11.134 30.845 1.00 76.62 704 LYS A O 1
ATOM 5666 N N . SER A 1 705 ? -47.694 -10.036 32.665 1.00 79.69 705 SER A N 1
ATOM 5667 C CA . SER A 1 705 ? -49.019 -9.688 33.172 1.00 79.69 705 SER A CA 1
ATOM 5668 C C . SER A 1 705 ? -49.748 -8.668 32.298 1.00 79.69 705 SER A C 1
ATOM 5670 O O . SER A 1 705 ? -50.959 -8.819 32.124 1.00 79.69 705 SER A O 1
ATOM 5672 N N . HIS A 1 706 ? -49.040 -7.676 31.750 1.00 85.12 706 HIS A N 1
ATOM 5673 C CA . HIS A 1 706 ? -49.572 -6.729 30.763 1.00 85.12 706 HIS A CA 1
ATOM 5674 C C . HIS A 1 706 ? -49.894 -7.431 29.444 1.00 85.12 706 HIS A C 1
ATOM 5676 O O . HIS A 1 706 ? -51.026 -7.341 28.971 1.00 85.12 706 HIS A O 1
ATOM 5682 N N . ILE A 1 707 ? -48.958 -8.229 28.919 1.00 83.50 707 ILE A N 1
ATOM 5683 C CA . ILE A 1 707 ? -49.135 -8.991 27.675 1.00 83.50 707 ILE A CA 1
ATOM 5684 C C . ILE A 1 707 ? -50.373 -9.889 27.746 1.00 83.50 707 ILE A C 1
ATOM 5686 O O . ILE A 1 707 ? -51.197 -9.876 26.833 1.00 83.50 707 ILE A O 1
ATOM 5690 N N . ALA A 1 708 ? -50.544 -10.634 28.842 1.00 83.62 708 ALA A N 1
ATOM 5691 C CA . ALA A 1 708 ? -51.669 -11.550 29.007 1.00 83.62 708 ALA A CA 1
ATOM 5692 C C . ALA A 1 708 ? -53.033 -10.834 29.052 1.00 83.62 708 ALA A C 1
ATOM 5694 O O . ALA A 1 708 ? -54.030 -11.402 28.596 1.00 83.62 708 ALA A O 1
ATOM 5695 N N . ARG A 1 709 ? -53.076 -9.603 29.581 1.00 85.94 709 ARG A N 1
ATOM 5696 C CA . ARG A 1 709 ? -54.303 -8.817 29.808 1.00 85.94 709 ARG A CA 1
ATOM 5697 C C . ARG A 1 709 ? -54.699 -7.912 28.639 1.00 85.94 709 ARG A C 1
ATOM 5699 O O . ARG A 1 709 ? -55.850 -7.497 28.590 1.00 85.94 709 ARG A O 1
ATOM 5706 N N . ALA A 1 710 ? -53.777 -7.592 27.736 1.00 90.12 710 ALA A N 1
ATOM 5707 C CA . ALA A 1 710 ? -54.038 -6.701 26.609 1.00 90.12 710 ALA A CA 1
ATOM 5708 C C . ALA A 1 710 ? -54.874 -7.376 25.512 1.00 90.12 710 ALA A C 1
ATOM 5710 O O . ALA A 1 710 ? -54.643 -8.535 25.188 1.00 90.12 710 ALA A O 1
ATOM 5711 N N . ASP A 1 711 ? -55.808 -6.652 24.905 1.00 90.06 711 ASP A N 1
ATOM 5712 C CA . ASP A 1 711 ? -56.604 -7.102 23.758 1.00 90.06 711 ASP A CA 1
ATOM 5713 C C . ASP A 1 711 ? -55.916 -6.830 22.412 1.00 90.06 711 ASP A C 1
ATOM 5715 O O . ASP A 1 711 ? -56.248 -7.489 21.430 1.00 90.06 711 ASP A O 1
ATOM 5719 N N . ALA A 1 712 ? -54.972 -5.885 22.378 1.00 90.44 712 ALA A N 1
ATOM 5720 C CA . ALA A 1 712 ? -54.130 -5.550 21.230 1.00 90.44 712 ALA A CA 1
ATOM 5721 C C . ALA A 1 712 ? -52.805 -4.913 21.678 1.00 90.44 712 ALA A C 1
ATOM 5723 O O . ALA A 1 712 ? -52.660 -4.511 22.839 1.00 90.44 712 ALA A O 1
ATOM 5724 N N . TYR A 1 713 ? -51.858 -4.785 20.750 1.00 90.69 713 TYR A N 1
ATOM 5725 C CA . TYR A 1 713 ? -50.516 -4.260 21.009 1.00 90.69 713 TYR A CA 1
ATOM 5726 C C . TYR A 1 713 ? -50.158 -3.140 20.037 1.00 90.69 713 TYR A C 1
ATOM 5728 O O . TYR A 1 713 ? -50.467 -3.229 18.853 1.00 90.69 713 TYR A O 1
ATOM 5736 N N . VAL A 1 714 ? -49.472 -2.108 20.520 1.00 91.00 714 VAL A N 1
ATOM 5737 C CA . VAL A 1 714 ? -48.848 -1.069 19.684 1.00 91.00 714 VAL A CA 1
ATOM 5738 C C . VAL A 1 714 ? -47.354 -1.104 19.967 1.00 91.00 714 VAL A C 1
ATOM 5740 O O . VAL A 1 714 ? -46.980 -0.955 21.123 1.00 91.00 714 VAL A O 1
ATOM 5743 N N . ALA A 1 715 ? -46.509 -1.310 18.960 1.00 89.38 715 ALA A N 1
ATOM 5744 C CA . ALA A 1 715 ? -45.062 -1.437 19.136 1.00 89.38 715 ALA A CA 1
ATOM 5745 C C . ALA A 1 715 ? -44.299 -0.407 18.298 1.00 89.38 715 ALA A C 1
ATOM 5747 O O . ALA A 1 715 ? -44.473 -0.366 17.084 1.00 89.38 715 ALA A O 1
ATOM 5748 N N . GLU A 1 716 ? -43.447 0.399 18.931 1.00 88.75 716 GLU A N 1
ATOM 5749 C CA . GLU A 1 716 ? -42.539 1.332 18.250 1.00 88.75 716 GLU A CA 1
ATOM 5750 C C . GLU A 1 716 ? -41.248 0.602 17.850 1.00 88.75 716 GLU A C 1
ATOM 5752 O O . GLU A 1 716 ? -40.504 0.143 18.714 1.00 88.75 716 GLU A O 1
ATOM 5757 N N . ILE A 1 717 ? -41.013 0.436 16.546 1.00 82.62 717 ILE A N 1
ATOM 5758 C CA . ILE A 1 717 ? -39.975 -0.456 16.007 1.00 82.62 717 ILE A CA 1
ATOM 5759 C C . ILE A 1 717 ? -38.868 0.264 15.218 1.00 82.62 717 ILE A C 1
ATOM 5761 O O . ILE A 1 717 ? -38.090 -0.407 14.541 1.00 82.62 717 ILE A O 1
ATOM 5765 N N . SER A 1 718 ? -38.772 1.595 15.288 1.00 81.56 718 SER A N 1
ATOM 5766 C CA . SER A 1 718 ? -37.840 2.398 14.473 1.00 81.56 718 SER A CA 1
ATOM 5767 C C . SER A 1 718 ? -36.380 1.991 14.615 1.00 81.56 718 SER A C 1
ATOM 5769 O O . SER A 1 718 ? -35.708 1.728 13.619 1.00 81.56 718 SER A O 1
ATOM 5771 N N . ASP A 1 719 ? -35.905 1.893 15.853 1.00 73.62 719 ASP A N 1
ATOM 5772 C CA . ASP A 1 719 ? -34.487 1.663 16.145 1.00 73.62 719 ASP A CA 1
ATOM 5773 C C . ASP A 1 719 ? -34.190 0.212 16.536 1.00 73.62 719 ASP A C 1
ATOM 5775 O O . ASP A 1 719 ? -33.136 -0.076 17.099 1.00 73.62 719 ASP A O 1
ATOM 5779 N N . LEU A 1 720 ? -35.132 -0.708 16.288 1.00 66.38 720 LEU A N 1
ATOM 5780 C CA . LEU A 1 720 ? -35.051 -2.099 16.751 1.00 66.38 720 LEU A CA 1
ATOM 5781 C C . LEU A 1 720 ? -34.707 -2.195 18.249 1.00 66.38 720 LEU A C 1
ATOM 5783 O O . LEU A 1 720 ? -33.932 -3.054 18.672 1.00 66.38 720 LEU A O 1
ATOM 5787 N N . ASN A 1 721 ? -35.270 -1.287 19.059 1.00 72.56 721 ASN A N 1
ATOM 5788 C CA . ASN A 1 721 ? -34.934 -1.179 20.474 1.00 72.56 721 ASN A CA 1
ATOM 5789 C C . ASN A 1 721 ? -35.076 -2.551 21.168 1.00 72.56 721 ASN A C 1
ATOM 5791 O O . ASN A 1 721 ? -36.157 -3.141 21.106 1.00 72.56 721 ASN A O 1
ATOM 5795 N N . PRO A 1 722 ? -34.041 -3.058 21.864 1.00 56.41 722 PRO A N 1
ATOM 5796 C CA . PRO A 1 722 ? -34.052 -4.412 22.415 1.00 56.41 722 PRO A CA 1
ATOM 5797 C C . PRO A 1 722 ? -35.212 -4.693 23.371 1.00 56.41 722 PRO A C 1
ATOM 5799 O O . PRO A 1 722 ? -35.743 -5.800 23.363 1.00 56.41 722 PRO A O 1
ATOM 5802 N N . ASN A 1 723 ? -35.642 -3.704 24.164 1.00 67.25 723 ASN A N 1
ATOM 5803 C CA . ASN A 1 723 ? -36.782 -3.874 25.067 1.00 67.25 723 ASN A CA 1
ATOM 5804 C C . ASN A 1 723 ? -38.069 -4.069 24.266 1.00 67.25 723 ASN A C 1
ATOM 5806 O O . ASN A 1 723 ? -38.838 -4.983 24.548 1.00 67.25 723 ASN A O 1
ATOM 5810 N N . VAL A 1 724 ? -38.262 -3.258 23.222 1.00 77.94 724 VAL A N 1
ATOM 5811 C CA . VAL A 1 724 ? -39.414 -3.387 22.326 1.00 77.94 724 VAL A CA 1
ATOM 5812 C C . VAL A 1 724 ? -39.380 -4.733 21.611 1.00 77.94 724 VAL A C 1
ATOM 5814 O O . VAL A 1 724 ? -40.384 -5.437 21.604 1.00 77.94 724 VAL A O 1
ATOM 5817 N N . MET A 1 725 ? -38.230 -5.135 21.069 1.00 71.25 725 MET A N 1
ATOM 5818 C CA . MET A 1 725 ? -38.083 -6.414 20.368 1.00 71.25 725 MET A CA 1
ATOM 5819 C C . MET A 1 725 ? -38.299 -7.614 21.296 1.00 71.25 725 MET A C 1
ATOM 5821 O O . MET A 1 725 ? -38.910 -8.599 20.889 1.00 71.25 725 MET A O 1
ATOM 5825 N N . LEU A 1 726 ? -37.854 -7.538 22.554 1.00 66.38 726 LEU A N 1
ATOM 5826 C CA . LEU A 1 726 ? -38.055 -8.592 23.549 1.00 66.38 726 LEU A CA 1
ATOM 5827 C C . LEU A 1 726 ? -39.524 -8.702 23.966 1.00 66.38 726 LEU A C 1
ATOM 5829 O O . LEU A 1 726 ? -40.061 -9.808 24.032 1.00 66.38 726 LEU A O 1
ATOM 5833 N N . GLU A 1 727 ? -40.189 -7.576 24.230 1.00 75.94 727 GLU A N 1
ATOM 5834 C CA . GLU A 1 727 ? -41.613 -7.548 24.577 1.00 75.94 727 GLU A CA 1
ATOM 5835 C C . GLU A 1 727 ? -42.483 -8.002 23.401 1.00 75.94 727 GLU A C 1
ATOM 5837 O O . GLU A 1 727 ? -43.368 -8.841 23.575 1.00 75.94 727 GLU A O 1
ATOM 5842 N N . LEU A 1 728 ? -42.186 -7.525 22.192 1.00 77.06 728 LEU A N 1
ATOM 5843 C CA . LEU A 1 728 ? -42.867 -7.918 20.962 1.00 77.06 728 LEU A CA 1
ATOM 5844 C C . LEU A 1 728 ? -42.621 -9.396 20.630 1.00 77.06 728 LEU A C 1
ATOM 5846 O O . LEU A 1 728 ? -43.554 -10.127 20.302 1.00 77.06 728 LEU A O 1
ATOM 5850 N N . GLY A 1 729 ? -41.388 -9.875 20.796 1.00 63.44 729 GLY A N 1
ATOM 5851 C CA . GLY A 1 729 ? -41.044 -11.288 20.671 1.00 63.44 729 GLY A CA 1
ATOM 5852 C C . GLY A 1 729 ? -41.793 -12.150 21.687 1.00 63.44 729 GLY A C 1
ATOM 5853 O O . GLY A 1 729 ? -42.321 -13.201 21.332 1.00 63.44 729 GLY A O 1
ATOM 5854 N N . ALA A 1 730 ? -41.928 -11.692 22.936 1.00 70.69 730 ALA A N 1
ATOM 5855 C CA . ALA A 1 730 ? -42.727 -12.378 23.948 1.00 70.69 730 ALA A CA 1
ATOM 5856 C C . ALA A 1 730 ? -44.215 -12.436 23.568 1.00 70.69 730 ALA A C 1
ATOM 5858 O O . ALA A 1 730 ? -44.842 -13.478 23.756 1.00 70.69 730 ALA A O 1
ATOM 5859 N N . VAL A 1 731 ? -44.774 -11.365 22.992 1.00 76.12 731 VAL A N 1
ATOM 5860 C CA . VAL A 1 731 ? -46.137 -11.366 22.436 1.00 76.12 731 VAL A CA 1
ATOM 5861 C C . VAL A 1 731 ? -46.271 -12.436 21.347 1.00 76.12 731 VAL A C 1
ATOM 5863 O O . VAL A 1 731 ? -47.149 -13.297 21.441 1.00 76.12 731 VAL A O 1
ATOM 5866 N N . LEU A 1 732 ? -45.372 -12.449 20.361 1.00 69.00 732 LEU A N 1
ATOM 5867 C CA . LEU A 1 732 ? -45.413 -13.391 19.237 1.00 69.00 732 LEU A CA 1
ATOM 5868 C C . LEU A 1 732 ? -45.225 -14.854 19.682 1.00 69.00 732 LEU A C 1
ATOM 5870 O O . LEU A 1 732 ? -45.933 -15.744 19.210 1.00 69.00 732 LEU A O 1
ATOM 5874 N N . LEU A 1 733 ? -44.337 -15.110 20.648 1.00 59.69 733 LEU A N 1
ATOM 5875 C CA . LEU A 1 733 ? -44.078 -16.445 21.202 1.00 59.69 733 LEU A CA 1
ATOM 5876 C C . LEU A 1 733 ? -45.260 -17.018 21.994 1.00 59.69 733 LEU A C 1
ATOM 5878 O O . LEU A 1 733 ? -45.363 -18.237 22.132 1.00 59.69 733 LEU A O 1
ATOM 5882 N N . THR A 1 734 ? -46.165 -16.174 22.501 1.00 64.50 734 THR A N 1
ATOM 5883 C CA . THR A 1 734 ? -47.397 -16.654 23.153 1.00 64.50 734 THR A CA 1
ATOM 5884 C C . THR A 1 734 ? -48.448 -17.171 22.167 1.00 64.50 734 THR A C 1
ATOM 5886 O O . THR A 1 734 ? -49.464 -17.705 22.608 1.00 64.50 734 THR A O 1
ATOM 5889 N N . GLY A 1 735 ? -48.215 -17.052 20.852 1.00 54.16 735 GLY A N 1
ATOM 5890 C CA . GLY A 1 735 ? -49.158 -17.493 19.819 1.00 54.16 735 GLY A CA 1
ATOM 5891 C C . GLY A 1 735 ? -50.441 -16.659 19.783 1.00 54.16 735 GLY A C 1
ATOM 5892 O O . GLY A 1 735 ? -51.498 -17.169 19.427 1.00 54.16 735 GLY A O 1
ATOM 5893 N N . SER A 1 736 ? -50.367 -15.398 20.213 1.00 63.47 736 SER A N 1
ATOM 5894 C CA . SER A 1 736 ? -51.518 -14.503 20.320 1.00 63.47 736 SER A CA 1
ATOM 5895 C C . SER A 1 736 ? -52.069 -14.135 18.935 1.00 63.47 736 SER A C 1
ATOM 5897 O O . SER A 1 736 ? -51.353 -13.542 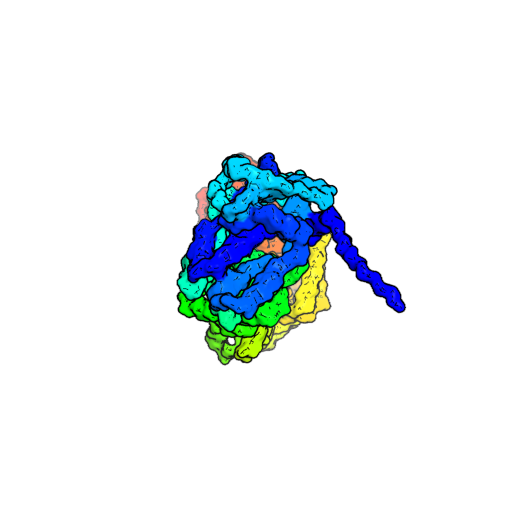18.137 1.00 63.47 736 SER A O 1
ATOM 5899 N N . GLU A 1 737 ? -53.347 -14.424 18.667 1.00 70.56 737 GLU A N 1
ATOM 5900 C CA . GLU A 1 737 ? -54.092 -13.931 17.484 1.00 70.56 737 GLU A CA 1
ATOM 5901 C C . GLU A 1 737 ? -54.590 -12.478 17.663 1.00 70.56 737 GLU A C 1
ATOM 5903 O O . GLU A 1 737 ? -55.471 -12.007 16.948 1.00 70.56 737 GLU A O 1
ATOM 5908 N N . ARG A 1 738 ? -54.093 -11.764 18.681 1.00 84.88 738 ARG A N 1
ATOM 5909 C CA . ARG A 1 738 ? -54.519 -10.394 18.998 1.00 84.88 738 ARG A CA 1
ATOM 5910 C C . ARG A 1 738 ? -53.797 -9.387 18.088 1.00 84.88 738 ARG A C 1
ATOM 5912 O O . ARG A 1 738 ? -52.594 -9.554 17.887 1.00 84.88 738 ARG A O 1
ATOM 5919 N N . PRO A 1 739 ? -54.466 -8.318 17.615 1.00 85.19 739 PRO A N 1
ATOM 5920 C CA . PRO A 1 739 ? -53.871 -7.371 16.670 1.00 85.19 739 PRO A CA 1
ATOM 5921 C C . PRO A 1 739 ? -52.595 -6.695 17.191 1.00 85.19 739 PRO A C 1
ATOM 5923 O O . PRO A 1 739 ? -52.537 -6.275 18.353 1.00 85.19 739 PRO A O 1
ATOM 5926 N N . ILE A 1 740 ? -51.604 -6.539 16.307 1.00 84.94 740 ILE A N 1
ATOM 5927 C CA . ILE A 1 740 ? -50.346 -5.825 16.563 1.00 84.94 740 ILE A CA 1
ATOM 5928 C C . ILE A 1 740 ? -50.215 -4.670 15.564 1.00 84.94 740 ILE A C 1
ATOM 5930 O O . ILE A 1 740 ? -50.207 -4.880 14.353 1.00 84.94 740 ILE A O 1
ATOM 5934 N N . PHE A 1 741 ? -50.071 -3.453 16.083 1.00 85.62 741 PHE A N 1
ATOM 5935 C CA . PHE A 1 741 ? -49.832 -2.237 15.311 1.00 85.62 741 PHE A CA 1
ATOM 5936 C C . PHE A 1 741 ? -48.363 -1.833 15.440 1.00 85.62 741 PHE A C 1
ATOM 5938 O O . PHE A 1 741 ? -47.935 -1.370 16.498 1.00 85.62 741 PHE A O 1
ATOM 5945 N N . SER A 1 742 ? -47.581 -1.996 14.377 1.00 85.06 742 SER A N 1
ATOM 5946 C CA . SER A 1 742 ? -46.170 -1.606 14.368 1.00 85.06 742 SER A CA 1
ATOM 5947 C C . SER A 1 742 ? -46.015 -0.166 13.881 1.00 85.06 742 SER A C 1
ATOM 5949 O O . SER A 1 742 ? -46.369 0.148 12.748 1.00 85.06 742 SER A O 1
ATOM 5951 N N . LEU A 1 743 ? -45.482 0.708 14.732 1.00 87.19 743 LEU A N 1
ATOM 5952 C CA . LEU A 1 743 ? -45.185 2.111 14.450 1.00 87.19 743 LEU A CA 1
ATOM 5953 C C . LEU A 1 743 ? -43.718 2.264 14.036 1.00 87.19 743 LEU A C 1
ATOM 5955 O O . LEU A 1 743 ? -42.840 1.704 14.691 1.00 87.19 743 LEU A O 1
ATOM 5959 N N . ARG A 1 744 ? -43.450 3.039 12.981 1.00 85.00 744 ARG A N 1
ATOM 5960 C CA . ARG A 1 744 ? -42.088 3.353 12.535 1.00 85.00 744 ARG A CA 1
ATOM 5961 C C . ARG A 1 744 ? -41.917 4.820 12.141 1.00 85.00 744 ARG A C 1
ATOM 5963 O O . ARG A 1 744 ? -42.756 5.409 11.461 1.00 85.00 744 ARG A O 1
ATOM 5970 N N . ASP A 1 745 ? -40.777 5.370 12.514 1.00 85.38 745 ASP A N 1
ATOM 5971 C CA . ASP A 1 745 ? -40.246 6.654 12.094 1.00 85.38 745 ASP A CA 1
ATOM 5972 C C . ASP A 1 745 ? -39.743 6.562 10.647 1.00 85.38 745 ASP A C 1
ATOM 5974 O O . ASP A 1 745 ? -39.008 5.645 10.269 1.00 85.38 745 ASP A O 1
ATOM 5978 N N . VAL A 1 746 ? -40.130 7.522 9.812 1.00 80.69 746 VAL A N 1
ATOM 5979 C CA . VAL A 1 746 ? -39.755 7.566 8.389 1.00 80.69 746 VAL A CA 1
ATOM 5980 C C . VAL A 1 746 ? -38.247 7.707 8.176 1.00 80.69 746 VAL A C 1
ATOM 5982 O O . VAL A 1 746 ? -37.752 7.328 7.119 1.00 80.69 746 VAL A O 1
ATOM 5985 N N . ASN A 1 747 ? -37.519 8.220 9.170 1.00 80.44 747 ASN A N 1
ATOM 5986 C CA . ASN A 1 747 ? -36.073 8.424 9.118 1.00 80.44 747 ASN A CA 1
ATOM 5987 C C . ASN A 1 747 ? -35.273 7.274 9.750 1.00 80.44 747 ASN A C 1
ATOM 5989 O O . ASN A 1 747 ? -34.043 7.348 9.816 1.00 80.44 747 ASN A O 1
ATOM 5993 N N . ALA A 1 748 ? -35.942 6.221 10.224 1.00 73.75 748 ALA A N 1
ATOM 5994 C CA . ALA A 1 748 ? -35.296 5.072 10.844 1.00 73.75 748 ALA A CA 1
ATOM 5995 C C . ALA A 1 748 ? -34.316 4.389 9.873 1.00 73.75 748 ALA A C 1
ATOM 5997 O O . ALA A 1 748 ? -34.729 3.817 8.861 1.00 73.75 748 ALA A O 1
ATOM 5998 N N . LYS A 1 749 ? -33.020 4.426 10.211 1.00 62.03 749 LYS A N 1
ATOM 5999 C CA . LYS A 1 749 ? -31.910 3.921 9.378 1.00 62.03 749 LYS A CA 1
ATOM 6000 C C . LYS A 1 749 ? -31.728 2.402 9.428 1.00 62.03 749 LYS A C 1
ATOM 6002 O O . LYS A 1 749 ? -30.953 1.868 8.641 1.00 62.03 749 LYS A O 1
ATOM 6007 N N . SER A 1 750 ? -32.382 1.730 10.371 1.00 61.97 750 SER A N 1
ATOM 6008 C CA . SER A 1 750 ? -32.263 0.288 10.578 1.00 61.97 750 SER A CA 1
ATOM 6009 C C . SER A 1 750 ? -33.191 -0.472 9.633 1.00 61.97 750 SER A C 1
ATOM 6011 O O . SER A 1 750 ? -34.385 -0.175 9.546 1.00 61.97 750 SER A O 1
ATOM 6013 N N . ASP A 1 751 ? -32.662 -1.468 8.926 1.00 58.38 751 ASP A N 1
ATOM 6014 C CA . ASP A 1 751 ? -33.485 -2.379 8.133 1.00 58.38 751 ASP A CA 1
ATOM 6015 C C . ASP A 1 751 ? -34.228 -3.331 9.076 1.00 58.38 751 ASP A C 1
ATOM 6017 O O . ASP A 1 751 ? -33.621 -4.015 9.899 1.00 58.38 751 ASP A O 1
ATOM 6021 N N . VAL A 1 752 ? -35.558 -3.354 8.983 1.00 56.28 752 VAL A N 1
ATOM 6022 C CA . VAL A 1 752 ? -36.388 -4.306 9.731 1.00 56.28 752 VAL A CA 1
ATOM 6023 C C . VAL A 1 752 ? -36.482 -5.578 8.883 1.00 56.28 752 VAL A C 1
ATOM 6025 O O . VAL A 1 752 ? -36.890 -5.463 7.722 1.00 56.28 752 VAL A O 1
ATOM 6028 N N . PRO A 1 753 ? -36.135 -6.771 9.407 1.00 51.31 753 PRO A N 1
ATOM 6029 C CA . PRO A 1 753 ? -36.325 -8.029 8.691 1.00 51.31 753 PRO A CA 1
ATOM 6030 C C . PRO A 1 753 ? -37.789 -8.146 8.266 1.00 51.31 753 PRO A C 1
ATOM 6032 O O . PRO A 1 753 ? -38.700 -7.973 9.080 1.00 51.31 753 PRO A O 1
ATOM 6035 N N . ALA A 1 754 ? -38.021 -8.330 6.970 1.00 47.25 754 ALA A N 1
ATOM 6036 C CA . ALA A 1 754 ? -39.360 -8.335 6.413 1.00 47.25 754 ALA A CA 1
ATOM 6037 C C . ALA A 1 754 ? -40.126 -9.560 6.935 1.00 47.25 754 ALA A C 1
ATOM 6039 O O . ALA A 1 754 ? -39.796 -10.678 6.560 1.00 47.25 754 ALA A O 1
ATOM 6040 N N . ASP A 1 755 ? -41.139 -9.290 7.766 1.00 53.25 755 ASP A N 1
ATOM 6041 C CA . ASP A 1 755 ? -42.227 -10.170 8.226 1.00 53.25 755 ASP A CA 1
ATOM 6042 C C . ASP A 1 755 ? -42.235 -10.472 9.741 1.00 53.25 755 ASP A C 1
ATOM 6044 O O . ASP A 1 755 ? -41.792 -11.511 10.222 1.00 53.25 755 ASP A O 1
ATOM 6048 N N . LEU A 1 756 ? -42.832 -9.548 10.507 1.00 56.00 756 LEU A N 1
ATOM 6049 C CA . LEU A 1 756 ? -43.231 -9.747 11.910 1.00 56.00 756 LEU A CA 1
ATOM 6050 C C . LEU A 1 756 ? -44.678 -10.292 12.027 1.00 56.00 756 LEU A C 1
ATOM 6052 O O . LEU A 1 756 ? -45.353 -9.996 13.013 1.00 56.00 756 LEU A O 1
ATOM 6056 N N . LYS A 1 757 ? -45.189 -11.037 11.028 1.00 51.41 757 LYS A N 1
ATOM 6057 C CA . LYS A 1 757 ? -46.626 -11.348 10.834 1.00 51.41 757 LYS A CA 1
ATOM 6058 C C . LYS A 1 757 ? -47.495 -10.092 10.703 1.00 51.41 757 LYS A C 1
ATOM 6060 O O . LYS A 1 757 ? -48.562 -9.982 11.301 1.00 51.41 757 LYS A O 1
ATOM 6065 N N . SER A 1 758 ? -46.998 -9.114 9.955 1.00 49.66 758 SER A N 1
ATOM 6066 C CA . SER A 1 758 ? -47.506 -7.742 9.886 1.00 49.66 758 SER A CA 1
ATOM 6067 C C . SER A 1 758 ? -49.004 -7.636 9.561 1.00 49.66 758 SER A C 1
ATOM 6069 O O . SER A 1 758 ? -49.378 -7.653 8.392 1.00 49.66 758 SER A O 1
ATOM 6071 N N . GLU A 1 759 ? -49.853 -7.413 10.572 1.00 54.53 759 GLU A N 1
ATOM 6072 C CA . GLU A 1 759 ? -51.205 -6.896 10.321 1.00 54.53 759 GLU A CA 1
ATOM 6073 C C . GLU A 1 759 ? -51.195 -5.381 10.058 1.00 54.53 759 GLU A C 1
ATOM 6075 O O . GLU A 1 759 ? -51.979 -4.924 9.241 1.00 54.53 759 GLU A O 1
ATOM 6080 N N . LEU A 1 760 ? -50.266 -4.581 10.602 1.00 53.66 760 LEU A N 1
ATOM 6081 C CA . LEU A 1 760 ? -50.183 -3.156 10.240 1.00 53.66 760 LEU A CA 1
ATOM 6082 C C . LEU A 1 760 ? -48.793 -2.552 10.435 1.00 53.66 760 LEU A C 1
ATOM 6084 O O . LEU A 1 760 ? -48.255 -2.558 11.542 1.00 53.66 760 LEU A O 1
ATOM 6088 N N . TYR A 1 761 ? -48.255 -1.960 9.366 1.00 67.25 761 TYR A N 1
ATOM 6089 C CA . TYR A 1 761 ? -47.043 -1.146 9.393 1.00 67.25 761 TYR A CA 1
ATOM 6090 C C . TYR A 1 761 ? -47.386 0.332 9.212 1.00 67.25 761 TYR A C 1
ATOM 6092 O O . TYR A 1 761 ? -47.875 0.742 8.160 1.00 67.25 761 TYR A O 1
ATOM 6100 N N . LEU A 1 762 ? -47.144 1.134 10.243 1.00 71.06 762 LEU A N 1
ATOM 6101 C CA . LEU A 1 762 ? -47.603 2.513 10.335 1.00 71.06 762 LEU A CA 1
ATOM 6102 C C . LEU A 1 762 ? -46.418 3.471 10.403 1.00 71.06 762 LEU A C 1
ATOM 6104 O O . LEU A 1 762 ? -45.798 3.641 11.453 1.00 71.06 762 LEU A O 1
ATOM 6108 N N . GLN A 1 763 ? -46.128 4.135 9.287 1.00 79.62 763 GLN A N 1
ATOM 6109 C CA . GLN A 1 763 ? -45.129 5.197 9.263 1.00 79.62 763 GLN A CA 1
ATOM 6110 C C . GLN A 1 763 ? -45.724 6.511 9.783 1.00 79.62 763 GLN A C 1
ATOM 6112 O O . GLN A 1 763 ? -46.550 7.134 9.115 1.00 79.62 763 GLN A O 1
ATOM 6117 N N . TYR A 1 764 ? -45.313 6.941 10.978 1.00 80.62 764 TYR A N 1
ATOM 6118 C CA . TYR A 1 764 ? -45.931 8.078 11.677 1.00 80.62 764 TYR A CA 1
ATOM 6119 C C . TYR A 1 764 ? -45.214 9.422 11.473 1.00 80.62 764 TYR A C 1
ATOM 6121 O O . TYR A 1 764 ? -45.613 10.415 12.074 1.00 80.62 764 TYR A O 1
ATOM 6129 N N . GLY A 1 765 ? -44.208 9.489 10.596 1.00 83.06 765 GLY A N 1
ATOM 6130 C CA . GLY A 1 765 ? -43.365 10.678 10.419 1.00 83.06 765 GLY A CA 1
ATOM 6131 C C . GLY A 1 765 ? -42.097 10.598 11.246 1.00 83.06 765 GLY A C 1
ATOM 6132 O O . GLY A 1 765 ? -41.498 9.532 11.272 1.00 83.06 765 GLY A O 1
ATOM 6133 N N . THR A 1 766 ? -41.689 11.703 11.868 1.00 83.56 766 THR A N 1
ATOM 6134 C CA . THR A 1 766 ? -40.541 11.735 12.789 1.00 83.56 766 THR A CA 1
ATOM 6135 C C . THR A 1 766 ? -41.008 11.912 14.226 1.00 83.56 766 THR A C 1
ATOM 6137 O O . THR A 1 766 ? -41.992 12.604 14.486 1.00 83.56 766 THR A O 1
ATOM 6140 N N . ILE A 1 767 ? -40.294 11.332 15.189 1.00 83.50 767 ILE A N 1
ATOM 6141 C CA . ILE A 1 767 ? -40.576 11.531 16.617 1.00 83.50 767 ILE A CA 1
ATOM 6142 C C . ILE A 1 767 ? -40.440 12.993 17.079 1.00 83.50 767 ILE A C 1
ATOM 6144 O O . ILE A 1 767 ? -40.948 13.382 18.135 1.00 83.50 767 ILE A O 1
ATOM 6148 N N . GLU A 1 768 ? -39.781 13.825 16.273 1.00 82.25 768 GLU A N 1
ATOM 6149 C CA . GLU A 1 768 ? -39.656 15.264 16.499 1.00 82.25 768 GLU A CA 1
ATOM 6150 C C . GLU A 1 768 ? -40.943 16.040 16.171 1.00 82.25 768 GLU A C 1
ATOM 6152 O O . GLU A 1 768 ? -41.144 17.130 16.726 1.00 82.25 768 GLU A O 1
ATOM 6157 N N . ASP A 1 769 ? -41.828 15.468 15.341 1.00 85.94 769 ASP A N 1
ATOM 6158 C CA . ASP A 1 769 ? -43.083 16.084 14.907 1.00 85.94 769 ASP A CA 1
ATOM 6159 C C . ASP A 1 769 ? -43.992 16.438 16.106 1.00 85.94 769 ASP A C 1
ATOM 6161 O O . ASP A 1 769 ? -43.884 15.912 17.221 1.00 85.94 769 ASP A O 1
ATOM 6165 N N . ALA A 1 770 ? -44.913 17.382 15.892 1.00 88.50 770 ALA A N 1
ATOM 6166 C CA . ALA A 1 770 ? -45.911 17.732 16.899 1.00 88.50 770 ALA A CA 1
ATOM 6167 C C . ALA A 1 770 ? -46.870 16.552 17.161 1.00 88.50 770 ALA A C 1
ATOM 6169 O O . ALA A 1 770 ? -47.233 15.830 16.233 1.00 88.50 770 ALA A O 1
ATOM 6170 N N . GLU A 1 771 ? -47.342 16.401 18.406 1.00 88.00 771 GLU A N 1
ATOM 6171 C CA . GLU A 1 771 ? -48.247 15.313 18.829 1.00 88.00 771 GLU A CA 1
ATOM 6172 C C . GLU A 1 771 ? -49.461 15.157 17.897 1.00 88.00 771 GLU A C 1
ATOM 6174 O O . GLU A 1 771 ? -49.743 14.056 17.428 1.00 88.00 771 GLU A O 1
ATOM 6179 N N . ASP A 1 772 ? -50.131 16.263 17.553 1.00 86.44 772 ASP A N 1
ATOM 6180 C CA . ASP A 1 772 ? -51.294 16.256 16.655 1.00 86.44 772 ASP A CA 1
ATOM 6181 C C . ASP A 1 772 ? -50.942 15.803 15.227 1.00 86.44 772 ASP A C 1
ATOM 6183 O O . ASP A 1 772 ? -51.767 15.199 14.542 1.00 86.44 772 ASP A O 1
ATOM 6187 N N . THR A 1 773 ? -49.708 16.055 14.775 1.00 89.06 773 THR A N 1
ATOM 6188 C CA . THR A 1 773 ? -49.230 15.618 13.452 1.00 89.06 773 THR A CA 1
ATOM 6189 C C . THR A 1 773 ? -49.008 14.109 13.431 1.00 89.06 773 THR A C 1
ATOM 6191 O O . THR A 1 773 ? -49.477 13.435 12.512 1.00 89.06 773 THR A O 1
ATOM 6194 N N . ILE A 1 774 ? -48.362 13.570 14.468 1.00 89.94 774 ILE A N 1
ATOM 6195 C CA . ILE A 1 774 ? -48.157 12.126 14.647 1.00 89.94 774 ILE A CA 1
ATOM 6196 C C . ILE A 1 774 ? -49.517 11.420 14.763 1.00 89.94 774 ILE A C 1
ATOM 6198 O O . ILE A 1 774 ? -49.786 10.459 14.041 1.00 89.94 774 ILE A O 1
ATOM 6202 N N . ALA A 1 775 ? -50.415 11.940 15.606 1.00 89.31 775 ALA A N 1
ATOM 6203 C CA . ALA A 1 775 ? -51.759 11.397 15.797 1.00 89.31 775 ALA A CA 1
ATOM 6204 C C . ALA A 1 775 ? -52.584 11.427 14.500 1.00 89.31 775 ALA A C 1
ATOM 6206 O O . ALA A 1 775 ? -53.265 10.453 14.181 1.00 89.31 775 ALA A O 1
ATOM 6207 N N . GLY A 1 776 ? -52.503 12.516 13.726 1.00 87.38 776 GLY A N 1
ATOM 6208 C CA . GLY A 1 776 ? -53.172 12.643 12.431 1.00 87.38 776 GLY A CA 1
ATOM 6209 C C . GLY A 1 776 ? -52.691 11.610 11.409 1.00 87.38 776 GLY A C 1
ATOM 6210 O O . GLY A 1 776 ? -53.513 11.005 10.721 1.00 87.38 776 GLY A O 1
ATOM 6211 N N . ARG A 1 777 ? -51.378 11.346 11.352 1.00 87.94 777 ARG A N 1
ATOM 6212 C CA . ARG A 1 777 ? -50.799 10.323 10.464 1.00 87.94 777 ARG A CA 1
ATOM 6213 C C . ARG A 1 777 ? -51.227 8.918 10.865 1.00 87.94 777 ARG A C 1
ATOM 6215 O O . ARG A 1 777 ? -51.744 8.193 10.018 1.00 87.94 777 ARG A O 1
ATOM 6222 N N . ILE A 1 778 ? -51.106 8.565 12.147 1.00 88.31 778 ILE A N 1
ATOM 6223 C CA . ILE A 1 778 ? -51.585 7.272 12.663 1.00 88.31 778 ILE A CA 1
ATOM 6224 C C . ILE A 1 778 ? -53.074 7.093 12.335 1.00 88.31 778 ILE A C 1
ATOM 6226 O O . ILE A 1 778 ? -53.452 6.053 11.802 1.00 88.31 778 ILE A O 1
ATOM 6230 N N . ARG A 1 779 ? -53.908 8.120 12.562 1.00 87.00 779 ARG A N 1
ATOM 6231 C CA . ARG A 1 779 ? -55.349 8.084 12.260 1.00 87.00 779 ARG A CA 1
ATOM 6232 C C . ARG A 1 779 ? -55.624 7.856 10.772 1.00 87.00 779 ARG A C 1
ATOM 6234 O O . ARG A 1 779 ? -56.428 6.996 10.440 1.00 87.00 779 ARG A O 1
ATOM 6241 N N . SER A 1 780 ? -54.922 8.562 9.881 1.00 84.25 780 SER A N 1
ATOM 6242 C CA . SER A 1 780 ? -55.096 8.437 8.421 1.00 84.25 780 SER A CA 1
ATOM 6243 C C . SER A 1 780 ? -54.782 7.047 7.858 1.00 84.25 780 SER A C 1
ATOM 6245 O O . SER A 1 780 ? -55.220 6.708 6.763 1.00 84.25 780 SER A O 1
ATOM 6247 N N . LEU A 1 781 ? -54.017 6.247 8.601 1.00 79.94 781 LEU A N 1
ATOM 6248 C CA . LEU A 1 781 ? -53.625 4.900 8.202 1.00 79.94 781 LEU A CA 1
ATOM 6249 C C . LEU A 1 781 ? -54.574 3.816 8.737 1.00 79.94 781 LEU A C 1
ATOM 6251 O O . LEU A 1 781 ? -54.599 2.711 8.199 1.00 79.94 781 LEU A O 1
ATOM 6255 N N . ILE A 1 782 ? -55.356 4.123 9.777 1.00 82.12 782 ILE A N 1
ATOM 6256 C CA . ILE A 1 782 ? -56.328 3.193 10.374 1.00 82.12 782 ILE A CA 1
ATOM 6257 C C . ILE A 1 782 ? -57.791 3.577 10.085 1.00 82.12 782 ILE A C 1
ATOM 6259 O O . ILE A 1 782 ? -58.683 2.756 10.310 1.00 82.12 782 ILE A O 1
ATOM 6263 N N . GLU A 1 783 ? -58.039 4.782 9.556 1.00 82.75 783 GLU A N 1
ATOM 6264 C CA . GLU A 1 783 ? -59.357 5.311 9.181 1.00 82.75 783 GLU A CA 1
ATOM 6265 C C . GLU A 1 783 ? -59.370 5.984 7.809 1.00 82.75 783 GLU A C 1
ATOM 6267 O O . GLU A 1 783 ? -58.431 6.677 7.419 1.00 82.75 783 GLU A O 1
ATOM 6272 N N . ARG A 1 784 ? -60.524 5.910 7.141 1.00 76.56 784 ARG A N 1
ATOM 6273 C CA . ARG A 1 784 ? -60.870 6.741 5.985 1.00 76.56 784 ARG A CA 1
ATOM 6274 C C . ARG A 1 784 ? -62.312 7.219 6.122 1.00 76.56 784 ARG A C 1
ATOM 6276 O O . ARG A 1 784 ? -63.203 6.423 6.407 1.00 76.56 784 ARG A O 1
ATOM 6283 N N . ASP A 1 785 ? -62.532 8.523 5.959 1.00 69.62 785 ASP A N 1
ATOM 6284 C CA . ASP A 1 785 ? -63.852 9.165 6.082 1.00 69.62 785 ASP A CA 1
ATOM 6285 C C . ASP A 1 785 ? -64.575 8.851 7.414 1.00 69.62 785 ASP A C 1
ATOM 6287 O O . ASP A 1 785 ? -65.787 8.643 7.457 1.00 69.62 785 ASP A O 1
ATOM 6291 N N . GLY A 1 786 ? -63.812 8.775 8.515 1.00 64.62 786 GLY A N 1
ATOM 6292 C CA . GLY A 1 786 ? -64.324 8.499 9.865 1.00 64.62 786 GLY A CA 1
ATOM 6293 C C . GLY A 1 786 ? -64.714 7.039 10.124 1.00 64.62 786 GLY A C 1
ATOM 6294 O O . GLY A 1 786 ? -65.300 6.737 11.163 1.00 64.62 786 GLY A O 1
ATOM 6295 N N . ARG A 1 787 ? -64.409 6.122 9.195 1.00 71.75 787 ARG A N 1
ATOM 6296 C CA . ARG A 1 787 ? -64.634 4.679 9.355 1.00 71.75 787 ARG A CA 1
ATOM 6297 C C . ARG A 1 787 ? -63.307 3.928 9.455 1.00 71.75 787 ARG A C 1
ATOM 6299 O O . ARG A 1 787 ? -62.382 4.274 8.718 1.00 71.75 787 ARG A O 1
ATOM 6306 N N . PRO A 1 788 ? -63.211 2.883 10.298 1.00 79.69 788 PRO A N 1
ATOM 6307 C CA . PRO A 1 788 ? -62.010 2.065 10.371 1.00 79.69 788 PRO A CA 1
ATOM 6308 C C . PRO A 1 788 ? -61.794 1.326 9.052 1.00 79.69 788 PRO A C 1
ATOM 6310 O O . PRO A 1 788 ? -62.724 0.716 8.524 1.00 79.69 788 PRO A O 1
ATOM 6313 N N . THR A 1 789 ? -60.574 1.365 8.530 1.00 76.00 789 THR A N 1
ATOM 6314 C CA . THR A 1 789 ? -60.187 0.657 7.297 1.00 76.00 789 THR A CA 1
ATOM 6315 C C . THR A 1 789 ? -59.400 -0.619 7.563 1.00 76.00 789 THR A C 1
ATOM 6317 O O . THR A 1 789 ? -59.128 -1.360 6.626 1.00 76.00 789 THR A O 1
ATOM 6320 N N . HIS A 1 790 ? -59.028 -0.874 8.820 1.00 78.38 790 HIS A N 1
ATOM 6321 C CA . HIS A 1 790 ? -58.198 -2.008 9.206 1.00 78.38 790 HIS A CA 1
ATOM 6322 C C . HIS A 1 790 ? -58.985 -3.112 9.925 1.00 78.38 790 HIS A C 1
ATOM 6324 O O . HIS A 1 790 ? -59.707 -2.839 10.890 1.00 78.38 790 HIS A O 1
ATOM 6330 N N . ASP A 1 791 ? -58.778 -4.367 9.524 1.00 75.88 791 ASP A N 1
ATOM 6331 C CA . ASP A 1 791 ? -59.502 -5.534 10.046 1.00 75.88 791 ASP A CA 1
ATOM 6332 C C . ASP A 1 791 ? -59.279 -5.750 11.548 1.00 75.88 791 ASP A C 1
ATOM 6334 O O . ASP A 1 791 ? -60.232 -6.009 12.288 1.00 75.88 791 ASP A O 1
ATOM 6338 N N . GLY A 1 792 ? -58.057 -5.528 12.041 1.00 82.00 792 GLY A N 1
ATOM 6339 C CA . GLY A 1 792 ? -57.755 -5.578 13.473 1.00 82.00 792 GLY A CA 1
ATOM 6340 C C . GLY A 1 792 ? -58.523 -4.527 14.285 1.00 82.00 792 GLY A C 1
ATOM 6341 O O . GLY A 1 792 ? -59.024 -4.827 15.365 1.00 82.00 792 GLY A O 1
ATOM 6342 N N . ILE A 1 793 ? -58.710 -3.310 13.756 1.00 86.00 793 ILE A N 1
ATOM 6343 C CA . ILE A 1 793 ? -59.495 -2.266 14.441 1.00 86.00 793 ILE A CA 1
ATOM 6344 C C . ILE A 1 793 ? -60.984 -2.612 14.404 1.00 86.00 793 ILE A C 1
ATOM 6346 O O . ILE A 1 793 ? -61.668 -2.497 15.422 1.00 86.00 793 ILE A O 1
ATOM 6350 N N . THR A 1 794 ? -61.479 -3.086 13.259 1.00 84.06 794 THR A N 1
ATOM 6351 C CA . THR A 1 794 ? -62.864 -3.549 13.094 1.00 84.06 794 THR A CA 1
ATOM 6352 C C . THR A 1 794 ? -63.184 -4.691 14.062 1.00 84.06 794 THR A C 1
ATOM 6354 O O . THR A 1 794 ? -64.225 -4.675 14.719 1.00 84.06 794 THR A O 1
ATOM 6357 N N . THR A 1 795 ? -62.253 -5.632 14.232 1.00 85.31 795 THR A N 1
ATOM 6358 C CA . THR A 1 795 ? -62.358 -6.755 15.176 1.00 85.31 795 THR A CA 1
ATOM 6359 C C . THR A 1 795 ? -62.413 -6.274 16.625 1.00 85.31 795 THR A C 1
ATOM 6361 O O . THR A 1 795 ? -63.270 -6.709 17.398 1.00 85.31 795 THR A O 1
ATOM 6364 N N . LEU A 1 796 ? -61.545 -5.331 17.006 1.00 89.06 796 LEU A N 1
ATOM 6365 C CA . LEU A 1 796 ? -61.547 -4.753 18.352 1.00 89.06 796 LEU A CA 1
ATOM 6366 C C . LEU A 1 796 ? -62.831 -3.968 18.636 1.00 89.06 796 LEU A C 1
ATOM 6368 O O . LEU A 1 796 ? -63.395 -4.092 19.722 1.00 89.06 796 LEU A O 1
ATOM 6372 N N . LEU A 1 797 ? -63.334 -3.207 17.662 1.00 87.69 797 LEU A N 1
ATOM 6373 C CA . LEU A 1 797 ? -64.599 -2.482 17.785 1.00 87.69 797 LEU A CA 1
ATOM 6374 C C . LEU A 1 797 ? -65.799 -3.424 17.917 1.00 87.69 797 LEU A C 1
ATOM 6376 O O . LEU A 1 797 ? -66.676 -3.149 18.732 1.00 87.69 797 LEU A O 1
ATOM 6380 N N . ALA A 1 798 ? -65.819 -4.545 17.190 1.00 85.94 798 ALA A N 1
ATOM 6381 C CA . ALA A 1 798 ? -66.851 -5.572 17.339 1.00 85.94 798 ALA A CA 1
ATOM 6382 C C . ALA A 1 798 ? -66.807 -6.255 18.720 1.00 85.94 798 ALA A C 1
ATOM 6384 O O . ALA A 1 798 ? -67.845 -6.648 19.253 1.00 85.94 798 ALA A O 1
ATOM 6385 N N . LYS A 1 799 ? -65.613 -6.376 19.319 1.00 88.38 799 LYS A N 1
ATOM 6386 C CA . LYS A 1 799 ? -65.410 -6.940 20.663 1.00 88.38 799 LYS A CA 1
ATOM 6387 C C . LYS A 1 799 ? -65.704 -5.938 21.792 1.00 88.38 799 LYS A C 1
ATOM 6389 O O . LYS A 1 799 ? -65.999 -6.360 22.911 1.00 88.38 799 LYS A O 1
ATOM 6394 N N . ARG A 1 800 ? -65.620 -4.628 21.533 1.00 90.25 800 ARG A N 1
ATOM 6395 C CA . ARG A 1 800 ? -65.795 -3.567 22.540 1.00 90.25 800 ARG A CA 1
ATOM 6396 C C . ARG A 1 800 ? -67.231 -3.546 23.071 1.00 90.25 800 ARG A C 1
ATOM 6398 O O . ARG A 1 800 ? -68.158 -3.194 22.350 1.00 90.25 800 ARG A O 1
ATOM 6405 N N . GLN A 1 801 ? -67.401 -3.835 24.361 1.00 88.31 801 GLN A N 1
ATOM 6406 C CA . GLN A 1 801 ? -68.705 -3.795 25.038 1.00 88.31 801 GLN A CA 1
ATOM 6407 C C . GLN A 1 801 ? -68.937 -2.491 25.811 1.00 88.31 801 GLN A C 1
ATOM 6409 O O . GLN A 1 801 ? -70.081 -2.074 25.975 1.00 88.31 801 GLN A O 1
ATOM 6414 N N . ARG A 1 802 ? -67.865 -1.855 26.301 1.00 89.75 802 ARG A N 1
ATOM 6415 C CA . ARG A 1 802 ? -67.905 -0.577 27.027 1.00 89.75 802 ARG A CA 1
ATOM 6416 C C . ARG A 1 802 ? -66.805 0.363 26.549 1.00 89.75 802 ARG A C 1
ATOM 6418 O O . ARG A 1 802 ? -65.753 -0.085 26.089 1.00 89.75 802 ARG A O 1
ATOM 6425 N N . ARG A 1 803 ? -67.041 1.666 26.670 1.00 90.81 803 ARG A N 1
ATOM 6426 C CA . ARG A 1 803 ? -66.095 2.728 26.307 1.00 90.81 803 ARG A CA 1
ATOM 6427 C C . ARG A 1 803 ? -65.233 3.086 27.510 1.00 90.81 803 ARG A C 1
ATOM 6429 O O . ARG A 1 803 ? -65.763 3.372 28.586 1.00 90.81 803 ARG A O 1
ATOM 6436 N N . ALA A 1 804 ? -63.913 3.087 27.332 1.00 90.31 804 ALA A N 1
ATOM 6437 C CA . ALA A 1 804 ? -62.982 3.519 28.365 1.00 90.31 804 ALA A CA 1
ATOM 6438 C C . ALA A 1 804 ? -63.217 4.995 28.701 1.00 90.31 804 ALA A C 1
ATOM 6440 O O . ALA A 1 804 ? -63.296 5.834 27.804 1.00 90.31 804 ALA A O 1
ATOM 6441 N N . LEU A 1 805 ? -63.293 5.314 29.992 1.00 89.50 805 LEU A N 1
ATOM 6442 C CA . LEU A 1 805 ? -63.235 6.694 30.455 1.00 89.50 805 LEU A CA 1
ATOM 6443 C C . LEU A 1 805 ? -61.784 7.002 30.832 1.00 89.50 805 LEU A C 1
ATOM 6445 O O . LEU A 1 805 ? -61.283 6.508 31.842 1.00 89.50 805 LEU A O 1
ATOM 6449 N N . THR A 1 806 ? -61.087 7.779 30.005 1.00 89.56 806 THR A N 1
ATOM 6450 C CA . THR A 1 806 ? -59.683 8.146 30.232 1.00 89.56 806 THR A CA 1
ATOM 6451 C C . THR A 1 806 ? -59.507 9.656 30.312 1.00 89.56 806 THR A C 1
ATOM 6453 O O . THR A 1 806 ? -60.359 10.443 29.899 1.00 89.56 806 THR A O 1
ATOM 6456 N N . ARG A 1 807 ? -58.355 10.085 30.831 1.00 89.19 807 ARG A N 1
ATOM 6457 C CA . ARG A 1 807 ? -57.965 11.499 30.828 1.00 89.19 807 ARG A CA 1
ATOM 6458 C C . ARG A 1 807 ? -57.964 12.075 29.407 1.00 89.19 807 ARG A C 1
ATOM 6460 O O . ARG A 1 807 ? -58.426 13.193 29.206 1.00 89.19 807 ARG A O 1
ATOM 6467 N N . THR A 1 808 ? -57.498 11.299 28.433 1.00 87.94 808 THR A N 1
ATOM 6468 C CA . THR A 1 808 ? -57.375 11.719 27.035 1.00 87.94 808 THR A CA 1
ATOM 6469 C C . THR A 1 808 ? -58.734 11.949 26.379 1.00 87.94 808 THR A C 1
ATOM 6471 O O . THR A 1 808 ? -58.917 12.967 25.715 1.00 87.94 808 THR A O 1
ATOM 6474 N N . CYS A 1 809 ? -59.716 11.065 26.598 1.00 85.56 809 CYS A N 1
ATOM 6475 C CA . CYS A 1 809 ? -61.054 11.260 26.032 1.00 85.56 809 CYS A CA 1
ATOM 6476 C C . CYS A 1 809 ? -61.754 12.479 26.651 1.00 85.56 809 CYS A C 1
ATOM 6478 O O . CYS A 1 809 ? -62.374 13.267 25.943 1.00 85.56 809 CYS A O 1
ATOM 6480 N N . MET A 1 810 ? -61.586 12.680 27.962 1.00 85.75 810 MET A N 1
ATOM 6481 C CA . MET A 1 810 ? -62.155 13.814 28.693 1.00 85.75 810 MET A CA 1
ATOM 6482 C C . MET A 1 810 ? -61.551 15.149 28.242 1.00 85.75 810 MET A C 1
ATOM 6484 O O . MET A 1 810 ? -62.256 16.148 28.169 1.00 85.75 810 MET A O 1
ATOM 6488 N N . ALA A 1 811 ? -60.266 15.170 27.878 1.00 85.00 811 ALA A N 1
ATOM 6489 C CA . ALA A 1 811 ? -59.593 16.366 27.372 1.00 85.00 811 ALA A CA 1
ATOM 6490 C C . ALA A 1 811 ? -60.088 16.819 25.983 1.00 85.00 811 ALA A C 1
ATOM 6492 O O . ALA A 1 811 ? -59.848 17.964 25.598 1.00 85.00 811 ALA A O 1
ATOM 6493 N N . LYS A 1 812 ? -60.768 15.940 25.229 1.00 80.06 812 LYS A N 1
ATOM 6494 C CA . LYS A 1 812 ? -61.366 16.252 23.918 1.00 80.06 812 LYS A CA 1
ATOM 6495 C C . LYS A 1 812 ? -62.795 16.805 24.021 1.00 80.06 812 LYS A C 1
ATOM 6497 O O . LYS A 1 812 ? -63.349 17.215 23.003 1.00 80.06 812 LYS A O 1
ATOM 6502 N N . LEU A 1 813 ? -63.377 16.828 25.220 1.00 82.69 813 LEU A N 1
ATOM 6503 C CA . LEU A 1 813 ? -64.666 17.465 25.484 1.00 82.69 813 LEU A CA 1
ATOM 6504 C C . LEU A 1 813 ? -64.513 18.998 25.476 1.00 82.69 813 LEU A C 1
ATOM 6506 O O . LEU A 1 813 ? -63.452 19.537 25.801 1.00 82.69 813 LEU A O 1
ATOM 6510 N N . SER A 1 814 ? -65.568 19.707 25.078 1.00 80.38 814 SER A N 1
ATOM 6511 C CA . SER A 1 814 ? -65.599 21.177 25.083 1.00 80.38 814 SER A CA 1
ATOM 6512 C C . SER A 1 814 ? -65.704 21.719 26.514 1.00 80.38 814 SER A C 1
ATOM 6514 O O . SER A 1 814 ? -65.119 22.759 26.830 1.00 80.38 814 SER A O 1
ATOM 6516 N N . TYR A 1 815 ? -66.374 20.985 27.403 1.00 82.94 815 TYR A N 1
ATOM 6517 C CA . TYR A 1 815 ? -66.448 21.275 28.827 1.00 82.94 815 TYR A CA 1
ATOM 6518 C C . TYR A 1 815 ? -65.230 20.711 29.568 1.00 82.94 815 TYR A C 1
ATOM 6520 O O . TYR A 1 815 ? -65.050 19.499 29.692 1.00 82.94 815 TYR A O 1
ATOM 6528 N N . ARG A 1 816 ? -64.390 21.604 30.106 1.00 80.56 816 ARG A N 1
ATOM 6529 C CA . ARG A 1 816 ? -63.178 21.231 30.850 1.00 80.56 816 ARG A CA 1
ATOM 6530 C C . ARG A 1 816 ? -63.438 21.174 32.351 1.00 80.56 816 ARG A C 1
ATOM 6532 O O . ARG A 1 816 ? -63.853 22.162 32.952 1.00 80.56 816 ARG A O 1
ATOM 6539 N N . LEU A 1 817 ? -63.128 20.028 32.948 1.00 83.94 817 LEU A N 1
ATOM 6540 C CA . LEU A 1 817 ? -63.064 19.858 34.399 1.00 83.94 817 LEU A CA 1
ATOM 6541 C C . LEU A 1 817 ? -61.737 20.385 34.952 1.00 83.94 817 LEU A C 1
ATOM 6543 O O . LEU A 1 817 ? -60.714 20.333 34.266 1.00 83.94 817 LEU A O 1
ATOM 6547 N N . GLY A 1 818 ? -61.741 20.842 36.207 1.00 84.25 818 GLY A N 1
ATOM 6548 C CA . GLY A 1 818 ? -60.494 21.052 36.945 1.00 84.25 818 GLY A CA 1
ATOM 6549 C C . GLY A 1 818 ? -59.749 19.730 37.181 1.00 84.25 818 GLY A C 1
ATOM 6550 O O . GLY A 1 818 ? -60.348 18.657 37.144 1.00 84.25 818 GLY A O 1
ATOM 6551 N N . GLU A 1 819 ? -58.443 19.784 37.456 1.00 82.88 819 GLU A N 1
ATOM 6552 C CA . GLU A 1 819 ? -57.609 18.582 37.663 1.00 82.88 819 GLU A CA 1
ATOM 6553 C C . GLU A 1 819 ? -58.098 17.681 38.809 1.00 82.88 819 GLU A C 1
ATOM 6555 O O . GLU A 1 819 ? -58.119 16.452 38.678 1.00 82.88 819 GLU A O 1
ATOM 6560 N N . ASP A 1 820 ? -58.552 18.282 39.910 1.00 82.88 820 ASP A N 1
ATOM 6561 C CA . ASP A 1 820 ? -59.078 17.550 41.066 1.00 82.88 820 ASP A CA 1
ATOM 6562 C C . ASP A 1 820 ? -60.420 16.878 40.749 1.00 82.88 820 ASP A C 1
ATOM 6564 O O . ASP A 1 820 ? -60.636 15.713 41.093 1.00 82.88 820 ASP A O 1
ATOM 6568 N N . GLU A 1 821 ? -61.292 17.588 40.030 1.00 85.19 821 GLU A N 1
ATOM 6569 C CA . GLU A 1 821 ? -62.595 17.099 39.571 1.00 85.19 821 GLU A CA 1
ATOM 6570 C C . GLU A 1 821 ? -62.429 15.951 38.566 1.00 85.19 821 GLU A C 1
ATOM 6572 O O . GLU A 1 821 ? -63.050 14.897 38.708 1.00 85.19 821 GLU A O 1
ATOM 6577 N N . LEU A 1 822 ? -61.535 16.110 37.587 1.00 85.75 822 LEU A N 1
ATOM 6578 C CA . LEU A 1 822 ? -61.199 15.080 36.607 1.00 85.75 822 LEU A CA 1
ATOM 6579 C C . LEU A 1 822 ? -60.638 13.828 37.290 1.00 85.75 822 LEU A C 1
ATOM 6581 O O . LEU A 1 822 ? -61.056 12.708 36.996 1.00 85.75 822 LEU A O 1
ATOM 6585 N N . SER A 1 823 ? -59.727 14.010 38.246 1.00 84.38 823 SER A N 1
ATOM 6586 C CA . SER A 1 823 ? -59.145 12.909 39.014 1.00 84.38 823 SER A CA 1
ATOM 6587 C C . SER A 1 823 ? -60.174 12.215 39.911 1.00 84.38 823 SER A C 1
ATOM 6589 O O . SER A 1 823 ? -60.063 11.014 40.152 1.00 84.38 823 SER A O 1
ATOM 6591 N N . ALA A 1 824 ? -61.173 12.934 40.430 1.00 84.19 824 ALA A N 1
ATOM 6592 C CA . ALA A 1 824 ? -62.273 12.348 41.198 1.00 84.19 824 ALA A CA 1
ATOM 6593 C C . ALA A 1 824 ? -63.220 11.523 40.307 1.00 84.19 824 ALA A C 1
ATOM 6595 O O . ALA A 1 824 ? -63.607 10.412 40.680 1.00 84.19 824 ALA A O 1
ATOM 6596 N N . VAL A 1 825 ? -63.528 12.016 39.102 1.00 85.44 825 VAL A N 1
ATOM 6597 C CA . VAL A 1 825 ? -64.330 11.297 38.099 1.00 85.44 825 VAL A CA 1
ATOM 6598 C C . VAL A 1 825 ? -63.638 10.007 37.657 1.00 85.44 825 VAL A C 1
ATOM 6600 O O . VAL A 1 825 ? -64.244 8.942 37.744 1.00 85.44 825 VAL A O 1
ATOM 6603 N N . LEU A 1 826 ? -62.363 10.073 37.258 1.00 86.38 826 LEU A N 1
ATOM 6604 C CA . LEU A 1 826 ? -61.607 8.912 36.762 1.00 86.38 826 LEU A CA 1
ATOM 6605 C C . LEU A 1 826 ? -61.296 7.869 37.848 1.00 86.38 826 LEU A C 1
ATOM 6607 O O . LEU A 1 826 ? -61.081 6.701 37.534 1.00 86.38 826 LEU A O 1
ATOM 6611 N N . ARG A 1 827 ? -61.282 8.266 39.129 1.00 84.44 827 ARG A N 1
ATOM 6612 C CA . ARG A 1 827 ? -61.201 7.327 40.264 1.00 84.44 827 ARG A CA 1
ATOM 6613 C C . ARG A 1 827 ? -62.519 6.599 40.521 1.00 84.44 827 ARG A C 1
ATOM 6615 O O . ARG A 1 827 ? -62.496 5.462 40.979 1.00 84.44 827 ARG A O 1
ATOM 6622 N N . SER A 1 828 ? -63.643 7.260 40.253 1.00 85.19 828 SER A N 1
ATOM 6623 C CA . SER A 1 828 ? -64.981 6.747 40.569 1.00 85.19 828 SER A CA 1
ATOM 6624 C C . SER A 1 828 ? -65.598 5.942 39.424 1.00 85.19 828 SER A C 1
ATOM 6626 O O . SER A 1 828 ? -66.402 5.048 39.671 1.00 85.19 828 SER A O 1
ATOM 6628 N N . TYR A 1 829 ? -65.220 6.238 38.176 1.00 87.88 829 TYR A N 1
ATOM 6629 C CA . TYR A 1 829 ? -65.778 5.608 36.981 1.00 87.88 829 TYR A CA 1
ATOM 6630 C C . TYR A 1 829 ? -64.669 5.225 35.997 1.00 87.88 829 TYR A C 1
ATOM 6632 O O . TYR A 1 829 ? -63.884 6.068 35.572 1.00 87.88 829 TYR A O 1
ATOM 6640 N N . SER A 1 830 ? -64.636 3.950 35.599 1.00 85.00 830 SER A N 1
ATOM 6641 C CA . SER A 1 830 ? -63.690 3.411 34.609 1.00 85.00 830 SER A CA 1
ATOM 6642 C C . SER A 1 830 ? -64.227 3.430 33.169 1.00 85.00 830 SER A C 1
ATOM 6644 O O . SER A 1 830 ? -63.453 3.267 32.223 1.00 85.00 830 SER A O 1
ATOM 6646 N N . THR A 1 831 ? -65.542 3.623 32.987 1.00 90.25 831 THR A N 1
ATOM 6647 C CA . THR A 1 831 ? -66.225 3.576 31.681 1.00 90.25 831 THR A CA 1
ATOM 6648 C C . THR A 1 831 ? -67.249 4.693 31.506 1.00 90.25 831 THR A C 1
ATOM 6650 O O . THR A 1 831 ? -67.835 5.169 32.484 1.00 90.25 831 THR A O 1
ATOM 6653 N N . VAL A 1 832 ? -67.486 5.095 30.252 1.00 88.25 832 VAL A N 1
ATOM 6654 C CA . VAL A 1 832 ? -68.498 6.107 29.902 1.00 88.25 832 VAL A CA 1
ATOM 6655 C C . VAL A 1 832 ? -69.895 5.614 30.282 1.00 88.25 832 VAL A C 1
ATOM 6657 O O . VAL A 1 832 ? -70.683 6.374 30.840 1.00 88.25 832 VAL A O 1
ATOM 6660 N N . GLU A 1 833 ? -70.191 4.330 30.060 1.00 89.38 833 GLU A N 1
ATOM 6661 C CA . GLU A 1 833 ? -71.477 3.721 30.412 1.00 89.38 833 GLU A CA 1
ATOM 6662 C C . GLU A 1 833 ? -71.735 3.771 31.918 1.00 89.38 833 GLU A C 1
ATOM 6664 O O . GLU A 1 833 ? -72.829 4.152 32.326 1.00 89.38 833 GLU A O 1
ATOM 6669 N N . ALA A 1 834 ? -70.739 3.441 32.750 1.00 87.25 834 ALA A N 1
ATOM 6670 C CA . ALA A 1 834 ? -70.893 3.513 34.203 1.00 87.25 834 ALA A CA 1
ATOM 6671 C C . ALA A 1 834 ? -71.184 4.950 34.664 1.00 87.25 834 ALA A C 1
ATOM 6673 O O . ALA A 1 834 ? -72.046 5.166 35.519 1.00 87.25 834 ALA A O 1
ATOM 6674 N N . LEU A 1 835 ? -70.521 5.940 34.055 1.00 88.06 835 LEU A N 1
ATOM 6675 C CA . LEU A 1 835 ? -70.766 7.349 34.348 1.00 88.06 835 LEU A CA 1
ATOM 6676 C C . LEU A 1 835 ? -72.147 7.818 33.865 1.00 88.06 835 LEU A C 1
ATOM 6678 O O . LEU A 1 835 ? -72.770 8.629 34.547 1.00 88.06 835 LEU A O 1
ATOM 6682 N N . GLN A 1 836 ? -72.641 7.336 32.720 1.00 86.44 836 GLN A N 1
ATOM 6683 C CA . GLN A 1 836 ? -73.964 7.690 32.186 1.00 86.44 836 GLN A CA 1
ATOM 6684 C C . GLN A 1 836 ? -75.114 7.005 32.944 1.00 86.44 836 GLN A C 1
ATOM 6686 O O . GLN A 1 836 ? -76.158 7.626 33.139 1.00 86.44 836 GLN A O 1
ATOM 6691 N N . GLN A 1 837 ? -74.923 5.761 33.395 1.00 87.00 837 GLN A N 1
ATOM 6692 C CA . GLN A 1 837 ? -75.941 4.961 34.090 1.00 87.00 837 GLN A CA 1
ATOM 6693 C C . GLN A 1 837 ? -76.129 5.339 35.563 1.00 87.00 837 GLN A C 1
ATOM 6695 O O . GLN A 1 837 ? -77.208 5.111 36.109 1.00 87.00 837 GLN A O 1
ATOM 6700 N N . ALA A 1 838 ? -75.115 5.918 36.214 1.00 87.12 838 ALA A N 1
ATOM 6701 C CA . ALA A 1 838 ? -75.251 6.405 37.585 1.00 87.12 838 ALA A CA 1
ATOM 6702 C C . ALA A 1 838 ? -76.372 7.460 37.697 1.00 87.12 838 ALA A C 1
ATOM 6704 O O . ALA A 1 838 ? -76.654 8.203 36.751 1.00 87.12 838 ALA A O 1
ATOM 6705 N N . THR A 1 839 ? -77.011 7.603 38.855 1.00 87.56 839 THR A N 1
ATOM 6706 C CA . THR A 1 839 ? -77.928 8.735 39.061 1.00 87.56 839 THR A CA 1
ATOM 6707 C C . THR A 1 839 ? -77.142 10.038 39.197 1.00 87.56 839 THR A C 1
ATOM 6709 O O . THR A 1 839 ? -75.941 10.048 39.483 1.00 87.56 839 THR A O 1
ATOM 6712 N N . ARG A 1 840 ? -77.817 11.169 38.980 1.00 86.00 840 ARG A N 1
ATOM 6713 C CA . ARG A 1 840 ? -77.207 12.490 39.154 1.00 86.00 840 ARG A CA 1
ATOM 6714 C C . ARG A 1 840 ? -76.673 12.665 40.578 1.00 86.00 840 ARG A C 1
ATOM 6716 O O . ARG A 1 840 ? -75.549 13.135 40.733 1.00 86.00 840 ARG A O 1
ATOM 6723 N N . GLU A 1 841 ? -77.428 12.247 41.600 1.00 86.00 841 GLU A N 1
ATOM 6724 C CA . GLU A 1 841 ? -76.963 12.332 42.990 1.00 86.00 841 GLU A CA 1
ATOM 6725 C C . GLU A 1 841 ? -75.738 11.446 43.245 1.00 86.00 841 GLU A C 1
ATOM 6727 O O . GLU A 1 841 ? -74.814 11.882 43.927 1.00 86.00 841 GLU A O 1
ATOM 6732 N N . GLN A 1 842 ? -75.684 10.245 42.657 1.00 86.50 842 GLN A N 1
ATOM 6733 C CA . GLN A 1 842 ? -74.545 9.333 42.813 1.00 86.50 842 GLN A CA 1
ATOM 6734 C C . GLN A 1 842 ? -73.250 9.934 42.267 1.00 86.50 842 GLN A C 1
ATOM 6736 O O . GLN A 1 842 ? -72.217 9.865 42.934 1.00 86.50 842 GLN A O 1
ATOM 6741 N N . VAL A 1 843 ? -73.283 10.566 41.088 1.00 86.06 843 VAL A N 1
ATOM 6742 C CA . VAL A 1 843 ? -72.088 11.215 40.523 1.00 86.06 843 VAL A CA 1
ATOM 6743 C C . VAL A 1 843 ? -71.650 12.391 41.386 1.00 86.06 843 VAL A C 1
ATOM 6745 O O . VAL A 1 843 ? -70.471 12.486 41.711 1.00 86.06 843 VAL A O 1
ATOM 6748 N N . ILE A 1 844 ? -72.578 13.247 41.818 1.00 87.88 844 ILE A N 1
ATOM 6749 C CA . ILE A 1 844 ? -72.265 14.387 42.694 1.00 87.88 844 ILE A CA 1
ATOM 6750 C C . ILE A 1 844 ? -71.632 13.900 44.004 1.00 87.88 844 ILE A C 1
ATOM 6752 O O . ILE A 1 844 ? -70.608 14.430 44.424 1.00 87.88 844 ILE A O 1
ATOM 6756 N N . GLN A 1 845 ? -72.195 12.860 44.622 1.00 85.75 845 GLN A N 1
ATOM 6757 C CA . GLN A 1 845 ? -71.709 12.328 45.894 1.00 85.75 845 GLN A CA 1
ATOM 6758 C C . GLN A 1 845 ? -70.330 11.663 45.773 1.00 85.75 845 GLN A C 1
ATOM 6760 O O . GLN A 1 845 ? -69.510 11.790 46.678 1.00 85.75 845 GLN A O 1
ATOM 6765 N N . THR A 1 846 ? -70.069 10.959 44.670 1.00 83.62 846 THR A N 1
ATOM 6766 C CA . THR A 1 846 ? -68.804 10.228 44.456 1.00 83.62 846 THR A CA 1
ATOM 6767 C C . THR A 1 846 ? -67.671 11.118 43.952 1.00 83.62 846 THR A C 1
ATOM 6769 O O . THR A 1 846 ? -66.513 10.870 44.274 1.00 83.62 846 THR A O 1
ATOM 6772 N N . THR A 1 847 ? -67.985 12.171 43.193 1.00 85.56 847 THR A N 1
ATOM 6773 C CA . THR A 1 847 ? -66.976 13.005 42.512 1.00 85.56 847 THR A CA 1
ATOM 6774 C C . THR A 1 847 ? -66.860 14.424 43.063 1.00 85.56 847 THR A C 1
ATOM 6776 O O . THR A 1 847 ? -65.888 15.109 42.761 1.00 85.56 847 THR A O 1
ATOM 6779 N N . GLY A 1 848 ? -67.835 14.891 43.851 1.00 83.81 848 GLY A N 1
ATOM 6780 C CA . GLY A 1 848 ? -67.901 16.274 44.336 1.00 83.81 848 GLY A CA 1
ATOM 6781 C C . GLY A 1 848 ? -68.303 17.301 43.269 1.00 83.81 848 GLY A C 1
ATOM 6782 O O . GLY A 1 848 ? -68.305 18.500 43.548 1.00 83.81 848 GLY A O 1
ATOM 6783 N N . LEU A 1 849 ? -68.651 16.858 42.055 1.00 86.56 849 LEU A N 1
ATOM 6784 C CA . LEU A 1 849 ? -69.033 17.741 40.956 1.00 86.56 849 LEU A CA 1
ATOM 6785 C C . LEU A 1 849 ? -70.317 18.516 41.253 1.00 86.56 849 LEU A C 1
ATOM 6787 O O . LEU A 1 849 ? -71.280 17.993 41.813 1.00 86.56 849 LEU A O 1
ATOM 6791 N N . LYS A 1 850 ? -70.379 19.764 40.780 1.00 87.25 850 LYS A N 1
ATOM 6792 C CA . LYS A 1 850 ? -71.619 20.544 40.822 1.00 87.25 850 LYS A CA 1
ATOM 6793 C C . LYS A 1 850 ? -72.650 19.987 39.845 1.00 87.25 850 LYS A C 1
ATOM 6795 O O . LYS A 1 850 ? -72.331 19.492 38.768 1.00 87.25 850 LYS A O 1
ATOM 6800 N N . SER A 1 851 ? -73.917 20.170 40.200 1.00 83.88 851 SER A N 1
ATOM 6801 C CA . SER A 1 851 ? -75.069 19.649 39.464 1.00 83.88 851 SER A CA 1
ATOM 6802 C C . SER A 1 851 ? -75.081 19.972 37.964 1.00 83.88 851 SER A C 1
ATOM 6804 O O . SER A 1 851 ? -75.468 19.119 37.170 1.00 83.88 851 SER A O 1
ATOM 6806 N N . TYR A 1 852 ? -74.669 21.184 37.578 1.00 83.69 852 TYR A N 1
ATOM 6807 C CA . TYR A 1 852 ? -74.601 21.611 36.176 1.00 83.69 852 TYR A CA 1
ATOM 6808 C C . TYR A 1 852 ? -73.401 20.999 35.436 1.00 83.69 852 TYR A C 1
ATOM 6810 O O . TYR A 1 852 ? -73.481 20.751 34.239 1.00 83.69 852 TYR A O 1
ATOM 6818 N N . ALA A 1 853 ? -72.299 20.726 36.145 1.00 84.25 853 ALA A N 1
ATOM 6819 C CA . ALA A 1 853 ? -71.095 20.132 35.573 1.00 84.25 853 ALA A CA 1
ATOM 6820 C C . ALA A 1 853 ? -71.334 18.663 35.201 1.00 84.25 853 ALA A C 1
ATOM 6822 O O . ALA A 1 853 ? -70.880 18.212 34.156 1.00 84.25 853 ALA A O 1
ATOM 6823 N N . VAL A 1 854 ? -72.109 17.937 36.017 1.00 86.38 854 VAL A N 1
ATOM 6824 C CA . VAL A 1 854 ? -72.536 16.560 35.713 1.00 86.38 854 VAL A CA 1
ATOM 6825 C C . VAL A 1 854 ? -73.417 16.513 34.461 1.00 86.38 854 VAL A C 1
ATOM 6827 O O . VAL A 1 854 ? -73.241 15.630 33.625 1.00 86.38 854 VAL A O 1
ATOM 6830 N N . GLU A 1 855 ? -74.349 17.459 34.310 1.00 85.12 855 GLU A N 1
ATOM 6831 C CA . GLU A 1 855 ? -75.228 17.540 33.135 1.00 85.12 855 GLU A CA 1
ATOM 6832 C C . GLU A 1 855 ? -74.464 17.927 31.867 1.00 85.12 855 GLU A C 1
ATOM 6834 O O . GLU A 1 855 ? -74.630 17.260 30.848 1.00 85.12 855 GLU A O 1
ATOM 6839 N N . ALA A 1 856 ? -73.588 18.935 31.936 1.00 84.69 856 ALA A N 1
ATOM 6840 C CA . ALA A 1 856 ? -72.739 19.336 30.816 1.00 84.69 856 ALA A CA 1
ATOM 6841 C C . ALA A 1 856 ? -71.828 18.185 30.362 1.00 84.69 856 ALA A C 1
ATOM 6843 O O . ALA A 1 856 ? -71.787 17.851 29.180 1.00 84.69 856 ALA A O 1
ATOM 6844 N N . LEU A 1 857 ? -71.176 17.510 31.314 1.00 86.12 857 LEU A N 1
ATOM 6845 C CA . LEU A 1 857 ? -70.290 16.384 31.036 1.00 86.12 857 LEU A CA 1
ATOM 6846 C C . LEU A 1 857 ? -71.028 15.206 30.384 1.00 86.12 857 LEU A C 1
ATOM 6848 O O . LEU A 1 857 ? -70.560 14.644 29.395 1.00 86.12 857 LEU A O 1
ATOM 6852 N N . ARG A 1 858 ? -72.195 14.825 30.919 1.00 84.56 858 ARG A N 1
ATOM 6853 C CA . ARG A 1 858 ? -73.014 13.747 30.341 1.00 84.56 858 ARG A CA 1
ATOM 6854 C C . ARG A 1 858 ? -73.574 14.121 28.976 1.00 84.56 858 ARG A C 1
ATOM 6856 O O . ARG A 1 858 ? -73.615 13.260 28.103 1.00 84.56 858 ARG A O 1
ATOM 6863 N N . GLY A 1 859 ? -73.996 15.374 28.810 1.00 83.38 859 GLY A N 1
ATOM 6864 C CA . GLY A 1 859 ? -74.501 15.910 27.552 1.00 83.38 859 GLY A CA 1
ATOM 6865 C C . GLY A 1 859 ? -73.454 15.831 26.449 1.00 83.38 859 GLY A C 1
ATOM 6866 O O . GLY A 1 859 ? -73.733 15.279 25.391 1.00 83.38 859 GLY A O 1
ATOM 686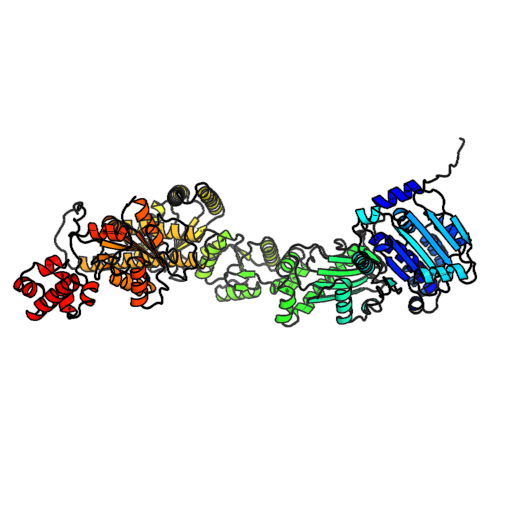7 N N . GLU A 1 860 ? -72.226 16.277 26.717 1.00 83.06 860 GLU A N 1
ATOM 6868 C CA . GLU A 1 860 ? -71.147 16.222 25.728 1.00 83.06 860 GLU A CA 1
ATOM 6869 C C . GLU A 1 860 ? -70.678 14.800 25.421 1.00 83.06 860 GLU A C 1
ATOM 6871 O O . GLU A 1 860 ? -70.433 14.489 24.259 1.00 83.06 860 GLU A O 1
ATOM 6876 N N . LEU A 1 861 ? -70.617 13.908 26.416 1.00 82.50 861 LEU A N 1
ATOM 6877 C CA . LEU A 1 861 ? -70.326 12.489 26.171 1.00 82.50 861 LEU A CA 1
ATOM 6878 C C . LEU A 1 861 ? -71.399 11.820 25.296 1.00 82.50 861 LEU A C 1
ATOM 6880 O O . LEU A 1 861 ? -71.081 10.901 24.551 1.00 82.50 861 LEU A O 1
ATOM 6884 N N . LEU A 1 862 ? -72.651 12.283 25.370 1.00 79.75 862 LEU A N 1
ATOM 6885 C CA . LEU A 1 862 ? -73.768 11.787 24.559 1.00 79.75 862 LEU A CA 1
ATOM 6886 C C . LEU A 1 862 ? -73.852 12.465 23.176 1.00 79.75 862 LEU A C 1
ATOM 6888 O O . LEU A 1 862 ? -74.356 11.870 22.227 1.00 79.75 862 LEU A O 1
ATOM 6892 N N . GLU A 1 863 ? -73.374 13.705 23.035 1.00 74.12 863 GLU A N 1
ATOM 6893 C CA . GLU A 1 863 ? -73.220 14.375 21.735 1.00 74.12 863 GLU A CA 1
ATOM 6894 C C . GLU A 1 863 ? -72.017 13.855 20.948 1.00 74.12 863 GLU A C 1
ATOM 6896 O O . GLU A 1 863 ? -72.112 13.711 19.730 1.00 74.12 863 GLU A O 1
ATOM 6901 N N . ALA A 1 864 ? -70.915 13.538 21.631 1.00 69.38 864 ALA A N 1
ATOM 6902 C CA . ALA A 1 864 ? -69.744 12.899 21.041 1.00 69.38 864 ALA A CA 1
ATOM 6903 C C . ALA A 1 864 ? -70.065 11.515 20.447 1.00 69.38 864 ALA A C 1
ATOM 6905 O O . ALA A 1 864 ? -69.347 11.072 19.564 1.00 69.38 864 ALA A O 1
ATOM 6906 N N . ASP A 1 865 ? -71.158 10.871 20.880 1.00 61.56 865 ASP A N 1
ATOM 6907 C CA . ASP A 1 865 ? -71.669 9.620 20.298 1.00 61.56 865 ASP A CA 1
ATOM 6908 C C . ASP A 1 865 ? -72.455 9.808 18.994 1.00 61.56 865 ASP A C 1
ATOM 6910 O O . ASP A 1 865 ? -72.648 8.853 18.243 1.00 61.56 865 ASP A O 1
ATOM 6914 N N . LYS A 1 866 ? -72.987 11.013 18.752 1.00 59.72 866 LYS A N 1
ATOM 6915 C CA . LYS A 1 866 ? -73.797 11.322 17.561 1.00 59.72 866 LYS A CA 1
ATOM 6916 C C . LYS A 1 866 ? -72.964 11.867 16.401 1.00 59.72 866 LYS A C 1
ATOM 6918 O O . LYS A 1 866 ? -73.472 11.902 15.280 1.00 59.72 866 LYS A O 1
ATOM 6923 N N . ARG A 1 867 ? -71.761 12.361 16.695 1.00 55.84 867 ARG A N 1
ATOM 6924 C CA . ARG A 1 867 ? -70.773 12.863 15.733 1.00 55.84 867 ARG A CA 1
ATOM 6925 C C . ARG A 1 867 ? -69.833 11.736 15.345 1.00 55.84 867 ARG A C 1
ATOM 6927 O O . ARG A 1 867 ? -69.447 11.720 14.158 1.00 55.84 867 ARG A O 1
#

Radius of gyration: 45.16 Å; chains: 1; bounding box: 125×65×119 Å